Protein AF-0000000085164499 (afdb_homodimer)

Foldseek 3Di:
DDCPVPPPDPPVVVVVLVVVCLVVLPQVSLVVVCVVPVVPLSSLLSNLVSCVVVVVPVVSLVSLVVSLVPDPDPSNVVSVVVNVVSPPPDDPDPQPDDDDDDPPCPVDPQPPVRVVLVVVLVVVLVVVVVCVVVVVLVDDQDDRPDPVSSSVSVVVNSVSVVVVVVVVVVVVVVVVVVVVVVVVVVVVVVVVVLVVQQCVQCVVVVQQALVGARDQDPDPSNVVSVVSNVVSVVLLVVLVVLLVVLVVLVVVLVVLVVVLVVLLVVLVVLLVVLVVVLVVLVVVLVVLVVLLVVLVVLLVVLVVQLVVLVVLLVVLVVVLVVLVVVLVVLVVVLVVLVVLLVVLVVLLVVLVVQLVVLVVQLVVLVVQLVVLVVVPPVRPVSNVVSVVSNVVSVVSNVVSVVSNVVSVVSNVVSVVSSVVSVVVSVVSVVVSVVSVVSSVVSVVSSVVSVVSSVVSVVSNVVSVVSSVVSVVVSVVSVVSNVVSVVSNVVSVVVSVVSVVSSVVSVVSNVVSVSHDHDD/DDPPPVPPDPPVPVVVLVVVCLVVLPQVSLVVVCVVPVPPLSSLLSNLVSCVVVVVPVVSLVSLVVSLVNDPDDSNVVSVVVNVVVVPPDDPDPQPDLDDDDDPPPVDPDDPVVVVLVVVLVVVLVVVVVCVVVVVLVDDQDDGPDVVSVSVSVVVNSVSVVVVVVVVVVVVVVVVVVVVVVVVVVVVVVVVVLVVQQCVQCVVVVQQELVGAGDQDPDPSNVVSVVSNVVSVVLLVVLVVLLVVLVVLVVVLVVLVVVLVVLLVVLVVLLVVLVVVLVVLVVVLVVLVVLLVVLVVLLVVLVVQLVVLVVLLVVLVVVLVVLVVLLVVLVVVLVVLVVLLVVLVVLLVVLVVQLVVLVVQLVVLVVQLVVLVVVPPVRPVSNVVSVVSNVVSVVSNVVSVVSNVVSVVSNVVSVVSSVVSVVVSVVSVVVSVVSVVSSVVSVVSSVVSVVSSVVSVVSNVVSVVSSVVSVVVSVVSVVSSVVSVVSNVVSVVVSVVSVVSSVVSVVSNVVSVSHDHDD

Sequence (1038 aa):
MTSLANSTPPTSSLSDRYFNAILTQDIPTLRALLEEEPTDRLVQLTLATALEQAGDVPAAEALYQAIAEADQGIFGQSARHALALLQTRPAPAPLPSPPRAPLAAIPIPLGRGQIKQLRQGLHTLETWLGQLQQQEWHSPLPEFKDPQLAAIGQGIAVLVAQLQQQQDQIQTLEAQRQEEVQRQRQERMKMQEAVINLLLDIEGAQRGDLTVRAKVDEGEMGSIADAFNATVRSLRQIVVQVQTAANQVQAAAQTTQGAIAGLVAGATQQAADIDRSVEAVEAMAASVQAVAQSAQEAAAIAAEGLTAAQLGDATMDTTVESMENIRLSVAETAKKMKRLAESSQEISKIINIISSISEKTNLLAFNASIEAARAGEHGQGFRVVADEVRRLAERVTDSARDIEQLVTGIQQETAEVLQEMEGSTAQVVKGTQLVSQTKATLQGLARLNQQIDSRLQMISERTASQTSTAAEVTQIMQRVAQMAQTTTSAAAAVVHAMESLVAVAAELQASVSRFRVDAMTSLANSTPPTSSLSDRYFNAILTQDIPTLRALLEEEPTDRLVQLTLATALEQAGDVPAAEALYQAIAEADQGIFGQSARHALALLQTRPAPAPLPSPPRAPLAAIPIPLGRGQIKQLRQGLHTLETWLGQLQQQEWHSPLPEFKDPQLAAIGQGIAVLVAQLQQQQDQIQTLEAQRQEEVQRQRQERMKMQEAVINLLLDIEGAQRGDLTVRAKVDEGEMGSIADAFNATVRSLRQIVVQVQTAANQVQAAAQTTQGAIAGLVAGATQQAADIDRSVEAVEAMAASVQAVAQSAQEAAAIAAEGLTAAQLGDATMDTTVESMENIRLSVAETAKKMKRLAESSQEISKIINIISSISEKTNLLAFNASIEAARAGEHGQGFRVVADEVRRLAERVTDSARDIEQLVTGIQQETAEVLQEMEGSTAQVVKGTQLVSQTKATLQGLARLNQQIDSRLQMISERTASQTSTAAEVTQIMQRVAQMAQTTTSAAAAVVHAMESLVAVAAELQASVSRFRVDA

Structure (mmCIF, N/CA/C/O backbone):
data_AF-0000000085164499-model_v1
#
loop_
_entity.id
_entity.type
_entity.pdbx_description
1 polymer 'Methyl-accepting chemotaxis protein'
#
loop_
_atom_site.group_PDB
_atom_site.id
_atom_site.type_symbol
_atom_site.label_atom_id
_atom_site.label_alt_id
_atom_site.label_comp_id
_atom_site.label_asym_id
_atom_site.label_entity_id
_atom_site.label_seq_id
_atom_site.pdbx_PDB_ins_code
_atom_site.Cartn_x
_atom_site.Cartn_y
_atom_site.Cartn_z
_atom_site.occupancy
_atom_site.B_iso_or_equiv
_atom_site.auth_seq_id
_atom_site.auth_comp_id
_atom_site.auth_asym_id
_atom_site.auth_atom_id
_atom_site.pdbx_PDB_model_num
ATOM 1 N N . MET A 1 1 ? 27.344 44.812 61.594 1 23.03 1 MET A N 1
ATOM 2 C CA . MET A 1 1 ? 25.922 45.062 61.406 1 23.03 1 MET A CA 1
ATOM 3 C C . MET A 1 1 ? 25.609 46.562 61.531 1 23.03 1 MET A C 1
ATOM 5 O O . MET A 1 1 ? 24.438 46.938 61.75 1 23.03 1 MET A O 1
ATOM 9 N N . THR A 1 2 ? 26.547 47.375 61.438 1 26.08 2 THR A N 1
ATOM 10 C CA . THR A 1 2 ? 26.625 48.781 61.812 1 26.08 2 THR A CA 1
ATOM 11 C C . THR A 1 2 ? 25.766 49.625 60.875 1 26.08 2 THR A C 1
ATOM 13 O O . THR A 1 2 ? 25.859 49.5 59.656 1 26.08 2 THR A O 1
ATOM 16 N N . SER A 1 3 ? 24.594 50.031 61.406 1 28.69 3 SER A N 1
ATOM 17 C CA . SER A 1 3 ? 23.375 50.656 60.875 1 28.69 3 SER A CA 1
ATOM 18 C C . SER A 1 3 ? 23.656 52.031 60.312 1 28.69 3 SER A C 1
ATOM 20 O O . SER A 1 3 ? 24 52.969 61.062 1 28.69 3 SER A O 1
ATOM 22 N N . LEU A 1 4 ? 24.438 52.031 59.219 1 31.17 4 LEU A N 1
ATOM 23 C CA . LEU A 1 4 ? 24.812 53.312 58.656 1 31.17 4 LEU A CA 1
ATOM 24 C C . LEU A 1 4 ? 23.578 54.125 58.281 1 31.17 4 LEU A C 1
ATOM 26 O O . LEU A 1 4 ? 22.781 53.719 57.438 1 31.17 4 LEU A O 1
ATOM 30 N N . ALA A 1 5 ? 22.922 54.688 59.375 1 33.41 5 ALA A N 1
ATOM 31 C CA . ALA A 1 5 ? 21.781 55.594 59.375 1 33.41 5 ALA A CA 1
ATOM 32 C C . ALA A 1 5 ? 21.984 56.75 58.406 1 33.41 5 ALA A C 1
ATOM 34 O O . ALA A 1 5 ? 22.906 57.562 58.562 1 33.41 5 ALA A O 1
ATOM 35 N N . ASN A 1 6 ? 21.953 56.5 57.125 1 29.22 6 ASN A N 1
ATOM 36 C CA . ASN A 1 6 ? 22.062 57.5 56.062 1 29.22 6 ASN A CA 1
ATOM 37 C C . ASN A 1 6 ? 21.094 58.656 56.281 1 29.22 6 ASN A C 1
ATOM 39 O O . ASN A 1 6 ? 19.875 58.469 56.281 1 29.22 6 ASN A O 1
ATOM 43 N N . SER A 1 7 ? 21.375 59.562 57.156 1 30.66 7 SER A N 1
ATOM 44 C CA . SER A 1 7 ? 20.672 60.781 57.562 1 30.66 7 SER A CA 1
ATOM 45 C C . SER A 1 7 ? 20.406 61.688 56.344 1 30.66 7 SER A C 1
ATOM 47 O O . SER A 1 7 ? 21.328 62.25 55.75 1 30.66 7 SER A O 1
ATOM 49 N N . THR A 1 8 ? 19.562 61.219 55.438 1 34.62 8 THR A N 1
ATOM 50 C CA . THR A 1 8 ? 19.219 62.094 54.312 1 34.62 8 THR A CA 1
ATOM 51 C C . THR A 1 8 ? 18.812 63.5 54.812 1 34.62 8 THR A C 1
ATOM 53 O O . THR A 1 8 ? 17.953 63.594 55.688 1 34.62 8 THR A O 1
ATOM 56 N N . PRO A 1 9 ? 19.688 64.5 54.812 1 37.12 9 PRO A N 1
ATOM 57 C CA . PRO A 1 9 ? 19.484 65.812 55.375 1 37.12 9 PRO A CA 1
ATOM 58 C C . PRO A 1 9 ? 18.188 66.5 54.906 1 37.12 9 PRO A C 1
ATOM 60 O O . PRO A 1 9 ? 17.719 66.188 53.812 1 37.12 9 PRO A O 1
ATOM 63 N N . PRO A 1 10 ? 17.266 66.875 55.812 1 37.06 10 PRO A N 1
ATOM 64 C CA . PRO A 1 10 ? 15.922 67.438 55.625 1 37.06 10 PRO A CA 1
ATOM 65 C C . PRO A 1 10 ? 15.914 68.688 54.688 1 37.06 10 PRO A C 1
ATOM 67 O O . PRO A 1 10 ? 16.531 69.688 55 1 37.06 10 PRO A O 1
ATOM 70 N N . THR A 1 11 ? 16.062 68.5 53.469 1 38.19 11 THR A N 1
ATOM 71 C CA . THR A 1 11 ? 15.938 69.562 52.438 1 38.19 11 THR A CA 1
ATOM 72 C C . THR A 1 11 ? 14.727 70.438 52.719 1 38.19 11 THR A C 1
ATOM 74 O O . THR A 1 11 ? 14.484 71.438 52.031 1 38.19 11 THR A O 1
ATOM 77 N N . SER A 1 12 ? 13.797 69.938 53.625 1 40.78 12 SER A N 1
ATOM 78 C CA . SER A 1 12 ? 12.555 70.688 53.844 1 40.78 12 SER A CA 1
ATOM 79 C C . SER A 1 12 ? 12.82 72.062 54.531 1 40.78 12 SER A C 1
ATOM 81 O O . SER A 1 12 ? 11.961 72.938 54.531 1 40.78 12 SER A O 1
ATOM 83 N N . SER A 1 13 ? 13.961 72.125 55.219 1 48.22 13 SER A N 1
ATOM 84 C CA . SER A 1 13 ? 14.188 73.25 56.156 1 48.22 13 SER A CA 1
ATOM 85 C C . SER A 1 13 ? 14.484 74.562 55.438 1 48.22 13 SER A C 1
ATOM 87 O O . SER A 1 13 ? 14.195 75.625 55.938 1 48.22 13 SER A O 1
ATOM 89 N N . LEU A 1 14 ? 15.07 74.5 54.281 1 48.88 14 LEU A N 1
ATOM 90 C CA . LEU A 1 14 ? 15.5 75.688 53.594 1 48.88 14 LEU A CA 1
ATOM 91 C C . LEU A 1 14 ? 14.297 76.438 53 1 48.88 14 LEU A C 1
ATOM 93 O O . LEU A 1 14 ? 14.25 77.688 53 1 48.88 14 LEU A O 1
ATOM 97 N N . SER A 1 15 ? 13.406 75.625 52.5 1 52.56 15 SER A N 1
ATOM 98 C CA . SER A 1 15 ? 12.234 76.188 51.875 1 52.56 15 SER A CA 1
ATOM 99 C C . SER A 1 15 ? 11.359 76.875 52.906 1 52.56 15 SER A C 1
ATOM 101 O O . SER A 1 15 ? 10.812 78 52.656 1 52.56 15 SER A O 1
ATOM 103 N N . ASP A 1 16 ? 11.289 76.312 54.062 1 57.59 16 ASP A N 1
ATOM 104 C CA . ASP A 1 16 ? 10.531 76.938 55.156 1 57.59 16 ASP A CA 1
ATOM 105 C C . ASP A 1 16 ? 11.203 78.25 55.625 1 57.59 16 ASP A C 1
ATOM 107 O O . ASP A 1 16 ? 10.523 79.25 55.906 1 57.59 16 ASP A O 1
ATOM 111 N N . ARG A 1 17 ? 12.469 78.312 55.688 1 65.06 17 ARG A N 1
ATOM 112 C CA . ARG A 1 17 ? 13.242 79.438 56.094 1 65.06 17 ARG A CA 1
ATOM 113 C C . ARG A 1 17 ? 13.109 80.625 55.094 1 65.06 17 ARG A C 1
ATOM 115 O O . ARG A 1 17 ? 12.984 81.75 55.469 1 65.06 17 ARG A O 1
ATOM 122 N N . TYR A 1 18 ? 13.117 80.25 53.844 1 64.44 18 TYR A N 1
ATOM 123 C CA . TYR A 1 18 ? 12.961 81.188 52.719 1 64.44 18 TYR A CA 1
ATOM 124 C C . TYR A 1 18 ? 11.602 81.812 52.75 1 64.44 18 TYR A C 1
ATOM 126 O O . TYR A 1 18 ? 11.516 83.062 52.75 1 64.44 18 TYR A O 1
ATOM 134 N N . PHE A 1 19 ? 10.617 81 52.938 1 65.06 19 PHE A N 1
ATOM 135 C CA . PHE A 1 19 ? 9.273 81.562 52.875 1 65.06 19 PHE A CA 1
ATOM 136 C C . PHE A 1 19 ? 8.945 82.312 54.188 1 65.06 19 PHE A C 1
ATOM 138 O O . PHE A 1 19 ? 8.328 83.375 54.156 1 65.06 19 PHE A O 1
ATOM 145 N N . ASN A 1 20 ? 9.445 81.875 55.281 1 66.25 20 ASN A N 1
ATOM 146 C CA . ASN A 1 20 ? 9.219 82.562 56.531 1 66.25 20 ASN A CA 1
ATOM 147 C C . ASN A 1 20 ? 9.938 83.938 56.562 1 66.25 20 ASN A C 1
ATOM 149 O O . ASN A 1 20 ? 9.383 84.875 57.062 1 66.25 20 ASN A O 1
ATOM 153 N N . ALA A 1 21 ? 11.094 84 56.062 1 69.44 21 ALA A N 1
ATOM 154 C CA . ALA A 1 21 ? 11.852 85.25 56.031 1 69.44 21 ALA A CA 1
ATOM 155 C C . ALA A 1 21 ? 11.172 86.25 55.156 1 69.44 21 ALA A C 1
ATOM 157 O O . ALA A 1 21 ? 11.117 87.438 55.5 1 69.44 21 ALA A O 1
ATOM 158 N N . ILE A 1 22 ? 10.539 85.75 54.094 1 67.5 22 ILE A N 1
ATOM 159 C CA . ILE A 1 22 ? 9.867 86.625 53.156 1 67.5 22 ILE A CA 1
ATOM 160 C C . ILE A 1 22 ? 8.555 87.125 53.75 1 67.5 22 ILE A C 1
ATOM 162 O O . ILE A 1 22 ? 8.242 88.312 53.656 1 67.5 22 ILE A O 1
ATOM 166 N N . LEU A 1 23 ? 7.934 86.25 54.594 1 62.91 23 LEU A N 1
ATOM 167 C CA . LEU A 1 23 ? 6.637 86.625 55.188 1 62.91 23 LEU A CA 1
ATOM 168 C C . LEU A 1 23 ? 6.809 87.5 56.406 1 62.91 23 LEU A C 1
ATOM 170 O O . LEU A 1 23 ? 6.027 88.438 56.594 1 62.91 23 LEU A O 1
ATOM 174 N N . THR A 1 24 ? 7.859 87.312 57.156 1 68.25 24 THR A N 1
ATOM 175 C CA . THR A 1 24 ? 8.055 88.062 58.375 1 68.25 24 THR A CA 1
ATOM 176 C C . THR A 1 24 ? 8.953 89.25 58.156 1 68.25 24 THR A C 1
ATOM 178 O O . THR A 1 24 ? 9.148 90.125 59.031 1 68.25 24 THR A O 1
ATOM 181 N N . GLN A 1 25 ? 9.414 89.438 56.938 1 67.12 25 GLN A N 1
ATOM 182 C CA . GLN A 1 25 ? 10.312 90.5 56.531 1 67.12 25 GLN A CA 1
ATOM 183 C C . GLN A 1 25 ? 11.453 90.688 57.531 1 67.12 25 GLN A C 1
ATOM 185 O O . GLN A 1 25 ? 11.797 91.812 57.938 1 67.12 25 GLN A O 1
ATOM 190 N N . ASP A 1 26 ? 11.898 89.625 58.062 1 74.62 26 ASP A N 1
ATOM 191 C CA . ASP A 1 26 ? 13 89.625 59.031 1 74.62 26 ASP A CA 1
ATOM 192 C C . ASP A 1 26 ? 14.32 89.938 58.344 1 74.62 26 ASP A C 1
ATOM 194 O O . ASP A 1 26 ? 14.891 89.125 57.625 1 74.62 26 ASP A O 1
ATOM 198 N N . ILE A 1 27 ? 14.953 91.062 58.562 1 80.31 27 ILE A N 1
ATOM 199 C CA . ILE A 1 27 ? 16.062 91.688 57.844 1 80.31 27 ILE A CA 1
ATOM 200 C C . ILE A 1 27 ? 17.297 90.812 57.969 1 80.31 27 ILE A C 1
ATOM 202 O O . ILE A 1 27 ? 17.953 90.438 56.969 1 80.31 27 ILE A O 1
ATOM 206 N N . PRO A 1 28 ? 17.609 90.188 59.125 1 81.44 28 PRO A N 1
ATOM 207 C CA . PRO A 1 28 ? 18.812 89.375 59.219 1 81.44 28 PRO A CA 1
ATOM 208 C C . PRO A 1 28 ? 18.703 88.062 58.406 1 81.44 28 PRO A C 1
ATOM 210 O O . PRO A 1 28 ? 19.672 87.688 57.75 1 81.44 28 PRO A O 1
ATOM 213 N N . THR A 1 29 ? 17.625 87.5 58.375 1 79.88 29 THR A N 1
ATOM 214 C CA . THR A 1 29 ? 17.453 86.25 57.625 1 79.88 29 THR A CA 1
ATOM 215 C C . THR A 1 29 ? 17.406 86.5 56.125 1 79.88 29 THR A C 1
ATOM 217 O O . THR A 1 29 ? 17.969 85.75 55.344 1 79.88 29 THR A O 1
ATOM 220 N N . LEU A 1 30 ? 16.828 87.562 55.719 1 80.94 30 LEU A N 1
ATOM 221 C CA . LEU A 1 30 ? 16.781 87.875 54.312 1 80.94 30 LEU A CA 1
ATOM 222 C C . LEU A 1 30 ? 18.172 88.25 53.781 1 80.94 30 LEU A C 1
ATOM 224 O O . LEU A 1 30 ? 18.531 87.875 52.688 1 80.94 30 LEU A O 1
ATOM 228 N N . ARG A 1 31 ? 18.984 88.812 54.594 1 83 31 ARG A N 1
ATOM 229 C CA . ARG A 1 31 ? 20.359 89.062 54.219 1 83 31 ARG A CA 1
ATOM 230 C C . ARG A 1 31 ? 21.172 87.812 54.094 1 83 31 ARG A C 1
ATOM 232 O O . ARG A 1 31 ? 21.984 87.688 53.188 1 83 31 ARG A O 1
ATOM 239 N N . ALA A 1 32 ? 20.844 86.875 54.875 1 80.19 32 ALA A N 1
ATOM 240 C CA . ALA A 1 32 ? 21.547 85.562 54.812 1 80.19 32 ALA A CA 1
ATOM 241 C C . ALA A 1 32 ? 21.141 84.812 53.562 1 80.19 32 ALA A C 1
ATOM 243 O O . ALA A 1 32 ? 22 84.188 52.938 1 80.19 32 ALA A O 1
ATOM 244 N N . LEU A 1 33 ? 19.953 84.875 53.25 1 78.69 33 LEU A N 1
ATOM 245 C CA . LEU A 1 33 ? 19.469 84.25 52.062 1 78.69 33 LEU A CA 1
ATOM 246 C C . LEU A 1 33 ? 20.062 84.812 50.812 1 78.69 33 LEU A C 1
ATOM 248 O O . LEU A 1 33 ? 20.375 84.125 49.844 1 78.69 33 LEU A O 1
ATOM 252 N N . LEU A 1 34 ? 20.188 86.125 50.75 1 79.75 34 LEU A N 1
ATOM 253 C CA . LEU A 1 34 ? 20.781 86.812 49.594 1 79.75 34 LEU A CA 1
ATOM 254 C C . LEU A 1 34 ? 22.281 86.562 49.5 1 79.75 34 LEU A C 1
ATOM 256 O O . LEU A 1 34 ? 22.859 86.562 48.406 1 79.75 34 LEU A O 1
ATOM 260 N N . GLU A 1 35 ? 22.906 86.188 50.562 1 80.06 35 GLU A N 1
ATOM 261 C CA . GLU A 1 35 ? 24.297 85.75 50.531 1 80.06 35 GLU A CA 1
ATOM 262 C C . GLU A 1 35 ? 24.422 84.375 49.938 1 80.06 35 GLU A C 1
ATOM 264 O O . GLU A 1 35 ? 25.422 84.062 49.281 1 80.06 35 GLU A O 1
ATOM 269 N N . GLU A 1 36 ? 23.422 83.562 50.062 1 77.19 36 GLU A N 1
ATOM 270 C CA . GLU A 1 36 ? 23.406 82.188 49.469 1 77.19 36 GLU A CA 1
ATOM 271 C C . GLU A 1 36 ? 23.047 82.25 48 1 77.19 36 GLU A C 1
ATOM 273 O O . GLU A 1 36 ? 23.641 81.562 47.188 1 77.19 36 GLU A O 1
ATOM 278 N N . GLU A 1 37 ? 21.969 83.125 47.594 1 74.5 37 GLU A N 1
ATOM 279 C CA . GLU A 1 37 ? 21.594 83.312 46.188 1 74.5 37 GLU A CA 1
ATOM 280 C C . GLU A 1 37 ? 21.406 84.812 45.906 1 74.5 37 GLU A C 1
ATOM 282 O O . GLU A 1 37 ? 20.312 85.312 46 1 74.5 37 GLU A O 1
ATOM 287 N N . PRO A 1 38 ? 22.406 85.438 45.375 1 74.88 38 PRO A N 1
ATOM 288 C CA . PRO A 1 38 ? 22.375 86.875 45.156 1 74.88 38 PRO A CA 1
ATOM 289 C C . PRO A 1 38 ? 21.438 87.312 44.031 1 74.88 38 PRO A C 1
ATOM 291 O O . PRO A 1 38 ? 21.078 88.438 43.906 1 74.88 38 PRO A O 1
ATOM 294 N N . THR A 1 39 ? 21 86.312 43.25 1 74.81 39 THR A N 1
ATOM 295 C CA . THR A 1 39 ? 20.219 86.688 42.062 1 74.81 39 THR A CA 1
ATOM 296 C C . THR A 1 39 ? 18.719 86.5 42.312 1 74.81 39 THR A C 1
ATOM 298 O O . THR A 1 39 ? 17.906 86.625 41.406 1 74.81 39 THR A O 1
ATOM 301 N N . ASP A 1 40 ? 18.297 86.188 43.562 1 73.5 40 ASP A N 1
ATOM 302 C CA . ASP A 1 40 ? 16.875 86 43.875 1 73.5 40 ASP A CA 1
ATOM 303 C C . ASP A 1 40 ? 16.172 87.375 44 1 73.5 40 ASP A C 1
ATOM 305 O O . ASP A 1 40 ? 16.359 88.062 45 1 73.5 40 ASP A O 1
ATOM 309 N N . ARG A 1 41 ? 15.422 87.688 43.094 1 76.5 41 ARG A N 1
ATOM 310 C CA . ARG A 1 41 ? 14.812 89 42.969 1 76.5 41 ARG A CA 1
ATOM 311 C C . ARG A 1 41 ? 13.695 89.188 44 1 76.5 41 ARG A C 1
ATOM 313 O O . ARG A 1 41 ? 13.469 90.312 44.469 1 76.5 41 ARG A O 1
ATOM 320 N N . LEU A 1 42 ? 13.141 88.125 44.438 1 75.69 42 LEU A N 1
ATOM 321 C CA . LEU A 1 42 ? 12.07 88.188 45.406 1 75.69 42 LEU A CA 1
ATOM 322 C C . LEU A 1 42 ? 12.633 88.5 46.812 1 75.69 42 LEU A C 1
ATOM 324 O O . LEU A 1 42 ? 12.078 89.312 47.531 1 75.69 42 LEU A O 1
ATOM 328 N N . VAL A 1 43 ? 13.703 87.875 47.094 1 80.19 43 VAL A N 1
ATOM 329 C CA . VAL A 1 43 ? 14.344 88.125 48.406 1 80.19 43 VAL A CA 1
ATOM 330 C C . VAL A 1 43 ? 14.938 89.5 48.406 1 80.19 43 VAL A C 1
ATOM 332 O O . VAL A 1 43 ? 14.836 90.25 49.406 1 80.19 43 VAL A O 1
ATOM 335 N N . GLN A 1 44 ? 15.43 90 47.281 1 80.94 44 GLN A N 1
ATOM 336 C CA . GLN A 1 44 ? 15.977 91.375 47.156 1 80.94 44 GLN A CA 1
ATOM 337 C C . GLN A 1 44 ? 14.883 92.438 47.344 1 80.94 44 GLN A C 1
ATOM 339 O O . GLN A 1 44 ? 15.07 93.375 48.094 1 80.94 44 GLN A O 1
ATOM 344 N N . LEU A 1 45 ? 13.844 92.062 46.75 1 77.62 45 LEU A N 1
ATOM 345 C CA . LEU A 1 45 ? 12.727 93 46.812 1 77.62 45 LEU A CA 1
ATOM 346 C C . LEU A 1 45 ? 12.109 93 48.219 1 77.62 45 LEU A C 1
ATOM 348 O O . LEU A 1 45 ? 11.766 94.062 48.75 1 77.62 45 LEU A O 1
ATOM 352 N N . THR A 1 46 ? 12.016 91.938 48.844 1 78.12 46 THR A N 1
ATOM 353 C CA . THR A 1 46 ? 11.477 91.812 50.188 1 78.12 46 THR A CA 1
ATOM 354 C C . THR A 1 46 ? 12.414 92.438 51.219 1 78.12 46 THR A C 1
ATOM 356 O O . THR A 1 46 ? 11.961 93.125 52.156 1 78.12 46 THR A O 1
ATOM 359 N N . LEU A 1 47 ? 13.648 92.375 50.969 1 81.81 47 LEU A N 1
ATOM 360 C CA . LEU A 1 47 ? 14.625 93.062 51.844 1 81.81 47 LEU A CA 1
ATOM 361 C C . LEU A 1 47 ? 14.562 94.562 51.656 1 81.81 47 LEU A C 1
ATOM 363 O O . LEU A 1 47 ? 14.602 95.312 52.656 1 81.81 47 LEU A O 1
ATOM 367 N N . ALA A 1 48 ? 14.445 94.938 50.438 1 80.56 48 ALA A N 1
ATOM 368 C CA . ALA A 1 48 ? 14.328 96.375 50.188 1 80.56 48 ALA A CA 1
ATOM 369 C C . ALA A 1 48 ? 13.102 96.938 50.875 1 80.56 48 ALA A C 1
ATOM 371 O O . ALA A 1 48 ? 13.18 98 51.5 1 80.56 48 ALA A O 1
ATOM 372 N N . THR A 1 49 ? 12.039 96.25 50.875 1 77.75 49 THR A N 1
ATOM 373 C CA . THR A 1 49 ? 10.805 96.625 51.5 1 77.75 49 THR A CA 1
ATOM 374 C C . THR A 1 49 ? 10.93 96.625 53.031 1 77.75 49 THR A C 1
ATOM 376 O O . THR A 1 49 ? 10.469 97.5 53.719 1 77.75 49 THR A O 1
ATOM 379 N N . ALA A 1 50 ? 11.562 95.625 53.531 1 78.19 50 ALA A N 1
ATOM 380 C CA . ALA A 1 50 ? 11.781 95.5 54.969 1 78.19 50 ALA A CA 1
ATOM 381 C C . ALA A 1 50 ? 12.695 96.625 55.5 1 78.19 50 ALA A C 1
ATOM 383 O O . ALA A 1 50 ? 12.453 97.188 56.562 1 78.19 50 ALA A O 1
ATOM 384 N N . LEU A 1 51 ? 13.656 97 54.688 1 80 51 LEU A N 1
ATOM 385 C CA . LEU A 1 51 ? 14.578 98.062 55.062 1 80 51 LEU A CA 1
ATOM 386 C C . LEU A 1 51 ? 13.875 99.438 55 1 80 51 LEU A C 1
ATOM 388 O O . LEU A 1 51 ? 14.102 100.312 55.844 1 80 51 LEU A O 1
ATOM 392 N N . GLU A 1 52 ? 13.047 99.562 54.031 1 75.81 52 GLU A N 1
ATOM 393 C CA . GLU A 1 52 ? 12.25 100.75 53.906 1 75.81 52 GLU A CA 1
ATOM 394 C C . GLU A 1 52 ? 11.328 100.938 55.125 1 75.81 52 GLU A C 1
ATOM 396 O O . GLU A 1 52 ? 11.234 102 55.688 1 75.81 52 GLU A O 1
ATOM 401 N N . GLN A 1 53 ? 10.82 99.812 55.625 1 72.19 53 GLN A N 1
ATOM 402 C CA . GLN A 1 53 ? 9.914 99.812 56.75 1 72.19 53 GLN A CA 1
ATOM 403 C C . GLN A 1 53 ? 10.68 100 58.062 1 72.19 53 GLN A C 1
ATOM 405 O O . GLN A 1 53 ? 10.156 100.562 59.031 1 72.19 53 GLN A O 1
ATOM 410 N N . ALA A 1 54 ? 11.898 99.625 58.094 1 70.38 54 ALA A N 1
ATOM 411 C CA . ALA A 1 54 ? 12.758 99.75 59.25 1 70.38 54 ALA A CA 1
ATOM 412 C C . ALA A 1 54 ? 13.398 101.125 59.312 1 70.38 54 ALA A C 1
ATOM 414 O O . ALA A 1 54 ? 14.078 101.5 60.312 1 70.38 54 ALA A O 1
ATOM 415 N N . GLY A 1 55 ? 13.164 102 58.281 1 69.94 55 GLY A N 1
ATOM 416 C CA . GLY A 1 55 ? 13.609 103.375 58.281 1 69.94 55 GLY A CA 1
ATOM 417 C C . GLY A 1 55 ? 14.945 103.562 57.594 1 69.94 55 GLY A C 1
ATOM 418 O O . GLY A 1 55 ? 15.484 104.688 57.562 1 69.94 55 GLY A O 1
ATOM 419 N N . ASP A 1 56 ? 15.531 102.562 57.219 1 75.38 56 ASP A N 1
ATOM 420 C CA . ASP A 1 56 ? 16.781 102.625 56.469 1 75.38 56 ASP A CA 1
ATOM 421 C C . ASP A 1 56 ? 16.547 102.938 55 1 75.38 56 ASP A C 1
ATOM 423 O O . ASP A 1 56 ? 16.688 102 54.156 1 75.38 56 ASP A O 1
ATOM 427 N N . VAL A 1 57 ? 16.188 104.125 54.688 1 76.81 57 VAL A N 1
ATOM 428 C CA . VAL A 1 57 ? 15.734 104.562 53.344 1 76.81 57 VAL A CA 1
ATOM 429 C C . VAL A 1 57 ? 16.906 104.5 52.375 1 76.81 57 VAL A C 1
ATOM 431 O O . VAL A 1 57 ? 16.766 104 51.25 1 76.81 57 VAL A O 1
ATOM 434 N N . PRO A 1 58 ? 18.047 104.875 52.812 1 78.5 58 PRO A N 1
ATOM 435 C CA . PRO A 1 58 ? 19.141 104.812 51.844 1 78.5 58 PRO A CA 1
ATOM 436 C C . PRO A 1 58 ? 19.484 103.438 51.406 1 78.5 58 PRO A C 1
ATOM 438 O O . PRO A 1 58 ? 19.734 103.188 50.219 1 78.5 58 PRO A O 1
ATOM 441 N N . ALA A 1 59 ? 19.469 102.438 52.344 1 81 59 ALA A N 1
ATOM 442 C CA . ALA A 1 59 ? 19.766 101.062 52 1 81 59 ALA A CA 1
ATOM 443 C C . ALA A 1 59 ? 18.656 100.438 51.156 1 81 59 ALA A C 1
ATOM 445 O O . ALA A 1 59 ? 18.922 99.688 50.219 1 81 59 ALA A O 1
ATOM 446 N N . ALA A 1 60 ? 17.5 100.75 51.438 1 80.75 60 ALA A N 1
ATOM 447 C CA . ALA A 1 60 ? 16.359 100.312 50.625 1 80.75 60 ALA A CA 1
ATOM 448 C C . ALA A 1 60 ? 16.422 100.875 49.219 1 80.75 60 ALA A C 1
ATOM 450 O O . ALA A 1 60 ? 16.188 100.188 48.25 1 80.75 60 ALA A O 1
ATOM 451 N N . GLU A 1 61 ? 16.781 102.188 49.062 1 80.06 61 GLU A N 1
ATOM 452 C CA . GLU A 1 61 ? 16.891 102.812 47.781 1 80.06 61 GLU A CA 1
ATOM 453 C C . GLU A 1 61 ? 18 102.188 46.938 1 80.06 61 GLU A C 1
ATOM 455 O O . GLU A 1 61 ? 17.812 102 45.719 1 80.06 61 GLU A O 1
ATOM 460 N N . ALA A 1 62 ? 19.031 101.812 47.594 1 82.06 62 ALA A N 1
ATOM 461 C CA . ALA A 1 62 ? 20.141 101.188 46.875 1 82.06 62 ALA A CA 1
ATOM 462 C C . ALA A 1 62 ? 19.734 99.812 46.344 1 82.06 62 ALA A C 1
ATOM 464 O O . ALA A 1 62 ? 20.078 99.438 45.219 1 82.06 62 ALA A O 1
ATOM 465 N N . LEU A 1 63 ? 19 99.062 47.094 1 81.5 63 LEU A N 1
ATOM 466 C CA . LEU A 1 63 ? 18.547 97.75 46.688 1 81.5 63 LEU A CA 1
ATOM 467 C C . LEU A 1 63 ? 17.484 97.812 45.594 1 81.5 63 LEU A C 1
ATOM 469 O O . LEU A 1 63 ? 17.5 97.062 44.625 1 81.5 63 LEU A O 1
ATOM 473 N N . TYR A 1 64 ? 16.625 98.812 45.75 1 81.25 64 TYR A N 1
ATOM 474 C CA . TYR A 1 64 ? 15.641 99.062 44.688 1 81.25 64 TYR A CA 1
ATOM 475 C C . TYR A 1 64 ? 16.328 99.438 43.406 1 81.25 64 TYR A C 1
ATOM 477 O O . TYR A 1 64 ? 15.945 99 42.312 1 81.25 64 TYR A O 1
ATOM 485 N N . GLN A 1 65 ? 17.312 100.25 43.438 1 80.81 65 GLN A N 1
ATOM 486 C CA . GLN A 1 65 ? 18.062 100.688 42.25 1 80.81 65 GLN A CA 1
ATOM 487 C C . GLN A 1 65 ? 18.766 99.438 41.625 1 80.81 65 GLN A C 1
ATOM 489 O O . GLN A 1 65 ? 18.766 99.312 40.406 1 80.81 65 GLN A O 1
ATOM 494 N N . ALA A 1 66 ? 19.25 98.562 42.438 1 82.69 66 ALA A N 1
ATOM 495 C CA . ALA A 1 66 ? 19.938 97.375 41.938 1 82.69 66 ALA A CA 1
ATOM 496 C C . ALA A 1 66 ? 18.969 96.375 41.25 1 82.69 66 ALA A C 1
ATOM 498 O O . ALA A 1 66 ? 19.281 95.812 40.219 1 82.69 66 ALA A O 1
ATOM 499 N N . ILE A 1 67 ? 17.828 96.312 41.844 1 80.12 67 ILE A N 1
ATOM 500 C CA . ILE A 1 67 ? 16.812 95.438 41.25 1 80.12 67 ILE A CA 1
ATOM 501 C C . ILE A 1 67 ? 16.281 96.062 39.969 1 80.12 67 ILE A C 1
ATOM 503 O O . ILE A 1 67 ? 16.109 95.312 38.969 1 80.12 67 ILE A O 1
ATOM 507 N N . ALA A 1 68 ? 16.062 97.375 39.938 1 79.75 68 ALA A N 1
ATOM 508 C CA . ALA A 1 68 ? 15.547 98.062 38.75 1 79.75 68 ALA A CA 1
ATOM 509 C C . ALA A 1 68 ? 16.531 98 37.594 1 79.75 68 ALA A C 1
ATOM 511 O O . ALA A 1 68 ? 16.109 97.875 36.438 1 79.75 68 ALA A O 1
ATOM 512 N N . GLU A 1 69 ? 17.75 97.938 37.906 1 80.81 69 GLU A N 1
ATOM 513 C CA . GLU A 1 69 ? 18.781 97.875 36.875 1 80.81 69 GLU A CA 1
ATOM 514 C C . GLU A 1 69 ? 19 96.438 36.406 1 80.81 69 GLU A C 1
ATOM 516 O O . GLU A 1 69 ? 19.312 96.188 35.25 1 80.81 69 GLU A O 1
ATOM 521 N N . ALA A 1 70 ? 18.703 95.438 37.25 1 77.75 70 ALA A N 1
ATOM 522 C CA . ALA A 1 70 ? 19.062 94.062 36.938 1 77.75 70 ALA A CA 1
ATOM 523 C C . ALA A 1 70 ? 17.875 93.312 36.344 1 77.75 70 ALA A C 1
ATOM 525 O O . ALA A 1 70 ? 18.047 92.312 35.625 1 77.75 70 ALA A O 1
ATOM 526 N N . ASP A 1 71 ? 16.656 93.75 36.719 1 71.31 71 ASP A N 1
ATOM 527 C CA . ASP A 1 71 ? 15.461 93 36.281 1 71.31 71 ASP A CA 1
ATOM 528 C C . ASP A 1 71 ? 14.523 93.938 35.469 1 71.31 71 ASP A C 1
ATOM 530 O O . ASP A 1 71 ? 14.148 95 35.969 1 71.31 71 ASP A O 1
ATOM 534 N N . GLN A 1 72 ? 14.336 93.625 34.219 1 70.12 72 GLN A N 1
ATOM 535 C CA . GLN A 1 72 ? 13.398 94.375 33.406 1 70.12 72 GLN A CA 1
ATOM 536 C C . GLN A 1 72 ? 11.984 93.812 33.531 1 70.12 72 GLN A C 1
ATOM 538 O O . GLN A 1 72 ? 11.055 94.312 32.875 1 70.12 72 GLN A O 1
ATOM 543 N N . GLY A 1 73 ? 11.844 92.875 34.406 1 64.94 73 GLY A N 1
ATOM 544 C CA . GLY A 1 73 ? 10.547 92.25 34.594 1 64.94 73 GLY A CA 1
ATOM 545 C C . GLY A 1 73 ? 9.766 92.812 35.75 1 64.94 73 GLY A C 1
ATOM 546 O O . GLY A 1 73 ? 9.891 94 36.031 1 64.94 73 GLY A O 1
ATOM 547 N N . ILE A 1 74 ? 8.984 92.125 36.469 1 63 74 ILE A N 1
ATOM 548 C CA . ILE A 1 74 ? 8.023 92.562 37.469 1 63 74 ILE A CA 1
ATOM 549 C C . ILE A 1 74 ? 8.766 93.062 38.688 1 63 74 ILE A C 1
ATOM 551 O O . ILE A 1 74 ? 8.344 94.062 39.312 1 63 74 ILE A O 1
ATOM 555 N N . PHE A 1 75 ? 9.906 92.5 38.969 1 72.25 75 PHE A N 1
ATOM 556 C CA . PHE A 1 75 ? 10.633 92.938 40.156 1 72.25 75 PHE A CA 1
ATOM 557 C C . PHE A 1 75 ? 11.328 94.25 39.906 1 72.25 75 PHE A C 1
ATOM 559 O O . PHE A 1 75 ? 11.359 95.125 40.812 1 72.25 75 PHE A O 1
ATOM 566 N N . GLY A 1 76 ? 11.719 94.375 38.656 1 74 76 GLY A N 1
ATOM 567 C CA . GLY A 1 76 ? 12.289 95.688 38.281 1 74 76 GLY A CA 1
ATOM 568 C C . GLY A 1 76 ? 11.273 96.812 38.281 1 74 76 GLY A C 1
ATOM 569 O O . GLY A 1 76 ? 11.555 97.938 38.75 1 74 76 GLY A O 1
ATOM 570 N N . GLN A 1 77 ? 10.141 96.5 37.75 1 68.44 77 GLN A N 1
ATOM 571 C CA . GLN A 1 77 ? 9.078 97.5 37.719 1 68.44 77 GLN A CA 1
ATOM 572 C C . GLN A 1 77 ? 8.602 97.875 39.125 1 68.44 77 GLN A C 1
ATOM 574 O O . GLN A 1 77 ? 8.375 99.062 39.406 1 68.44 77 GLN A O 1
ATOM 579 N N . SER A 1 78 ? 8.516 96.938 40.031 1 70.38 78 SER A N 1
ATOM 580 C CA . SER A 1 78 ? 8.148 97.188 41.406 1 70.38 78 SER A CA 1
ATOM 581 C C . SER A 1 78 ? 9.203 98 42.125 1 70.38 78 SER A C 1
ATOM 583 O O . SER A 1 78 ? 8.875 98.938 42.875 1 70.38 78 SER A O 1
ATOM 585 N N . ALA A 1 79 ? 10.406 97.812 41.781 1 76.44 79 ALA A N 1
ATOM 586 C CA . ALA A 1 79 ? 11.508 98.562 42.344 1 76.44 79 ALA A CA 1
ATOM 587 C C . ALA A 1 79 ? 11.539 100 41.812 1 76.44 79 ALA A C 1
ATOM 589 O O . ALA A 1 79 ? 11.773 100.938 42.594 1 76.44 79 ALA A O 1
ATOM 590 N N . ARG A 1 80 ? 11.219 100.25 40.594 1 78.5 80 ARG A N 1
ATOM 591 C CA . ARG A 1 80 ? 11.18 101.562 40 1 78.5 80 ARG A CA 1
ATOM 592 C C . ARG A 1 80 ? 10.039 102.375 40.562 1 78.5 80 ARG A C 1
ATOM 594 O O . ARG A 1 80 ? 10.203 103.562 40.844 1 78.5 80 ARG A O 1
ATOM 601 N N . HIS A 1 81 ? 9.008 101.688 40.75 1 68.75 81 HIS A N 1
ATOM 602 C CA . HIS A 1 81 ? 7.855 102.312 41.375 1 68.75 81 HIS A CA 1
ATOM 603 C C . HIS A 1 81 ? 8.133 102.688 42.812 1 68.75 81 HIS A C 1
ATOM 605 O O . HIS A 1 81 ? 7.793 103.812 43.25 1 68.75 81 HIS A O 1
ATOM 611 N N . ALA A 1 82 ? 8.805 101.875 43.594 1 73.12 82 ALA A N 1
ATOM 612 C CA . ALA A 1 82 ? 9.172 102.188 44.969 1 73.12 82 ALA A CA 1
ATOM 613 C C . ALA A 1 82 ? 10.188 103.312 45.062 1 73.12 82 ALA A C 1
ATOM 615 O O . ALA A 1 82 ? 10.094 104.188 45.906 1 73.12 82 ALA A O 1
ATOM 616 N N . LEU A 1 83 ? 11.039 103.438 44.094 1 76.56 83 LEU A N 1
ATOM 617 C CA . LEU A 1 83 ? 12.031 104.5 44.031 1 76.56 83 LEU A CA 1
ATOM 618 C C . LEU A 1 83 ? 11.359 105.875 43.719 1 76.56 83 LEU A C 1
ATOM 620 O O . LEU A 1 83 ? 11.734 106.875 44.312 1 76.56 83 LEU A O 1
ATOM 624 N N . ALA A 1 84 ? 10.359 105.875 42.938 1 71 84 ALA A N 1
ATOM 625 C CA . ALA A 1 84 ? 9.641 107.125 42.562 1 71 84 ALA A CA 1
ATOM 626 C C . ALA A 1 84 ? 8.875 107.625 43.781 1 71 84 ALA A C 1
ATOM 628 O O . ALA A 1 84 ? 8.828 108.875 44 1 71 84 ALA A O 1
ATOM 629 N N . LEU A 1 85 ? 8.484 106.75 44.562 1 64.69 85 LEU A N 1
ATOM 630 C CA . LEU A 1 85 ? 7.719 107.188 45.719 1 64.69 85 LEU A CA 1
ATOM 631 C C . LEU A 1 85 ? 8.625 107.75 46.812 1 64.69 85 LEU A C 1
ATOM 633 O O . LEU A 1 85 ? 8.242 108.688 47.5 1 64.69 85 LEU A O 1
ATOM 637 N N . LEU A 1 86 ? 9.773 107.188 46.938 1 63.94 86 LEU A N 1
ATOM 638 C CA . LEU A 1 86 ? 10.719 107.688 47.938 1 63.94 86 LEU A CA 1
ATOM 639 C C . LEU A 1 86 ? 11.242 109.062 47.562 1 63.94 86 LEU A C 1
ATOM 641 O O . LEU A 1 86 ? 11.531 109.875 48.438 1 63.94 86 LEU A O 1
ATOM 645 N N . GLN A 1 87 ? 11.336 109.5 46.312 1 55.84 87 GLN A N 1
ATOM 646 C CA . GLN A 1 87 ? 11.875 110.75 45.875 1 55.84 87 GLN A CA 1
ATOM 647 C C . GLN A 1 87 ? 10.844 111.875 46 1 55.84 87 GLN A C 1
ATOM 649 O O . GLN A 1 87 ? 11.195 113.062 46.156 1 55.84 87 GLN A O 1
ATOM 654 N N . THR A 1 88 ? 9.633 111.688 45.969 1 49.72 88 THR A N 1
ATOM 655 C CA . THR A 1 88 ? 8.648 112.75 45.938 1 49.72 88 THR A CA 1
ATOM 656 C C . THR A 1 88 ? 8.297 113.188 47.375 1 49.72 88 THR A C 1
ATOM 658 O O . THR A 1 88 ? 7.336 113.938 47.594 1 49.72 88 THR A O 1
ATOM 661 N N . ARG A 1 89 ? 8.859 112.688 48.438 1 47.94 89 ARG A N 1
ATOM 662 C CA . ARG A 1 89 ? 8.5 113.188 49.75 1 47.94 89 ARG A CA 1
ATOM 663 C C . ARG A 1 89 ? 8.93 114.625 49.938 1 47.94 89 ARG A C 1
ATOM 665 O O . ARG A 1 89 ? 10.125 114.938 49.875 1 47.94 89 ARG A O 1
ATOM 672 N N . PRO A 1 90 ? 8.07 115.5 49.625 1 39.31 90 PRO A N 1
ATOM 673 C CA . PRO A 1 90 ? 8.422 116.938 49.812 1 39.31 90 PRO A CA 1
ATOM 674 C C . PRO A 1 90 ? 8.945 117.25 51.219 1 39.31 90 PRO A C 1
ATOM 676 O O . PRO A 1 90 ? 8.508 116.625 52.188 1 39.31 90 PRO A O 1
ATOM 679 N N . ALA A 1 91 ? 10.156 117.812 51.406 1 39.31 91 ALA A N 1
ATOM 680 C CA . ALA A 1 91 ? 10.789 118.312 52.594 1 39.31 91 ALA A CA 1
ATOM 681 C C . ALA A 1 91 ? 9.898 119.375 53.281 1 39.31 91 ALA A C 1
ATOM 683 O O . ALA A 1 91 ? 9.312 120.188 52.594 1 39.31 91 ALA A O 1
ATOM 684 N N . PRO A 1 92 ? 9.344 119.062 54.375 1 36.12 92 PRO A N 1
ATOM 685 C CA . PRO A 1 92 ? 8.562 120.125 55.062 1 36.12 92 PRO A CA 1
ATOM 686 C C . PRO A 1 92 ? 9.273 121.438 55.125 1 36.12 92 PRO A C 1
ATOM 688 O O . PRO A 1 92 ? 10.477 121.5 55.406 1 36.12 92 PRO A O 1
ATOM 691 N N . ALA A 1 93 ? 8.906 122.438 54.312 1 39.03 93 ALA A N 1
ATOM 692 C CA . ALA A 1 93 ? 9.445 123.75 54.312 1 39.03 93 ALA A CA 1
ATOM 693 C C . ALA A 1 93 ? 9.523 124.312 55.75 1 39.03 93 ALA A C 1
ATOM 695 O O . ALA A 1 93 ? 8.609 124.125 56.531 1 39.03 93 ALA A O 1
ATOM 696 N N . PRO A 1 94 ? 10.742 124.625 56.25 1 33.38 94 PRO A N 1
ATOM 697 C CA . PRO A 1 94 ? 10.953 125.188 57.562 1 33.38 94 PRO A CA 1
ATOM 698 C C . PRO A 1 94 ? 10.094 126.438 57.812 1 33.38 94 PRO A C 1
ATOM 700 O O . PRO A 1 94 ? 9.883 127.188 56.906 1 33.38 94 PRO A O 1
ATOM 703 N N . LEU A 1 95 ? 9.195 126.438 58.656 1 35.59 95 LEU A N 1
ATOM 704 C CA . LEU A 1 95 ? 8.352 127.5 59.125 1 35.59 95 LEU A CA 1
ATOM 705 C C . LEU A 1 95 ? 9.195 128.75 59.438 1 35.59 95 LEU A C 1
ATOM 707 O O . LEU A 1 95 ? 10.266 128.625 60.031 1 35.59 95 LEU A O 1
ATOM 711 N N . PRO A 1 96 ? 9.164 129.75 58.562 1 32.16 96 PRO A N 1
ATOM 712 C CA . PRO A 1 96 ? 9.945 130.875 58.906 1 32.16 96 PRO A CA 1
ATOM 713 C C . PRO A 1 96 ? 9.867 131.25 60.375 1 32.16 96 PRO A C 1
ATOM 715 O O . PRO A 1 96 ? 8.859 131 61.031 1 32.16 96 PRO A O 1
ATOM 718 N N . SER A 1 97 ? 11 131.375 61.094 1 33.81 97 SER A N 1
ATOM 719 C CA . SER A 1 97 ? 11.266 131.75 62.5 1 33.81 97 SER A CA 1
ATOM 720 C C . SER A 1 97 ? 10.5 133 62.906 1 33.81 97 SER A C 1
ATOM 722 O O . SER A 1 97 ? 10.43 134 62.156 1 33.81 97 SER A O 1
ATOM 724 N N . PRO A 1 98 ? 9.594 132.875 63.812 1 33.88 98 PRO A N 1
ATOM 725 C CA . PRO A 1 98 ? 8.805 134 64.375 1 33.88 98 PRO A CA 1
ATOM 726 C C . PRO A 1 98 ? 9.656 135.25 64.688 1 33.88 98 PRO A C 1
ATOM 728 O O . PRO A 1 98 ? 10.805 135.125 65.125 1 33.88 98 PRO A O 1
ATOM 731 N N . PRO A 1 99 ? 9.617 136.25 63.875 1 32.44 99 PRO A N 1
ATOM 732 C CA . PRO A 1 99 ? 10.438 137.5 64.25 1 32.44 99 PRO A CA 1
ATOM 733 C C . PRO A 1 99 ? 10.445 137.75 65.75 1 32.44 99 PRO A C 1
ATOM 735 O O . PRO A 1 99 ? 9.523 137.25 66.438 1 32.44 99 PRO A O 1
ATOM 738 N N . ARG A 1 100 ? 11.609 138.25 66.25 1 36.69 100 ARG A N 1
ATOM 739 C CA . ARG A 1 100 ? 12.133 138.5 67.562 1 36.69 100 ARG A CA 1
ATOM 740 C C . ARG A 1 100 ? 11.117 139.25 68.438 1 36.69 100 ARG A C 1
ATOM 742 O O . ARG A 1 100 ? 10.18 139.875 67.875 1 36.69 100 ARG A O 1
ATOM 749 N N . ALA A 1 101 ? 11.562 139.5 69.688 1 36.03 101 ALA A N 1
ATOM 750 C CA . ALA A 1 101 ? 11.07 139.875 71 1 36.03 101 ALA A CA 1
ATOM 751 C C . ALA A 1 101 ? 10.25 141.25 70.938 1 36.03 101 ALA A C 1
ATOM 753 O O . ALA A 1 101 ? 10.547 142.125 70.125 1 36.03 101 ALA A O 1
ATOM 754 N N . PRO A 1 102 ? 9.125 141.125 71.438 1 33.94 102 PRO A N 1
ATOM 755 C CA . PRO A 1 102 ? 8.164 142.125 71.625 1 33.94 102 PRO A CA 1
ATOM 756 C C . PRO A 1 102 ? 8.82 143.375 72.125 1 33.94 102 PRO A C 1
ATOM 758 O O . PRO A 1 102 ? 9.562 143.375 73.125 1 33.94 102 PRO A O 1
ATOM 761 N N . LEU A 1 103 ? 9.375 144.25 71.25 1 31.02 103 LEU A N 1
ATOM 762 C CA . LEU A 1 103 ? 9.891 145.625 71.625 1 31.02 103 LEU A CA 1
ATOM 763 C C . LEU A 1 103 ? 9.016 146.125 72.75 1 31.02 103 LEU A C 1
ATOM 765 O O . LEU A 1 103 ? 7.789 146 72.688 1 31.02 103 LEU A O 1
ATOM 769 N N . ALA A 1 104 ? 9.602 146.375 73.938 1 35.25 104 ALA A N 1
ATOM 770 C CA . ALA A 1 104 ? 9.141 147 75.188 1 35.25 104 ALA A CA 1
ATOM 771 C C . ALA A 1 104 ? 8.242 148.25 74.875 1 35.25 104 ALA A C 1
ATOM 773 O O . ALA A 1 104 ? 8.516 149 74 1 35.25 104 ALA A O 1
ATOM 774 N N . ALA A 1 105 ? 7.016 148.125 75.312 1 39.34 105 ALA A N 1
ATOM 775 C CA . ALA A 1 105 ? 5.914 149.125 75.312 1 39.34 105 ALA A CA 1
ATOM 776 C C . ALA A 1 105 ? 6.383 150.5 75.812 1 39.34 105 ALA A C 1
ATOM 778 O O . ALA A 1 105 ? 6.719 150.625 76.938 1 39.34 105 ALA A O 1
ATOM 779 N N . ILE A 1 106 ? 7.348 151.125 75.062 1 33.91 106 ILE A N 1
ATOM 780 C CA . ILE A 1 106 ? 7.551 152.5 75.625 1 33.91 106 ILE A CA 1
ATOM 781 C C . ILE A 1 106 ? 6.219 153.25 75.688 1 33.91 106 ILE A C 1
ATOM 783 O O . ILE A 1 106 ? 5.5 153.375 74.688 1 33.91 106 ILE A O 1
ATOM 787 N N . PRO A 1 107 ? 5.613 153.5 76.75 1 35.91 107 PRO A N 1
ATOM 788 C CA . PRO A 1 107 ? 4.375 154.25 77.062 1 35.91 107 PRO A CA 1
ATOM 789 C C . PRO A 1 107 ? 4.281 155.625 76.312 1 35.91 107 PRO A C 1
ATOM 791 O O . PRO A 1 107 ? 5.082 156.5 76.562 1 35.91 107 PRO A O 1
ATOM 794 N N . ILE A 1 108 ? 4.477 155.875 75.188 1 37.62 108 ILE A N 1
ATOM 795 C CA . ILE A 1 108 ? 4.426 157.125 74.625 1 37.62 108 ILE A CA 1
ATOM 796 C C . ILE A 1 108 ? 3.033 157.75 74.812 1 37.62 108 ILE A C 1
ATOM 798 O O . ILE A 1 108 ? 2.027 157.125 74.5 1 37.62 108 ILE A O 1
ATOM 802 N N . PRO A 1 109 ? 2.832 158.875 75.5 1 43 109 PRO A N 1
ATOM 803 C CA . PRO A 1 109 ? 1.627 159.625 75.75 1 43 109 PRO A CA 1
ATOM 804 C C . PRO A 1 109 ? 0.843 159.875 74.5 1 43 109 PRO A C 1
ATOM 806 O O . PRO A 1 109 ? 1.409 160.375 73.5 1 43 109 PRO A O 1
ATOM 809 N N . LEU A 1 110 ? -0.089 159.25 74.062 1 47.81 110 LEU A N 1
ATOM 810 C CA . LEU A 1 110 ? -0.784 159.25 72.812 1 47.81 110 LEU A CA 1
ATOM 811 C C . LEU A 1 110 ? -1.722 160.5 72.75 1 47.81 110 LEU A C 1
ATOM 813 O O . LEU A 1 110 ? -2.525 160.75 73.688 1 47.81 110 LEU A O 1
ATOM 817 N N . GLY A 1 111 ? -1.273 161.5 72.25 1 51.28 111 GLY A N 1
ATOM 818 C CA . GLY A 1 111 ? -2.141 162.75 72 1 51.28 111 GLY A CA 1
ATOM 819 C C . GLY A 1 111 ? -3.373 162.25 71.188 1 51.28 111 GLY A C 1
ATOM 820 O O . GLY A 1 111 ? -3.525 161.125 70.75 1 51.28 111 GLY A O 1
ATOM 821 N N . ARG A 1 112 ? -4.445 163.125 71.062 1 58.44 112 ARG A N 1
ATOM 822 C CA . ARG A 1 112 ? -5.773 162.875 70.5 1 58.44 112 ARG A CA 1
ATOM 823 C C . ARG A 1 112 ? -5.695 162.375 69.062 1 58.44 112 ARG A C 1
ATOM 825 O O . ARG A 1 112 ? -6.52 161.5 68.688 1 58.44 112 ARG A O 1
ATOM 832 N N . GLY A 1 113 ? -4.766 162.625 68.375 1 57.66 113 GLY A N 1
ATOM 833 C CA . GLY A 1 113 ? -4.621 162.125 67 1 57.66 113 GLY A CA 1
ATOM 834 C C . GLY A 1 113 ? -4.246 160.75 66.875 1 57.66 113 GLY A C 1
ATOM 835 O O . GLY A 1 113 ? -4.684 160 66 1 57.66 113 GLY A O 1
ATOM 836 N N . GLN A 1 114 ? -3.742 160.25 67.812 1 61.25 114 GLN A N 1
ATOM 837 C CA . GLN A 1 114 ? -3.209 158.875 67.812 1 61.25 114 GLN A CA 1
ATOM 838 C C . GLN A 1 114 ? -4.297 157.875 68.125 1 61.25 114 GLN A C 1
ATOM 840 O O . GLN A 1 114 ? -4.273 156.75 67.562 1 61.25 114 GLN A O 1
ATOM 845 N N . ILE A 1 115 ? -5.277 158.125 68.688 1 68.06 115 ILE A N 1
ATOM 846 C CA . ILE A 1 115 ? -6.395 157.25 69 1 68.06 115 ILE A CA 1
ATOM 847 C C . ILE A 1 115 ? -7.234 157 67.75 1 68.06 115 ILE A C 1
ATOM 849 O O . ILE A 1 115 ? -7.676 155.875 67.562 1 68.06 115 ILE A O 1
ATOM 853 N N . LYS A 1 116 ? -7.387 158.25 67 1 68.12 116 LYS A N 1
ATOM 854 C CA . LYS A 1 116 ? -8.148 158 65.75 1 68.12 116 LYS A CA 1
ATOM 855 C C . LYS A 1 116 ? -7.438 157.125 64.812 1 68.12 116 LYS A C 1
ATOM 857 O O . LYS A 1 116 ? -8.086 156.25 64.125 1 68.12 116 LYS A O 1
ATOM 862 N N . GLN A 1 117 ? -6.227 157.125 64.875 1 70.44 117 GLN A N 1
ATOM 863 C CA . GLN A 1 117 ? -5.438 156.25 64 1 70.44 117 GLN A CA 1
ATOM 864 C C . GLN A 1 117 ? -5.48 154.875 64.438 1 70.44 117 GLN A C 1
ATOM 866 O O . GLN A 1 117 ? -5.539 153.875 63.594 1 70.44 117 GLN A O 1
ATOM 871 N N . LEU A 1 118 ? -5.555 154.5 65.688 1 75.81 118 LEU A N 1
ATOM 872 C CA . LEU A 1 118 ? -5.613 153.25 66.188 1 75.81 118 LEU A CA 1
ATOM 873 C C . LEU A 1 118 ? -6.965 152.5 65.938 1 75.81 118 LEU A C 1
ATOM 875 O O . LEU A 1 118 ? -7.031 151.375 65.562 1 75.81 118 LEU A O 1
ATOM 879 N N . ARG A 1 119 ? -7.918 153.375 66 1 76.75 119 ARG A N 1
ATOM 880 C CA . ARG A 1 119 ? -9.25 152.875 65.75 1 76.75 119 ARG A CA 1
ATOM 881 C C . ARG A 1 119 ? -9.438 152.625 64.25 1 76.75 119 ARG A C 1
ATOM 883 O O . ARG A 1 119 ? -10.078 151.625 63.906 1 76.75 119 ARG A O 1
ATOM 890 N N . GLN A 1 120 ? -8.852 153.5 63.531 1 76.06 120 GLN A N 1
ATOM 891 C CA . GLN A 1 120 ? -8.898 153.25 62.094 1 76.06 120 GLN A CA 1
ATOM 892 C C . GLN A 1 120 ? -8.109 152 61.75 1 76.06 120 GLN A C 1
ATOM 894 O O . GLN A 1 120 ? -8.531 151.25 60.875 1 76.06 120 GLN A O 1
ATOM 899 N N . GLY A 1 121 ? -7.059 151.75 62.406 1 77.56 121 GLY A N 1
ATOM 900 C CA . GLY A 1 121 ? -6.266 150.625 62.219 1 77.56 121 GLY A CA 1
ATOM 901 C C . GLY A 1 121 ? -6.992 149.375 62.625 1 77.56 121 GLY A C 1
ATOM 902 O O . GLY A 1 121 ? -6.922 148.375 61.906 1 77.56 121 GLY A O 1
ATOM 903 N N . LEU A 1 122 ? -7.664 149.375 63.656 1 80.69 122 LEU A N 1
ATOM 904 C CA . LEU A 1 122 ? -8.422 148.25 64.125 1 80.69 122 LEU A CA 1
ATOM 905 C C . LEU A 1 122 ? -9.555 147.875 63.156 1 80.69 122 LEU A C 1
ATOM 907 O O . LEU A 1 122 ? -9.844 146.75 62.938 1 80.69 122 LEU A O 1
ATOM 911 N N . HIS A 1 123 ? -10.055 149 62.656 1 79 123 HIS A N 1
ATOM 912 C CA . HIS A 1 123 ? -11.117 148.75 61.688 1 79 123 HIS A CA 1
ATOM 913 C C . HIS A 1 123 ? -10.562 148.125 60.406 1 79 123 HIS A C 1
ATOM 915 O O . HIS A 1 123 ? -11.195 147.125 59.875 1 79 123 HIS A O 1
ATOM 921 N N . THR A 1 124 ? -9.414 148.5 60 1 78.88 124 THR A N 1
ATOM 922 C CA . THR A 1 124 ? -8.773 147.875 58.844 1 78.88 124 THR A CA 1
ATOM 923 C C . THR A 1 124 ? -8.445 146.375 59.094 1 78.88 124 THR A C 1
ATOM 925 O O . THR A 1 124 ? -8.617 145.5 58.219 1 78.88 124 THR A O 1
ATOM 928 N N . LEU A 1 125 ? -8.016 146.125 60.25 1 82.31 125 LEU A N 1
ATOM 929 C CA . LEU A 1 125 ? -7.688 144.75 60.656 1 82.31 125 LEU A CA 1
ATOM 930 C C . LEU A 1 125 ? -8.938 143.875 60.656 1 82.31 125 LEU A C 1
ATOM 932 O O . LEU A 1 125 ? -8.898 142.75 60.219 1 82.31 125 LEU A O 1
ATOM 936 N N . GLU A 1 126 ? -9.938 144.375 61.125 1 79.75 126 GLU A N 1
ATOM 937 C CA . GLU A 1 126 ? -11.203 143.625 61.188 1 79.75 126 GLU A CA 1
ATOM 938 C C . GLU A 1 126 ? -11.719 143.375 59.781 1 79.75 126 GLU A C 1
ATOM 940 O O . GLU A 1 126 ? -12.188 142.25 59.531 1 79.75 126 GLU A O 1
ATOM 945 N N . THR A 1 127 ? -11.633 144.25 58.906 1 78.94 127 THR A N 1
ATOM 946 C CA . THR A 1 127 ? -12.086 144.125 57.531 1 78.94 127 THR A CA 1
ATOM 947 C C . THR A 1 127 ? -11.219 143 56.844 1 78.94 127 THR A C 1
ATOM 949 O O . THR A 1 127 ? -11.734 142.125 56.125 1 78.94 127 THR A O 1
ATOM 952 N N . TRP A 1 128 ? -9.984 143.125 57.094 1 81 128 TRP A N 1
ATOM 953 C CA . TRP A 1 128 ? -9.047 142.125 56.531 1 81 128 TRP A CA 1
ATOM 954 C C . TRP A 1 128 ? -9.305 140.75 57.062 1 81 128 TRP A C 1
ATOM 956 O O . TRP A 1 128 ? -9.328 139.75 56.312 1 81 128 TRP A O 1
ATOM 966 N N . LEU A 1 129 ? -9.539 140.625 58.312 1 81.56 129 LEU A N 1
ATOM 967 C CA . LEU A 1 129 ? -9.836 139.375 58.938 1 81.56 129 LEU A CA 1
ATOM 968 C C . LEU A 1 129 ? -11.133 138.75 58.406 1 81.56 129 LEU A C 1
ATOM 970 O O . LEU A 1 129 ? -11.242 137.625 58.219 1 81.56 129 LEU A O 1
ATOM 974 N N . GLY A 1 130 ? -12.078 139.75 58.156 1 76.31 130 GLY A N 1
ATOM 975 C CA . GLY A 1 130 ? -13.32 139.25 57.531 1 76.31 130 GLY A CA 1
ATOM 976 C C . GLY A 1 130 ? -13.125 138.625 56.156 1 76.31 130 GLY A C 1
ATOM 977 O O . GLY A 1 130 ? -13.75 137.625 55.812 1 76.31 130 GLY A O 1
ATOM 978 N N . GLN A 1 131 ? -12.211 139.25 55.406 1 76.88 131 GLN A N 1
ATOM 979 C CA . GLN A 1 131 ? -11.898 138.625 54.062 1 76.88 131 GLN A CA 1
ATOM 980 C C . GLN A 1 131 ? -11.211 137.375 54.156 1 76.88 131 GLN A C 1
ATOM 982 O O . GLN A 1 131 ? -11.484 136.375 53.344 1 76.88 131 GLN A O 1
ATOM 987 N N . LEU A 1 132 ? -10.414 137.25 55.188 1 78.44 132 LEU A N 1
ATOM 988 C CA . LEU A 1 132 ? -9.68 136 55.375 1 78.44 132 LEU A CA 1
ATOM 989 C C . LEU A 1 132 ? -10.617 134.875 55.781 1 78.44 132 LEU A C 1
ATOM 991 O O . LEU A 1 132 ? -10.438 133.75 55.344 1 78.44 132 LEU A O 1
ATOM 995 N N . GLN A 1 133 ? -11.625 135.25 56.562 1 74.81 133 GLN A N 1
ATOM 996 C CA . GLN A 1 133 ? -12.594 134.25 57.031 1 74.81 133 GLN A CA 1
ATOM 997 C C . GLN A 1 133 ? -13.438 133.75 55.875 1 74.81 133 GLN A C 1
ATOM 999 O O . GLN A 1 133 ? -13.938 132.625 55.938 1 74.81 133 GLN A O 1
ATOM 1004 N N . GLN A 1 134 ? -13.641 134.625 54.875 1 69.88 134 GLN A N 1
ATOM 1005 C CA . GLN A 1 134 ? -14.43 134.25 53.719 1 69.88 134 GLN A CA 1
ATOM 1006 C C . GLN A 1 134 ? -13.578 133.5 52.719 1 69.88 134 GLN A C 1
ATOM 1008 O O . GLN A 1 134 ? -13.969 133.25 51.562 1 69.88 134 GLN A O 1
ATOM 1013 N N . GLN A 1 135 ? -12.414 133.125 53.094 1 68.75 135 GLN A N 1
ATOM 1014 C CA . GLN A 1 135 ? -11.516 132.25 52.344 1 68.75 135 GLN A CA 1
ATOM 1015 C C . GLN A 1 135 ? -10.82 133 51.219 1 68.75 135 GLN A C 1
ATOM 1017 O O . GLN A 1 135 ? -10.461 132.375 50.188 1 68.75 135 GLN A O 1
ATOM 1022 N N . GLU A 1 136 ? -10.781 134.25 51.312 1 72.56 136 GLU A N 1
ATOM 1023 C CA . GLU A 1 136 ? -9.938 135 50.438 1 72.56 136 GLU A CA 1
ATOM 1024 C C . GLU A 1 136 ? -8.531 135.125 51.031 1 72.56 136 GLU A C 1
ATOM 1026 O O . GLU A 1 136 ? -8.148 136.25 51.438 1 72.56 136 GLU A O 1
ATOM 1031 N N . TRP A 1 137 ? -7.777 134.25 51.156 1 70.5 137 TRP A N 1
ATOM 1032 C CA . TRP A 1 137 ? -6.523 134.125 51.906 1 70.5 137 TRP A CA 1
ATOM 1033 C C . TRP A 1 137 ? -5.414 134.875 51.188 1 70.5 137 TRP A C 1
ATOM 1035 O O . TRP A 1 137 ? -4.355 135.125 51.781 1 70.5 137 TRP A O 1
ATOM 1045 N N . HIS A 1 138 ? -5.727 135.375 50 1 72.31 138 HIS A N 1
ATOM 1046 C CA . HIS A 1 138 ? -4.719 136.125 49.25 1 72.31 138 HIS A CA 1
ATOM 1047 C C . HIS A 1 138 ? -4.848 137.625 49.438 1 72.31 138 HIS A C 1
ATOM 1049 O O . HIS A 1 138 ? -4.113 138.375 48.844 1 72.31 138 HIS A O 1
ATOM 1055 N N . SER A 1 139 ? -5.668 138 50.375 1 74.19 139 SER A N 1
ATOM 1056 C CA . SER A 1 139 ? -5.809 139.5 50.625 1 74.19 139 SER A CA 1
ATOM 1057 C C . SER A 1 139 ? -4.57 140 51.312 1 74.19 139 SER A C 1
ATOM 1059 O O . SER A 1 139 ? -4.105 139.5 52.312 1 74.19 139 SER A O 1
ATOM 1061 N N . PRO A 1 140 ? -3.883 140.875 50.781 1 76.62 140 PRO A N 1
ATOM 1062 C CA . PRO A 1 140 ? -2.617 141.375 51.312 1 76.62 140 PRO A CA 1
ATOM 1063 C C . PRO A 1 140 ? -2.768 142.125 52.688 1 76.62 140 PRO A C 1
ATOM 1065 O O . PRO A 1 140 ? -3.834 142.625 53 1 76.62 140 PRO A O 1
ATOM 1068 N N . LEU A 1 141 ? -1.893 142 53.562 1 78.44 141 LEU A N 1
ATOM 1069 C CA . LEU A 1 141 ? -1.795 142.625 54.875 1 78.44 141 LEU A CA 1
ATOM 1070 C C . LEU A 1 141 ? -1.835 144.125 54.719 1 78.44 141 LEU A C 1
ATOM 1072 O O . LEU A 1 141 ? -1.031 144.625 53.969 1 78.44 141 LEU A O 1
ATOM 1076 N N . PRO A 1 142 ? -2.832 144.75 55.219 1 77.12 142 PRO A N 1
ATOM 1077 C CA . PRO A 1 142 ? -2.883 146.25 55.125 1 77.12 142 PRO A CA 1
ATOM 1078 C C . PRO A 1 142 ? -1.742 146.875 55.906 1 77.12 142 PRO A C 1
ATOM 1080 O O . PRO A 1 142 ? -1.156 146.25 56.812 1 77.12 142 PRO A O 1
ATOM 1083 N N . GLU A 1 143 ? -1.271 148.125 55.625 1 76.12 143 GLU A N 1
ATOM 1084 C CA . GLU A 1 143 ? -0.227 148.875 56.281 1 76.12 143 GLU A CA 1
ATOM 1085 C C . GLU A 1 143 ? -0.771 149.625 57.531 1 76.12 143 GLU A C 1
ATOM 1087 O O . GLU A 1 143 ? -1.799 150.25 57.438 1 76.12 143 GLU A O 1
ATOM 1092 N N . PHE A 1 144 ? -0.275 149.25 58.719 1 75.5 144 PHE A N 1
ATOM 1093 C CA . PHE A 1 144 ? -0.715 149.875 59.969 1 75.5 144 PHE A CA 1
ATOM 1094 C C . PHE A 1 144 ? 0.327 150.875 60.469 1 75.5 144 PHE A C 1
ATOM 1096 O O . PHE A 1 144 ? 1.524 150.625 60.469 1 75.5 144 PHE A O 1
ATOM 1103 N N . LYS A 1 145 ? 0.066 152 60.812 1 73 145 LYS A N 1
ATOM 1104 C CA . LYS A 1 145 ? 0.975 153 61.344 1 73 145 LYS A CA 1
ATOM 1105 C C . LYS A 1 145 ? 1.362 152.75 62.781 1 73 145 LYS A C 1
ATOM 1107 O O . LYS A 1 145 ? 2.484 153 63.219 1 73 145 LYS A O 1
ATOM 1112 N N . ASP A 1 146 ? 0.401 152 63.438 1 76.25 146 ASP A N 1
ATOM 1113 C CA . ASP A 1 146 ? 0.679 151.5 64.812 1 76.25 146 ASP A CA 1
ATOM 1114 C C . ASP A 1 146 ? 1.438 150.25 64.812 1 76.25 146 ASP A C 1
ATOM 1116 O O . ASP A 1 146 ? 1.018 149.25 64.188 1 76.25 146 ASP A O 1
ATOM 1120 N N . PRO A 1 147 ? 2.467 150.25 65.438 1 75.25 147 PRO A N 1
ATOM 1121 C CA . PRO A 1 147 ? 3.326 149 65.438 1 75.25 147 PRO A CA 1
ATOM 1122 C C . PRO A 1 147 ? 2.641 147.75 66 1 75.25 147 PRO A C 1
ATOM 1124 O O . PRO A 1 147 ? 2.875 146.625 65.562 1 75.25 147 PRO A O 1
ATOM 1127 N N . GLN A 1 148 ? 1.716 148 66.875 1 76.69 148 GLN A N 1
ATOM 1128 C CA . GLN A 1 148 ? 1.047 146.875 67.5 1 76.69 148 GLN A CA 1
ATOM 1129 C C . GLN A 1 148 ? 0.027 146.25 66.562 1 76.69 148 GLN A C 1
ATOM 1131 O O . GLN A 1 148 ? -0.084 145 66.5 1 76.69 148 GLN A O 1
ATOM 1136 N N . LEU A 1 149 ? -0.575 147 65.938 1 80.62 149 LEU A N 1
ATOM 1137 C CA . LEU A 1 149 ? -1.525 146.5 64.938 1 80.62 149 LEU A CA 1
ATOM 1138 C C . LEU A 1 149 ? -0.8 145.875 63.812 1 80.62 149 LEU A C 1
ATOM 1140 O O . LEU A 1 149 ? -1.279 144.875 63.281 1 80.62 149 LEU A O 1
ATOM 1144 N N . ALA A 1 150 ? 0.329 146.375 63.531 1 79.5 150 ALA A N 1
ATOM 1145 C CA . ALA A 1 150 ? 1.134 145.75 62.469 1 79.5 150 ALA A CA 1
ATOM 1146 C C . ALA A 1 150 ? 1.594 144.375 62.906 1 79.5 150 ALA A C 1
ATOM 1148 O O . ALA A 1 150 ? 1.594 143.375 62.094 1 79.5 150 ALA A O 1
ATOM 1149 N N . ALA A 1 151 ? 1.819 144.25 64.125 1 79.06 151 ALA A N 1
ATOM 1150 C CA . ALA A 1 151 ? 2.268 142.875 64.688 1 79.06 151 ALA A CA 1
ATOM 1151 C C . ALA A 1 151 ? 1.133 141.875 64.688 1 79.06 151 ALA A C 1
ATOM 1153 O O . ALA A 1 151 ? 1.339 140.75 64.312 1 79.06 151 ALA A O 1
ATOM 1154 N N . ILE A 1 152 ? 0.015 142.25 65 1 80.81 152 ILE A N 1
ATOM 1155 C CA . ILE A 1 152 ? -1.159 141.5 65 1 80.81 152 ILE A CA 1
ATOM 1156 C C . ILE A 1 152 ? -1.505 141 63.562 1 80.81 152 ILE A C 1
ATOM 1158 O O . ILE A 1 152 ? -1.792 139.875 63.312 1 80.81 152 ILE A O 1
ATOM 1162 N N . GLY A 1 153 ? -1.473 142 62.781 1 79.75 153 GLY A N 1
ATOM 1163 C CA . GLY A 1 153 ? -1.695 141.75 61.375 1 79.75 153 GLY A CA 1
ATOM 1164 C C . GLY A 1 153 ? -0.733 140.75 60.812 1 79.75 153 GLY A C 1
ATOM 1165 O O . GLY A 1 153 ? -1.141 139.75 60.094 1 79.75 153 GLY A O 1
ATOM 1166 N N . GLN A 1 154 ? 0.463 140.75 61.125 1 80.12 154 GLN A N 1
ATOM 1167 C CA . GLN A 1 154 ? 1.468 139.875 60.688 1 80.12 154 GLN A CA 1
ATOM 1168 C C . GLN A 1 154 ? 1.201 138.5 61.281 1 80.12 154 GLN A C 1
ATOM 1170 O O . GLN A 1 154 ? 1.394 137.5 60.594 1 80.12 154 GLN A O 1
ATOM 1175 N N . GLY A 1 155 ? 0.816 138.375 62.438 1 78.75 155 GLY A N 1
ATOM 1176 C CA . GLY A 1 155 ? 0.467 137.125 63.094 1 78.75 155 GLY A CA 1
ATOM 1177 C C . GLY A 1 155 ? -0.681 136.5 62.406 1 78.75 155 GLY A C 1
ATOM 1178 O O . GLY A 1 155 ? -0.632 135.25 62.188 1 78.75 155 GLY A O 1
ATOM 1179 N N . ILE A 1 156 ? -1.657 137.125 62.062 1 81.06 156 ILE A N 1
ATOM 1180 C CA . ILE A 1 156 ? -2.799 136.5 61.344 1 81.06 156 ILE A CA 1
ATOM 1181 C C . ILE A 1 156 ? -2.361 136 59.969 1 81.06 156 ILE A C 1
ATOM 1183 O O . ILE A 1 156 ? -2.783 135 59.531 1 81.06 156 ILE A O 1
ATOM 1187 N N . ALA A 1 157 ? -1.53 136.875 59.438 1 79.44 157 ALA A N 1
ATOM 1188 C CA . ALA A 1 157 ? -1.024 136.5 58.125 1 79.44 157 ALA A CA 1
ATOM 1189 C C . ALA A 1 157 ? -0.321 135.125 58.188 1 79.44 157 ALA A C 1
ATOM 1191 O O . ALA A 1 157 ? -0.443 134.25 57.281 1 79.44 157 ALA A O 1
ATOM 1192 N N . VAL A 1 158 ? 0.328 134.875 59.219 1 79.31 158 VAL A N 1
ATOM 1193 C CA . VAL A 1 158 ? 1.03 133.625 59.406 1 79.31 158 VAL A CA 1
ATOM 1194 C C . VAL A 1 158 ? 0.019 132.5 59.531 1 79.31 158 VAL A C 1
ATOM 1196 O O . VAL A 1 158 ? 0.204 131.375 58.969 1 79.31 158 VAL A O 1
ATOM 1199 N N . LEU A 1 159 ? -1.009 132.625 60.156 1 80.62 159 LEU A N 1
ATOM 1200 C CA . LEU A 1 159 ? -2.043 131.625 60.344 1 80.62 159 LEU A CA 1
ATOM 1201 C C . LEU A 1 159 ? -2.711 131.25 59 1 80.62 159 LEU A C 1
ATOM 1203 O O . LEU A 1 159 ? -2.977 130.125 58.719 1 80.62 159 LEU A O 1
ATOM 1207 N N . VAL A 1 160 ? -2.918 132.25 58.312 1 80.25 160 VAL A N 1
ATOM 1208 C CA . VAL A 1 160 ? -3.561 132.125 57.031 1 80.25 160 VAL A CA 1
ATOM 1209 C C . VAL A 1 160 ? -2.623 131.375 56.094 1 80.25 160 VAL A C 1
ATOM 1211 O O . VAL A 1 160 ? -3.061 130.5 55.344 1 80.25 160 VAL A O 1
ATOM 1214 N N . ALA A 1 161 ? -1.394 131.625 56.219 1 79.31 161 ALA A N 1
ATOM 1215 C CA . ALA A 1 161 ? -0.417 130.875 55.406 1 79.31 161 ALA A CA 1
ATOM 1216 C C . ALA A 1 161 ? -0.408 129.375 55.781 1 79.31 161 ALA A C 1
ATOM 1218 O O . ALA A 1 161 ? -0.287 128.5 54.906 1 79.31 161 ALA A O 1
ATOM 1219 N N . GLN A 1 162 ? -0.586 129.125 56.938 1 80.56 162 GLN A N 1
ATOM 1220 C CA . GLN A 1 162 ? -0.641 127.688 57.375 1 80.56 162 GLN A CA 1
ATOM 1221 C C . GLN A 1 162 ? -1.898 127 56.875 1 80.56 162 GLN A C 1
ATOM 1223 O O . GLN A 1 162 ? -1.856 125.812 56.531 1 80.56 162 GLN A O 1
ATOM 1228 N N . LEU A 1 163 ? -2.92 127.625 56.812 1 81.06 163 LEU A N 1
ATOM 1229 C CA . LEU A 1 163 ? -4.176 127.062 56.312 1 81.06 163 LEU A CA 1
ATOM 1230 C C . LEU A 1 163 ? -4.059 126.688 54.844 1 81.06 163 LEU A C 1
ATOM 1232 O O . LEU A 1 163 ? -4.531 125.625 54.406 1 81.06 163 LEU A O 1
ATOM 1236 N N . GLN A 1 164 ? -3.383 127.688 54.219 1 80.31 164 GLN A N 1
ATOM 1237 C CA . GLN A 1 164 ? -3.199 127.438 52.781 1 80.31 164 GLN A CA 1
ATOM 1238 C C . GLN A 1 164 ? -2.299 126.188 52.562 1 80.31 164 GLN A C 1
ATOM 1240 O O . GLN A 1 164 ? -2.572 125.375 51.688 1 80.31 164 GLN A O 1
ATOM 1245 N N . GLN A 1 165 ? -1.371 126.062 53.344 1 81.44 165 GLN A N 1
ATOM 1246 C CA . GLN A 1 165 ? -0.452 124.938 53.219 1 81.44 165 GLN A CA 1
ATOM 1247 C C . GLN A 1 165 ? -1.151 123.625 53.531 1 81.44 165 GLN A C 1
ATOM 1249 O O . GLN A 1 165 ? -0.952 122.625 52.844 1 81.44 165 GLN A O 1
ATOM 1254 N N . GLN A 1 166 ? -1.968 123.625 54.438 1 82.5 166 GLN A N 1
ATOM 1255 C CA . GLN A 1 166 ? -2.682 122.438 54.844 1 82.5 166 GLN A CA 1
ATOM 1256 C C . GLN A 1 166 ? -3.707 122.062 53.781 1 82.5 166 GLN A C 1
ATOM 1258 O O . GLN A 1 166 ? -3.904 120.875 53.5 1 82.5 166 GLN A O 1
ATOM 1263 N N . GLN A 1 167 ? -4.211 123.062 53.156 1 82.75 167 GLN A N 1
ATOM 1264 C CA . GLN A 1 167 ? -5.148 122.75 52.094 1 82.75 167 GLN A CA 1
ATOM 1265 C C . GLN A 1 167 ? -4.441 122.125 50.906 1 82.75 167 GLN A C 1
ATOM 1267 O O . GLN A 1 167 ? -4.965 121.125 50.312 1 82.75 167 GLN A O 1
ATOM 1272 N N . ASP A 1 168 ? -3.242 122.562 50.719 1 81 168 ASP A N 1
ATOM 1273 C CA . ASP A 1 168 ? -2.457 122 49.625 1 81 168 ASP A CA 1
ATOM 1274 C C . ASP A 1 168 ? -2.072 120.562 49.969 1 81 168 ASP A C 1
ATOM 1276 O O . ASP A 1 168 ? -2.1 119.688 49.094 1 81 168 ASP A O 1
ATOM 1280 N N . GLN A 1 169 ? -1.888 120.438 51.188 1 82.44 169 GLN A N 1
ATOM 1281 C CA . GLN A 1 169 ? -1.508 119.062 51.594 1 82.44 169 GLN A CA 1
ATOM 1282 C C . GLN A 1 169 ? -2.684 118.125 51.5 1 82.44 169 GLN A C 1
ATOM 1284 O O . GLN A 1 169 ? -2.512 116.938 51.062 1 82.44 169 GLN A O 1
ATOM 1289 N N . ILE A 1 170 ? -3.789 118.438 51.75 1 81.25 170 ILE A N 1
ATOM 1290 C CA . ILE A 1 170 ? -4.988 117.625 51.656 1 81.25 170 ILE A CA 1
ATOM 1291 C C . ILE A 1 170 ? -5.238 117.25 50.188 1 81.25 170 ILE A C 1
ATOM 1293 O O . ILE A 1 170 ? -5.492 116.125 49.875 1 81.25 170 ILE A O 1
ATOM 1297 N N . GLN A 1 171 ? -4.98 118.25 49.375 1 81.56 171 GLN A N 1
ATOM 1298 C CA . GLN A 1 171 ? -5.23 118 47.969 1 81.56 171 GLN A CA 1
ATOM 1299 C C . GLN A 1 171 ? -4.215 117 47.406 1 81.56 171 GLN A C 1
ATOM 1301 O O . GLN A 1 171 ? -4.574 116.125 46.625 1 81.56 171 GLN A O 1
ATOM 1306 N N . THR A 1 172 ? -3.078 117.125 47.906 1 82.12 172 THR A N 1
ATOM 1307 C CA . THR A 1 172 ? -2.031 116.25 47.406 1 82.12 172 THR A CA 1
ATOM 1308 C C . THR A 1 172 ? -2.258 114.812 47.906 1 82.12 172 THR A C 1
ATOM 1310 O O . THR A 1 172 ? -2.123 113.875 47.125 1 82.12 172 THR A O 1
ATOM 1313 N N . LEU A 1 173 ? -2.684 114.688 49.125 1 80.81 173 LEU A N 1
ATOM 1314 C CA . LEU A 1 173 ? -2.908 113.375 49.688 1 80.81 173 LEU A CA 1
ATOM 1315 C C . LEU A 1 173 ? -4.094 112.688 49 1 80.81 173 LEU A C 1
ATOM 1317 O O . LEU A 1 173 ? -4.051 111.5 48.75 1 80.81 173 LEU A O 1
ATOM 1321 N N . GLU A 1 174 ? -5.035 113.375 48.625 1 80.5 174 GLU A N 1
ATOM 1322 C CA . GLU A 1 174 ? -6.203 112.812 47.938 1 80.5 174 GLU A CA 1
ATOM 1323 C C . GLU A 1 174 ? -5.855 112.375 46.531 1 80.5 174 GLU A C 1
ATOM 1325 O O . GLU A 1 174 ? -6.301 111.312 46.062 1 80.5 174 GLU A O 1
ATOM 1330 N N . ALA A 1 175 ? -4.996 113.125 45.969 1 81.56 175 ALA A N 1
ATOM 1331 C CA . ALA A 1 175 ? -4.59 112.812 44.625 1 81.56 175 ALA A CA 1
ATOM 1332 C C . ALA A 1 175 ? -3.75 111.562 44.625 1 81.56 175 ALA A C 1
ATOM 1334 O O . ALA A 1 175 ? -3.945 110.688 43.75 1 81.56 175 ALA A O 1
ATOM 1335 N N . GLN A 1 176 ? -2.963 111.375 45.594 1 79.88 176 GLN A N 1
ATOM 1336 C CA . GLN A 1 176 ? -2.104 110.188 45.656 1 79.88 176 GLN A CA 1
ATOM 1337 C C . GLN A 1 176 ? -2.916 108.938 45.969 1 79.88 176 GLN A C 1
ATOM 1339 O O . GLN A 1 176 ? -2.668 107.875 45.406 1 79.88 176 GLN A O 1
ATOM 1344 N N . ARG A 1 177 ? -3.834 109.062 46.781 1 76.56 177 ARG A N 1
ATOM 1345 C CA . ARG A 1 177 ? -4.707 107.938 47.125 1 76.56 177 ARG A CA 1
ATOM 1346 C C . ARG A 1 177 ? -5.492 107.438 45.938 1 76.56 177 ARG A C 1
ATOM 1348 O O . ARG A 1 177 ? -5.566 106.25 45.656 1 76.56 177 ARG A O 1
ATOM 1355 N N . GLN A 1 178 ? -5.926 108.375 45.188 1 76.5 178 GLN A N 1
ATOM 1356 C CA . GLN A 1 178 ? -6.727 108 44 1 76.5 178 GLN A CA 1
ATOM 1357 C C . GLN A 1 178 ? -5.875 107.312 42.969 1 76.5 178 GLN A C 1
ATOM 1359 O O . GLN A 1 178 ? -6.305 106.312 42.344 1 76.5 178 GLN A O 1
ATOM 1364 N N . GLU A 1 179 ? -4.68 107.688 42.906 1 79.5 179 GLU A N 1
ATOM 1365 C CA . GLU A 1 179 ? -3.783 107.062 41.906 1 79.5 179 GLU A CA 1
ATOM 1366 C C . GLU A 1 179 ? -3.414 105.688 42.312 1 79.5 179 GLU A C 1
ATOM 1368 O O . GLU A 1 179 ? -3.381 104.75 41.469 1 79.5 179 GLU A O 1
ATOM 1373 N N . GLU A 1 180 ? -3.18 105.438 43.5 1 74.5 180 GLU A N 1
ATOM 1374 C CA . GLU A 1 180 ? -2.789 104.125 44 1 74.5 180 GLU A CA 1
ATOM 1375 C C . GLU A 1 180 ? -3.939 103.125 43.875 1 74.5 180 GLU A C 1
ATOM 1377 O O . GLU A 1 180 ? -3.732 102 43.5 1 74.5 180 GLU A O 1
ATOM 1382 N N . VAL A 1 181 ? -5.094 103.562 44.156 1 71 181 VAL A N 1
ATOM 1383 C CA . VAL A 1 181 ? -6.273 102.688 44.062 1 71 181 VAL A CA 1
ATOM 1384 C C . VAL A 1 181 ? -6.531 102.312 42.594 1 71 181 VAL A C 1
ATOM 1386 O O . VAL A 1 181 ? -6.836 101.188 42.281 1 71 181 VAL A O 1
ATOM 1389 N N . GLN A 1 182 ? -6.211 103.25 41.75 1 75.56 182 GLN A N 1
ATOM 1390 C CA . GLN A 1 182 ? -6.434 103 40.312 1 75.56 182 GLN A CA 1
ATOM 1391 C C . GLN A 1 182 ? -5.402 102 39.781 1 75.56 182 GLN A C 1
ATOM 1393 O O . GLN A 1 182 ? -5.746 101.125 39 1 75.56 182 GLN A O 1
ATOM 1398 N N . ARG A 1 183 ? -4.27 102.125 40.312 1 76.69 183 ARG A N 1
ATOM 1399 C CA . ARG A 1 183 ? -3.213 101.25 39.844 1 76.69 183 ARG A CA 1
ATOM 1400 C C . ARG A 1 183 ? -3.457 99.812 40.344 1 76.69 183 ARG A C 1
ATOM 1402 O O . ARG A 1 183 ? -3.309 98.875 39.562 1 76.69 183 ARG A O 1
ATOM 1409 N N . GLN A 1 184 ? -3.83 99.688 41.5 1 70.94 184 GLN A N 1
ATOM 1410 C CA . GLN A 1 184 ? -4.094 98.312 42.062 1 70.94 184 GLN A CA 1
ATOM 1411 C C . GLN A 1 184 ? -5.301 97.688 41.406 1 70.94 184 GLN A C 1
ATOM 1413 O O . GLN A 1 184 ? -5.305 96.5 41.156 1 70.94 184 GLN A O 1
ATOM 1418 N N . ARG A 1 185 ? -6.223 98.5 41.062 1 71.5 185 ARG A N 1
ATOM 1419 C CA . ARG A 1 185 ? -7.406 98 40.375 1 71.5 185 ARG A CA 1
ATOM 1420 C C . ARG A 1 185 ? -7.051 97.5 38.969 1 71.5 185 ARG A C 1
ATOM 1422 O O . ARG A 1 185 ? -7.527 96.438 38.562 1 71.5 185 ARG A O 1
ATOM 1429 N N . GLN A 1 186 ? -6.094 98.188 38.406 1 76.56 186 GLN A N 1
ATOM 1430 C CA . GLN A 1 186 ? -5.684 97.75 37.062 1 76.56 186 GLN A CA 1
ATOM 1431 C C . GLN A 1 186 ? -4.895 96.438 37.094 1 76.56 186 GLN A C 1
ATOM 1433 O O . GLN A 1 186 ? -5.102 95.562 36.25 1 76.56 186 GLN A O 1
ATOM 1438 N N . GLU A 1 187 ? -4.121 96.25 38.062 1 73.44 187 GLU A N 1
ATOM 1439 C CA . GLU A 1 187 ? -3.326 95.062 38.188 1 73.44 187 GLU A CA 1
AT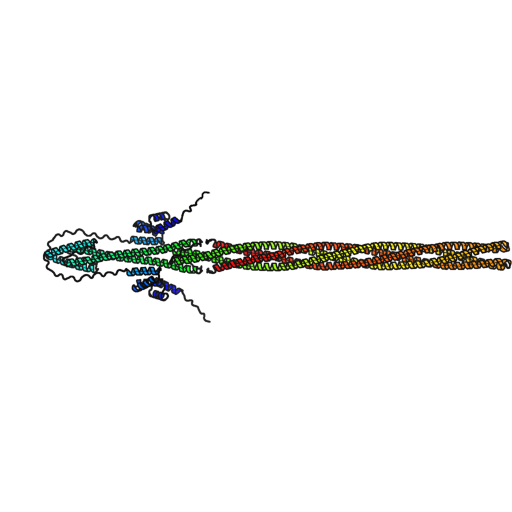OM 1440 C C . GLU A 1 187 ? -4.207 93.875 38.531 1 73.44 187 GLU A C 1
ATOM 1442 O O . GLU A 1 187 ? -4.004 92.75 38.031 1 73.44 187 GLU A O 1
ATOM 1447 N N . ARG A 1 188 ? -5.117 94.125 39.375 1 70.06 188 ARG A N 1
ATOM 1448 C CA . ARG A 1 188 ? -6.055 93.062 39.719 1 70.06 188 ARG A CA 1
ATOM 1449 C C . ARG A 1 188 ? -6.91 92.688 38.531 1 70.06 188 ARG A C 1
ATOM 1451 O O . ARG A 1 188 ? -7.164 91.5 38.344 1 70.06 188 ARG A O 1
ATOM 1458 N N . MET A 1 189 ? -7.234 93.562 37.781 1 73.94 189 MET A N 1
ATOM 1459 C CA . MET A 1 189 ? -8.062 93.312 36.625 1 73.94 189 MET A CA 1
ATOM 1460 C C . MET A 1 189 ? -7.266 92.5 35.562 1 73.94 189 MET A C 1
ATOM 1462 O O . MET A 1 189 ? -7.785 91.625 34.906 1 73.94 189 MET A O 1
ATOM 1466 N N . LYS A 1 190 ? -6.035 92.875 35.5 1 74.88 190 LYS A N 1
ATOM 1467 C CA . LYS A 1 190 ? -5.195 92.188 34.531 1 74.88 190 LYS A CA 1
ATOM 1468 C C . LYS A 1 190 ? -4.977 90.75 34.938 1 74.88 190 LYS A C 1
ATOM 1470 O O . LYS A 1 190 ? -5.016 89.875 34.094 1 74.88 190 LYS A O 1
ATOM 1475 N N . MET A 1 191 ? -4.734 90.5 36.156 1 72.44 191 MET A N 1
ATOM 1476 C CA . MET A 1 191 ? -4.535 89.125 36.625 1 72.44 191 MET A CA 1
ATOM 1477 C C . MET A 1 191 ? -5.816 88.312 36.5 1 72.44 191 MET A C 1
ATOM 1479 O O . MET A 1 191 ? -5.777 87.125 36.094 1 72.44 191 MET A O 1
ATOM 1483 N N . GLN A 1 192 ? -6.879 88.875 36.812 1 72.75 192 GLN A N 1
ATOM 1484 C CA . GLN A 1 192 ? -8.172 88.188 36.719 1 72.75 192 GLN A CA 1
ATOM 1485 C C . GLN A 1 192 ? -8.492 87.875 35.25 1 72.75 192 GLN A C 1
ATOM 1487 O O . GLN A 1 192 ? -9.016 86.812 34.938 1 72.75 192 GLN A O 1
ATOM 1492 N N . GLU A 1 193 ? -8.133 88.812 34.438 1 78.06 193 GLU A N 1
ATOM 1493 C CA . GLU A 1 193 ? -8.344 88.562 33 1 78.06 193 GLU A CA 1
ATOM 1494 C C . GLU A 1 193 ? -7.465 87.438 32.5 1 78.06 193 GLU A C 1
ATOM 1496 O O . GLU A 1 193 ? -7.918 86.625 31.719 1 78.06 193 GLU A O 1
ATOM 1501 N N . ALA A 1 194 ? -6.277 87.438 33.062 1 76.25 194 ALA A N 1
ATOM 1502 C CA . ALA A 1 194 ? -5.359 86.375 32.656 1 76.25 194 ALA A CA 1
ATOM 1503 C C . ALA A 1 194 ? -5.852 85 33.125 1 76.25 194 ALA A C 1
ATOM 1505 O O . ALA A 1 194 ? -5.754 84 32.406 1 76.25 194 ALA A O 1
ATOM 1506 N N . VAL A 1 195 ? -6.359 84.938 34.312 1 76.5 195 VAL A N 1
ATOM 1507 C CA . VAL A 1 195 ? -6.875 83.688 34.875 1 76.5 195 VAL A CA 1
ATOM 1508 C C . VAL A 1 195 ? -8.094 83.188 34.062 1 76.5 195 VAL A C 1
ATOM 1510 O O . VAL A 1 195 ? -8.203 82.062 33.719 1 76.5 195 VAL A O 1
ATOM 1513 N N . ILE A 1 196 ? -8.922 84.125 33.719 1 77.38 196 ILE A N 1
ATOM 1514 C CA . ILE A 1 196 ? -10.133 83.812 32.969 1 77.38 196 ILE A CA 1
ATOM 1515 C C . ILE A 1 196 ? -9.773 83.312 31.578 1 77.38 196 ILE A C 1
ATOM 1517 O O . ILE A 1 196 ? -10.32 82.375 31.078 1 77.38 196 ILE A O 1
ATOM 1521 N N . ASN A 1 197 ? -8.82 84.062 31 1 80.38 197 ASN A N 1
ATOM 1522 C CA . ASN A 1 197 ? -8.391 83.625 29.672 1 80.38 197 ASN A CA 1
ATOM 1523 C C . ASN A 1 197 ? -7.781 82.25 29.688 1 80.38 197 ASN A C 1
ATOM 1525 O O . ASN A 1 197 ? -8.039 81.438 28.781 1 80.38 197 ASN A O 1
ATOM 1529 N N . LEU A 1 198 ? -7.004 81.938 30.656 1 81.62 198 LEU A N 1
ATOM 1530 C CA . LEU A 1 198 ? -6.43 80.625 30.781 1 81.62 198 LEU A CA 1
ATOM 1531 C C . LEU A 1 198 ? -7.523 79.562 30.984 1 81.62 198 LEU A C 1
ATOM 1533 O O . LEU A 1 198 ? -7.488 78.5 30.359 1 81.62 198 LEU A O 1
ATOM 1537 N N . LEU A 1 199 ? -8.469 79.812 31.781 1 81.31 199 LEU A N 1
ATOM 1538 C CA . LEU A 1 199 ? -9.57 78.875 32.031 1 81.31 199 LEU A CA 1
ATOM 1539 C C . LEU A 1 199 ? -10.352 78.625 30.75 1 81.31 199 LEU A C 1
ATOM 1541 O O . LEU A 1 199 ? -10.75 77.5 30.5 1 81.31 199 LEU A O 1
ATOM 1545 N N . LEU A 1 200 ? -10.547 79.625 29.969 1 81.5 200 LEU A N 1
ATOM 1546 C CA . LEU A 1 200 ? -11.258 79.438 28.703 1 81.5 200 LEU A CA 1
ATOM 1547 C C . LEU A 1 200 ? -10.445 78.625 27.719 1 81.5 200 LEU A C 1
ATOM 1549 O O . LEU A 1 200 ? -10.992 77.75 27 1 81.5 200 LEU A O 1
ATOM 1553 N N . ASP A 1 201 ? -9.109 78.812 27.812 1 81.81 201 ASP A N 1
ATOM 1554 C CA . ASP A 1 201 ? -8.227 78.062 26.922 1 81.81 201 ASP A CA 1
ATOM 1555 C C . ASP A 1 201 ? -8.195 76.562 27.281 1 81.81 201 ASP A C 1
ATOM 1557 O O . ASP A 1 201 ? -8.031 75.688 26.406 1 81.81 201 ASP A O 1
ATOM 1561 N N . ILE A 1 202 ? -8.359 76.25 28.516 1 81.5 202 ILE A N 1
ATOM 1562 C CA . ILE A 1 202 ? -8.117 74.875 28.938 1 81.5 202 ILE A CA 1
ATOM 1563 C C . ILE A 1 202 ? -9.453 74.188 29.109 1 81.5 202 ILE A C 1
ATOM 1565 O O . ILE A 1 202 ? -9.484 72.938 29.359 1 81.5 202 ILE A O 1
ATOM 1569 N N . GLU A 1 203 ? -10.578 74.812 29.078 1 80.75 203 GLU A N 1
ATOM 1570 C CA . GLU A 1 203 ? -11.906 74.25 29.266 1 80.75 203 GLU A CA 1
ATOM 1571 C C . GLU A 1 203 ? -12.164 73.125 28.297 1 80.75 203 GLU A C 1
ATOM 1573 O O . GLU A 1 203 ? -12.742 72.125 28.656 1 80.75 203 GLU A O 1
ATOM 1578 N N . GLY A 1 204 ? -11.711 73.25 27.141 1 81.38 204 GLY A N 1
ATOM 1579 C CA . GLY A 1 204 ? -11.891 72.25 26.141 1 81.38 204 GLY A CA 1
ATOM 1580 C C . GLY A 1 204 ? -11.203 70.938 26.484 1 81.38 204 GLY A C 1
ATOM 1581 O O . GLY A 1 204 ? -11.719 69.875 26.188 1 81.38 204 GLY A O 1
ATOM 1582 N N . ALA A 1 205 ? -10.062 71.062 27.062 1 80.38 205 ALA A N 1
ATOM 1583 C CA . ALA A 1 205 ? -9.305 69.875 27.438 1 80.38 205 ALA A CA 1
ATOM 1584 C C . ALA A 1 205 ? -10.078 69 28.453 1 80.38 205 ALA A C 1
ATOM 1586 O O . ALA A 1 205 ? -9.961 67.75 28.469 1 80.38 205 ALA A O 1
ATOM 1587 N N . GLN A 1 206 ? -10.836 69.625 29.312 1 76.88 206 GLN A N 1
ATOM 1588 C CA . GLN A 1 206 ? -11.641 68.875 30.297 1 76.88 206 GLN A CA 1
ATOM 1589 C 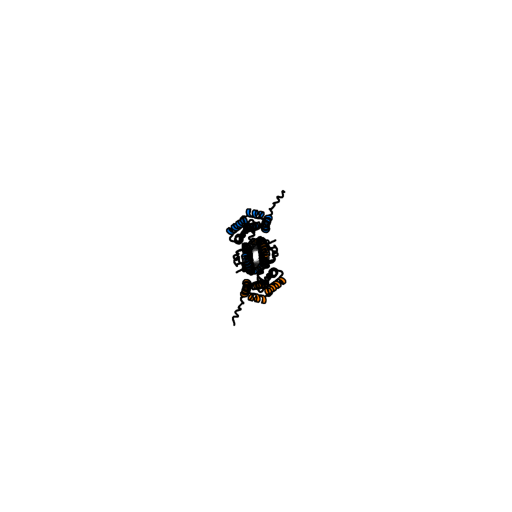C . GLN A 1 206 ? -12.703 68.062 29.625 1 76.88 206 GLN A C 1
ATOM 1591 O O . GLN A 1 206 ? -13.133 67 30.172 1 76.88 206 GLN A O 1
ATOM 1596 N N . ARG A 1 207 ? -13.148 68.5 28.391 1 81.69 207 ARG A N 1
ATOM 1597 C CA . ARG A 1 207 ? -14.172 67.75 27.656 1 81.69 207 ARG A CA 1
ATOM 1598 C C . ARG A 1 207 ? -13.555 66.812 26.641 1 81.69 207 ARG A C 1
ATOM 1600 O O . ARG A 1 207 ? -14.25 66.25 25.781 1 81.69 207 ARG A O 1
ATOM 1607 N N . GLY A 1 208 ? -12.258 66.688 26.719 1 82.81 208 GLY A N 1
ATOM 1608 C CA . GLY A 1 208 ? -11.602 65.688 25.875 1 82.81 208 GLY A CA 1
ATOM 1609 C C . GLY A 1 208 ? -11.008 66.312 24.609 1 82.81 208 GLY A C 1
ATOM 1610 O O . GLY A 1 208 ? -10.422 65.625 23.797 1 82.81 208 GLY A O 1
ATOM 1611 N N . ASP A 1 209 ? -11.109 67.688 24.375 1 86.75 209 ASP A N 1
ATOM 1612 C CA . ASP A 1 209 ? -10.5 68.312 23.219 1 86.75 209 ASP A CA 1
ATOM 1613 C C . ASP A 1 209 ? -9.023 68.625 23.469 1 86.75 209 ASP A C 1
ATOM 1615 O O . ASP A 1 209 ? -8.672 69.562 24.156 1 86.75 209 ASP A O 1
ATOM 1619 N N . LEU A 1 210 ? -8.195 67.75 22.844 1 86.56 210 LEU A N 1
ATOM 1620 C CA . LEU A 1 210 ? -6.758 67.875 23.078 1 86.56 210 LEU A CA 1
ATOM 1621 C C . LEU A 1 210 ? -6.121 68.75 22 1 86.56 210 LEU A C 1
ATOM 1623 O O . LEU A 1 210 ? -4.895 68.812 21.875 1 86.56 210 LEU A O 1
ATOM 1627 N N . THR A 1 211 ? -6.887 69.562 21.297 1 87.38 211 THR A N 1
ATOM 1628 C CA . THR A 1 211 ? -6.352 70.438 20.281 1 87.38 211 THR A CA 1
ATOM 1629 C C . THR A 1 211 ? -6.199 71.875 20.844 1 87.38 211 THR A C 1
ATOM 1631 O O . THR A 1 211 ? -5.598 72.75 20.219 1 87.38 211 THR A O 1
ATOM 1634 N N . VAL A 1 212 ? -6.676 72.062 22.047 1 82.44 212 VAL A N 1
ATOM 1635 C CA . VAL A 1 212 ? -6.66 73.375 22.656 1 82.44 212 VAL A CA 1
ATOM 1636 C C . VAL A 1 212 ? -5.258 73.688 23.172 1 82.44 212 VAL A C 1
ATOM 1638 O O . VAL A 1 212 ? -4.48 72.75 23.469 1 82.44 212 VAL A O 1
ATOM 1641 N N . ARG A 1 213 ? -4.895 75 23.156 1 85.25 213 ARG A N 1
ATOM 1642 C CA . ARG A 1 213 ? -3.631 75.5 23.672 1 85.25 213 ARG A CA 1
ATOM 1643 C C . ARG A 1 213 ? -3.852 76.75 24.516 1 85.25 213 ARG A C 1
ATOM 1645 O O . ARG A 1 213 ? -4.574 77.688 24.109 1 85.25 213 ARG A O 1
ATOM 1652 N N . ALA A 1 214 ? -3.398 76.688 25.75 1 82.06 214 ALA A N 1
ATOM 1653 C CA . ALA A 1 214 ? -3.438 77.875 26.594 1 82.06 214 ALA A CA 1
ATOM 1654 C C . ALA A 1 214 ? -2.43 78.875 26.141 1 82.06 214 ALA A C 1
ATOM 1656 O O . ALA A 1 214 ? -1.274 78.562 25.859 1 82.06 214 ALA A O 1
ATOM 1657 N N . LYS A 1 215 ? -2.9 80.125 25.844 1 80.81 215 LYS A N 1
ATOM 1658 C CA . LYS A 1 215 ? -2.01 81.25 25.469 1 80.81 215 LYS A CA 1
ATOM 1659 C C . LYS A 1 215 ? -1.022 81.562 26.578 1 80.81 215 LYS A C 1
ATOM 1661 O O . LYS A 1 215 ? -1.412 81.688 27.75 1 80.81 215 LYS A O 1
ATOM 1666 N N . VAL A 1 216 ? 0.178 81.438 26.172 1 72.44 216 VAL A N 1
ATOM 1667 C CA . VAL A 1 216 ? 1.245 81.688 27.141 1 72.44 216 VAL A CA 1
ATOM 1668 C C . VAL A 1 216 ? 1.566 83.188 27.156 1 72.44 216 VAL A C 1
ATOM 1670 O O . VAL A 1 216 ? 2.059 83.75 26.156 1 72.44 216 VAL A O 1
ATOM 1673 N N . ASP A 1 217 ? 0.931 83.875 27.984 1 69.94 217 ASP A N 1
ATOM 1674 C CA . ASP A 1 217 ? 1.324 85.25 28.188 1 69.94 217 ASP A CA 1
ATOM 1675 C C . ASP A 1 217 ? 2.459 85.375 29.188 1 69.94 217 ASP A C 1
ATOM 1677 O O . ASP A 1 217 ? 2.863 84.375 29.797 1 69.94 217 ASP A O 1
ATOM 1681 N N . GLU A 1 218 ? 3.135 86.625 29.25 1 63.75 218 GLU A N 1
ATOM 1682 C CA . GLU A 1 218 ? 4.242 86.875 30.156 1 63.75 218 GLU A CA 1
ATOM 1683 C C . GLU A 1 218 ? 3.775 86.875 31.609 1 63.75 218 GLU A C 1
ATOM 1685 O O . GLU A 1 218 ? 2.617 87.188 31.891 1 63.75 218 GLU A O 1
ATOM 1690 N N . GLY A 1 219 ? 4.418 86.188 32.625 1 67.25 219 GLY A N 1
ATOM 1691 C CA . GLY A 1 219 ? 4.195 86.188 34.062 1 67.25 219 GLY A CA 1
ATOM 1692 C C . GLY A 1 219 ? 3.861 84.812 34.656 1 67.25 219 GLY A C 1
ATOM 1693 O O . GLY A 1 219 ? 4.246 83.812 34.094 1 67.25 219 GLY A O 1
ATOM 1694 N N . GLU A 1 220 ? 3.227 84.812 35.781 1 66.75 220 GLU A N 1
ATOM 1695 C CA . GLU A 1 220 ? 2.934 83.625 36.562 1 66.75 220 GLU A CA 1
ATOM 1696 C C . GLU A 1 220 ? 1.879 82.75 35.875 1 66.75 220 GLU A C 1
ATOM 1698 O O . GLU A 1 220 ? 1.979 81.562 35.875 1 66.75 220 GLU A O 1
ATOM 1703 N N . MET A 1 221 ? 0.986 83.438 35.125 1 75.56 221 MET A N 1
ATOM 1704 C CA . MET A 1 221 ? -0.06 82.688 34.438 1 75.56 221 MET A CA 1
ATOM 1705 C C . MET A 1 221 ? 0.499 81.938 33.188 1 75.56 221 MET A C 1
ATOM 1707 O O . MET A 1 221 ? -0.039 80.938 32.781 1 75.56 221 MET A O 1
ATOM 1711 N N . GLY A 1 222 ? 1.619 82.438 32.688 1 79.06 222 GLY A N 1
ATOM 1712 C CA . GLY A 1 222 ? 2.289 81.812 31.578 1 79.06 222 GLY A CA 1
ATOM 1713 C C . GLY A 1 222 ? 2.885 80.438 31.906 1 79.06 222 GLY A C 1
ATOM 1714 O O . GLY A 1 222 ? 2.791 79.5 31.109 1 79.06 222 GLY A O 1
ATOM 1715 N N . SER A 1 223 ? 3.43 80.312 33.156 1 77.38 223 SER A N 1
ATOM 1716 C CA . SER A 1 223 ? 4.031 79.062 33.594 1 77.38 223 SER A CA 1
ATOM 1717 C C . SER A 1 223 ? 2.971 78 33.781 1 77.38 223 SER A C 1
ATOM 1719 O O . SER A 1 223 ? 3.211 76.812 33.469 1 77.38 223 SER A O 1
ATOM 1721 N N . ILE A 1 224 ? 1.815 78.375 34.25 1 79.19 224 ILE A N 1
ATOM 1722 C CA . ILE A 1 224 ? 0.716 77.438 34.406 1 79.19 224 ILE A CA 1
ATOM 1723 C C . ILE A 1 224 ? 0.213 77 33.031 1 79.19 224 ILE A C 1
ATOM 1725 O O . ILE A 1 224 ? -0.033 75.812 32.812 1 79.19 224 ILE A O 1
ATOM 1729 N N . ALA A 1 225 ? 0.077 77.938 32.125 1 83.38 225 ALA A N 1
ATOM 1730 C CA . ALA A 1 225 ? -0.343 77.625 30.75 1 83.38 225 ALA A CA 1
ATOM 1731 C C . ALA A 1 225 ? 0.629 76.688 30.078 1 83.38 225 ALA A C 1
ATOM 1733 O O . ALA A 1 225 ? 0.21 75.75 29.406 1 83.38 225 ALA A O 1
ATOM 1734 N N . ASP A 1 226 ? 1.958 76.75 30.312 1 82.62 226 ASP A N 1
ATOM 1735 C CA . ASP A 1 226 ? 2.984 75.875 29.75 1 82.62 226 ASP A CA 1
ATOM 1736 C C . ASP A 1 226 ? 2.873 74.5 30.297 1 82.62 226 ASP A C 1
ATOM 1738 O O . ASP A 1 226 ? 2.99 73.5 29.547 1 82.62 226 ASP A O 1
ATOM 1742 N N . ALA A 1 227 ? 2.652 74.438 31.578 1 79.06 227 ALA A N 1
ATOM 1743 C CA . ALA A 1 227 ? 2.516 73.125 32.219 1 79.06 227 ALA A CA 1
ATOM 1744 C C . ALA A 1 227 ? 1.283 72.375 31.688 1 79.06 227 ALA A C 1
ATOM 1746 O O . ALA A 1 227 ? 1.336 71.188 31.406 1 79.06 227 ALA A O 1
ATOM 1747 N N . PHE A 1 228 ? 0.179 73.125 31.516 1 82.69 228 PHE A N 1
ATOM 1748 C CA . PHE A 1 228 ? -1.042 72.5 30.969 1 82.69 228 PHE A CA 1
ATOM 1749 C C . PHE A 1 228 ? -0.822 72.062 29.531 1 82.69 228 PHE A C 1
ATOM 1751 O O . PHE A 1 228 ? -1.167 70.938 29.172 1 82.69 228 PHE A O 1
ATOM 1758 N N . ASN A 1 229 ? -0.16 72.938 28.734 1 85.75 229 ASN A N 1
ATOM 1759 C CA . ASN A 1 229 ? 0.093 72.562 27.344 1 85.75 229 ASN A CA 1
ATOM 1760 C C . ASN A 1 229 ? 0.988 71.312 27.219 1 85.75 229 ASN A C 1
ATOM 1762 O O . ASN A 1 229 ? 0.786 70.5 26.344 1 85.75 229 ASN A O 1
ATOM 1766 N N . ALA A 1 230 ? 1.939 71.125 28.109 1 83.56 230 ALA A N 1
ATOM 1767 C CA . ALA A 1 230 ? 2.826 70 28.094 1 83.56 230 ALA A CA 1
ATOM 1768 C C . ALA A 1 230 ? 2.061 68.688 28.422 1 83.56 230 ALA A C 1
ATOM 1770 O O . ALA A 1 230 ? 2.279 67.688 27.797 1 83.56 230 ALA A O 1
ATOM 1771 N N . THR A 1 231 ? 1.17 68.75 29.359 1 82.44 231 THR A N 1
ATOM 1772 C CA . THR A 1 231 ? 0.372 67.625 29.734 1 82.44 231 THR A CA 1
ATOM 1773 C C . THR A 1 231 ? -0.584 67.25 28.609 1 82.44 231 THR A C 1
ATOM 1775 O O . THR A 1 231 ? -0.732 66.062 28.297 1 82.44 231 THR A O 1
ATOM 1778 N N . VAL A 1 232 ? -1.228 68.25 28.016 1 86.56 232 VAL A N 1
ATOM 1779 C CA . VAL A 1 232 ? -2.152 68 26.922 1 86.56 232 VAL A CA 1
ATOM 1780 C C . VAL A 1 232 ? -1.395 67.375 25.734 1 86.56 232 VAL A C 1
ATOM 1782 O O . VAL A 1 232 ? -1.893 66.5 25.062 1 86.56 232 VAL A O 1
ATOM 1785 N N . ARG A 1 233 ? -0.153 67.812 25.484 1 86.56 233 ARG A N 1
ATOM 1786 C CA . ARG A 1 233 ? 0.673 67.312 24.422 1 86.56 233 ARG A CA 1
ATOM 1787 C C . ARG A 1 233 ? 1.017 65.812 24.672 1 86.56 233 ARG A C 1
ATOM 1789 O O . ARG A 1 233 ? 0.947 65 23.766 1 86.56 233 ARG A O 1
ATOM 1796 N N . SER A 1 234 ? 1.385 65.562 25.891 1 85.31 234 SER A N 1
ATOM 1797 C CA . SER A 1 234 ? 1.693 64.188 26.266 1 85.31 234 SER A CA 1
ATOM 1798 C C . SER A 1 234 ? 0.472 63.281 26.109 1 85.31 234 SER A C 1
ATOM 1800 O O . SER A 1 234 ? 0.576 62.188 25.578 1 85.31 234 SER A O 1
ATOM 1802 N N . LEU A 1 235 ? -0.674 63.75 26.516 1 85.5 235 LEU A N 1
ATOM 1803 C CA . LEU A 1 235 ? -1.914 63 26.391 1 85.5 235 LEU A CA 1
ATOM 1804 C C . LEU A 1 235 ? -2.27 62.781 24.922 1 85.5 235 LEU A C 1
ATOM 1806 O O . LEU A 1 235 ? -2.646 61.656 24.531 1 85.5 235 LEU A O 1
ATOM 1810 N N . ARG A 1 236 ? -2.092 63.844 24.125 1 88.5 236 ARG A N 1
ATOM 1811 C CA . ARG A 1 236 ? -2.361 63.719 22.703 1 88.5 236 ARG A CA 1
ATOM 1812 C C . ARG A 1 236 ? -1.465 62.656 22.062 1 88.5 236 ARG A C 1
ATOM 1814 O O . ARG A 1 236 ? -1.933 61.844 21.266 1 88.5 236 ARG A O 1
ATOM 1821 N N . GLN A 1 237 ? -0.189 62.625 22.406 1 87.38 237 GLN A N 1
ATOM 1822 C CA . GLN A 1 237 ? 0.767 61.688 21.844 1 87.38 237 GLN A CA 1
ATOM 1823 C C . GLN A 1 237 ? 0.397 60.25 22.219 1 87.38 237 GLN A C 1
ATOM 1825 O O . GLN A 1 237 ? 0.417 59.344 21.375 1 87.38 237 GLN A O 1
ATOM 1830 N N . ILE A 1 238 ? 0.032 60 23.391 1 85.75 238 ILE A N 1
ATOM 1831 C CA . ILE A 1 238 ? -0.316 58.656 23.828 1 85.75 238 ILE A CA 1
ATOM 1832 C C . ILE A 1 238 ? -1.609 58.188 23.156 1 85.75 238 ILE A C 1
ATOM 1834 O O . ILE A 1 238 ? -1.74 57.031 22.766 1 85.75 238 ILE A O 1
ATOM 1838 N N . VAL A 1 239 ? -2.611 59.094 23.109 1 88.62 239 VAL A N 1
ATOM 1839 C CA . VAL A 1 239 ? -3.881 58.781 22.469 1 88.62 239 VAL A CA 1
ATOM 1840 C C . VAL A 1 239 ? -3.639 58.344 21.031 1 88.62 239 VAL A C 1
ATOM 1842 O O . VAL A 1 239 ? -4.164 57.344 20.562 1 88.62 239 VAL A O 1
ATOM 1845 N N . VAL A 1 240 ? -2.771 59.094 20.297 1 89.62 240 VAL A N 1
ATOM 1846 C CA . VAL A 1 240 ? -2.465 58.75 18.906 1 89.62 240 VAL A CA 1
ATOM 1847 C C . VAL A 1 240 ? -1.752 57.406 18.844 1 89.62 240 VAL A C 1
ATOM 1849 O O . VAL A 1 240 ? -2.061 56.594 17.969 1 89.62 240 VAL A O 1
ATOM 1852 N N . GLN A 1 241 ? -0.871 57.188 19.734 1 86.75 241 GLN A N 1
ATOM 1853 C CA . GLN A 1 241 ? -0.13 55.938 19.75 1 86.75 241 GLN A CA 1
ATOM 1854 C C . GLN A 1 241 ? -1.051 54.75 20.047 1 86.75 241 GLN A C 1
ATOM 1856 O O . GLN A 1 241 ? -0.916 53.688 19.453 1 86.75 241 GLN A O 1
ATOM 1861 N N . VAL A 1 242 ? -1.91 54.938 20.984 1 86.56 242 VAL A N 1
ATOM 1862 C CA . VAL A 1 242 ? -2.867 53.906 21.328 1 86.56 242 VAL A CA 1
ATOM 1863 C C . VAL A 1 242 ? -3.777 53.594 20.141 1 86.56 242 VAL A C 1
ATOM 1865 O O . VAL A 1 242 ? -4.062 52.438 19.828 1 86.56 242 VAL A O 1
ATOM 1868 N N . GLN A 1 243 ? -4.215 54.625 19.438 1 87.62 243 GLN A N 1
ATOM 1869 C CA . GLN A 1 243 ? -5.051 54.438 18.25 1 87.62 243 GLN A CA 1
ATOM 1870 C C . GLN A 1 243 ? -4.309 53.656 17.172 1 87.62 243 GLN A C 1
ATOM 1872 O O . GLN A 1 243 ? -4.863 52.719 16.578 1 87.62 243 GLN A O 1
ATOM 1877 N N . THR A 1 244 ? -3.068 54 16.953 1 87.44 244 THR A N 1
ATOM 1878 C CA . THR A 1 244 ? -2.248 53.312 15.961 1 87.44 244 THR A CA 1
ATOM 1879 C C . THR A 1 244 ? -2.035 51.844 16.359 1 87.44 244 THR A C 1
ATOM 1881 O O . THR A 1 244 ? -2.166 50.969 15.523 1 87.44 244 THR A O 1
ATOM 1884 N N . ALA A 1 245 ? -1.713 51.625 17.594 1 83.88 245 ALA A N 1
ATOM 1885 C CA . ALA A 1 245 ? -1.496 50.281 18.078 1 83.88 245 ALA A CA 1
ATOM 1886 C C . ALA A 1 245 ? -2.762 49.438 17.938 1 83.88 245 ALA A C 1
ATOM 1888 O O . ALA A 1 245 ? -2.697 48.281 17.531 1 83.88 245 ALA A O 1
ATOM 1889 N N . ALA A 1 246 ? -3.891 50 18.297 1 85.56 246 ALA A N 1
ATOM 1890 C CA . ALA A 1 246 ? -5.164 49.281 18.188 1 85.56 246 ALA A CA 1
ATOM 1891 C C . ALA A 1 246 ? -5.441 48.875 16.734 1 85.56 246 ALA A C 1
ATOM 1893 O O . ALA A 1 246 ? -5.895 47.781 16.469 1 85.56 246 ALA A O 1
ATOM 1894 N N . ASN A 1 247 ? -5.098 49.75 15.797 1 87 247 ASN A N 1
ATOM 1895 C CA . ASN A 1 247 ? -5.273 49.469 14.375 1 87 247 ASN A CA 1
ATOM 1896 C C . ASN A 1 247 ? -4.34 48.344 13.914 1 87 247 ASN A C 1
ATOM 1898 O O . ASN A 1 247 ? -4.73 47.5 13.117 1 87 247 ASN A O 1
ATOM 1902 N N . GLN A 1 248 ? -3.211 48.344 14.461 1 84.56 248 GLN A N 1
ATOM 1903 C CA . GLN A 1 248 ? -2.244 47.312 14.094 1 84.56 248 GLN A CA 1
ATOM 1904 C C . GLN A 1 248 ? -2.662 45.969 14.633 1 84.56 248 GLN A C 1
ATOM 1906 O O . GLN A 1 248 ? -2.5 44.938 13.953 1 84.56 248 GLN A O 1
ATOM 1911 N N . VAL A 1 249 ? -3.162 45.938 15.844 1 82.88 249 VAL A N 1
ATOM 1912 C CA . VAL A 1 249 ? -3.652 44.688 16.422 1 82.88 249 VAL A CA 1
ATOM 1913 C C . VAL A 1 249 ? -4.816 44.156 15.586 1 82.88 249 VAL A C 1
ATOM 1915 O O . VAL A 1 249 ? -4.883 42.969 15.297 1 82.88 249 VAL A O 1
ATOM 1918 N N . GLN A 1 250 ? -5.668 45.062 15.141 1 83.25 250 GLN A N 1
ATOM 1919 C CA . GLN A 1 250 ? -6.805 44.656 14.328 1 83.25 250 GLN A CA 1
ATOM 1920 C C . GLN A 1 250 ? -6.344 44.062 12.984 1 83.25 250 GLN A C 1
ATOM 1922 O O . GLN A 1 250 ? -6.879 43.062 12.523 1 83.25 250 GLN A O 1
ATOM 1927 N N . ALA A 1 251 ? -5.371 44.688 12.414 1 84.81 251 ALA A N 1
ATOM 1928 C CA . ALA A 1 251 ? -4.832 44.219 11.141 1 84.81 251 ALA A CA 1
ATOM 1929 C C . ALA A 1 251 ? -4.164 42.844 11.305 1 84.81 251 ALA A C 1
ATOM 1931 O O . ALA A 1 251 ? -4.355 41.969 10.477 1 84.81 251 ALA A O 1
ATOM 1932 N N . ALA A 1 252 ? -3.393 42.688 12.359 1 82.06 252 ALA A N 1
ATOM 1933 C CA . ALA A 1 252 ? -2.738 41.406 12.633 1 82.06 252 ALA A CA 1
ATOM 1934 C C . ALA A 1 252 ? -3.764 40.312 12.898 1 82.06 252 ALA A C 1
ATOM 1936 O O . ALA A 1 252 ? -3.584 39.188 12.461 1 82.06 252 ALA A O 1
ATOM 1937 N N . ALA A 1 253 ? -4.797 40.625 13.609 1 82.38 253 ALA A N 1
ATOM 1938 C CA . ALA A 1 253 ? -5.859 39.688 13.906 1 82.38 253 ALA A CA 1
ATOM 1939 C C . ALA A 1 253 ? -6.547 39.188 12.633 1 82.38 253 ALA A C 1
ATOM 1941 O O . ALA A 1 253 ? -6.832 38 12.477 1 82.38 253 ALA A O 1
ATOM 1942 N N . GLN A 1 254 ? -6.773 40.094 11.695 1 82.69 254 GLN A N 1
ATOM 1943 C CA . GLN A 1 254 ? -7.418 39.75 10.43 1 82.69 254 GLN A CA 1
ATOM 1944 C C . GLN A 1 254 ? -6.531 38.812 9.602 1 82.69 254 GLN A C 1
ATOM 1946 O O . GLN A 1 254 ? -7.008 37.812 9.062 1 82.69 254 GLN A O 1
ATOM 1951 N N . THR A 1 255 ? -5.301 39.156 9.547 1 81.75 255 THR A N 1
ATOM 1952 C CA . THR A 1 255 ? -4.348 38.312 8.812 1 81.75 255 THR A CA 1
ATOM 1953 C C . THR A 1 255 ? -4.246 36.938 9.422 1 81.75 255 THR A C 1
ATOM 1955 O O . THR A 1 255 ? -4.266 35.938 8.703 1 81.75 255 THR A O 1
ATOM 1958 N N . THR A 1 256 ? -4.16 36.844 10.719 1 83.44 256 THR A N 1
ATOM 1959 C CA . THR A 1 256 ? -4.027 35.562 11.422 1 83.44 256 THR A CA 1
ATOM 1960 C C . THR A 1 256 ? -5.293 34.75 11.266 1 83.44 256 THR A C 1
ATOM 1962 O O . THR A 1 256 ? -5.223 33.5 11.109 1 83.44 256 THR A O 1
ATOM 1965 N N . GLN A 1 257 ? -6.43 35.438 11.297 1 82.62 257 GLN A N 1
ATOM 1966 C CA . GLN A 1 257 ? -7.695 34.75 11.141 1 82.62 257 GLN A CA 1
ATOM 1967 C C . GLN A 1 257 ? -7.762 34.031 9.797 1 82.62 257 GLN A C 1
ATOM 1969 O O . GLN A 1 257 ? -8.203 32.875 9.719 1 82.62 257 GLN A O 1
ATOM 1974 N N . GLY A 1 258 ? -7.371 34.625 8.734 1 83.31 258 GLY A N 1
ATOM 1975 C CA . GLY A 1 258 ? -7.336 34 7.422 1 83.31 258 GLY A CA 1
ATOM 1976 C C . GLY A 1 258 ? -6.391 32.812 7.355 1 83.31 258 GLY A C 1
ATOM 1977 O O . GLY A 1 258 ? -6.742 31.766 6.809 1 83.31 258 GLY A O 1
ATOM 1978 N N . ALA A 1 259 ? -5.258 32.969 7.926 1 82.19 259 ALA A N 1
ATOM 1979 C CA . ALA A 1 259 ? -4.262 31.906 7.93 1 82.19 259 ALA A CA 1
ATOM 1980 C C . ALA A 1 259 ? -4.758 30.703 8.727 1 82.19 259 ALA A C 1
ATOM 1982 O O . ALA A 1 259 ? -4.598 29.562 8.289 1 82.19 259 ALA A O 1
ATOM 1983 N N . ILE A 1 260 ? -5.43 30.938 9.797 1 85.25 260 ILE A N 1
ATOM 1984 C CA . ILE A 1 260 ? -5.898 29.875 10.688 1 85.25 260 ILE A CA 1
ATOM 1985 C C . ILE A 1 260 ? -7.074 29.156 10.039 1 85.25 260 ILE A C 1
ATOM 1987 O O . ILE A 1 260 ? -7.191 27.922 10.164 1 85.25 260 ILE A O 1
ATOM 1991 N N . ALA A 1 261 ? -7.891 29.922 9.391 1 83.62 261 ALA A N 1
ATOM 1992 C CA . ALA A 1 261 ? -9.008 29.297 8.695 1 83.62 261 ALA A CA 1
ATOM 1993 C C . ALA A 1 261 ? -8.508 28.281 7.66 1 83.62 261 ALA A C 1
ATOM 1995 O O . ALA A 1 261 ? -9.047 27.172 7.555 1 83.62 261 ALA A O 1
ATOM 1996 N N . GLY A 1 262 ? -7.516 28.641 6.953 1 83.56 262 GLY A N 1
ATOM 1997 C CA . GLY A 1 262 ? -6.898 27.719 6 1 83.56 262 GLY A CA 1
ATOM 1998 C C . GLY A 1 262 ? -6.27 26.516 6.656 1 83.56 262 GLY A C 1
ATOM 1999 O O . GLY A 1 262 ? -6.379 25.391 6.141 1 83.56 262 GLY A O 1
ATOM 2000 N N . LEU A 1 263 ? -5.676 26.703 7.785 1 83.06 263 LEU A N 1
ATOM 2001 C CA . LEU A 1 263 ? -5.047 25.609 8.523 1 83.06 263 LEU A CA 1
ATOM 2002 C C . LEU A 1 263 ? -6.086 24.609 9 1 83.06 263 LEU A C 1
ATOM 2004 O O . LEU A 1 263 ? -5.891 23.391 8.875 1 83.06 263 LEU A O 1
ATOM 2008 N N . VAL A 1 264 ? -7.164 25.156 9.539 1 86.75 264 VAL A N 1
ATOM 2009 C CA . VAL A 1 264 ? -8.219 24.297 10.055 1 86.75 264 VAL A CA 1
ATOM 2010 C C . VAL A 1 264 ? -8.859 23.516 8.906 1 86.75 264 VAL A C 1
ATOM 2012 O O . VAL A 1 264 ? -9.078 22.312 9.016 1 86.75 264 VAL A O 1
ATOM 2015 N N . ALA A 1 265 ? -9.141 24.172 7.805 1 86.69 265 ALA A N 1
ATOM 2016 C CA . ALA A 1 265 ? -9.695 23.516 6.625 1 86.69 265 ALA A CA 1
ATOM 2017 C C . ALA A 1 265 ? -8.742 22.453 6.082 1 86.69 265 ALA A C 1
ATOM 2019 O O . ALA A 1 265 ? -9.164 21.344 5.738 1 86.69 265 ALA A O 1
ATOM 2020 N N . GLY A 1 266 ? -7.508 22.781 6.043 1 85.06 266 GLY A N 1
ATOM 2021 C CA . GLY A 1 266 ? -6.496 21.844 5.598 1 85.06 266 GLY A CA 1
ATOM 2022 C C . GLY A 1 266 ? -6.379 20.625 6.492 1 85.06 266 GLY A C 1
ATOM 2023 O O . GLY A 1 266 ? -6.277 19.5 6.008 1 85.06 266 GLY A O 1
ATOM 2024 N N . ALA A 1 267 ? -6.398 20.812 7.762 1 85.25 267 ALA A N 1
ATOM 2025 C CA . ALA A 1 267 ? -6.309 19.719 8.727 1 85.25 267 ALA A CA 1
ATOM 2026 C C . ALA A 1 267 ? -7.52 18.797 8.617 1 85.25 267 ALA A C 1
ATOM 2028 O O . ALA A 1 267 ? -7.387 17.578 8.719 1 85.25 267 ALA A O 1
ATOM 2029 N N . THR A 1 268 ? -8.672 19.391 8.391 1 88.38 268 THR A N 1
ATOM 2030 C CA . THR A 1 268 ? -9.891 18.609 8.227 1 88.38 268 THR A CA 1
ATOM 2031 C C . THR A 1 268 ? -9.82 17.734 6.973 1 88.38 268 THR A C 1
ATOM 2033 O O . THR A 1 268 ? -10.133 16.547 7.012 1 88.38 268 THR A O 1
ATOM 2036 N N . GLN A 1 269 ? -9.383 18.328 5.902 1 88.56 269 GLN A N 1
ATOM 2037 C CA . GLN A 1 269 ? -9.211 17.578 4.66 1 88.56 269 GLN A CA 1
ATOM 2038 C C . GLN A 1 269 ? -8.164 16.484 4.812 1 88.56 269 GLN A C 1
ATOM 2040 O O . GLN A 1 269 ? -8.336 15.375 4.309 1 88.56 269 GLN A O 1
ATOM 2045 N N . GLN A 1 270 ? -7.09 16.766 5.492 1 86.88 270 GLN A N 1
ATOM 2046 C CA . GLN A 1 270 ? -6.031 15.797 5.746 1 86.88 270 GLN A CA 1
ATOM 2047 C C . GLN A 1 270 ? -6.559 14.602 6.531 1 86.88 270 GLN A C 1
ATOM 2049 O O . GLN A 1 270 ? -6.242 13.453 6.215 1 86.88 270 GLN A O 1
ATOM 2054 N N . ALA A 1 271 ? -7.324 14.914 7.531 1 87.88 271 ALA A N 1
ATOM 2055 C CA . ALA A 1 271 ? -7.902 13.836 8.336 1 87.88 271 ALA A CA 1
ATOM 2056 C C . ALA A 1 271 ? -8.781 12.93 7.48 1 87.88 271 ALA A C 1
ATOM 2058 O O . ALA A 1 271 ? -8.703 11.703 7.59 1 87.88 271 ALA A O 1
ATOM 2059 N N . ALA A 1 272 ? -9.562 13.523 6.586 1 90.75 272 ALA A N 1
ATOM 2060 C CA . ALA A 1 272 ? -10.422 12.75 5.691 1 90.75 272 ALA A CA 1
ATOM 2061 C C . ALA A 1 272 ? -9.594 11.914 4.719 1 90.75 272 ALA A C 1
ATOM 2063 O O . ALA A 1 272 ? -9.906 10.742 4.473 1 90.75 272 ALA A O 1
ATOM 2064 N N . ASP A 1 273 ? -8.555 12.516 4.172 1 90.62 273 ASP A N 1
ATOM 2065 C CA . ASP A 1 273 ? -7.668 11.828 3.24 1 90.62 273 ASP A CA 1
ATOM 2066 C C . ASP A 1 273 ? -6.969 10.648 3.914 1 90.62 273 ASP A C 1
ATOM 2068 O O . ASP A 1 273 ? -6.832 9.578 3.318 1 90.62 273 ASP A O 1
ATOM 2072 N N . ILE A 1 274 ? -6.562 10.805 5.129 1 91.38 274 ILE A N 1
ATOM 2073 C CA . ILE A 1 274 ? -5.875 9.758 5.871 1 91.38 274 ILE A CA 1
ATOM 2074 C C . ILE A 1 274 ? -6.84 8.602 6.145 1 91.38 274 ILE A C 1
ATOM 2076 O O . ILE A 1 274 ? -6.469 7.434 6.02 1 91.38 274 ILE A O 1
ATOM 2080 N N . ASP A 1 275 ? -8.102 8.945 6.5 1 91.94 275 ASP A N 1
ATOM 2081 C CA . ASP A 1 275 ? -9.094 7.902 6.727 1 91.94 275 ASP A CA 1
ATOM 2082 C C . ASP A 1 275 ? -9.289 7.047 5.477 1 91.94 275 ASP A C 1
ATOM 2084 O O . ASP A 1 275 ? -9.312 5.82 5.559 1 91.94 275 ASP A O 1
ATOM 2088 N N . ARG A 1 276 ? -9.406 7.598 4.324 1 93.25 276 ARG A N 1
ATOM 2089 C CA . ARG A 1 276 ? -9.539 6.895 3.055 1 93.25 276 ARG A CA 1
ATOM 2090 C C . ARG A 1 276 ? -8.305 6.051 2.764 1 93.25 276 ARG A C 1
ATOM 2092 O O . ARG A 1 276 ? -8.414 4.922 2.279 1 93.25 276 ARG A O 1
ATOM 2099 N N . SER A 1 277 ? -7.145 6.664 3.07 1 92.75 277 SER A N 1
ATOM 2100 C CA . SER A 1 277 ? -5.898 5.949 2.824 1 92.75 277 SER A CA 1
ATOM 2101 C C . SER A 1 277 ? -5.789 4.707 3.705 1 92.75 277 SER A C 1
ATOM 2103 O O . SER A 1 277 ? -5.359 3.648 3.244 1 92.75 277 SER A O 1
ATOM 2105 N N . VAL A 1 278 ? -6.137 4.895 5.016 1 92.19 278 VAL A N 1
ATOM 2106 C CA . VAL A 1 278 ? -6.098 3.766 5.938 1 92.19 278 VAL A CA 1
ATOM 2107 C C . VAL A 1 278 ? -7.031 2.664 5.441 1 92.19 278 VAL A C 1
ATOM 2109 O O . VAL A 1 278 ? -6.668 1.485 5.441 1 92.19 278 VAL A O 1
ATOM 2112 N N . GLU A 1 279 ? -8.219 2.994 4.957 1 93.31 279 GLU A N 1
ATOM 2113 C CA . GLU A 1 279 ? -9.164 2.021 4.41 1 93.31 279 GLU A CA 1
ATOM 2114 C C . GLU A 1 279 ? -8.586 1.327 3.18 1 93.31 279 GLU A C 1
ATOM 2116 O O . GLU A 1 279 ? -8.719 0.111 3.027 1 93.31 279 GLU A O 1
ATOM 2121 N N . ALA A 1 280 ? -7.988 2.119 2.32 1 91.94 280 ALA A N 1
ATOM 2122 C CA . ALA A 1 280 ? -7.387 1.578 1.104 1 91.94 280 ALA A CA 1
ATOM 2123 C C . ALA A 1 280 ? -6.254 0.611 1.434 1 91.94 280 ALA A C 1
ATOM 2125 O O . ALA A 1 280 ? -6.156 -0.465 0.838 1 91.94 280 ALA A O 1
ATOM 2126 N N . VAL A 1 281 ? -5.426 0.939 2.393 1 91.19 281 VAL A N 1
ATOM 2127 C CA . VAL A 1 281 ? -4.293 0.101 2.775 1 91.19 281 VAL A CA 1
ATOM 2128 C C . VAL A 1 281 ? -4.797 -1.178 3.439 1 91.19 281 VAL A C 1
ATOM 2130 O O . VAL A 1 281 ? -4.23 -2.254 3.238 1 91.19 281 VAL A O 1
ATOM 2133 N N . GLU A 1 282 ? -5.828 -1.063 4.215 1 91.56 282 GLU A N 1
ATOM 2134 C CA . GLU A 1 282 ? -6.418 -2.248 4.828 1 91.56 282 GLU A CA 1
ATOM 2135 C C . GLU A 1 282 ? -6.969 -3.199 3.77 1 91.56 282 GLU A C 1
ATOM 2137 O O . GLU A 1 282 ? -6.781 -4.414 3.861 1 91.56 282 GLU A O 1
ATOM 2142 N N . ALA A 1 283 ? -7.676 -2.68 2.818 1 91.38 283 ALA A N 1
ATOM 2143 C CA . ALA A 1 283 ? -8.172 -3.488 1.709 1 91.38 283 ALA A CA 1
ATOM 2144 C C . ALA A 1 283 ? -7.02 -4.137 0.946 1 91.38 283 ALA A C 1
ATOM 2146 O O . ALA A 1 283 ? -7.102 -5.309 0.563 1 91.38 283 ALA A O 1
ATOM 2147 N N . MET A 1 284 ? -5.98 -3.395 0.754 1 91 284 MET A N 1
ATOM 2148 C CA . MET A 1 284 ? -4.793 -3.916 0.081 1 91 284 MET A CA 1
ATOM 2149 C C . MET A 1 284 ? -4.156 -5.035 0.894 1 91 284 MET A C 1
ATOM 2151 O O . MET A 1 284 ? -3.758 -6.062 0.339 1 91 284 MET A O 1
ATOM 2155 N N . ALA A 1 285 ? -4.051 -4.84 2.182 1 92.31 285 ALA A N 1
ATOM 2156 C CA . ALA A 1 285 ? -3.492 -5.867 3.059 1 92.31 285 ALA A CA 1
ATOM 2157 C C . ALA A 1 285 ? -4.309 -7.152 2.984 1 92.31 285 ALA A C 1
ATOM 2159 O O . ALA A 1 285 ? -3.748 -8.25 2.93 1 92.31 285 ALA A O 1
ATOM 2160 N N . ALA A 1 286 ? -5.602 -7.109 2.943 1 93.88 286 ALA A N 1
ATOM 2161 C CA . ALA A 1 286 ? -6.477 -8.273 2.801 1 93.88 286 ALA A CA 1
ATOM 2162 C C . ALA A 1 286 ? -6.266 -8.953 1.452 1 93.88 286 ALA A C 1
ATOM 2164 O O . ALA A 1 286 ? -6.242 -10.18 1.369 1 93.88 286 ALA A O 1
ATOM 2165 N N . SER A 1 287 ? -6.152 -8.148 0.446 1 96.25 287 SER A N 1
ATOM 2166 C CA . SER A 1 287 ? -5.895 -8.672 -0.892 1 96.25 287 SER A CA 1
ATOM 2167 C C . SER A 1 287 ? -4.566 -9.414 -0.948 1 96.25 287 SER A C 1
ATOM 2169 O O . SER A 1 287 ? -4.465 -10.477 -1.575 1 96.25 287 SER A O 1
ATOM 2171 N N . VAL A 1 288 ? -3.561 -8.836 -0.318 1 95.75 288 VAL A N 1
ATOM 2172 C CA . VAL A 1 288 ? -2.246 -9.469 -0.254 1 95.75 288 VAL A CA 1
ATOM 2173 C C . VAL A 1 288 ? -2.354 -10.812 0.456 1 95.75 288 VAL A C 1
ATOM 2175 O O . VAL A 1 288 ? -1.742 -11.797 0.029 1 95.75 288 VAL A O 1
ATOM 2178 N N . GLN A 1 289 ? -3.119 -10.898 1.514 1 94.81 289 GLN A N 1
ATOM 2179 C CA . GLN A 1 289 ? -3.326 -12.156 2.227 1 94.81 289 GLN A CA 1
ATOM 2180 C C . GLN A 1 289 ? -4.02 -13.188 1.34 1 94.81 289 GLN A C 1
ATOM 2182 O O . GLN A 1 289 ? -3.691 -14.375 1.383 1 94.81 289 GLN A O 1
ATOM 2187 N N . ALA A 1 290 ? -4.965 -12.773 0.568 1 95.81 290 ALA A N 1
ATOM 2188 C CA . ALA A 1 290 ? -5.652 -13.664 -0.364 1 95.81 290 ALA A CA 1
ATOM 2189 C C . ALA A 1 290 ? -4.695 -14.195 -1.424 1 95.81 290 ALA A C 1
ATOM 2191 O O . ALA A 1 290 ? -4.777 -15.359 -1.816 1 95.81 290 ALA A O 1
ATOM 2192 N N . VAL A 1 291 ? -3.848 -13.32 -1.918 1 96.69 291 VAL A N 1
ATOM 2193 C CA . VAL A 1 291 ? -2.83 -13.742 -2.875 1 96.69 291 VAL A CA 1
ATOM 2194 C C . VAL A 1 291 ? -1.933 -14.805 -2.244 1 96.69 291 VAL A C 1
ATOM 2196 O O . VAL A 1 291 ? -1.654 -15.836 -2.859 1 96.69 291 VAL A O 1
ATOM 2199 N N . ALA A 1 292 ? -1.457 -14.555 -1.015 1 95.94 292 ALA A N 1
ATOM 2200 C CA . ALA A 1 292 ? -0.615 -15.523 -0.308 1 95.94 292 ALA A CA 1
ATOM 2201 C C . ALA A 1 292 ? -1.319 -16.859 -0.17 1 95.94 292 ALA A C 1
ATOM 2203 O O . ALA A 1 292 ? -0.712 -17.922 -0.389 1 95.94 292 ALA A O 1
ATOM 2204 N N . GLN A 1 293 ? -2.57 -16.891 0.152 1 96.06 293 GLN A N 1
ATOM 2205 C CA . GLN A 1 293 ? -3.348 -18.125 0.302 1 96.06 293 GLN A CA 1
ATOM 2206 C C . GLN A 1 293 ? -3.486 -18.844 -1.031 1 96.06 293 GLN A C 1
ATOM 2208 O O . GLN A 1 293 ? -3.332 -20.078 -1.095 1 96.06 293 GLN A O 1
ATOM 2213 N N . SER A 1 294 ? -3.832 -18.109 -2.049 1 97.06 294 SER A N 1
ATOM 2214 C CA . SER A 1 294 ? -3.934 -18.688 -3.381 1 97.06 294 SER A CA 1
ATOM 2215 C C . SER A 1 294 ? -2.613 -19.328 -3.809 1 97.06 294 SER A C 1
ATOM 2217 O O . SER A 1 294 ? -2.602 -20.406 -4.406 1 97.06 294 SER A O 1
ATOM 2219 N N . ALA A 1 295 ? -1.534 -18.625 -3.535 1 96.81 295 ALA A N 1
ATOM 2220 C CA . ALA A 1 295 ? -0.214 -19.141 -3.867 1 96.81 295 ALA A CA 1
ATOM 2221 C C . ALA A 1 295 ? 0.071 -20.438 -3.098 1 96.81 295 ALA A C 1
ATOM 2223 O O . ALA A 1 295 ? 0.598 -21.391 -3.66 1 96.81 295 ALA A O 1
ATOM 2224 N N . GLN A 1 296 ? -0.263 -20.5 -1.824 1 96.12 296 GLN A N 1
ATOM 2225 C CA . GLN A 1 296 ? -0.062 -21.688 -1.011 1 96.12 296 GLN A CA 1
ATOM 2226 C C . GLN A 1 296 ? -0.892 -22.859 -1.535 1 96.12 296 GLN A C 1
ATOM 2228 O O . GLN A 1 296 ? -0.408 -23.984 -1.597 1 96.12 296 GLN A O 1
ATOM 2233 N N . GLU A 1 297 ? -2.141 -22.594 -1.89 1 96.94 297 GLU A N 1
ATOM 2234 C CA . GLU A 1 297 ? -2.996 -23.625 -2.463 1 96.94 297 GLU A CA 1
ATOM 2235 C C . GLU A 1 297 ? -2.43 -24.141 -3.783 1 96.94 297 GLU A C 1
ATOM 2237 O O . GLU A 1 297 ? -2.377 -25.359 -4.012 1 96.94 297 GLU A O 1
ATOM 2242 N N . ALA A 1 298 ? -2.031 -23.203 -4.613 1 97.25 298 ALA A N 1
ATOM 2243 C CA . ALA A 1 298 ? -1.439 -23.594 -5.895 1 97.25 298 ALA A CA 1
ATOM 2244 C C . ALA A 1 298 ? -0.177 -24.422 -5.688 1 97.25 298 ALA A C 1
ATOM 2246 O O . ALA A 1 298 ? 0.057 -25.391 -6.41 1 97.25 298 ALA A O 1
ATOM 2247 N N . ALA A 1 299 ? 0.658 -24.047 -4.707 1 96.69 299 ALA A N 1
ATOM 2248 C CA . ALA A 1 299 ? 1.877 -24.781 -4.406 1 96.69 299 ALA A CA 1
ATOM 2249 C C . ALA A 1 299 ? 1.555 -26.203 -3.965 1 96.69 299 ALA A C 1
ATOM 2251 O O . ALA A 1 299 ? 2.229 -27.156 -4.371 1 96.69 299 ALA A O 1
ATOM 2252 N N . ALA A 1 300 ? 0.533 -26.391 -3.152 1 97.19 300 ALA A N 1
ATOM 2253 C CA . ALA A 1 300 ? 0.109 -27.719 -2.717 1 97.19 300 ALA A CA 1
ATOM 2254 C C . ALA A 1 300 ? -0.347 -28.562 -3.9 1 97.19 300 ALA A C 1
ATOM 2256 O O . ALA A 1 300 ? -0.024 -29.75 -3.984 1 97.19 300 ALA A O 1
ATOM 2257 N N . ILE A 1 301 ? -1.109 -27.984 -4.805 1 97.81 301 ILE A N 1
ATOM 2258 C CA . ILE A 1 301 ? -1.577 -28.672 -6.004 1 97.81 301 ILE A CA 1
ATOM 2259 C C . ILE A 1 301 ? -0.384 -29.062 -6.871 1 97.81 301 ILE A C 1
ATOM 2261 O O . ILE A 1 301 ? -0.331 -30.188 -7.391 1 97.81 301 ILE A O 1
ATOM 2265 N N . ALA A 1 302 ? 0.561 -28.125 -7.039 1 97.69 302 ALA A N 1
ATOM 2266 C CA . ALA A 1 302 ? 1.763 -28.422 -7.812 1 97.69 302 ALA A CA 1
ATOM 2267 C C . ALA A 1 302 ? 2.539 -29.594 -7.203 1 97.69 302 ALA A C 1
ATOM 2269 O O . ALA A 1 302 ? 3.057 -30.438 -7.922 1 97.69 302 ALA A O 1
ATOM 2270 N N . ALA A 1 303 ? 2.662 -29.641 -5.852 1 97.19 303 ALA A N 1
ATOM 2271 C CA . ALA A 1 303 ? 3.344 -30.734 -5.164 1 97.19 303 ALA A CA 1
ATOM 2272 C C . ALA A 1 303 ? 2.639 -32.062 -5.418 1 97.19 303 ALA A C 1
ATOM 2274 O O . ALA A 1 303 ? 3.291 -33.094 -5.621 1 97.19 303 ALA A O 1
ATOM 2275 N N . GLU A 1 304 ? 1.317 -32 -5.379 1 97.75 304 GLU A N 1
ATOM 2276 C CA . GLU A 1 304 ? 0.54 -33.188 -5.73 1 97.75 304 GLU A CA 1
ATOM 2277 C C . GLU A 1 304 ? 0.823 -33.656 -7.16 1 97.75 304 GLU A C 1
ATOM 2279 O O . GLU A 1 304 ? 0.957 -34.844 -7.434 1 97.75 304 GLU A O 1
ATOM 2284 N N . GLY A 1 305 ? 0.874 -32.625 -8.023 1 97.94 305 GLY A N 1
ATOM 2285 C CA . GLY A 1 305 ? 1.205 -32.906 -9.406 1 97.94 305 GLY A CA 1
ATOM 2286 C C . GLY A 1 305 ? 2.578 -33.531 -9.57 1 97.94 305 GLY A C 1
ATOM 2287 O O . GLY A 1 305 ? 2.75 -34.469 -10.352 1 97.94 305 GLY A O 1
ATOM 2288 N N . LEU A 1 306 ? 3.582 -33.062 -8.859 1 97.81 306 LEU A N 1
ATOM 2289 C CA . LEU A 1 306 ? 4.934 -33.625 -8.891 1 97.81 306 LEU A CA 1
ATOM 2290 C C . LEU A 1 306 ? 4.934 -35.062 -8.461 1 97.81 306 LEU A C 1
ATOM 2292 O O . LEU A 1 306 ? 5.52 -35.938 -9.133 1 97.81 306 LEU A O 1
ATOM 2296 N N . THR A 1 307 ? 4.203 -35.406 -7.398 1 97.94 307 THR A N 1
ATOM 2297 C CA . THR A 1 307 ? 4.125 -36.781 -6.883 1 97.94 307 THR A CA 1
ATOM 2298 C C . THR A 1 307 ? 3.441 -37.688 -7.887 1 97.94 307 THR A C 1
ATOM 2300 O O . THR A 1 307 ? 3.916 -38.812 -8.148 1 97.94 307 THR A O 1
ATOM 2303 N N . ALA A 1 308 ? 2.33 -37.219 -8.445 1 97.62 308 ALA A N 1
ATOM 2304 C CA . ALA A 1 308 ? 1.603 -38 -9.445 1 97.62 308 ALA A CA 1
ATOM 2305 C C . ALA A 1 308 ? 2.479 -38.281 -10.656 1 97.62 308 ALA A C 1
ATOM 2307 O O . ALA A 1 308 ? 2.486 -39.406 -11.172 1 97.62 308 ALA A O 1
ATOM 2308 N N . ALA A 1 309 ? 3.215 -37.312 -11.156 1 98 309 ALA A N 1
ATOM 2309 C CA . ALA A 1 309 ? 4.094 -37.469 -12.312 1 98 309 ALA A CA 1
ATOM 2310 C C . ALA A 1 309 ? 5.199 -38.469 -12.016 1 98 309 ALA A C 1
ATOM 2312 O O . ALA A 1 309 ? 5.516 -39.312 -12.859 1 98 309 ALA A O 1
ATOM 2313 N N . GLN A 1 310 ? 5.805 -38.438 -10.797 1 97.25 310 GLN A N 1
ATOM 2314 C CA . GLN A 1 310 ? 6.863 -39.375 -10.414 1 97.25 310 GLN A CA 1
ATOM 2315 C C . GLN A 1 310 ? 6.336 -40.781 -10.312 1 97.25 310 GLN A C 1
ATOM 2317 O O . GLN A 1 310 ? 7.008 -41.719 -10.734 1 97.25 310 GLN A O 1
ATOM 2322 N N . LEU A 1 311 ? 5.117 -40.938 -9.805 1 96.06 311 LEU A N 1
ATOM 2323 C CA . LEU A 1 311 ? 4.488 -42.25 -9.75 1 96.06 311 LEU A CA 1
ATOM 2324 C C . LEU A 1 311 ? 4.203 -42.781 -11.156 1 96.06 311 LEU A C 1
ATOM 2326 O O . LEU A 1 311 ? 4.398 -43.969 -11.43 1 96.06 311 LEU A O 1
ATOM 2330 N N . GLY A 1 312 ? 3.703 -41.844 -11.969 1 96.5 312 GLY A N 1
ATOM 2331 C CA . GLY A 1 312 ? 3.49 -42.219 -13.352 1 96.5 312 GLY A CA 1
ATOM 2332 C C . GLY A 1 312 ? 4.762 -42.656 -14.055 1 96.5 312 GLY A C 1
ATOM 2333 O O . GLY A 1 312 ? 4.754 -43.625 -14.812 1 96.5 312 GLY A O 1
ATOM 2334 N N . ASP A 1 313 ? 5.875 -41.969 -13.812 1 96.25 313 ASP A N 1
ATOM 2335 C CA . ASP A 1 313 ? 7.18 -42.312 -14.367 1 96.25 313 ASP A CA 1
ATOM 2336 C C . ASP A 1 313 ? 7.602 -43.719 -13.953 1 96.25 313 ASP A C 1
ATOM 2338 O O . ASP A 1 313 ? 8.062 -44.5 -14.781 1 96.25 313 ASP A O 1
ATOM 2342 N N . ALA A 1 314 ? 7.418 -44.125 -12.664 1 96.25 314 ALA A N 1
ATOM 2343 C CA . ALA A 1 314 ? 7.746 -45.438 -12.156 1 96.25 314 ALA A CA 1
ATOM 2344 C C . ALA A 1 314 ? 6.871 -46.531 -12.805 1 96.25 314 ALA A C 1
ATOM 2346 O O . ALA A 1 314 ? 7.344 -47.625 -13.102 1 96.25 314 ALA A O 1
ATOM 2347 N N . THR A 1 315 ? 5.594 -46.156 -12.992 1 96.62 315 THR A N 1
ATOM 2348 C CA . THR A 1 315 ? 4.672 -47.062 -13.648 1 96.62 315 THR A CA 1
ATOM 2349 C C . THR A 1 315 ? 5.133 -47.375 -15.07 1 96.62 315 THR A C 1
ATOM 2351 O O . THR A 1 315 ? 5.043 -48.5 -15.531 1 96.62 315 THR A O 1
ATOM 2354 N N . MET A 1 316 ? 5.641 -46.375 -15.742 1 96 316 MET A N 1
ATOM 2355 C CA . MET A 1 316 ? 6.113 -46.562 -17.109 1 96 316 MET A CA 1
ATOM 2356 C C . MET A 1 316 ? 7.367 -47.438 -17.141 1 96 316 MET A C 1
ATOM 2358 O O . MET A 1 316 ? 7.57 -48.188 -18.094 1 96 316 MET A O 1
ATOM 2362 N N . ASP A 1 317 ? 8.25 -47.375 -16.062 1 95.38 317 ASP A N 1
ATOM 2363 C CA . ASP A 1 317 ? 9.398 -48.281 -15.977 1 95.38 317 ASP A CA 1
ATOM 2364 C C . ASP A 1 317 ? 8.953 -49.75 -15.938 1 95.38 317 ASP A C 1
ATOM 2366 O O . ASP A 1 317 ? 9.523 -50.594 -16.641 1 95.38 317 ASP A O 1
ATOM 2370 N N . THR A 1 318 ? 7.914 -49.938 -15.18 1 94.69 318 THR A N 1
ATOM 2371 C CA . THR A 1 318 ? 7.375 -51.312 -15.094 1 94.69 318 THR A CA 1
ATOM 2372 C C . THR A 1 318 ? 6.762 -51.719 -16.422 1 94.69 318 THR A C 1
ATOM 2374 O O . THR A 1 318 ? 6.855 -52.906 -16.812 1 94.69 318 THR A O 1
ATOM 2377 N N . THR A 1 319 ? 6.156 -50.781 -17.078 1 94.5 319 THR A N 1
ATOM 2378 C CA . THR A 1 319 ? 5.551 -51.062 -18.375 1 94.5 319 THR A CA 1
ATOM 2379 C C . THR A 1 319 ? 6.613 -51.438 -19.406 1 94.5 319 THR A C 1
ATOM 2381 O O . THR A 1 319 ? 6.426 -52.375 -20.188 1 94.5 319 THR A O 1
ATOM 2384 N N . VAL A 1 320 ? 7.762 -50.719 -19.422 1 92.88 320 VAL A N 1
ATOM 2385 C CA . VAL A 1 320 ? 8.867 -51.031 -20.328 1 92.88 320 VAL A CA 1
ATOM 2386 C C . VAL A 1 320 ? 9.367 -52.438 -20.062 1 92.88 320 VAL A C 1
ATOM 2388 O O . VAL A 1 320 ? 9.641 -53.188 -21.016 1 92.88 320 VAL A O 1
ATOM 2391 N N . GLU A 1 321 ? 9.461 -52.844 -18.812 1 92.12 321 GLU A N 1
ATOM 2392 C CA . GLU A 1 321 ? 9.891 -54.188 -18.453 1 92.12 321 GLU A CA 1
ATOM 2393 C C . GLU A 1 321 ? 8.914 -55.219 -18.984 1 92.12 321 GLU A C 1
ATOM 2395 O O . GLU A 1 321 ? 9.32 -56.281 -19.5 1 92.12 321 GLU A O 1
ATOM 2400 N N . SER A 1 322 ? 7.652 -54.875 -18.828 1 90.19 322 SER A N 1
ATOM 2401 C CA . SER A 1 322 ? 6.625 -55.781 -19.328 1 90.19 322 SER A CA 1
ATOM 2402 C C . SER A 1 322 ? 6.727 -55.969 -20.844 1 90.19 322 SER A C 1
ATOM 2404 O O . SER A 1 322 ? 6.633 -57.062 -21.359 1 90.19 322 SER A O 1
ATOM 2406 N N . MET A 1 323 ? 6.973 -54.906 -21.578 1 90.94 323 MET A N 1
ATOM 2407 C CA . MET A 1 323 ? 7.102 -54.938 -23.031 1 90.94 323 MET A CA 1
ATOM 2408 C C . MET A 1 323 ? 8.328 -55.75 -23.453 1 90.94 323 MET A C 1
ATOM 2410 O O . MET A 1 323 ? 8.281 -56.469 -24.422 1 90.94 323 MET A O 1
ATOM 2414 N N . GLU A 1 324 ? 9.383 -55.625 -22.703 1 91.81 324 GLU A N 1
ATOM 2415 C CA . GLU A 1 324 ? 10.594 -56.406 -22.984 1 91.81 324 GLU A CA 1
ATOM 2416 C C . GLU A 1 324 ? 10.352 -57.906 -22.797 1 91.81 324 GLU A C 1
ATOM 2418 O O . GLU A 1 324 ? 10.844 -58.719 -23.578 1 91.81 324 GLU A O 1
ATOM 2423 N N . ASN A 1 325 ? 9.609 -58.219 -21.781 1 90.88 325 ASN A N 1
ATOM 2424 C CA . ASN A 1 325 ? 9.273 -59.625 -21.547 1 90.88 325 ASN A CA 1
ATOM 2425 C C . ASN A 1 325 ? 8.414 -60.188 -22.688 1 90.88 325 ASN A C 1
ATOM 2427 O O . ASN A 1 325 ? 8.609 -61.344 -23.109 1 90.88 325 ASN A O 1
ATOM 2431 N N . ILE A 1 326 ? 7.527 -59.406 -23.188 1 89 326 ILE A N 1
ATOM 2432 C CA . ILE A 1 326 ? 6.699 -59.812 -24.312 1 89 326 ILE A CA 1
ATOM 2433 C C . ILE A 1 326 ? 7.57 -60.031 -25.547 1 89 326 ILE A C 1
ATOM 2435 O O . ILE A 1 326 ? 7.406 -61 -26.281 1 89 326 ILE A O 1
ATOM 2439 N N . ARG A 1 327 ? 8.484 -59.125 -25.766 1 90.19 327 ARG A N 1
ATOM 2440 C CA . ARG A 1 327 ? 9.391 -59.219 -26.906 1 90.19 327 ARG A CA 1
ATOM 2441 C C . ARG A 1 327 ? 10.195 -60.5 -26.859 1 90.19 327 ARG A C 1
ATOM 2443 O O . ARG A 1 327 ? 10.32 -61.188 -27.875 1 90.19 327 ARG A O 1
ATOM 2450 N N . LEU A 1 328 ? 10.672 -60.906 -25.672 1 91.31 328 LEU A N 1
ATOM 2451 C CA . LEU A 1 328 ? 11.445 -62.125 -25.516 1 91.31 328 LEU A CA 1
ATOM 2452 C C . LEU A 1 328 ? 10.578 -63.375 -25.766 1 91.31 328 LEU A C 1
ATOM 2454 O O . LEU A 1 328 ? 11.016 -64.312 -26.422 1 91.31 328 LEU A O 1
ATOM 2458 N N . SER A 1 329 ? 9.367 -63.219 -25.266 1 89.19 329 SER A N 1
ATOM 2459 C CA . SER A 1 329 ? 8.445 -64.312 -25.453 1 89.19 329 SER A CA 1
ATOM 2460 C C . SER A 1 329 ? 8.133 -64.562 -26.938 1 89.19 329 SER A C 1
ATOM 2462 O O . SER A 1 329 ? 8.117 -65.688 -27.422 1 89.19 329 SER A O 1
ATOM 2464 N N . VAL A 1 330 ? 7.906 -63.469 -27.688 1 90.12 330 VAL A N 1
ATOM 2465 C CA . VAL A 1 330 ? 7.609 -63.531 -29.125 1 90.12 330 VAL A CA 1
ATOM 2466 C C . VAL A 1 330 ? 8.805 -64.062 -29.875 1 90.12 330 VAL A C 1
ATOM 2468 O O . VAL A 1 330 ? 8.648 -64.938 -30.766 1 90.12 330 VAL A O 1
ATOM 2471 N N . ALA A 1 331 ? 10.023 -63.688 -29.484 1 91.25 331 ALA A N 1
ATOM 2472 C CA . ALA A 1 331 ? 11.242 -64.188 -30.141 1 91.25 331 ALA A CA 1
ATOM 2473 C C . ALA A 1 331 ? 11.445 -65.688 -29.906 1 91.25 331 ALA A C 1
ATOM 2475 O O . ALA A 1 331 ? 11.797 -66.375 -30.828 1 91.25 331 ALA A O 1
ATOM 2476 N N . GLU A 1 332 ? 11.195 -66.062 -28.688 1 90.94 332 GLU A N 1
ATOM 2477 C CA . GLU A 1 332 ? 11.359 -67.5 -28.359 1 90.94 332 GLU A CA 1
ATOM 2478 C C . GLU A 1 332 ? 10.328 -68.375 -29.078 1 90.94 332 GLU A C 1
ATOM 2480 O O . GLU A 1 332 ? 10.648 -69.438 -29.562 1 90.94 332 GLU A O 1
ATOM 2485 N N . THR A 1 333 ? 9.141 -67.812 -29.172 1 90.06 333 THR A N 1
ATOM 2486 C CA . THR A 1 333 ? 8.094 -68.562 -29.891 1 90.06 333 THR A CA 1
ATOM 2487 C C . THR A 1 333 ? 8.445 -68.688 -31.375 1 90.06 333 THR A C 1
ATOM 2489 O O . THR A 1 333 ? 8.281 -69.75 -31.953 1 90.06 333 THR A O 1
ATOM 2492 N N . ALA A 1 334 ? 8.961 -67.625 -31.938 1 91.31 334 ALA A N 1
ATOM 2493 C CA . ALA A 1 334 ? 9.359 -67.625 -33.344 1 91.31 334 ALA A CA 1
ATOM 2494 C C . ALA A 1 334 ? 10.445 -68.688 -33.594 1 91.31 334 ALA A C 1
ATOM 2496 O O . ALA A 1 334 ? 10.414 -69.375 -34.594 1 91.31 334 ALA A O 1
ATOM 2497 N N . LYS A 1 335 ? 11.383 -68.812 -32.656 1 92.81 335 LYS A N 1
ATOM 2498 C CA . LYS A 1 335 ? 12.469 -69.75 -32.781 1 92.81 335 LYS A CA 1
ATOM 2499 C C . LYS A 1 335 ? 11.938 -71.188 -32.75 1 92.81 335 LYS A C 1
ATOM 2501 O O . LYS A 1 335 ? 12.336 -72.062 -33.531 1 92.81 335 LYS A O 1
ATOM 2506 N N . LYS A 1 336 ? 11.055 -71.375 -31.828 1 90.62 336 LYS A N 1
ATOM 2507 C CA . LYS A 1 336 ? 10.484 -72.688 -31.672 1 90.62 336 LYS A CA 1
ATOM 2508 C C . LYS A 1 336 ? 9.633 -73.062 -32.875 1 90.62 336 LYS A C 1
ATOM 2510 O O . LYS A 1 336 ? 9.625 -74.25 -33.312 1 90.62 336 LYS A O 1
ATOM 2515 N N . MET A 1 337 ? 8.984 -72.125 -33.5 1 91.06 337 MET A N 1
ATOM 2516 C CA . MET A 1 337 ? 8.164 -72.312 -34.688 1 91.06 337 MET A CA 1
ATOM 2517 C C . MET A 1 337 ? 9.039 -72.688 -35.875 1 91.06 337 MET A C 1
ATOM 2519 O O . MET A 1 337 ? 8.648 -73.5 -36.719 1 91.06 337 MET A O 1
ATOM 2523 N N . LYS A 1 338 ? 10.219 -72.125 -35.938 1 92.44 338 LYS A N 1
ATOM 2524 C CA . LYS A 1 338 ? 11.141 -72.438 -37.031 1 92.44 338 LYS A CA 1
ATOM 2525 C C . LYS A 1 338 ? 11.609 -73.875 -36.938 1 92.44 338 LYS A C 1
ATOM 2527 O O . LYS A 1 338 ? 11.711 -74.562 -37.938 1 92.44 338 LYS A O 1
ATOM 2532 N N . ARG A 1 339 ? 11.789 -74.375 -35.75 1 91.94 339 ARG A N 1
ATOM 2533 C CA . ARG A 1 339 ? 12.188 -75.75 -35.531 1 91.94 339 ARG A CA 1
ATOM 2534 C C . ARG A 1 339 ? 11.055 -76.688 -35.938 1 91.94 339 ARG A C 1
ATOM 2536 O O . ARG A 1 339 ? 11.305 -77.75 -36.531 1 91.94 339 ARG A O 1
ATOM 2543 N N . LEU A 1 340 ? 9.844 -76.25 -35.594 1 91.31 340 LEU A N 1
ATOM 2544 C CA . LEU A 1 340 ? 8.68 -77.062 -35.969 1 91.31 340 LEU A CA 1
ATOM 2545 C C . LEU A 1 340 ? 8.547 -77.125 -37.5 1 91.31 340 LEU A C 1
ATOM 2547 O O . LEU A 1 340 ? 8.227 -78.188 -38.031 1 91.31 340 LEU A O 1
ATOM 2551 N N . ALA A 1 341 ? 8.852 -76.062 -38.156 1 91.31 341 ALA A N 1
ATOM 2552 C CA . ALA A 1 341 ? 8.812 -76.062 -39.625 1 91.31 341 ALA A CA 1
ATOM 2553 C C . ALA A 1 341 ? 9.844 -77 -40.219 1 91.31 341 ALA A C 1
ATOM 2555 O O . ALA A 1 341 ? 9.555 -77.75 -41.156 1 91.31 341 ALA A O 1
ATOM 2556 N N . GLU A 1 342 ? 10.992 -77.062 -39.625 1 94.38 342 GLU A N 1
ATOM 2557 C CA . GLU A 1 342 ? 12.055 -78 -40.094 1 94.38 342 GLU A CA 1
ATOM 2558 C C . GLU A 1 342 ? 11.688 -79.438 -39.844 1 94.38 342 GLU A C 1
ATOM 2560 O O . GLU A 1 342 ? 11.891 -80.25 -40.719 1 94.38 342 GLU A O 1
ATOM 2565 N N . SER A 1 343 ? 11.164 -79.688 -38.719 1 94.06 343 SER A N 1
ATOM 2566 C CA . SER A 1 343 ? 10.75 -81 -38.406 1 94.06 343 SER A CA 1
ATOM 2567 C C . SER A 1 343 ? 9.648 -81.5 -39.344 1 94.06 343 SER A C 1
ATOM 2569 O O . SER A 1 343 ? 9.648 -82.625 -39.781 1 94.06 343 SER A O 1
ATOM 2571 N N . SER A 1 344 ? 8.742 -80.562 -39.656 1 93.44 344 SER A N 1
ATOM 2572 C CA . SER A 1 344 ? 7.641 -80.938 -40.531 1 93.44 344 SER A CA 1
ATOM 2573 C C . SER A 1 344 ? 8.141 -81.188 -41.938 1 93.44 344 SER A C 1
ATOM 2575 O O . SER A 1 344 ? 7.613 -82.062 -42.656 1 93.44 344 SER A O 1
ATOM 2577 N N . GLN A 1 345 ? 9.164 -80.5 -42.344 1 94.62 345 GLN A N 1
ATOM 2578 C CA . GLN A 1 345 ? 9.766 -80.75 -43.656 1 94.62 345 GLN A CA 1
ATOM 2579 C C . GLN A 1 345 ? 10.445 -82.125 -43.688 1 94.62 345 GLN A C 1
ATOM 2581 O O . GLN A 1 345 ? 10.367 -82.812 -44.719 1 94.62 345 GLN A O 1
ATOM 2586 N N . GLU A 1 346 ? 11.055 -82.5 -42.625 1 96.81 346 GLU A N 1
ATOM 2587 C CA . GLU A 1 346 ? 11.711 -83.812 -42.562 1 96.81 346 GLU A CA 1
ATOM 2588 C C . GLU A 1 346 ? 10.688 -84.938 -42.625 1 96.81 346 GLU A C 1
ATOM 2590 O O . GLU A 1 346 ? 10.922 -85.938 -43.25 1 96.81 346 GLU A O 1
ATOM 2595 N N . ILE A 1 347 ? 9.641 -84.625 -42 1 96.56 347 ILE A N 1
ATOM 2596 C CA . ILE A 1 347 ? 8.586 -85.625 -42.031 1 96.56 347 ILE A CA 1
ATOM 2597 C C . ILE A 1 347 ? 8.07 -85.812 -43.469 1 96.56 347 ILE A C 1
ATOM 2599 O O . ILE A 1 347 ? 7.852 -86.938 -43.938 1 96.56 347 ILE A O 1
ATOM 2603 N N . SER A 1 348 ? 7.891 -84.75 -44.125 1 95.5 348 SER A N 1
ATOM 2604 C CA . SER A 1 348 ? 7.426 -84.75 -45.5 1 95.5 348 SER A CA 1
ATOM 2605 C C . SER A 1 348 ? 8.359 -85.625 -46.375 1 95.5 348 SER A C 1
ATOM 2607 O O . SER A 1 348 ? 7.906 -86.375 -47.188 1 95.5 348 SER A O 1
ATOM 2609 N N . LYS A 1 349 ? 9.617 -85.562 -46.125 1 96.81 349 LYS A N 1
ATOM 2610 C CA . LYS A 1 349 ? 10.602 -86.312 -46.906 1 96.81 349 LYS A CA 1
ATOM 2611 C C . LYS A 1 349 ? 10.5 -87.812 -46.594 1 96.81 349 LYS A C 1
ATOM 2613 O O . LYS A 1 349 ? 10.508 -88.625 -47.531 1 96.81 349 LYS A O 1
ATOM 2618 N N . ILE A 1 350 ? 10.359 -88 -45.406 1 97.31 350 ILE A N 1
ATOM 2619 C CA . ILE A 1 350 ? 10.336 -89.438 -44.969 1 97.31 350 ILE A CA 1
ATOM 2620 C C . ILE A 1 350 ? 9.047 -90.062 -45.469 1 97.31 350 ILE A C 1
ATOM 2622 O O . ILE A 1 350 ? 9.055 -91.25 -45.875 1 97.31 350 ILE A O 1
ATOM 2626 N N . ILE A 1 351 ? 8.047 -89.312 -45.406 1 97 351 ILE A N 1
ATOM 2627 C CA . ILE A 1 351 ? 6.766 -89.875 -45.812 1 97 351 ILE A CA 1
ATOM 2628 C C . ILE A 1 351 ? 6.75 -90.125 -47.312 1 97 351 ILE A C 1
ATOM 2630 O O . ILE A 1 351 ? 6.141 -91.125 -47.781 1 97 351 ILE A O 1
ATOM 2634 N N . ASN A 1 352 ? 7.414 -89.438 -48.031 1 95.5 352 ASN A N 1
ATOM 2635 C CA . ASN A 1 352 ? 7.566 -89.688 -49.469 1 95.5 352 ASN A CA 1
ATOM 2636 C C . ASN A 1 352 ? 8.344 -90.938 -49.75 1 95.5 352 ASN A C 1
ATOM 2638 O O . ASN A 1 352 ? 8.016 -91.688 -50.656 1 95.5 352 ASN A O 1
ATOM 2642 N N . ILE A 1 353 ? 9.258 -91.188 -48.906 1 96.19 353 ILE A N 1
ATOM 2643 C CA . ILE A 1 353 ? 10.039 -92.375 -49 1 96.19 353 ILE A CA 1
ATOM 2644 C C . ILE A 1 353 ? 9.156 -93.625 -48.688 1 96.19 353 ILE A C 1
ATOM 2646 O O . ILE A 1 353 ? 9.148 -94.562 -49.438 1 96.19 353 ILE A O 1
ATOM 2650 N N . ILE A 1 354 ? 8.406 -93.375 -47.719 1 96.19 354 ILE A N 1
ATOM 2651 C CA . ILE A 1 354 ? 7.516 -94.438 -47.344 1 96.19 354 ILE A CA 1
ATOM 2652 C C . ILE A 1 354 ? 6.512 -94.75 -48.438 1 96.19 354 ILE A C 1
ATOM 2654 O O . ILE A 1 354 ? 6.262 -95.875 -48.781 1 96.19 354 ILE A O 1
ATOM 2658 N N . SER A 1 355 ? 6.004 -93.75 -49 1 95.19 355 SER A N 1
ATOM 2659 C CA . SER A 1 355 ? 5.051 -93.875 -50.094 1 95.19 355 SER A CA 1
ATOM 2660 C C . SER A 1 355 ? 5.68 -94.562 -51.312 1 95.19 355 SER A C 1
ATOM 2662 O O . SER A 1 355 ? 5.062 -95.438 -51.906 1 95.19 355 SER A O 1
ATOM 2664 N N . SER A 1 356 ? 6.848 -94.312 -51.562 1 95.94 356 SER A N 1
ATOM 2665 C CA . SER A 1 356 ? 7.559 -94.938 -52.688 1 95.94 356 SER A CA 1
ATOM 2666 C C . SER A 1 356 ? 7.828 -96.438 -52.406 1 95.94 356 SER A C 1
ATOM 2668 O O . SER A 1 356 ? 7.695 -97.25 -53.312 1 95.94 356 SER A O 1
ATOM 2670 N N . ILE A 1 357 ? 8.164 -96.625 -51.25 1 96.31 357 ILE A N 1
ATOM 2671 C CA . ILE A 1 357 ? 8.453 -98 -50.875 1 96.31 357 ILE A CA 1
ATOM 2672 C C . ILE A 1 357 ? 7.172 -98.812 -50.906 1 96.31 357 ILE A C 1
ATOM 2674 O O . ILE A 1 357 ? 7.184 -99.938 -51.375 1 96.31 357 ILE A O 1
ATOM 2678 N N . SER A 1 358 ? 6.18 -98.25 -50.469 1 94.5 358 SER A N 1
ATOM 2679 C CA . SER A 1 358 ? 4.902 -98.938 -50.438 1 94.5 358 SER A CA 1
ATOM 2680 C C . SER A 1 358 ? 4.41 -99.188 -51.875 1 94.5 358 SER A C 1
ATOM 2682 O O . SER A 1 358 ? 3.873 -100.25 -52.156 1 94.5 358 SER A O 1
ATOM 2684 N N . GLU A 1 359 ? 4.637 -98.375 -52.719 1 94.75 359 GLU A N 1
ATOM 2685 C CA . GLU A 1 359 ? 4.277 -98.562 -54.125 1 94.75 359 GLU A CA 1
ATOM 2686 C C . GLU A 1 359 ? 5.121 -99.688 -54.781 1 94.75 359 GLU A C 1
ATOM 2688 O O . GLU A 1 359 ? 4.605 -100.5 -55.531 1 94.75 359 GLU A O 1
ATOM 2693 N N . LYS A 1 360 ? 6.277 -99.688 -54.438 1 96.69 360 LYS A N 1
ATOM 2694 C CA . LYS A 1 360 ? 7.172 -100.688 -54.938 1 96.69 360 LYS A CA 1
ATOM 2695 C C . LYS A 1 360 ? 6.785 -102.062 -54.406 1 96.69 360 LYS A C 1
ATOM 2697 O O . LYS A 1 360 ? 6.797 -103.062 -55.125 1 96.69 360 LYS A O 1
ATOM 2702 N N . THR A 1 361 ? 6.469 -101.938 -53.125 1 95.62 361 THR A N 1
ATOM 2703 C CA . THR A 1 361 ? 6.035 -103.188 -52.5 1 95.62 361 THR A CA 1
ATOM 2704 C C . THR A 1 361 ? 4.738 -103.688 -53.125 1 95.62 361 THR A C 1
ATOM 2706 O O . THR A 1 361 ? 4.578 -104.875 -53.375 1 95.62 361 THR A O 1
ATOM 2709 N N . ASN A 1 362 ? 3.908 -102.812 -53.375 1 94.06 362 ASN A N 1
ATOM 2710 C CA . ASN A 1 362 ? 2.652 -103.188 -54.031 1 94.06 362 ASN A CA 1
ATOM 2711 C C . ASN A 1 362 ? 2.891 -103.75 -55.406 1 94.06 362 ASN A C 1
ATOM 2713 O O . ASN A 1 362 ? 2.271 -104.75 -55.781 1 94.06 362 ASN A O 1
ATOM 2717 N N . LEU A 1 363 ? 3.773 -103.375 -56.125 1 94.19 363 LEU A N 1
ATOM 2718 C CA . LEU A 1 363 ? 4.102 -103.812 -57.469 1 94.19 363 LEU A CA 1
ATOM 2719 C C . LEU A 1 363 ? 4.773 -105.188 -57.406 1 94.19 363 LEU A C 1
ATOM 2721 O O . LEU A 1 363 ? 4.484 -106.062 -58.25 1 94.19 363 LEU A O 1
ATOM 2725 N N . LEU A 1 364 ? 5.594 -105.312 -56.5 1 94.25 364 LEU A N 1
ATOM 2726 C CA . LEU A 1 364 ? 6.262 -106.562 -56.312 1 94.25 364 LEU A CA 1
ATOM 2727 C C . LEU A 1 364 ? 5.258 -107.688 -55.938 1 94.25 364 LEU A C 1
ATOM 2729 O O . LEU A 1 364 ? 5.324 -108.75 -56.438 1 94.25 364 LEU A O 1
ATOM 2733 N N . ALA A 1 365 ? 4.395 -107.25 -55.094 1 93.56 365 ALA A N 1
ATOM 2734 C CA . ALA A 1 365 ? 3.365 -108.188 -54.656 1 93.56 365 ALA A CA 1
ATOM 2735 C C . ALA A 1 365 ? 2.414 -108.562 -55.812 1 93.56 365 ALA A C 1
ATOM 2737 O O . ALA A 1 365 ? 1.974 -109.688 -55.938 1 93.56 365 ALA A O 1
ATOM 2738 N N . PHE A 1 366 ? 2.156 -107.75 -56.625 1 91.12 366 PHE A N 1
ATOM 2739 C CA . PHE A 1 366 ? 1.314 -107.938 -57.781 1 91.12 366 PHE A CA 1
ATOM 2740 C C . PHE A 1 366 ? 1.984 -108.938 -58.75 1 91.12 366 PHE A C 1
ATOM 2742 O O . PHE A 1 366 ? 1.376 -109.875 -59.188 1 91.12 366 PHE A O 1
ATOM 2749 N N . ASN A 1 367 ? 3.168 -108.625 -59.031 1 90.75 367 ASN A N 1
ATOM 2750 C CA . ASN A 1 367 ? 3.918 -109.5 -59.938 1 90.75 367 ASN A CA 1
ATOM 2751 C C . ASN A 1 367 ? 4.051 -110.938 -59.375 1 90.75 367 ASN A C 1
ATOM 2753 O O . ASN A 1 367 ? 3.977 -111.938 -60.125 1 90.75 367 ASN A O 1
ATOM 2757 N N . ALA A 1 368 ? 4.223 -110.875 -58.125 1 89.69 368 ALA A N 1
ATOM 2758 C CA . ALA A 1 368 ? 4.316 -112.125 -57.469 1 89.69 368 ALA A CA 1
ATOM 2759 C C . ALA A 1 368 ? 2.986 -112.875 -57.531 1 89.69 368 ALA A C 1
ATOM 2761 O O . ALA A 1 368 ? 2.959 -114.125 -57.656 1 89.69 368 ALA A O 1
ATOM 2762 N N . SER A 1 369 ? 1.953 -112.25 -57.469 1 90.31 369 SER A N 1
ATOM 2763 C CA . SER A 1 369 ? 0.631 -112.875 -57.562 1 90.31 369 SER A CA 1
ATOM 2764 C C . SER A 1 369 ? 0.362 -113.438 -58.969 1 90.31 369 SER A C 1
ATOM 2766 O O . SER A 1 369 ? -0.235 -114.5 -59.125 1 90.31 369 SER A O 1
ATOM 2768 N N . ILE A 1 370 ? 0.804 -112.812 -59.875 1 87.81 370 ILE A N 1
ATOM 2769 C CA . ILE A 1 370 ? 0.646 -113.25 -61.25 1 87.81 370 ILE A CA 1
ATOM 2770 C C . ILE A 1 370 ? 1.468 -114.5 -61.469 1 87.81 370 ILE A C 1
ATOM 2772 O O . ILE A 1 370 ? 0.98 -115.5 -62.062 1 87.81 370 ILE A O 1
ATOM 2776 N N . GLU A 1 371 ? 2.668 -114.5 -61 1 84.31 371 GLU A N 1
ATOM 2777 C CA . GLU A 1 371 ? 3.549 -115.625 -61.188 1 84.31 371 GLU A CA 1
ATOM 2778 C C . GLU A 1 371 ? 3.033 -116.875 -60.406 1 84.31 371 GLU A C 1
ATOM 2780 O O . GLU A 1 371 ? 3.111 -118 -60.906 1 84.31 371 GLU A O 1
ATOM 2785 N N . ALA A 1 372 ? 2.506 -116.562 -59.25 1 86.25 372 ALA A N 1
ATOM 2786 C CA . ALA A 1 372 ? 1.939 -117.625 -58.469 1 86.25 372 ALA A CA 1
ATOM 2787 C C . ALA A 1 372 ? 0.726 -118.25 -59.156 1 86.25 372 ALA A C 1
ATOM 2789 O O . ALA A 1 372 ? 0.504 -119.5 -59.062 1 86.25 372 ALA A O 1
ATOM 2790 N N . ALA A 1 373 ? 0.001 -117.625 -59.844 1 85 373 ALA A N 1
ATOM 2791 C CA . ALA A 1 373 ? -1.145 -118.125 -60.594 1 85 373 ALA A CA 1
ATOM 2792 C C . ALA A 1 373 ? -0.691 -119 -61.781 1 85 373 ALA A C 1
ATOM 2794 O O . ALA A 1 373 ? -1.322 -120 -62.094 1 85 373 ALA A O 1
ATOM 2795 N N . ARG A 1 374 ? 0.31 -118.625 -62.344 1 84.5 374 ARG A N 1
ATOM 2796 C CA . ARG A 1 374 ? 0.854 -119.312 -63.5 1 84.5 374 ARG A CA 1
ATOM 2797 C C . ARG A 1 374 ? 1.389 -120.688 -63.094 1 84.5 374 ARG A C 1
ATOM 2799 O O . ARG A 1 374 ? 1.424 -121.625 -63.906 1 84.5 374 ARG A O 1
ATOM 2806 N N . ALA A 1 375 ? 1.795 -120.75 -61.844 1 80.38 375 ALA A N 1
ATOM 2807 C CA . ALA A 1 375 ? 2.393 -122 -61.344 1 80.38 375 ALA A CA 1
ATOM 2808 C C . ALA A 1 375 ? 1.317 -123 -60.938 1 80.38 375 ALA A C 1
ATOM 2810 O O . ALA A 1 375 ? 1.628 -124.125 -60.562 1 80.38 375 ALA A O 1
ATOM 2811 N N . GLY A 1 376 ? -0.057 -122.688 -61.062 1 79.56 376 GLY A N 1
ATOM 2812 C CA . GLY A 1 376 ? -1.191 -123.562 -60.906 1 79.56 376 GLY A CA 1
ATOM 2813 C C . GLY A 1 376 ? -1.376 -124 -59.469 1 79.56 376 GLY A C 1
ATOM 2814 O O . GLY A 1 376 ? -1.434 -123.188 -58.531 1 79.56 376 GLY A O 1
ATOM 2815 N N . GLU A 1 377 ? -1.298 -125.375 -59.25 1 78.25 377 GLU A N 1
ATOM 2816 C CA . GLU A 1 377 ? -1.585 -126 -57.969 1 78.25 377 GLU A CA 1
ATOM 2817 C C . GLU A 1 377 ? -0.414 -125.812 -57 1 78.25 377 GLU A C 1
ATOM 2819 O O . GLU A 1 377 ? -0.609 -125.688 -55.781 1 78.25 377 GLU A O 1
ATOM 2824 N N . HIS A 1 378 ? 0.771 -125.688 -57.5 1 75.44 378 HIS A N 1
ATOM 2825 C CA . HIS A 1 378 ? 1.978 -125.562 -56.688 1 75.44 378 HIS A CA 1
ATOM 2826 C C . HIS A 1 378 ? 2.188 -124.125 -56.219 1 75.44 378 HIS A C 1
ATOM 2828 O O . HIS A 1 378 ? 2.975 -123.875 -55.281 1 75.44 378 HIS A O 1
ATOM 2834 N N . GLY A 1 379 ? 1.283 -123.25 -56.688 1 81.31 379 GLY A N 1
ATOM 2835 C CA . GLY A 1 379 ? 1.491 -121.812 -56.344 1 81.31 379 GLY A CA 1
ATOM 2836 C C . GLY A 1 379 ? 0.37 -121.25 -55.531 1 81.31 379 GLY A C 1
ATOM 2837 O O . GLY A 1 379 ? 0.365 -120.062 -55.219 1 81.31 379 GLY A O 1
ATOM 2838 N N . GLN A 1 380 ? -0.452 -122 -55.094 1 83.81 380 GLN A N 1
ATOM 2839 C CA . GLN A 1 380 ? -1.652 -121.5 -54.438 1 83.81 380 GLN A CA 1
ATOM 2840 C C . GLN A 1 380 ? -1.31 -120.875 -53.094 1 83.81 380 GLN A C 1
ATOM 2842 O O . GLN A 1 380 ? -1.876 -119.812 -52.719 1 83.81 380 GLN A O 1
ATOM 2847 N N . GLY A 1 381 ? -0.475 -121.375 -52.344 1 83.06 381 GLY A N 1
ATOM 2848 C CA . GLY A 1 381 ? -0.043 -120.812 -51.062 1 83.06 381 GLY A CA 1
ATOM 2849 C C . GLY A 1 381 ? 0.657 -119.5 -51.219 1 83.06 381 GLY A C 1
ATOM 2850 O O . GLY A 1 381 ? 0.402 -118.562 -50.438 1 83.06 381 GLY A O 1
ATOM 2851 N N . PHE A 1 382 ? 1.378 -119.375 -52.312 1 85 382 PHE A N 1
ATOM 2852 C CA . PHE A 1 382 ? 2.127 -118.188 -52.594 1 85 382 PHE A CA 1
ATOM 2853 C C . PHE A 1 382 ? 1.207 -117.062 -53.094 1 85 382 PHE A C 1
ATOM 2855 O O . PHE A 1 382 ? 1.431 -115.875 -52.812 1 85 382 PHE A O 1
ATOM 2862 N N . ARG A 1 383 ? 0.213 -117.438 -53.75 1 89 383 ARG A N 1
ATOM 2863 C CA . ARG A 1 383 ? -0.746 -116.5 -54.25 1 89 383 ARG A CA 1
ATOM 2864 C C . ARG A 1 383 ? -1.472 -115.812 -53.125 1 89 383 ARG A C 1
ATOM 2866 O O . ARG A 1 383 ? -1.666 -114.562 -53.125 1 89 383 ARG A O 1
ATOM 2873 N N . VAL A 1 384 ? -1.706 -116.5 -52.031 1 90.88 384 VAL A N 1
ATOM 2874 C CA . VAL A 1 384 ? -2.4 -115.938 -50.844 1 90.88 384 VAL A CA 1
ATOM 2875 C C . VAL A 1 384 ? -1.494 -114.938 -50.125 1 90.88 384 VAL A C 1
ATOM 2877 O O . VAL A 1 384 ? -1.939 -113.875 -49.719 1 90.88 384 VAL A O 1
ATOM 2880 N N . VAL A 1 385 ? -0.328 -115.312 -50.094 1 91.56 385 VAL A N 1
ATOM 2881 C CA . VAL A 1 385 ? 0.638 -114.438 -49.438 1 91.56 385 VAL A CA 1
ATOM 2882 C C . VAL A 1 385 ? 0.843 -113.188 -50.281 1 91.56 385 VAL A C 1
ATOM 2884 O O . VAL A 1 385 ? 0.868 -112.062 -49.75 1 91.56 385 VAL A O 1
ATOM 2887 N N . ALA A 1 386 ? 0.988 -113.25 -51.531 1 92.44 386 ALA A N 1
ATOM 2888 C CA . ALA A 1 386 ? 1.196 -112.125 -52.438 1 92.44 386 ALA A CA 1
ATOM 2889 C C . ALA A 1 386 ? 0.005 -111.188 -52.406 1 92.44 386 ALA A C 1
ATOM 2891 O O . ALA A 1 386 ? 0.18 -109.938 -52.375 1 92.44 386 ALA A O 1
ATOM 2892 N N . ASP A 1 387 ? -1.143 -111.75 -52.25 1 93.06 387 ASP A N 1
ATOM 2893 C CA . ASP A 1 387 ? -2.348 -110.938 -52.219 1 93.06 387 ASP A CA 1
ATOM 2894 C C . ASP A 1 387 ? -2.457 -110.188 -50.875 1 93.06 387 ASP A C 1
ATOM 2896 O O . ASP A 1 387 ? -2.918 -109.062 -50.844 1 93.06 387 ASP A O 1
ATOM 2900 N N . GLU A 1 388 ? -2.006 -110.812 -49.938 1 94.81 388 GLU A N 1
ATOM 2901 C CA . GLU A 1 388 ? -2.041 -110.188 -48.625 1 94.81 388 GLU A CA 1
ATOM 2902 C C . GLU A 1 388 ? -1.017 -109.062 -48.531 1 94.81 388 GLU A C 1
ATOM 2904 O O . GLU A 1 388 ? -1.307 -108 -48 1 94.81 388 GLU A O 1
ATOM 2909 N N . VAL A 1 389 ? 0.113 -109.25 -49.031 1 95 389 VAL A N 1
ATOM 2910 C CA . VAL A 1 389 ? 1.151 -108.25 -49.062 1 95 389 VAL A CA 1
ATOM 2911 C C . VAL A 1 389 ? 0.699 -107.062 -49.906 1 95 389 VAL A C 1
ATOM 2913 O O . VAL A 1 389 ? 0.967 -105.875 -49.594 1 95 389 VAL A O 1
ATOM 2916 N N . ARG A 1 390 ? 0.034 -107.375 -50.938 1 94.88 390 ARG A N 1
ATOM 2917 C CA . ARG A 1 390 ? -0.494 -106.312 -51.812 1 94.88 390 ARG A CA 1
ATOM 2918 C C . ARG A 1 390 ? -1.489 -105.438 -51.062 1 94.88 390 ARG A C 1
ATOM 2920 O O . ARG A 1 390 ? -1.422 -104.25 -51.156 1 94.88 390 ARG A O 1
ATOM 2927 N N . ARG A 1 391 ? -2.312 -106.062 -50.281 1 95.19 391 ARG A N 1
ATOM 2928 C CA . ARG A 1 391 ? -3.311 -105.312 -49.5 1 95.19 391 ARG A CA 1
ATOM 2929 C C . ARG A 1 391 ? -2.648 -104.5 -48.406 1 95.19 391 ARG A C 1
ATOM 2931 O O . ARG A 1 391 ? -3.051 -103.312 -48.188 1 95.19 391 ARG A O 1
ATOM 2938 N N . LEU A 1 392 ? -1.698 -104.938 -47.875 1 95.25 392 LEU A N 1
ATOM 2939 C CA . LEU A 1 392 ? -0.974 -104.25 -46.844 1 95.25 392 LEU A CA 1
ATOM 2940 C C . LEU A 1 392 ? -0.222 -103.062 -47.438 1 95.25 392 LEU A C 1
ATOM 2942 O O . LEU A 1 392 ? -0.202 -102 -46.844 1 95.25 392 LEU A O 1
ATOM 2946 N N . ALA A 1 393 ? 0.341 -103.25 -48.531 1 95.38 393 ALA A N 1
ATOM 2947 C CA . ALA A 1 393 ? 1.045 -102.188 -49.219 1 95.38 393 ALA A CA 1
ATOM 2948 C C . ALA A 1 393 ? 0.084 -101.062 -49.594 1 95.38 393 ALA A C 1
ATOM 2950 O O . ALA A 1 393 ? 0.426 -99.875 -49.5 1 95.38 393 ALA A O 1
ATOM 2951 N N . GLU A 1 394 ? -1.075 -101.438 -50 1 95.12 394 GLU A N 1
ATOM 2952 C CA . GLU A 1 394 ? -2.092 -100.438 -50.344 1 95.12 394 GLU A CA 1
ATOM 2953 C C . GLU A 1 394 ? -2.516 -99.625 -49.125 1 95.12 394 GLU A C 1
ATOM 2955 O O . GLU A 1 394 ? -2.707 -98.438 -49.188 1 95.12 394 GLU A O 1
ATOM 2960 N N . ARG A 1 395 ? -2.568 -100.25 -48.031 1 95.69 395 ARG A N 1
ATOM 2961 C CA . ARG A 1 395 ? -2.939 -99.562 -46.812 1 95.69 395 ARG A CA 1
ATOM 2962 C C . ARG A 1 395 ? -1.844 -98.625 -46.375 1 95.69 395 ARG A C 1
ATOM 2964 O O . ARG A 1 395 ? -2.133 -97.562 -45.844 1 95.69 395 ARG A O 1
ATOM 2971 N N . VAL A 1 396 ? -0.626 -98.938 -46.531 1 96.31 396 VAL A N 1
ATOM 2972 C CA . VAL A 1 396 ? 0.494 -98.062 -46.188 1 96.31 396 VAL A CA 1
ATOM 2973 C C . VAL A 1 396 ? 0.501 -96.875 -47.094 1 96.31 396 VAL A C 1
ATOM 2975 O O . VAL A 1 396 ? 0.75 -95.75 -46.625 1 96.31 396 VAL A O 1
ATOM 2978 N N . THR A 1 397 ? 0.226 -97.125 -48.344 1 95.31 397 THR A N 1
ATOM 2979 C CA . THR A 1 397 ? 0.178 -96 -49.312 1 95.31 397 THR A CA 1
ATOM 2980 C C . THR A 1 397 ? -0.916 -95 -48.938 1 95.31 397 THR A C 1
ATOM 2982 O O . THR A 1 397 ? -0.695 -93.812 -48.938 1 95.31 397 THR A O 1
ATOM 2985 N N . ASP A 1 398 ? -2.047 -95.562 -48.438 1 95.62 398 ASP A N 1
ATOM 2986 C CA . ASP A 1 398 ? -3.154 -94.688 -48.031 1 95.62 398 ASP A CA 1
ATOM 2987 C C . ASP A 1 398 ? -2.809 -93.938 -46.781 1 95.62 398 ASP A C 1
ATOM 2989 O O . ASP A 1 398 ? -3.078 -92.688 -46.688 1 95.62 398 ASP A O 1
ATOM 2993 N N . SER A 1 399 ? -2.225 -94.562 -45.938 1 96.25 399 SER A N 1
ATOM 2994 C CA . SER A 1 399 ? -1.818 -93.938 -44.688 1 96.25 399 SER A CA 1
ATOM 2995 C C . SER A 1 399 ? -0.755 -92.875 -44.938 1 96.25 399 SER A C 1
ATOM 2997 O O . SER A 1 399 ? -0.779 -91.812 -44.281 1 96.25 399 SER A O 1
ATOM 2999 N N . ALA A 1 400 ? 0.167 -93.125 -45.75 1 95.62 400 ALA A N 1
ATOM 3000 C CA . ALA A 1 400 ? 1.207 -92.188 -46.094 1 95.62 400 ALA A CA 1
ATOM 3001 C C . ALA A 1 400 ? 0.605 -90.938 -46.719 1 95.62 400 ALA A C 1
ATOM 3003 O O . ALA A 1 400 ? 1.059 -89.812 -46.438 1 95.62 400 ALA A O 1
ATOM 3004 N N . ARG A 1 401 ? -0.435 -91.125 -47.5 1 95.44 401 ARG A N 1
ATOM 3005 C CA . ARG A 1 401 ? -1.12 -90 -48.094 1 95.44 401 ARG A CA 1
ATOM 3006 C C . ARG A 1 401 ? -1.819 -89.188 -47.062 1 95.44 401 ARG A C 1
ATOM 3008 O O . ARG A 1 401 ? -1.807 -87.938 -47.125 1 95.44 401 ARG A O 1
ATOM 3015 N N . ASP A 1 402 ? -2.33 -89.812 -46.062 1 96.12 402 ASP A N 1
ATOM 3016 C CA . ASP A 1 402 ? -2.977 -89.062 -44.969 1 96.12 402 ASP A CA 1
ATOM 3017 C C . ASP A 1 402 ? -1.963 -88.25 -44.188 1 96.12 402 ASP A C 1
ATOM 3019 O O . ASP A 1 402 ? -2.227 -87.062 -43.875 1 96.12 402 ASP A O 1
ATOM 3023 N N . ILE A 1 403 ? -0.88 -88.75 -43.969 1 96.56 403 ILE A N 1
ATOM 3024 C CA . ILE A 1 403 ? 0.156 -88 -43.219 1 96.56 403 ILE A CA 1
ATOM 3025 C C . ILE A 1 403 ? 0.672 -86.875 -44.062 1 96.56 403 ILE A C 1
ATOM 3027 O O . ILE A 1 403 ? 0.922 -85.75 -43.5 1 96.56 403 ILE A O 1
ATOM 3031 N N . GLU A 1 404 ? 0.85 -87.125 -45.344 1 95.62 404 GLU A N 1
ATOM 3032 C CA . GLU A 1 404 ? 1.316 -86.062 -46.219 1 95.62 404 GLU A CA 1
ATOM 3033 C C . GLU A 1 404 ? 0.383 -84.875 -46.156 1 95.62 404 GLU A C 1
ATOM 3035 O O . GLU A 1 404 ? 0.841 -83.688 -46.125 1 95.62 404 GLU A O 1
ATOM 3040 N N . GLN A 1 405 ? -0.939 -85.062 -46.094 1 95.94 405 GLN A N 1
ATOM 3041 C CA . GLN A 1 405 ? -1.921 -84 -46 1 95.94 405 GLN A CA 1
ATOM 3042 C C . GLN A 1 405 ? -1.818 -83.25 -44.688 1 95.94 405 GLN A C 1
ATOM 3044 O O . GLN A 1 405 ? -1.867 -82.062 -44.625 1 95.94 405 GLN A O 1
ATOM 3049 N N . LEU A 1 406 ? -1.618 -84 -43.656 1 95.25 406 LEU A N 1
ATOM 3050 C CA . LEU A 1 406 ? -1.501 -83.375 -42.344 1 95.25 406 LEU A CA 1
ATOM 3051 C C . LEU A 1 406 ? -0.228 -82.562 -42.219 1 95.25 406 LEU A C 1
ATOM 3053 O O . LEU A 1 406 ? -0.247 -81.5 -41.656 1 95.25 406 LEU A O 1
ATOM 3057 N N . VAL A 1 407 ? 0.838 -83.062 -42.75 1 95.56 407 VAL A N 1
ATOM 3058 C CA . VAL A 1 407 ? 2.123 -82.375 -42.688 1 95.56 407 VAL A CA 1
ATOM 3059 C C . VAL A 1 407 ? 2.064 -81.062 -43.5 1 95.56 407 VAL A C 1
ATOM 3061 O O . VAL A 1 407 ? 2.623 -80.062 -43.094 1 95.56 407 VAL A O 1
ATOM 3064 N N . THR A 1 408 ? 1.387 -81.188 -44.656 1 94 408 THR A N 1
ATOM 3065 C CA . THR A 1 408 ? 1.203 -80 -45.469 1 94 408 THR A CA 1
ATOM 3066 C C . THR A 1 408 ? 0.422 -78.938 -44.688 1 94 408 THR A C 1
ATOM 3068 O O . THR A 1 408 ? 0.753 -77.75 -44.719 1 94 408 THR A O 1
ATOM 3071 N N . GLY A 1 409 ? -0.54 -79.375 -43.938 1 91.06 409 GLY A N 1
ATOM 3072 C CA . GLY A 1 409 ? -1.287 -78.5 -43.062 1 91.06 409 GLY A CA 1
ATOM 3073 C C . GLY A 1 409 ? -0.441 -77.875 -41.969 1 91.06 409 GLY A C 1
ATOM 3074 O O . GLY A 1 409 ? -0.535 -76.688 -41.688 1 91.06 409 GLY A O 1
ATOM 3075 N N . ILE A 1 410 ? 0.415 -78.625 -41.406 1 91.25 410 ILE A N 1
ATOM 3076 C CA . ILE A 1 410 ? 1.309 -78.125 -40.344 1 91.25 410 ILE A CA 1
ATOM 3077 C C . ILE A 1 410 ? 2.266 -77.062 -40.906 1 91.25 410 ILE A C 1
ATOM 3079 O O . ILE A 1 410 ? 2.508 -76.062 -40.25 1 91.25 410 ILE A O 1
ATOM 3083 N N . GLN A 1 411 ? 2.822 -77.438 -42.062 1 92.31 411 GLN A N 1
ATOM 3084 C CA . GLN A 1 411 ? 3.764 -76.5 -42.688 1 92.31 411 GLN A CA 1
ATOM 3085 C C . GLN A 1 411 ? 3.102 -75.188 -43 1 92.31 411 GLN A C 1
ATOM 3087 O O . GLN A 1 411 ? 3.701 -74.125 -42.781 1 92.31 411 GLN A O 1
ATOM 3092 N N . GLN A 1 412 ? 1.812 -75.188 -43.406 1 92.31 412 GLN A N 1
ATOM 3093 C CA . GLN A 1 412 ? 1.085 -73.938 -43.719 1 92.31 412 GLN A CA 1
ATOM 3094 C C . GLN A 1 412 ? 0.776 -73.125 -42.469 1 92.31 412 GLN A C 1
ATOM 3096 O O . GLN A 1 412 ? 0.98 -71.938 -42.406 1 92.31 412 GLN A O 1
ATOM 3101 N N . GLU A 1 413 ? 0.39 -73.812 -41.438 1 88.94 413 GLU A N 1
ATOM 3102 C CA . GLU A 1 413 ? 0.039 -73.188 -40.188 1 88.94 413 GLU A CA 1
ATOM 3103 C C . GLU A 1 413 ? 1.271 -72.562 -39.5 1 88.94 413 GLU A C 1
ATOM 3105 O O . GLU A 1 413 ? 1.205 -71.5 -38.938 1 88.94 413 GLU A O 1
ATOM 3110 N N . THR A 1 414 ? 2.359 -73.312 -39.562 1 91 414 THR A N 1
ATOM 3111 C CA . THR A 1 414 ? 3.6 -72.812 -38.969 1 91 414 THR A CA 1
ATOM 3112 C C . THR A 1 414 ? 4.07 -71.5 -39.688 1 91 414 THR A C 1
ATOM 3114 O O . THR A 1 414 ? 4.539 -70.562 -39.031 1 91 414 THR A O 1
ATOM 3117 N N . ALA A 1 415 ? 3.898 -71.562 -41.031 1 91.75 415 ALA A N 1
ATOM 3118 C CA . ALA A 1 415 ? 4.273 -70.375 -41.781 1 91.75 415 ALA A CA 1
ATOM 3119 C C . ALA A 1 415 ? 3.412 -69.188 -41.406 1 91.75 415 ALA A C 1
ATOM 3121 O O . ALA A 1 415 ? 3.906 -68.062 -41.344 1 91.75 415 ALA A O 1
ATOM 3122 N N . GLU A 1 416 ? 2.156 -69.375 -41.094 1 90.75 416 GLU A N 1
ATOM 3123 C CA . GLU A 1 416 ? 1.238 -68.312 -40.719 1 90.75 416 GLU A CA 1
ATOM 3124 C C . GLU A 1 416 ? 1.577 -67.812 -39.344 1 90.75 416 GLU A C 1
ATOM 3126 O O . GLU A 1 416 ? 1.52 -66.562 -39.094 1 90.75 416 GLU A O 1
ATOM 3131 N N . VAL A 1 417 ? 1.961 -68.625 -38.438 1 89.12 417 VAL A N 1
ATOM 3132 C CA . VAL A 1 417 ? 2.322 -68.25 -37.094 1 89.12 417 VAL A CA 1
ATOM 3133 C C . VAL A 1 417 ? 3.596 -67.375 -37.125 1 89.12 417 VAL A C 1
ATOM 3135 O O . VAL A 1 417 ? 3.705 -66.375 -36.438 1 89.12 417 VAL A O 1
ATOM 3138 N N . LEU A 1 418 ? 4.531 -67.812 -37.938 1 91.06 418 LEU A N 1
ATOM 3139 C CA . LEU A 1 418 ? 5.777 -67.062 -38.062 1 91.06 418 LEU A CA 1
ATOM 3140 C C . LEU A 1 418 ? 5.52 -65.688 -38.594 1 91.06 418 LEU A C 1
ATOM 3142 O O . LEU A 1 418 ? 6.141 -64.688 -38.125 1 91.06 418 LEU A O 1
ATOM 3146 N N . GLN A 1 419 ? 4.547 -65.5 -39.5 1 90.31 419 GLN A N 1
ATOM 3147 C CA . GLN A 1 419 ? 4.176 -64.188 -40.031 1 90.31 419 GLN A CA 1
ATOM 3148 C C . GLN A 1 419 ? 3.51 -63.344 -38.938 1 90.31 419 GLN A C 1
ATOM 3150 O O . GLN A 1 419 ? 3.791 -62.156 -38.812 1 90.31 419 GLN A O 1
ATOM 3155 N N . GLU A 1 420 ? 2.713 -63.969 -38.125 1 86 420 GLU A N 1
ATOM 3156 C CA . GLU A 1 420 ? 2.041 -63.281 -37.031 1 86 420 GLU A CA 1
ATOM 3157 C C . GLU A 1 420 ? 3.039 -62.812 -35.969 1 86 420 GLU A C 1
ATOM 3159 O O . GLU A 1 420 ? 2.885 -61.719 -35.406 1 86 420 GLU A O 1
ATOM 3164 N N . MET A 1 421 ? 4.047 -63.625 -35.781 1 87.5 421 MET A N 1
ATOM 3165 C CA . MET A 1 421 ? 5.066 -63.25 -34.781 1 87.5 421 MET A CA 1
ATOM 3166 C C . MET A 1 421 ? 5.871 -62.062 -35.25 1 87.5 421 MET A C 1
ATOM 3168 O O . MET A 1 421 ? 6.273 -61.219 -34.438 1 87.5 421 MET A O 1
ATOM 3172 N N . GLU A 1 422 ? 6.07 -61.969 -36.562 1 90 422 GLU A N 1
ATOM 3173 C CA . GLU A 1 422 ? 6.738 -60.781 -37.094 1 90 422 GLU A CA 1
ATOM 3174 C C . GLU A 1 422 ? 5.91 -59.531 -36.844 1 90 422 GLU A C 1
ATOM 3176 O O . GLU A 1 422 ? 6.449 -58.5 -36.5 1 90 422 GLU A O 1
ATOM 3181 N N . GLY A 1 423 ? 4.613 -59.688 -37.062 1 88.19 423 GLY A N 1
ATOM 3182 C CA . GLY A 1 423 ? 3.719 -58.562 -36.781 1 88.19 423 GLY A CA 1
ATOM 3183 C C . GLY A 1 423 ? 3.68 -58.219 -35.281 1 88.19 423 GLY A C 1
ATOM 3184 O O . GLY A 1 423 ? 3.662 -57.031 -34.938 1 88.19 423 GLY A O 1
ATOM 3185 N N . SER A 1 424 ? 3.725 -59.188 -34.469 1 87.75 424 SER A N 1
ATOM 3186 C CA . SER A 1 424 ? 3.717 -58.938 -33.031 1 87.75 424 SER A CA 1
ATOM 3187 C C . SER A 1 424 ? 4.988 -58.25 -32.562 1 87.75 424 SER A C 1
ATOM 3189 O O . SER A 1 424 ? 4.941 -57.344 -31.719 1 87.75 424 SER A O 1
ATOM 3191 N N . THR A 1 425 ? 6.109 -58.688 -33.125 1 89.69 425 THR A N 1
ATOM 3192 C CA . THR A 1 425 ? 7.375 -58.031 -32.781 1 89.69 425 THR A CA 1
ATOM 3193 C C . THR A 1 425 ? 7.332 -56.531 -33.125 1 89.69 425 THR A C 1
ATOM 3195 O O . THR A 1 425 ? 7.781 -55.719 -32.344 1 89.69 425 THR A O 1
ATOM 3198 N N . ALA A 1 426 ? 6.707 -56.188 -34.312 1 91.5 426 ALA A N 1
ATOM 3199 C CA . ALA A 1 426 ? 6.594 -54.812 -34.719 1 91.5 426 ALA A CA 1
ATOM 3200 C C . ALA A 1 426 ? 5.703 -54 -33.781 1 91.5 426 ALA A C 1
ATOM 3202 O O . ALA A 1 426 ? 6 -52.844 -33.438 1 91.5 426 ALA A O 1
ATOM 3203 N N . GLN A 1 427 ? 4.691 -54.688 -33.312 1 88.19 427 GLN A N 1
ATOM 3204 C CA . GLN A 1 427 ? 3.77 -54 -32.406 1 88.19 427 GLN A CA 1
ATOM 3205 C C . GLN A 1 427 ? 4.422 -53.781 -31.031 1 88.19 427 GLN A C 1
ATOM 3207 O O . GLN A 1 427 ? 4.203 -52.719 -30.422 1 88.19 427 GLN A O 1
ATOM 3212 N N . VAL A 1 428 ? 5.211 -54.688 -30.562 1 91 428 VAL A N 1
ATOM 3213 C CA . VAL A 1 428 ? 5.891 -54.531 -29.281 1 91 428 VAL A CA 1
ATOM 3214 C C . VAL A 1 428 ? 6.918 -53.406 -29.359 1 91 428 VAL A C 1
ATOM 3216 O O . VAL A 1 428 ? 7.059 -52.625 -28.422 1 91 428 VAL A O 1
ATOM 3219 N N . VAL A 1 429 ? 7.625 -53.312 -30.484 1 92.94 429 VAL A N 1
ATOM 3220 C CA . VAL A 1 429 ? 8.609 -52.25 -30.688 1 92.94 429 VAL A CA 1
ATOM 3221 C C . VAL A 1 429 ? 7.914 -50.906 -30.688 1 92.94 429 VAL A C 1
ATOM 3223 O O . VAL A 1 429 ? 8.359 -49.969 -30 1 92.94 429 VAL A O 1
ATOM 3226 N N . LYS A 1 430 ? 6.809 -50.781 -31.375 1 92.56 430 LYS A N 1
ATOM 3227 C CA . LYS A 1 430 ? 6.031 -49.562 -31.406 1 92.56 430 LYS A CA 1
ATOM 3228 C C . LYS A 1 430 ? 5.508 -49.219 -30.016 1 92.56 430 LYS A C 1
ATOM 3230 O O . LYS A 1 430 ? 5.594 -48.062 -29.578 1 92.56 430 LYS A O 1
ATOM 3235 N N . GLY A 1 431 ? 4.988 -50.219 -29.359 1 91.19 431 GLY A N 1
ATOM 3236 C CA . GLY A 1 431 ? 4.508 -50 -28.016 1 91.19 431 GLY A CA 1
ATOM 3237 C C . GLY A 1 431 ? 5.586 -49.531 -27.062 1 91.19 431 GLY A C 1
ATOM 3238 O O . GLY A 1 431 ? 5.355 -48.625 -26.25 1 91.19 431 GLY A O 1
ATOM 3239 N N . THR A 1 432 ? 6.754 -50.094 -27.156 1 93.31 432 THR A N 1
ATOM 3240 C CA . THR A 1 432 ? 7.871 -49.688 -26.297 1 93.31 432 THR A CA 1
ATOM 3241 C C . THR A 1 432 ? 8.25 -48.25 -26.547 1 93.31 432 THR A C 1
ATOM 3243 O O . THR A 1 432 ? 8.57 -47.5 -25.609 1 93.31 432 THR A O 1
ATOM 3246 N N . GLN A 1 433 ? 8.195 -47.75 -27.797 1 95.12 433 GLN A N 1
ATOM 3247 C CA . GLN A 1 433 ? 8.484 -46.375 -28.141 1 95.12 433 GLN A CA 1
ATOM 3248 C C . GLN A 1 433 ? 7.457 -45.438 -27.547 1 95.12 433 GLN A C 1
ATOM 3250 O O . GLN A 1 433 ? 7.812 -44.375 -27.016 1 95.12 433 GLN A O 1
ATOM 3255 N N . LEU A 1 434 ? 6.215 -45.812 -27.609 1 94.81 434 LEU A N 1
ATOM 3256 C CA . LEU A 1 434 ? 5.141 -45 -27.062 1 94.81 434 LEU A CA 1
ATOM 3257 C C . LEU A 1 434 ? 5.277 -44.875 -25.547 1 94.81 434 LEU A C 1
ATOM 3259 O O . LEU A 1 434 ? 5.086 -43.781 -24.984 1 94.81 434 LEU A O 1
ATOM 3263 N N . VAL A 1 435 ? 5.617 -45.969 -24.875 1 95.69 435 VAL A N 1
ATOM 3264 C CA . VAL A 1 435 ? 5.805 -45.969 -23.422 1 95.69 435 VAL A CA 1
ATOM 3265 C C . VAL A 1 435 ? 6.992 -45.094 -23.047 1 95.69 435 VAL A C 1
ATOM 3267 O O . VAL A 1 435 ? 6.934 -44.312 -22.078 1 95.69 435 VAL A O 1
ATOM 3270 N N . SER A 1 436 ? 8.062 -45.125 -23.844 1 94.88 436 SER A N 1
ATOM 3271 C CA . SER A 1 436 ? 9.234 -44.312 -23.609 1 94.88 436 SER A CA 1
ATOM 3272 C C . SER A 1 436 ? 8.906 -42.812 -23.766 1 94.88 436 SER A C 1
ATOM 3274 O O . SER A 1 436 ? 9.391 -41.969 -23.016 1 94.88 436 SER A O 1
ATOM 3276 N N . GLN A 1 437 ? 8.102 -42.5 -24.734 1 95.56 437 GLN A N 1
ATOM 3277 C CA . GLN A 1 437 ? 7.66 -41.125 -24.938 1 95.56 437 GLN A CA 1
ATOM 3278 C C . GLN A 1 437 ? 6.832 -40.625 -23.75 1 95.56 437 GLN A C 1
ATOM 3280 O O . GLN A 1 437 ? 6.98 -39.5 -23.312 1 95.56 437 GLN A O 1
ATOM 3285 N N . THR A 1 438 ? 5.984 -41.438 -23.281 1 97.25 438 THR A N 1
ATOM 3286 C CA . THR A 1 438 ? 5.156 -41.062 -22.141 1 97.25 438 THR A CA 1
ATOM 3287 C C . THR A 1 438 ? 6.016 -40.875 -20.891 1 97.25 438 THR A C 1
ATOM 3289 O O . THR A 1 438 ? 5.773 -39.938 -20.109 1 97.25 438 THR A O 1
ATOM 3292 N N . LYS A 1 439 ? 6.984 -41.719 -20.75 1 96.12 439 LYS A N 1
ATOM 3293 C CA . LYS A 1 439 ? 7.926 -41.562 -19.641 1 96.12 439 LYS A CA 1
ATOM 3294 C C . LYS A 1 439 ? 8.594 -40.188 -19.672 1 96.12 439 LYS A C 1
ATOM 3296 O O . LYS A 1 439 ? 8.664 -39.5 -18.656 1 96.12 439 LYS A O 1
ATOM 3301 N N . ALA A 1 440 ? 9.031 -39.719 -20.844 1 96.56 440 ALA A N 1
ATOM 3302 C CA . ALA A 1 440 ? 9.648 -38.406 -21.016 1 96.56 440 ALA A CA 1
ATOM 3303 C C . ALA A 1 440 ? 8.656 -37.312 -20.703 1 96.56 440 ALA A C 1
ATOM 3305 O O . ALA A 1 440 ? 9.031 -36.281 -20.109 1 96.56 440 ALA A O 1
ATOM 3306 N N . THR A 1 441 ? 7.465 -37.531 -21.156 1 97.69 441 THR A N 1
ATOM 3307 C CA . THR A 1 441 ? 6.414 -36.531 -20.875 1 97.69 441 THR A CA 1
ATOM 3308 C C . THR A 1 441 ? 6.203 -36.406 -19.375 1 97.69 441 THR A C 1
ATOM 3310 O O . THR A 1 441 ? 6.133 -35.281 -18.859 1 97.69 441 THR A O 1
ATOM 3313 N N . LEU A 1 442 ? 6.129 -37.531 -18.656 1 97.94 442 LEU A N 1
ATOM 3314 C CA . LEU A 1 442 ? 5.91 -37.5 -17.219 1 97.94 442 LEU A CA 1
ATOM 3315 C C . LEU A 1 442 ? 7.086 -36.875 -16.5 1 97.94 442 LEU A C 1
ATOM 3317 O O . LEU A 1 442 ? 6.895 -36.094 -15.539 1 97.94 442 LEU A O 1
ATOM 3321 N N . GLN A 1 443 ? 8.273 -37.062 -16.969 1 97.38 443 GLN A N 1
ATOM 3322 C CA . GLN A 1 443 ? 9.453 -36.438 -16.391 1 97.38 443 GLN A CA 1
ATOM 3323 C C . GLN A 1 443 ? 9.422 -34.906 -16.641 1 97.38 443 GLN A C 1
ATOM 3325 O O . GLN A 1 443 ? 9.773 -34.125 -15.75 1 97.38 443 GLN A O 1
ATOM 3330 N N . GLY A 1 444 ? 9.031 -34.594 -17.828 1 97.62 444 GLY A N 1
ATOM 3331 C CA . GLY A 1 444 ? 8.844 -33.188 -18.109 1 97.62 444 GLY A CA 1
ATOM 3332 C C . GLY A 1 444 ? 7.805 -32.531 -17.234 1 97.62 444 GLY A C 1
ATOM 3333 O O . GLY A 1 444 ? 8.016 -31.406 -16.734 1 97.62 444 GLY A O 1
ATOM 3334 N N . LEU A 1 445 ? 6.742 -33.156 -16.984 1 97.81 445 LEU A N 1
ATOM 3335 C CA . LEU A 1 445 ? 5.68 -32.656 -16.125 1 97.81 445 LEU A CA 1
ATOM 3336 C C . LEU A 1 445 ? 6.168 -32.469 -14.695 1 97.81 445 LEU A C 1
ATOM 3338 O O . LEU A 1 445 ? 5.797 -31.516 -14.023 1 97.81 445 LEU A O 1
ATOM 3342 N N . ALA A 1 446 ? 6.934 -33.438 -14.219 1 97.75 446 ALA A N 1
ATOM 3343 C CA . ALA A 1 446 ? 7.523 -33.281 -12.891 1 97.75 446 ALA A CA 1
ATOM 3344 C C . ALA A 1 446 ? 8.375 -32.031 -12.789 1 97.75 446 ALA A C 1
ATOM 3346 O O . ALA A 1 446 ? 8.25 -31.266 -11.828 1 97.75 446 ALA A O 1
ATOM 3347 N N . ARG A 1 447 ? 9.18 -31.703 -13.797 1 98 447 ARG A N 1
ATOM 3348 C CA . ARG A 1 447 ? 10.023 -30.516 -13.828 1 98 447 ARG A CA 1
ATOM 3349 C C . ARG A 1 447 ? 9.188 -29.234 -13.867 1 98 447 ARG A C 1
ATOM 3351 O O . ARG A 1 447 ? 9.492 -28.266 -13.188 1 98 447 ARG A O 1
ATOM 3358 N N . LEU A 1 448 ? 8.195 -29.312 -14.688 1 97.62 448 LEU A N 1
ATOM 3359 C CA . LEU A 1 448 ? 7.312 -28.156 -14.805 1 97.62 448 LEU A CA 1
ATOM 3360 C C . LEU A 1 448 ? 6.652 -27.828 -13.461 1 97.62 448 LEU A C 1
ATOM 3362 O O . LEU A 1 448 ? 6.57 -26.672 -13.07 1 97.62 448 LEU A O 1
ATOM 3366 N N . ASN A 1 449 ? 6.191 -28.875 -12.773 1 98.25 449 ASN A N 1
ATOM 3367 C CA . ASN A 1 449 ? 5.57 -28.656 -11.469 1 98.25 449 ASN A CA 1
ATOM 3368 C C . ASN A 1 449 ? 6.566 -28.109 -10.453 1 98.25 449 ASN A C 1
ATOM 3370 O O . ASN A 1 449 ? 6.207 -27.297 -9.602 1 98.25 449 ASN A O 1
ATOM 3374 N N . GLN A 1 450 ? 7.809 -28.516 -10.57 1 97.38 450 GLN A N 1
ATOM 3375 C CA . GLN A 1 450 ? 8.852 -27.969 -9.711 1 97.38 450 GLN A CA 1
ATOM 3376 C C . GLN A 1 450 ? 9.094 -26.484 -10.016 1 97.38 450 GLN A C 1
ATOM 3378 O O . GLN A 1 450 ? 9.297 -25.688 -9.094 1 97.38 450 GLN A O 1
ATOM 3383 N N . GLN A 1 451 ? 9.055 -26.125 -11.234 1 97.44 451 GLN A N 1
ATOM 3384 C CA . GLN A 1 451 ? 9.219 -24.734 -11.633 1 97.44 451 GLN A CA 1
ATOM 3385 C C . GLN A 1 451 ? 8.07 -23.875 -11.125 1 97.44 451 GLN A C 1
ATOM 3387 O O . GLN A 1 451 ? 8.281 -22.75 -10.664 1 97.44 451 GLN A O 1
ATOM 3392 N N . ILE A 1 452 ? 6.902 -24.422 -11.227 1 97.75 452 ILE A N 1
ATOM 3393 C CA . ILE A 1 452 ? 5.738 -23.703 -10.711 1 97.75 452 ILE A CA 1
ATOM 3394 C C . ILE A 1 452 ? 5.902 -23.453 -9.211 1 97.75 452 ILE A C 1
ATOM 3396 O O . ILE A 1 452 ? 5.676 -22.344 -8.727 1 97.75 452 ILE A O 1
ATOM 3400 N N . ASP A 1 453 ? 6.285 -24.469 -8.508 1 97.19 453 ASP A N 1
ATOM 3401 C CA . ASP A 1 453 ? 6.473 -24.359 -7.066 1 97.19 453 ASP A CA 1
ATOM 3402 C C . ASP A 1 453 ? 7.492 -23.281 -6.719 1 97.19 453 ASP A C 1
ATOM 3404 O O . ASP A 1 453 ? 7.301 -22.516 -5.762 1 97.19 453 ASP A O 1
ATOM 3408 N N . SER A 1 454 ? 8.523 -23.188 -7.5 1 96.81 454 SER A N 1
ATOM 3409 C CA . SER A 1 454 ? 9.539 -22.172 -7.27 1 96.81 454 SER A CA 1
ATOM 3410 C C . SER A 1 454 ? 8.969 -20.766 -7.418 1 96.81 454 SER A C 1
ATOM 3412 O O . SER A 1 454 ? 9.266 -19.875 -6.613 1 96.81 454 SER A O 1
ATOM 3414 N N . ARG A 1 455 ? 8.164 -20.578 -8.477 1 96.69 455 ARG A N 1
ATOM 3415 C CA . ARG A 1 455 ? 7.535 -19.281 -8.68 1 96.69 455 ARG A CA 1
ATOM 3416 C C . ARG A 1 455 ? 6.566 -18.953 -7.547 1 96.69 455 ARG A C 1
ATOM 3418 O O . ARG A 1 455 ? 6.504 -17.812 -7.086 1 96.69 455 ARG A O 1
ATOM 3425 N N . LEU A 1 456 ? 5.895 -19.953 -7.039 1 96.56 456 LEU A N 1
ATOM 3426 C CA . LEU A 1 456 ? 4.914 -19.766 -5.977 1 96.56 456 LEU A CA 1
ATOM 3427 C C . LEU A 1 456 ? 5.602 -19.453 -4.652 1 96.56 456 LEU A C 1
ATOM 3429 O O . LEU A 1 456 ? 5.078 -18.688 -3.844 1 96.56 456 LEU A O 1
ATOM 3433 N N . GLN A 1 457 ? 6.754 -20.047 -4.465 1 95.12 457 GLN A N 1
ATOM 3434 C CA . GLN A 1 457 ? 7.527 -19.734 -3.271 1 95.12 457 GLN A CA 1
ATOM 3435 C C . GLN A 1 457 ? 7.988 -18.266 -3.289 1 95.12 457 GLN A C 1
ATOM 3437 O O . GLN A 1 457 ? 7.988 -17.609 -2.252 1 95.12 457 GLN A O 1
ATOM 3442 N N . MET A 1 458 ? 8.312 -17.75 -4.422 1 95.81 458 MET A N 1
ATOM 3443 C CA . MET A 1 458 ? 8.688 -16.344 -4.57 1 95.81 458 MET A CA 1
ATOM 3444 C C . MET A 1 458 ? 7.496 -15.438 -4.266 1 95.81 458 MET A C 1
ATOM 3446 O O . MET A 1 458 ? 7.648 -14.406 -3.605 1 95.81 458 MET A O 1
ATOM 3450 N N . ILE A 1 459 ? 6.348 -15.82 -4.715 1 96.25 459 ILE A N 1
ATOM 3451 C CA . ILE A 1 459 ? 5.133 -15.062 -4.441 1 96.25 459 ILE A CA 1
ATOM 3452 C C . ILE A 1 459 ? 4.883 -15.016 -2.938 1 96.25 459 ILE A C 1
ATOM 3454 O O . ILE A 1 459 ? 4.586 -13.953 -2.383 1 96.25 459 ILE A O 1
ATOM 3458 N N . SER A 1 460 ? 5.012 -16.172 -2.299 1 96.25 460 SER A N 1
ATOM 3459 C CA . SER A 1 460 ? 4.797 -16.25 -0.858 1 96.25 460 SER A CA 1
ATOM 3460 C C . SER A 1 460 ? 5.75 -15.336 -0.1 1 96.25 460 SER A C 1
ATOM 3462 O O . SER A 1 460 ? 5.336 -14.625 0.819 1 96.25 460 SER A O 1
ATOM 3464 N N . GLU A 1 461 ? 6.98 -15.258 -0.464 1 95.44 461 GLU A N 1
ATOM 3465 C CA . GLU A 1 461 ? 7.98 -14.398 0.169 1 95.44 461 GLU A CA 1
ATOM 3466 C C . GLU A 1 461 ? 7.641 -12.93 -0.025 1 95.44 461 GLU A C 1
ATOM 3468 O O . GLU A 1 461 ? 7.723 -12.141 0.919 1 95.44 461 GLU A O 1
ATOM 3473 N N . ARG A 1 462 ? 7.262 -12.594 -1.206 1 96.12 462 ARG A N 1
ATOM 3474 C CA . ARG A 1 462 ? 6.957 -11.203 -1.524 1 96.12 462 ARG A CA 1
ATOM 3475 C C . ARG A 1 462 ? 5.688 -10.742 -0.817 1 96.12 462 ARG A C 1
ATOM 3477 O O . ARG A 1 462 ? 5.605 -9.602 -0.357 1 96.12 462 ARG A O 1
ATOM 3484 N N . THR A 1 463 ? 4.715 -11.625 -0.695 1 96.12 463 THR A N 1
ATOM 3485 C CA . THR A 1 463 ? 3.473 -11.266 -0.019 1 96.12 463 THR A CA 1
ATOM 3486 C C . THR A 1 463 ? 3.711 -11.055 1.474 1 96.12 463 THR A C 1
ATOM 3488 O O . THR A 1 463 ? 3.059 -10.211 2.1 1 96.12 463 THR A O 1
ATOM 3491 N N . ALA A 1 464 ? 4.656 -11.797 2.07 1 93 464 ALA A N 1
ATOM 3492 C CA . ALA A 1 464 ? 5.023 -11.562 3.465 1 93 464 ALA A CA 1
ATOM 3493 C C . ALA A 1 464 ? 5.621 -10.172 3.648 1 93 464 ALA A C 1
ATOM 3495 O O . ALA A 1 464 ? 5.254 -9.453 4.578 1 93 464 ALA A O 1
ATOM 3496 N N . SER A 1 465 ? 6.48 -9.758 2.738 1 93.56 465 SER A N 1
ATOM 3497 C CA . SER A 1 465 ? 7.082 -8.43 2.754 1 93.56 465 SER A CA 1
ATOM 3498 C C . SER A 1 465 ? 6.027 -7.344 2.562 1 93.56 465 SER A C 1
ATOM 3500 O O . SER A 1 465 ? 6.047 -6.324 3.254 1 93.56 465 SER A O 1
ATOM 3502 N N . GLN A 1 466 ? 5.082 -7.574 1.733 1 92.62 466 GLN A N 1
ATOM 3503 C CA . GLN A 1 466 ? 4.008 -6.625 1.456 1 92.62 466 GLN A CA 1
ATOM 3504 C C . GLN A 1 466 ? 3.123 -6.418 2.682 1 92.62 466 GLN A C 1
ATOM 3506 O O . GLN A 1 466 ? 2.715 -5.297 2.979 1 92.62 466 GLN A O 1
ATOM 3511 N N . THR A 1 467 ? 2.861 -7.52 3.352 1 94.12 467 THR A N 1
ATOM 3512 C CA . THR A 1 467 ? 2.062 -7.438 4.57 1 94.12 467 THR A CA 1
ATOM 3513 C C . THR A 1 467 ? 2.756 -6.57 5.613 1 94.12 467 THR A C 1
ATOM 3515 O O . THR A 1 467 ? 2.121 -5.723 6.246 1 94.12 467 THR A O 1
ATOM 3518 N N . SER A 1 468 ? 4.059 -6.684 5.781 1 94.62 468 SER A N 1
ATOM 3519 C CA . SER A 1 468 ? 4.844 -5.879 6.711 1 94.62 468 SER A CA 1
ATOM 3520 C C . SER A 1 468 ? 4.844 -4.406 6.305 1 94.62 468 SER A C 1
ATOM 3522 O O . SER A 1 468 ? 4.688 -3.525 7.152 1 94.62 468 SER A O 1
ATOM 3524 N N . THR A 1 469 ? 5.008 -4.207 5.039 1 93.56 469 THR A N 1
ATOM 3525 C CA . THR A 1 469 ? 5.016 -2.838 4.531 1 93.56 469 THR A CA 1
ATOM 3526 C C . THR A 1 469 ? 3.658 -2.174 4.742 1 93.56 469 THR A C 1
ATOM 3528 O O . THR A 1 469 ? 3.586 -1.008 5.137 1 93.56 469 THR A O 1
ATOM 3531 N N . ALA A 1 470 ? 2.568 -2.898 4.492 1 93.56 470 ALA A N 1
ATOM 3532 C CA . ALA A 1 470 ? 1.223 -2.375 4.715 1 93.56 470 ALA A CA 1
ATOM 3533 C C . ALA A 1 470 ? 1.022 -1.974 6.172 1 93.56 470 ALA A C 1
ATOM 3535 O O . ALA A 1 470 ? 0.427 -0.933 6.461 1 93.56 470 ALA A O 1
ATOM 3536 N N . ALA A 1 471 ? 1.553 -2.748 7.09 1 92.38 471 ALA A N 1
ATOM 3537 C CA . ALA A 1 471 ? 1.463 -2.439 8.516 1 92.38 471 ALA A CA 1
ATOM 3538 C C . ALA A 1 471 ? 2.232 -1.163 8.852 1 92.38 471 ALA A C 1
ATOM 3540 O O . ALA A 1 471 ? 1.752 -0.325 9.617 1 92.38 471 ALA A O 1
ATOM 3541 N N . GLU A 1 472 ? 3.389 -1.007 8.258 1 93.06 472 GLU A N 1
ATOM 3542 C CA . GLU A 1 472 ? 4.203 0.187 8.461 1 93.06 472 GLU A CA 1
ATOM 3543 C C . GLU A 1 472 ? 3.492 1.437 7.949 1 93.06 472 GLU A C 1
ATOM 3545 O O . GLU A 1 472 ? 3.449 2.459 8.641 1 93.06 472 GLU A O 1
ATOM 3550 N N . VAL A 1 473 ? 2.912 1.361 6.809 1 92.31 473 VAL A N 1
ATOM 3551 C CA . VAL A 1 473 ? 2.209 2.492 6.207 1 92.31 473 VAL A CA 1
ATOM 3552 C C . VAL A 1 473 ? 1.001 2.861 7.066 1 92.31 473 VAL A C 1
ATOM 3554 O O . VAL A 1 473 ? 0.738 4.043 7.301 1 92.31 473 VAL A O 1
ATOM 3557 N N . THR A 1 474 ? 0.31 1.885 7.559 1 92.81 474 THR A N 1
ATOM 3558 C CA . THR A 1 474 ? -0.836 2.123 8.43 1 92.81 474 THR A CA 1
ATOM 3559 C C . THR A 1 474 ? -0.413 2.879 9.688 1 92.81 474 THR A C 1
ATOM 3561 O O . THR A 1 474 ? -1.084 3.826 10.102 1 92.81 474 THR A O 1
ATOM 3564 N N . GLN A 1 475 ? 0.71 2.547 10.281 1 93 475 GLN A N 1
ATOM 3565 C CA . GLN A 1 475 ? 1.221 3.217 11.477 1 93 475 GLN A CA 1
ATOM 3566 C C . GLN A 1 475 ? 1.574 4.672 11.18 1 93 475 GLN A C 1
ATOM 3568 O O . GLN A 1 475 ? 1.274 5.562 11.977 1 93 475 GLN A O 1
ATOM 3573 N N . ILE A 1 476 ? 2.174 4.863 10.055 1 91.81 476 ILE A N 1
ATOM 3574 C CA . ILE A 1 476 ? 2.545 6.215 9.656 1 91.81 476 ILE A CA 1
ATOM 3575 C C . ILE A 1 476 ? 1.289 7.062 9.469 1 91.81 476 ILE A C 1
ATOM 3577 O O . ILE A 1 476 ? 1.231 8.211 9.93 1 91.81 476 ILE A O 1
ATOM 3581 N N . MET A 1 477 ? 0.246 6.523 8.883 1 90.31 477 MET A N 1
ATOM 3582 C CA . MET A 1 477 ? -1.007 7.234 8.648 1 90.31 477 MET A CA 1
ATOM 3583 C C . MET A 1 477 ? -1.694 7.582 9.961 1 90.31 477 MET A C 1
ATOM 3585 O O . MET A 1 477 ? -2.279 8.656 10.094 1 90.31 477 MET A O 1
ATOM 3589 N N . GLN A 1 478 ? -1.549 6.703 10.93 1 90.38 478 GLN A N 1
ATOM 3590 C CA . GLN A 1 478 ? -2.113 6.984 12.242 1 90.38 478 GLN A CA 1
ATOM 3591 C C . GLN A 1 478 ? -1.396 8.156 12.906 1 90.38 478 GLN A C 1
ATOM 3593 O O . GLN A 1 478 ? -2.035 9.008 13.531 1 90.38 478 GLN A O 1
ATOM 3598 N N . ARG A 1 479 ? -0.111 8.25 12.742 1 90.31 479 ARG A N 1
ATOM 3599 C CA . ARG A 1 479 ? 0.661 9.367 13.281 1 90.31 479 ARG A CA 1
ATOM 3600 C C . ARG A 1 479 ? 0.287 10.672 12.586 1 90.31 479 ARG A C 1
ATOM 3602 O O . ARG A 1 479 ? 0.162 11.711 13.234 1 90.31 479 ARG A O 1
ATOM 3609 N N . VAL A 1 480 ? 0.056 10.602 11.312 1 88.94 480 VAL A N 1
ATOM 3610 C CA . VAL A 1 480 ? -0.315 11.781 10.539 1 88.94 480 VAL A CA 1
ATOM 3611 C C . VAL A 1 480 ? -1.712 12.25 10.945 1 88.94 480 VAL A C 1
ATOM 3613 O O . VAL A 1 480 ? -1.968 13.453 11.047 1 88.94 480 VAL A O 1
ATOM 3616 N N . ALA A 1 481 ? -2.611 11.289 11.203 1 88.19 481 ALA A N 1
ATOM 3617 C CA . ALA A 1 481 ? -3.941 11.633 11.703 1 88.19 481 ALA A CA 1
ATOM 3618 C C . ALA A 1 481 ? -3.854 12.359 13.039 1 88.19 481 ALA A C 1
ATOM 3620 O O . ALA A 1 481 ? -4.574 13.336 13.273 1 88.19 481 ALA A O 1
ATOM 3621 N N . GLN A 1 482 ? -2.975 11.945 13.898 1 88.88 482 GLN A N 1
ATOM 3622 C CA . GLN A 1 482 ? -2.76 12.602 15.188 1 88.88 482 GLN A CA 1
ATOM 3623 C C . GLN A 1 482 ? -2.219 14.016 15 1 88.88 482 GLN A C 1
ATOM 3625 O O . GLN A 1 482 ? -2.604 14.93 15.734 1 88.88 482 GLN A O 1
ATOM 3630 N N . MET A 1 483 ? -1.391 14.18 14.023 1 85.81 483 MET A N 1
ATOM 3631 C CA . MET A 1 483 ? -0.831 15.5 13.742 1 85.81 483 MET A CA 1
ATOM 3632 C C . MET A 1 483 ? -1.906 16.453 13.227 1 85.81 483 MET A C 1
ATOM 3634 O O . MET A 1 483 ? -1.896 17.641 13.555 1 85.81 483 MET A O 1
ATOM 3638 N N . ALA A 1 484 ? -2.842 15.953 12.422 1 85.56 484 ALA A N 1
ATOM 3639 C CA . ALA A 1 484 ? -3.963 16.766 11.969 1 85.56 484 ALA A CA 1
ATOM 3640 C C . ALA A 1 484 ? -4.805 17.266 13.141 1 85.56 484 ALA A C 1
ATOM 3642 O O . ALA A 1 484 ? -5.223 18.422 13.172 1 85.56 484 ALA A O 1
ATOM 3643 N N . GLN A 1 485 ? -4.969 16.438 14.172 1 87 485 GLN A N 1
ATOM 3644 C CA . GLN A 1 485 ? -5.703 16.797 15.375 1 87 485 GLN A CA 1
ATOM 3645 C C . GLN A 1 485 ? -4.945 17.859 16.188 1 87 485 GLN A C 1
ATOM 3647 O O . GLN A 1 485 ? -5.539 18.812 16.688 1 87 485 GLN A O 1
ATOM 3652 N N . THR A 1 486 ? -3.662 17.656 16.266 1 86 486 THR A N 1
ATOM 3653 C CA . THR A 1 486 ? -2.82 18.625 16.969 1 86 486 THR A CA 1
ATOM 3654 C C . THR A 1 486 ? -2.848 19.984 16.266 1 86 486 THR A C 1
ATOM 3656 O O . THR A 1 486 ? -2.891 21.031 16.922 1 86 486 THR A O 1
ATOM 3659 N N . THR A 1 487 ? -2.877 19.969 14.945 1 85.5 487 THR A N 1
ATOM 3660 C CA . THR A 1 487 ? -2.951 21.188 14.156 1 85.5 487 THR A CA 1
ATOM 3661 C C . THR A 1 487 ? -4.254 21.938 14.438 1 85.5 487 THR A C 1
ATOM 3663 O O . THR A 1 487 ? -4.246 23.156 14.656 1 85.5 487 THR A O 1
ATOM 3666 N N . THR A 1 488 ? -5.344 21.234 14.516 1 87.31 488 THR A N 1
ATOM 3667 C CA . THR A 1 488 ? -6.645 21.828 14.797 1 87.31 488 THR A CA 1
ATOM 3668 C C . THR A 1 488 ? -6.664 22.438 16.203 1 87.31 488 THR A C 1
ATOM 3670 O O . THR A 1 488 ? -7.156 23.547 16.406 1 87.31 488 THR A O 1
ATOM 3673 N N . SER A 1 489 ? -6.047 21.766 17.156 1 88.38 489 SER A N 1
ATOM 3674 C CA . SER A 1 489 ? -5.996 22.234 18.547 1 88.38 489 SER A CA 1
ATOM 3675 C C . SER A 1 489 ? -5.117 23.484 18.656 1 88.38 489 SER A C 1
ATOM 3677 O O . SER A 1 489 ? -5.484 24.438 19.344 1 88.38 489 SER A O 1
ATOM 3679 N N . ALA A 1 490 ? -3.992 23.391 17.969 1 84 490 ALA A N 1
ATOM 3680 C CA . ALA A 1 490 ? -3.094 24.547 17.984 1 84 490 ALA A CA 1
ATOM 3681 C C . ALA A 1 490 ? -3.74 25.75 17.312 1 84 490 ALA A C 1
ATOM 3683 O O . ALA A 1 490 ? -3.592 26.891 17.781 1 84 490 ALA A O 1
ATOM 3684 N N . ALA A 1 491 ? -4.492 25.531 16.234 1 84.69 491 ALA A N 1
ATOM 3685 C CA . ALA A 1 491 ? -5.219 26.609 15.547 1 84.69 491 ALA A CA 1
ATOM 3686 C C . ALA A 1 491 ? -6.262 27.234 16.469 1 84.69 491 ALA A C 1
ATOM 3688 O O . ALA A 1 491 ? -6.398 28.469 16.516 1 84.69 491 ALA A O 1
ATOM 3689 N N . ALA A 1 492 ? -6.926 26.406 17.25 1 86.62 492 ALA A N 1
ATOM 3690 C CA . ALA A 1 492 ? -7.926 26.906 18.203 1 86.62 492 ALA A CA 1
ATOM 3691 C C . ALA A 1 492 ? -7.281 27.781 19.266 1 86.62 492 ALA A C 1
ATOM 3693 O O . ALA A 1 492 ? -7.832 28.828 19.641 1 86.62 492 ALA A O 1
ATOM 3694 N N . ALA A 1 493 ? -6.082 27.391 19.719 1 84.88 493 ALA A N 1
ATOM 3695 C CA . ALA A 1 493 ? -5.363 28.172 20.719 1 84.88 493 ALA A CA 1
ATOM 3696 C C . ALA A 1 493 ? -4.949 29.531 20.172 1 84.88 493 ALA A C 1
ATOM 3698 O O . ALA A 1 493 ? -5.051 30.547 20.859 1 84.88 493 ALA A O 1
ATOM 3699 N N . VAL A 1 494 ? -4.562 29.609 18.938 1 84.62 494 VAL A N 1
ATOM 3700 C CA . VAL A 1 494 ? -4.152 30.844 18.297 1 84.62 494 VAL A CA 1
ATOM 3701 C C . VAL A 1 494 ? -5.363 31.766 18.109 1 84.62 494 VAL A C 1
ATOM 3703 O O . VAL A 1 494 ? -5.281 32.969 18.359 1 84.62 494 VAL A O 1
ATOM 3706 N N . VAL A 1 495 ? -6.484 31.172 17.734 1 85.44 495 VAL A N 1
ATOM 3707 C CA . VAL A 1 495 ? -7.715 31.938 17.547 1 85.44 495 VAL A CA 1
ATOM 3708 C C . VAL A 1 495 ? -8.117 32.562 18.875 1 85.44 495 VAL A C 1
ATOM 3710 O O . VAL A 1 495 ? -8.445 33.75 18.922 1 85.44 495 VAL A O 1
ATOM 3713 N N . HIS A 1 496 ? -8.016 31.812 19.953 1 86.81 496 HIS A N 1
ATOM 3714 C CA . HIS A 1 496 ? -8.375 32.344 21.266 1 86.81 496 HIS A CA 1
ATOM 3715 C C . HIS A 1 496 ? -7.445 33.469 21.688 1 86.81 496 HIS A C 1
ATOM 3717 O O . HIS A 1 496 ? -7.902 34.469 22.219 1 86.81 496 HIS A O 1
ATOM 3723 N N . ALA A 1 497 ? -6.195 33.25 21.453 1 83.69 497 ALA A N 1
ATOM 3724 C CA . ALA A 1 497 ? -5.219 34.281 21.781 1 83.69 497 ALA A CA 1
ATOM 3725 C C . ALA A 1 497 ? -5.488 35.562 20.984 1 83.69 497 ALA A C 1
ATOM 3727 O O . ALA A 1 497 ? -5.43 36.656 21.531 1 83.69 497 ALA A O 1
ATOM 3728 N N . MET A 1 498 ? -5.883 35.438 19.734 1 82.81 498 MET A N 1
ATOM 3729 C CA . MET A 1 498 ? -6.145 36.562 18.859 1 82.81 498 MET A CA 1
ATOM 3730 C C . MET A 1 498 ? -7.426 37.281 19.266 1 82.81 498 MET A C 1
ATOM 3732 O O . MET A 1 498 ? -7.496 38.5 19.219 1 82.81 498 MET A O 1
ATOM 3736 N N . GLU A 1 499 ? -8.406 36.562 19.656 1 85.56 499 GLU A N 1
ATOM 3737 C CA . GLU A 1 499 ? -9.648 37.156 20.141 1 85.56 499 GLU A CA 1
ATOM 3738 C C . GLU A 1 499 ? -9.414 38 21.375 1 85.56 499 GLU A C 1
ATOM 3740 O O . GLU A 1 499 ? -9.969 39.094 21.484 1 85.56 499 GLU A O 1
ATOM 3745 N N . SER A 1 500 ? -8.594 37.469 22.234 1 85.75 500 SER A N 1
ATOM 3746 C CA . SER A 1 500 ? -8.242 38.219 23.422 1 85.75 500 SER A CA 1
ATOM 3747 C C . SER A 1 500 ? -7.52 39.531 23.062 1 85.75 500 SER A C 1
ATOM 3749 O O . SER A 1 500 ? -7.797 40.562 23.641 1 85.75 500 SER A O 1
ATOM 3751 N N . LEU A 1 501 ? -6.699 39.469 22.047 1 83.19 501 LEU A N 1
ATOM 3752 C CA . LEU A 1 501 ? -5.938 40.656 21.625 1 83.19 501 LEU A CA 1
ATOM 3753 C C . LEU A 1 501 ? -6.848 41.688 20.953 1 83.19 501 LEU A C 1
ATOM 3755 O O . LEU A 1 501 ? -6.684 42.875 21.156 1 83.19 501 LEU A O 1
ATOM 3759 N N . VAL A 1 502 ? -7.777 41.219 20.219 1 85.88 502 VAL A N 1
ATOM 3760 C CA . VAL A 1 502 ? -8.742 42.125 19.578 1 85.88 502 VAL A CA 1
ATOM 3761 C C . VAL A 1 502 ? -9.586 42.812 20.656 1 85.88 502 VAL A C 1
ATOM 3763 O O . VAL A 1 502 ? -9.875 44 20.547 1 85.88 502 VAL A O 1
ATOM 3766 N N . ALA A 1 503 ? -9.914 42.125 21.688 1 87.06 503 ALA A N 1
ATOM 3767 C CA . ALA A 1 503 ? -10.68 42.719 22.797 1 87.06 503 ALA A CA 1
ATOM 3768 C C . ALA A 1 503 ? -9.883 43.781 23.516 1 87.06 503 ALA A C 1
ATOM 3770 O O . ALA A 1 503 ? -10.414 44.844 23.844 1 87.06 503 ALA A O 1
ATOM 3771 N N . VAL A 1 504 ? -8.641 43.469 23.688 1 82.44 504 VAL A N 1
ATOM 3772 C CA . VAL A 1 504 ? -7.766 44.438 24.344 1 82.44 504 VAL A CA 1
ATOM 3773 C C . VAL A 1 504 ? -7.637 45.688 23.484 1 82.44 504 VAL A C 1
ATOM 3775 O O . VAL A 1 504 ? -7.695 46.781 23.984 1 82.44 504 VAL A O 1
ATOM 3778 N N . ALA A 1 505 ? -7.496 45.531 22.188 1 84.94 505 ALA A N 1
ATOM 3779 C CA . ALA A 1 505 ? -7.395 46.625 21.25 1 84.94 505 ALA A CA 1
ATOM 3780 C C . ALA A 1 505 ? -8.672 47.469 21.25 1 84.94 505 ALA A C 1
ATOM 3782 O O . ALA A 1 505 ? -8.625 48.688 21.219 1 84.94 505 ALA A O 1
ATOM 3783 N N . ALA A 1 506 ? -9.773 46.844 21.312 1 86.25 506 ALA A N 1
ATOM 3784 C CA . ALA A 1 506 ? -11.055 47.531 21.344 1 86.25 506 ALA A CA 1
ATOM 3785 C C . ALA A 1 506 ? -11.211 48.344 22.625 1 86.25 506 ALA A C 1
ATOM 3787 O O . ALA A 1 506 ? -11.695 49.469 22.594 1 86.25 506 ALA A O 1
ATOM 3788 N N . GLU A 1 507 ? -10.773 47.75 23.703 1 85.62 507 GLU A N 1
ATOM 3789 C CA . GLU A 1 507 ? -10.82 48.469 24.984 1 85.62 507 GLU A CA 1
ATOM 3790 C C . GLU A 1 507 ? -9.922 49.719 24.969 1 85.62 507 GLU A C 1
ATOM 3792 O O . GLU A 1 507 ? -10.305 50.781 25.453 1 85.62 507 GLU A O 1
ATOM 3797 N N . LEU A 1 508 ? -8.773 49.562 24.375 1 83.69 508 LEU A N 1
ATOM 3798 C CA . LEU A 1 508 ? -7.852 50.688 24.234 1 83.69 508 LEU A CA 1
ATOM 3799 C C . LEU A 1 508 ? -8.445 51.781 23.359 1 83.69 508 LEU A C 1
ATOM 3801 O O . LEU A 1 508 ? -8.375 52.969 23.688 1 83.69 508 LEU A O 1
ATOM 3805 N N . GLN A 1 509 ? -9.039 51.375 22.297 1 86 509 GLN A N 1
ATOM 3806 C CA . GLN A 1 509 ? -9.672 52.312 21.375 1 86 509 GLN A CA 1
ATOM 3807 C C . GLN A 1 509 ? -10.805 53.062 22.062 1 86 509 GLN A C 1
ATOM 3809 O O . GLN A 1 509 ? -10.953 54.281 21.875 1 86 509 GLN A O 1
ATOM 3814 N N . ALA A 1 510 ? -11.555 52.406 22.828 1 85.94 510 ALA A N 1
ATOM 3815 C CA . ALA A 1 510 ? -12.672 53.031 23.531 1 85.94 510 ALA A CA 1
ATOM 3816 C C . ALA A 1 510 ? -12.172 54.031 24.562 1 85.94 510 ALA A C 1
ATOM 3818 O O . ALA A 1 510 ? -12.781 55.094 24.734 1 85.94 510 ALA A O 1
ATOM 3819 N N . SER A 1 511 ? -11.062 53.656 25.156 1 82.19 511 SER A N 1
ATOM 3820 C CA . SER A 1 511 ? -10.516 54.531 26.203 1 82.19 511 SER A CA 1
ATOM 3821 C C . SER A 1 511 ? -10.008 55.844 25.609 1 82.19 511 SER A C 1
ATOM 3823 O O . SER A 1 511 ? -10.039 56.875 26.266 1 82.19 511 SER A O 1
ATOM 3825 N N . VAL A 1 512 ? -9.609 55.844 24.344 1 87.31 512 VAL A N 1
ATOM 3826 C CA . VAL A 1 512 ? -8.992 57.031 23.781 1 87.31 512 VAL A CA 1
ATOM 3827 C C . VAL A 1 512 ? -9.969 57.719 22.828 1 87.31 512 VAL A C 1
ATOM 3829 O O . VAL A 1 512 ? -9.727 58.844 22.391 1 87.31 512 VAL A O 1
ATOM 3832 N N . SER A 1 513 ? -11.062 57.156 22.484 1 87.5 513 SER A N 1
ATOM 3833 C CA . SER A 1 513 ? -12.016 57.688 21.531 1 87.5 513 SER A CA 1
ATOM 3834 C C . SER A 1 513 ? -12.672 58.969 22.062 1 87.5 513 SER A C 1
ATOM 3836 O O . SER A 1 513 ? -13.18 59.781 21.281 1 87.5 513 SER A O 1
ATOM 3838 N N . ARG A 1 514 ? -12.68 59.188 23.344 1 82.12 514 ARG A N 1
ATOM 3839 C CA . ARG A 1 514 ? -13.305 60.344 23.938 1 82.12 514 ARG A CA 1
ATOM 3840 C C . ARG A 1 514 ? -12.453 61.594 23.719 1 82.12 514 ARG A C 1
ATOM 3842 O O . ARG A 1 514 ? -12.922 62.719 23.906 1 82.12 514 ARG A O 1
ATOM 3849 N N . PHE A 1 515 ? -11.242 61.406 23.344 1 86.44 515 PHE A N 1
ATOM 3850 C CA . PHE A 1 515 ? -10.336 62.531 23.156 1 86.44 515 PHE A CA 1
ATOM 3851 C C . PHE A 1 515 ? -10.273 62.938 21.688 1 86.44 515 PHE A C 1
ATOM 3853 O O . PHE A 1 515 ? -10.242 62.062 20.797 1 86.44 515 PHE A O 1
ATOM 3860 N N . ARG A 1 516 ? -10.492 64.188 21.375 1 88.75 516 ARG A N 1
ATOM 3861 C CA . ARG A 1 516 ? -10.32 64.688 20.016 1 88.75 516 ARG A CA 1
ATOM 3862 C C . ARG A 1 516 ? -8.883 65.125 19.781 1 88.75 516 ARG A C 1
ATOM 3864 O O . ARG A 1 516 ? -8.367 66 20.5 1 88.75 516 ARG A O 1
ATOM 3871 N N . VAL A 1 517 ? -8.242 64.375 18.906 1 79.94 517 VAL A N 1
ATOM 3872 C CA . VAL A 1 517 ? -6.867 64.75 18.578 1 79.94 517 VAL A CA 1
ATOM 3873 C C . VAL A 1 517 ? -6.789 65.25 17.141 1 79.94 517 VAL A C 1
ATOM 3875 O O . VAL A 1 517 ? -7.652 64.938 16.328 1 79.94 517 VAL A O 1
ATOM 3878 N N . ASP A 1 518 ? -6.211 66.438 16.781 1 69.75 518 ASP A N 1
ATOM 3879 C CA . ASP A 1 518 ? -6.086 66.938 15.406 1 69.75 518 ASP A CA 1
ATOM 3880 C C . ASP A 1 518 ? -5.586 65.812 14.484 1 69.75 518 ASP A C 1
ATOM 3882 O O . ASP A 1 518 ? -4.801 64.938 14.898 1 69.75 518 ASP A O 1
ATOM 3886 N N . ALA A 1 519 ? -6.445 65.688 13.328 1 55.28 519 ALA A N 1
ATOM 3887 C CA . ALA A 1 519 ? -6.039 64.875 12.219 1 55.28 519 ALA A CA 1
ATOM 3888 C C . ALA A 1 519 ? -4.605 65.125 11.789 1 55.28 519 ALA A C 1
ATOM 3890 O O . ALA A 1 519 ? -4.145 66.312 11.898 1 55.28 519 ALA A O 1
ATOM 3891 N N . MET B 1 1 ? -35.906 72.812 -4.992 1 23.81 1 MET B N 1
ATOM 3892 C CA . MET B 1 1 ? -36 72.812 -3.533 1 23.81 1 MET B CA 1
ATOM 3893 C C . MET B 1 1 ? -34.844 73.562 -2.914 1 23.81 1 MET B C 1
ATOM 3895 O O . MET B 1 1 ? -33.719 73.562 -3.434 1 23.81 1 MET B O 1
ATOM 3899 N N . THR B 1 2 ? -35.188 74.562 -2.002 1 26.45 2 THR B N 1
ATOM 3900 C CA . THR B 1 2 ? -34.812 75.812 -1.322 1 26.45 2 THR B CA 1
ATOM 3901 C C . THR B 1 2 ? -33.719 75.5 -0.277 1 26.45 2 THR B C 1
ATOM 3903 O O . THR B 1 2 ? -33.844 74.562 0.503 1 26.45 2 THR B O 1
ATOM 3906 N N . SER B 1 3 ? -32.562 75.938 -0.613 1 29.62 3 SER B N 1
ATOM 3907 C CA . SER B 1 3 ? -31.219 75.812 -0.006 1 29.62 3 SER B CA 1
ATOM 3908 C C . SER B 1 3 ? -31.203 76.438 1.388 1 29.62 3 SER B C 1
ATOM 3910 O O . SER B 1 3 ? -31.312 77.688 1.532 1 29.62 3 SER B O 1
ATOM 3912 N N . LEU B 1 4 ? -32 75.75 2.336 1 30.48 4 LEU B N 1
ATOM 3913 C CA . LEU B 1 4 ? -32.156 76.25 3.695 1 30.48 4 LEU B CA 1
ATOM 3914 C C . LEU B 1 4 ? -30.797 76.438 4.355 1 30.48 4 LEU B C 1
ATOM 3916 O O . LEU B 1 4 ? -30.062 75.5 4.578 1 30.48 4 LEU B O 1
ATOM 3920 N N . ALA B 1 5 ? -30.094 77.562 3.904 1 33.97 5 ALA B N 1
ATOM 3921 C CA . ALA B 1 5 ? -28.828 78.062 4.43 1 33.97 5 ALA B CA 1
ATOM 3922 C C . ALA B 1 5 ? -28.906 78.25 5.945 1 33.97 5 ALA B C 1
ATOM 3924 O O . ALA B 1 5 ? -29.688 79.062 6.438 1 33.97 5 ALA B O 1
ATOM 3925 N N . ASN B 1 6 ? -28.953 77.188 6.742 1 29.8 6 ASN B N 1
ATOM 3926 C CA . ASN B 1 6 ? -28.984 77.125 8.203 1 29.8 6 ASN B CA 1
ATOM 3927 C C . ASN B 1 6 ? -27.938 78.062 8.789 1 29.8 6 ASN B C 1
ATOM 3929 O O . ASN B 1 6 ? -26.734 77.875 8.625 1 29.8 6 ASN B O 1
ATOM 3933 N N . SER B 1 7 ? -28.141 79.375 8.781 1 30.72 7 SER B N 1
ATOM 3934 C CA . SER B 1 7 ? -27.344 80.5 9.32 1 30.72 7 SER B CA 1
ATOM 3935 C C . SER B 1 7 ? -27.078 80.312 10.805 1 30.72 7 SER B C 1
ATOM 3937 O O . SER B 1 7 ? -28.016 80.375 11.617 1 30.72 7 SER B O 1
ATOM 3939 N N . THR B 1 8 ? -26.281 79.312 11.203 1 34.38 8 THR B N 1
ATOM 3940 C CA . THR B 1 8 ? -25.969 79.188 12.617 1 34.38 8 THR B CA 1
ATOM 3941 C C . THR B 1 8 ? -25.531 80.5 13.227 1 34.38 8 THR B C 1
ATOM 3943 O O . THR B 1 8 ? -24.641 81.188 12.703 1 34.38 8 THR B O 1
ATOM 3946 N N . PRO B 1 9 ? -26.422 81.25 13.938 1 37.34 9 PRO B N 1
ATOM 3947 C CA . PRO B 1 9 ? -26.219 82.562 14.484 1 37.34 9 PRO B CA 1
ATOM 3948 C C . PRO B 1 9 ? -24.953 82.688 15.336 1 37.34 9 PRO B C 1
ATOM 3950 O O . PRO B 1 9 ? -24.516 81.688 15.922 1 37.34 9 PRO B O 1
ATOM 3953 N N . PRO B 1 10 ? -24.016 83.625 15.031 1 37.66 10 PRO B N 1
ATOM 3954 C CA . PRO B 1 10 ? -22.703 83.875 15.633 1 37.66 10 PRO B CA 1
ATOM 3955 C C . PRO B 1 10 ? -22.766 84.062 17.141 1 37.66 10 PRO B C 1
ATOM 3957 O O . PRO B 1 10 ? -23.438 85 17.625 1 37.66 10 PRO B O 1
ATOM 3960 N N . THR B 1 11 ? -22.906 83.062 17.938 1 38.81 11 THR B N 1
ATOM 3961 C CA . THR B 1 11 ? -22.812 83.062 19.406 1 38.81 11 THR B CA 1
ATOM 3962 C C . THR B 1 11 ? -21.672 83.938 19.875 1 38.81 11 THR B C 1
ATOM 3964 O O . THR B 1 11 ? -21.469 84.125 21.078 1 38.81 11 THR B O 1
ATOM 3967 N N . SER B 1 12 ? -20.797 84.438 18.938 1 40.81 12 SER B N 1
ATOM 3968 C CA . SER B 1 12 ? -19.609 85.125 19.359 1 40.81 12 SER B CA 1
ATOM 3969 C C . SER B 1 12 ? -19.984 86.5 19.906 1 40.81 12 SER B C 1
ATOM 3971 O O . SER B 1 12 ? -19.188 87.188 20.578 1 40.81 12 SER B O 1
ATOM 3973 N N . SER B 1 13 ? -21.172 87 19.531 1 48.38 13 SER B N 1
ATOM 3974 C CA . SER B 1 13 ? -21.5 88.438 19.719 1 48.38 13 SER B CA 1
ATOM 3975 C C . SER B 1 13 ? -21.828 88.75 21.172 1 48.38 13 SER B C 1
ATOM 3977 O O . SER B 1 13 ? -21.578 89.812 21.656 1 48.38 13 SER B O 1
ATOM 3979 N N . LEU B 1 14 ? -22.391 87.812 21.875 1 49 14 LEU B N 1
ATOM 3980 C CA . LEU B 1 14 ? -22.859 88.062 23.234 1 49 14 LEU B CA 1
ATOM 3981 C C . LEU B 1 14 ? -21.703 88.188 24.203 1 49 14 LEU B C 1
ATOM 3983 O O . LEU B 1 14 ? -21.734 89 25.109 1 49 14 LEU B O 1
ATOM 3987 N N . SER B 1 15 ? -20.734 87.375 23.938 1 52.78 15 SER B N 1
ATOM 3988 C CA . SER B 1 15 ? -19.578 87.375 24.828 1 52.78 15 SER B CA 1
ATOM 3989 C C . SER B 1 15 ? -18.797 88.688 24.703 1 52.78 15 SER B C 1
ATOM 3991 O O . SER B 1 15 ? -18.312 89.25 25.703 1 52.78 15 SER B O 1
ATOM 3993 N N . ASP B 1 16 ? -18.766 89.188 23.516 1 58.06 16 ASP B N 1
ATOM 3994 C CA . ASP B 1 16 ? -18.078 90.5 23.281 1 58.06 16 ASP B CA 1
ATOM 3995 C C . ASP B 1 16 ? -18.844 91.625 23.938 1 58.06 16 ASP B C 1
ATOM 3997 O O . ASP B 1 16 ? -18.234 92.5 24.516 1 58.06 16 ASP B O 1
ATOM 4001 N N . ARG B 1 17 ? -20.109 91.625 23.906 1 65.19 17 ARG B N 1
ATOM 4002 C CA . ARG B 1 17 ? -20.953 92.688 24.484 1 65.19 17 ARG B CA 1
ATOM 4003 C C . ARG B 1 17 ? -20.859 92.688 26.016 1 65.19 17 ARG B C 1
ATOM 4005 O O . ARG B 1 17 ? -20.828 93.75 26.641 1 65.19 17 ARG B O 1
ATOM 4012 N N . TYR B 1 18 ? -20.812 91.5 26.562 1 63.44 18 TYR B N 1
ATOM 4013 C CA . TYR B 1 18 ? -20.688 91.312 28 1 63.44 18 TYR B CA 1
ATOM 4014 C C . TYR B 1 18 ? -19.375 91.875 28.516 1 63.44 18 TYR B C 1
ATOM 4016 O O . TYR B 1 18 ? -19.359 92.688 29.453 1 63.44 18 TYR B O 1
ATOM 4024 N N . PHE B 1 19 ? -18.344 91.5 27.812 1 64.88 19 PHE B N 1
ATOM 4025 C CA . PHE B 1 19 ? -17.031 91.875 28.297 1 64.88 19 PHE B CA 1
ATOM 4026 C C . PHE B 1 19 ? -16.797 93.375 28.016 1 64.88 19 PHE B C 1
ATOM 4028 O O . PHE B 1 19 ? -16.25 94.062 28.844 1 64.88 19 PHE B O 1
ATOM 4035 N N . ASN B 1 20 ? -17.312 93.875 26.969 1 66.31 20 ASN B N 1
ATOM 4036 C CA . ASN B 1 20 ? -17.172 95.312 26.672 1 66.31 20 ASN B CA 1
ATOM 4037 C C . ASN B 1 20 ? -17.953 96.188 27.656 1 66.31 20 ASN B C 1
ATOM 4039 O O . ASN B 1 20 ? -17.484 97.25 28.078 1 66.31 20 ASN B O 1
ATOM 4043 N N . ALA B 1 21 ? -19.094 95.75 28 1 69.88 21 ALA B N 1
ATOM 4044 C CA . ALA B 1 21 ? -19.922 96.5 28.938 1 69.88 21 ALA B CA 1
ATOM 4045 C C . ALA B 1 21 ? -19.281 96.562 30.312 1 69.88 21 ALA B C 1
ATOM 4047 O O . ALA B 1 21 ? -19.312 97.625 30.984 1 69.88 21 ALA B O 1
ATOM 4048 N N . ILE B 1 22 ? -18.594 95.438 30.625 1 67.56 22 ILE B N 1
ATOM 4049 C CA . ILE B 1 22 ? -17.953 95.375 31.938 1 67.56 22 ILE B CA 1
ATOM 4050 C C . ILE B 1 22 ? -16.688 96.25 31.969 1 67.56 22 ILE B C 1
ATOM 4052 O O . ILE B 1 22 ? -16.453 96.938 32.938 1 67.56 22 ILE B O 1
ATOM 4056 N N . LEU B 1 23 ? -16.047 96.375 30.781 1 63.22 23 LEU B N 1
ATOM 4057 C CA . LEU B 1 23 ? -14.789 97.125 30.703 1 63.22 23 LEU B CA 1
ATOM 4058 C C . LEU B 1 23 ? -15.047 98.625 30.578 1 63.22 23 LEU B C 1
ATOM 4060 O O . LEU B 1 23 ? -14.336 99.438 31.172 1 63.22 23 LEU B O 1
ATOM 4064 N N . THR B 1 24 ? -16.125 99 29.922 1 68.69 24 THR B N 1
ATOM 4065 C CA . THR B 1 24 ? -16.391 100.375 29.672 1 68.69 24 THR B CA 1
ATOM 4066 C C . THR B 1 24 ? -17.359 100.938 30.719 1 68.69 24 THR B C 1
ATOM 4068 O O . THR B 1 24 ? -17.625 102.125 30.75 1 68.69 24 THR B O 1
ATOM 4071 N N . GLN B 1 25 ? -17.797 100.125 31.594 1 67.12 25 GLN B N 1
ATOM 4072 C CA . GLN B 1 25 ? -18.734 100.438 32.656 1 67.12 25 GLN B CA 1
ATOM 4073 C C . GLN B 1 25 ? -19.922 101.25 32.094 1 67.12 25 GLN B C 1
ATOM 4075 O O . GLN B 1 25 ? -20.344 102.25 32.688 1 67.12 25 GLN B O 1
ATOM 4080 N N . ASP B 1 26 ? -20.312 100.938 30.922 1 75 26 ASP B N 1
ATOM 4081 C CA . ASP B 1 26 ? -21.438 101.625 30.25 1 75 26 ASP B CA 1
ATOM 4082 C C . ASP B 1 26 ? -22.766 101.25 30.922 1 75 26 ASP B C 1
ATOM 4084 O O . ASP B 1 26 ? -23.266 100.125 30.766 1 75 26 ASP B O 1
ATOM 4088 N N . ILE B 1 27 ? -23.453 102.062 31.609 1 80.38 27 ILE B N 1
ATOM 4089 C CA . ILE B 1 27 ? -24.594 101.812 32.5 1 80.38 27 ILE B CA 1
ATOM 4090 C C . ILE B 1 27 ? -25.766 101.312 31.719 1 80.38 27 ILE B C 1
ATOM 4092 O O . ILE B 1 27 ? -26.375 100.312 32.094 1 80.38 27 ILE B O 1
ATOM 4096 N N . PRO B 1 28 ? -26.062 101.75 30.5 1 81.44 28 PRO B N 1
ATOM 4097 C CA . PRO B 1 28 ? -27.219 101.188 29.781 1 81.44 28 PRO B CA 1
ATOM 4098 C C . PRO B 1 28 ? -27.016 99.75 29.344 1 81.44 28 PRO B C 1
ATOM 4100 O O . PRO B 1 28 ? -27.938 98.938 29.438 1 81.44 28 PRO B O 1
ATOM 4103 N N . THR B 1 29 ? -25.906 99.438 28.938 1 79.88 29 THR B N 1
ATOM 4104 C CA . THR B 1 29 ? -25.641 98.062 28.484 1 79.88 29 THR B CA 1
ATOM 4105 C C . THR B 1 29 ? -25.562 97.125 29.656 1 79.88 29 THR B C 1
ATOM 4107 O O . THR B 1 29 ? -26.062 96 29.578 1 79.88 29 THR B O 1
ATOM 4110 N N . LEU B 1 30 ? -25.031 97.5 30.734 1 80.88 30 LEU B N 1
ATOM 4111 C CA . LEU B 1 30 ? -24.969 96.688 31.922 1 80.88 30 LEU B CA 1
ATOM 4112 C C . LEU B 1 30 ? -26.359 96.438 32.469 1 80.88 30 LEU B C 1
ATOM 4114 O O . LEU B 1 30 ? -26.656 95.312 32.906 1 80.88 30 LEU B O 1
ATOM 4118 N N . ARG B 1 31 ? -27.219 97.312 32.375 1 83.06 31 ARG B N 1
ATOM 4119 C CA . ARG B 1 31 ? -28.609 97.188 32.781 1 83.06 31 ARG B CA 1
ATOM 4120 C C . ARG B 1 31 ? -29.328 96.188 31.875 1 83.06 31 ARG B C 1
ATOM 4122 O O . ARG B 1 31 ? -30.109 95.375 32.344 1 83.06 31 ARG B O 1
ATOM 4129 N N . ALA B 1 32 ? -28.969 96.188 30.656 1 80.25 32 ALA B N 1
ATOM 4130 C CA . ALA B 1 32 ? -29.578 95.25 29.703 1 80.25 32 ALA B CA 1
ATOM 4131 C C . ALA B 1 32 ? -29.109 93.812 29.938 1 80.25 32 ALA B C 1
ATOM 4133 O O . ALA B 1 32 ? -29.906 92.875 29.859 1 80.25 32 ALA B O 1
ATOM 4134 N N . LEU B 1 33 ? -27.922 93.75 30.25 1 78.69 33 LEU B N 1
ATOM 4135 C CA . LEU B 1 33 ? -27.359 92.438 30.531 1 78.69 33 LEU B CA 1
ATOM 4136 C C . LEU B 1 33 ? -27.953 91.812 31.812 1 78.69 33 LEU B C 1
ATOM 4138 O O . LEU B 1 33 ? -28.219 90.625 31.875 1 78.69 33 LEU B O 1
ATOM 4142 N N . LEU B 1 34 ? -28.172 92.625 32.812 1 79.75 34 LEU B N 1
ATOM 4143 C CA . LEU B 1 34 ? -28.766 92.188 34.062 1 79.75 34 LEU B CA 1
ATOM 4144 C C . LEU B 1 34 ? -30.25 91.812 33.875 1 79.75 34 LEU B C 1
ATOM 4146 O O . LEU B 1 34 ? -30.797 91 34.562 1 79.75 34 LEU B O 1
ATOM 4150 N N . GLU B 1 35 ? -30.875 92.375 32.875 1 80.06 35 GLU B N 1
ATOM 4151 C CA . GLU B 1 35 ? -32.219 92 32.531 1 80.06 35 GLU B CA 1
ATOM 4152 C C . GLU B 1 35 ? -32.25 90.625 31.875 1 80.06 35 GLU B C 1
ATOM 4154 O O . GLU B 1 35 ? -33.219 89.875 32.062 1 80.06 35 GLU B O 1
ATOM 4159 N N . GLU B 1 36 ? -31.219 90.25 31.203 1 77.44 36 GLU B N 1
ATOM 4160 C CA . GLU B 1 36 ? -31.109 88.938 30.578 1 77.44 36 GLU B CA 1
ATOM 4161 C C . GLU B 1 36 ? -30.703 87.875 31.594 1 77.44 36 GLU B C 1
ATOM 4163 O O . GLU B 1 36 ? -31.234 86.75 31.578 1 77.44 36 GLU B O 1
ATOM 4168 N N . GLU B 1 37 ? -29.688 88.188 32.531 1 74.75 37 GLU B N 1
ATOM 4169 C CA . GLU B 1 37 ? -29.281 87.312 33.625 1 74.75 37 GLU B CA 1
ATOM 4170 C C . GLU B 1 37 ? -29.188 88.062 34.969 1 74.75 37 GLU B C 1
ATOM 4172 O O . GLU B 1 37 ? -28.125 88.562 35.312 1 74.75 37 GLU B O 1
ATOM 4177 N N . PRO B 1 38 ? -30.188 88 35.719 1 75.12 38 PRO B N 1
ATOM 4178 C CA . PRO B 1 38 ? -30.25 88.812 36.938 1 75.12 38 PRO B CA 1
ATOM 4179 C C . PRO B 1 38 ? -29.312 88.25 38.031 1 75.12 38 PRO B C 1
ATOM 4181 O O . PRO B 1 38 ? -29.016 89 39 1 75.12 38 PRO B O 1
ATOM 4184 N N . THR B 1 39 ? -28.781 87.062 37.844 1 75 39 THR B N 1
ATOM 4185 C CA . THR B 1 39 ? -28 86.438 38.906 1 75 39 THR B CA 1
ATOM 4186 C C . THR B 1 39 ? -26.516 86.625 38.625 1 75 39 THR B C 1
ATOM 4188 O O . THR B 1 39 ? -25.688 86 39.344 1 75 39 THR B O 1
ATOM 4191 N N . ASP B 1 40 ? -26.094 87.375 37.594 1 73.56 40 ASP B N 1
ATOM 4192 C CA . ASP B 1 40 ? -24.672 87.562 37.312 1 73.56 40 ASP B CA 1
ATOM 4193 C C . ASP B 1 40 ? -24.062 88.625 38.281 1 73.56 40 ASP B C 1
ATOM 4195 O O . ASP B 1 40 ? -24.312 89.812 38.156 1 73.56 40 ASP B O 1
ATOM 4199 N N . ARG B 1 41 ? -23.297 88.188 39.125 1 76.56 41 ARG B N 1
ATOM 4200 C CA . ARG B 1 41 ? -22.766 88.938 40.219 1 76.56 41 ARG B CA 1
ATOM 4201 C C . ARG B 1 41 ? -21.688 89.938 39.719 1 76.56 41 ARG B C 1
ATOM 4203 O O . ARG B 1 41 ? -21.547 91 40.281 1 76.56 41 ARG B O 1
ATOM 4210 N N . LEU B 1 42 ? -21.094 89.562 38.656 1 76.06 42 LEU B N 1
ATOM 4211 C CA . LEU B 1 42 ? -20.047 90.438 38.094 1 76.06 42 LEU B CA 1
ATOM 4212 C C . LEU B 1 42 ? -20.656 91.625 37.406 1 76.06 42 LEU B C 1
ATOM 4214 O O . LEU B 1 42 ? -20.188 92.75 37.562 1 76.06 42 LEU B O 1
ATOM 4218 N N . VAL B 1 43 ? -21.703 91.438 36.688 1 80.44 43 VAL B N 1
ATOM 4219 C CA . VAL B 1 43 ? -22.375 92.5 36.031 1 80.44 43 VAL B CA 1
ATOM 4220 C C . VAL B 1 43 ? -23.062 93.375 37.062 1 80.44 43 VAL B C 1
ATOM 4222 O O . VAL B 1 43 ? -23.031 94.625 36.938 1 80.44 43 VAL B O 1
ATOM 4225 N N . GLN B 1 44 ? -23.547 92.812 38.188 1 80.94 44 GLN B N 1
ATOM 4226 C CA . GLN B 1 44 ? -24.172 93.562 39.25 1 80.94 44 GLN B CA 1
ATOM 4227 C C . GLN B 1 44 ? -23.156 94.5 39.969 1 80.94 44 GLN B C 1
ATOM 4229 O O . GLN B 1 44 ? -23.422 95.688 40.219 1 80.94 44 GLN B O 1
ATOM 4234 N N . LEU B 1 45 ? -22.078 93.875 40.156 1 77.81 45 LEU B N 1
ATOM 4235 C CA . LEU B 1 45 ? -21.016 94.625 40.844 1 77.81 45 LEU B CA 1
ATOM 4236 C C . LEU B 1 45 ? -20.438 95.688 39.938 1 77.81 45 LEU B C 1
ATOM 4238 O O . LEU B 1 45 ? -20.172 96.812 40.406 1 77.81 45 LEU B O 1
ATOM 4242 N N . THR B 1 46 ? -20.297 95.5 38.688 1 78.31 46 THR B N 1
ATOM 4243 C CA . THR B 1 46 ? -19.781 96.438 37.75 1 78.31 46 THR B CA 1
ATOM 4244 C C . THR B 1 46 ? -20.797 97.625 37.562 1 78.31 46 THR B C 1
ATOM 4246 O O . THR B 1 46 ? -20.406 98.75 37.469 1 78.31 46 THR B O 1
ATOM 4249 N N . LEU B 1 47 ? -21.984 97.312 37.594 1 81.94 47 LEU B N 1
ATOM 4250 C CA . LEU B 1 47 ? -23.031 98.312 37.5 1 81.94 47 LEU B CA 1
ATOM 4251 C C . LEU B 1 47 ? -23.047 99.188 38.75 1 81.94 47 LEU B C 1
ATOM 4253 O O . LEU B 1 47 ? -23.172 100.375 38.656 1 81.94 47 LEU B O 1
ATOM 4257 N N . ALA B 1 48 ? -22.938 98.5 39.844 1 80.69 48 ALA B N 1
ATOM 4258 C CA . ALA B 1 48 ? -22.891 99.25 41.094 1 80.69 48 ALA B CA 1
ATOM 4259 C C . ALA B 1 48 ? -21.719 100.25 41.125 1 80.69 48 ALA B C 1
ATOM 4261 O O . ALA B 1 48 ? -21.891 101.375 41.531 1 80.69 48 ALA B O 1
ATOM 4262 N N . THR B 1 49 ? -20.641 99.812 40.625 1 77.94 49 THR B N 1
ATOM 4263 C CA . THR B 1 49 ? -19.438 100.688 40.562 1 77.94 49 THR B CA 1
ATOM 4264 C C . THR B 1 49 ? -19.609 101.75 39.531 1 77.94 49 THR B C 1
ATOM 4266 O O . THR B 1 49 ? -19.219 102.938 39.781 1 77.94 49 THR B O 1
ATOM 4269 N N . ALA B 1 50 ? -20.188 101.5 38.469 1 78.25 50 ALA B N 1
ATOM 4270 C CA . ALA B 1 50 ? -20.438 102.5 37.406 1 78.25 50 ALA B CA 1
ATOM 4271 C C . ALA B 1 50 ? -21.438 103.562 37.875 1 78.25 50 ALA B C 1
ATOM 4273 O O . ALA B 1 50 ? -21.25 104.75 37.625 1 78.25 50 ALA B O 1
ATOM 4274 N N . LEU B 1 51 ? -22.391 103.125 38.688 1 79.94 51 LEU B N 1
ATOM 4275 C CA . LEU B 1 51 ? -23.375 104.062 39.219 1 79.94 51 LEU B CA 1
ATOM 4276 C C . LEU B 1 51 ? -22.766 104.938 40.312 1 79.94 51 LEU B C 1
ATOM 4278 O O . LEU B 1 51 ? -23.062 106.125 40.375 1 79.94 51 LEU B O 1
ATOM 4282 N N . GLU B 1 52 ? -21.922 104.312 41.031 1 76 52 GLU B N 1
ATOM 4283 C CA . GLU B 1 52 ? -21.188 105.062 42.062 1 76 52 GLU B CA 1
ATOM 4284 C C . GLU B 1 52 ? -20.328 106.125 41.406 1 76 52 GLU B C 1
ATOM 4286 O O . GLU B 1 52 ? -20.297 107.312 41.875 1 76 52 GLU B O 1
ATOM 4291 N N . GLN B 1 53 ? -19.766 105.812 40.25 1 72.25 53 GLN B N 1
ATOM 4292 C CA . GLN B 1 53 ? -18.891 106.75 39.531 1 72.25 53 GLN B CA 1
ATOM 4293 C C . GLN B 1 53 ? -19.703 107.812 38.812 1 72.25 53 GLN B C 1
ATOM 4295 O O . GLN B 1 53 ? -19.234 108.938 38.625 1 72.25 53 GLN B O 1
ATOM 4300 N N . ALA B 1 54 ? -20.891 107.5 38.5 1 70.56 54 ALA B N 1
ATOM 4301 C CA . ALA B 1 54 ? -21.781 108.438 37.781 1 70.56 54 ALA B CA 1
ATOM 4302 C C . ALA B 1 54 ? -22.516 109.312 38.781 1 70.56 54 ALA B C 1
ATOM 4304 O O . ALA B 1 54 ? -23.234 110.25 38.375 1 70.56 54 ALA B O 1
ATOM 4305 N N . GLY B 1 55 ? -22.281 109.125 40.125 1 70.62 55 GLY B N 1
ATOM 4306 C CA . GLY B 1 55 ? -22.812 110 41.156 1 70.62 55 GLY B CA 1
ATOM 4307 C C . GLY B 1 55 ? -24.141 109.5 41.719 1 70.62 55 GLY B C 1
ATOM 4308 O O . GLY B 1 55 ? -24.734 110.188 42.562 1 70.62 55 GLY B O 1
ATOM 4309 N N . ASP B 1 56 ? -24.656 108.5 41.156 1 75.62 56 ASP B N 1
ATOM 4310 C CA . ASP B 1 56 ? -25.906 107.938 41.688 1 75.62 56 ASP B CA 1
ATOM 4311 C C . ASP B 1 56 ? -25.641 107.062 42.844 1 75.62 56 ASP B C 1
ATOM 4313 O O . ASP B 1 56 ? -25.703 105.812 42.719 1 75.62 56 ASP B O 1
ATOM 4317 N N . VAL B 1 57 ? -25.344 107.625 44 1 77.12 57 VAL B N 1
ATOM 4318 C CA . VAL B 1 57 ? -24.875 106.875 45.188 1 77.12 57 VAL B CA 1
ATOM 4319 C C . VAL B 1 57 ? -26.016 106.062 45.781 1 77.12 57 VAL B C 1
ATOM 4321 O O . VAL B 1 57 ? -25.828 104.875 46.125 1 77.12 57 VAL B O 1
ATOM 4324 N N . PRO B 1 58 ? -27.203 106.562 45.719 1 78.75 58 PRO B N 1
ATOM 4325 C CA . PRO B 1 58 ? -28.25 105.75 46.281 1 78.75 58 PRO B CA 1
ATOM 4326 C C . PRO B 1 58 ? -28.516 104.438 45.469 1 78.75 58 PRO B C 1
ATOM 4328 O O . PRO B 1 58 ? -28.719 103.375 46.062 1 78.75 58 PRO B O 1
ATOM 4331 N N . ALA B 1 59 ? -28.453 104.562 44.156 1 81.06 59 ALA B N 1
ATOM 4332 C CA . ALA B 1 59 ? -28.672 103.375 43.312 1 81.06 59 ALA B CA 1
ATOM 4333 C C . ALA B 1 59 ? -27.5 102.375 43.438 1 81.06 59 ALA B C 1
ATOM 4335 O O . ALA B 1 59 ? -27.703 101.188 43.469 1 81.06 59 ALA B O 1
ATOM 4336 N N . ALA B 1 60 ? -26.375 102.875 43.531 1 80.81 60 ALA B N 1
ATOM 4337 C CA . ALA B 1 60 ? -25.188 102.062 43.75 1 80.81 60 ALA B CA 1
ATOM 4338 C C . ALA B 1 60 ? -25.25 101.375 45.094 1 80.81 60 ALA B C 1
ATOM 4340 O O . ALA B 1 60 ? -24.953 100.188 45.188 1 80.81 60 ALA B O 1
ATOM 4341 N N . GLU B 1 61 ? -25.672 102.062 46.125 1 80.19 61 GLU B N 1
ATOM 4342 C CA . GLU B 1 61 ? -25.797 101.5 47.469 1 80.19 61 GLU B CA 1
ATOM 4343 C C . GLU B 1 61 ? -26.828 100.375 47.5 1 80.19 61 GLU B C 1
ATOM 4345 O O . GLU B 1 61 ? -26.609 99.312 48.156 1 80.19 61 GLU B O 1
ATOM 4350 N N . ALA B 1 62 ? -27.875 100.562 46.781 1 82.25 62 ALA B N 1
ATOM 4351 C CA . ALA B 1 62 ? -28.922 99.562 46.719 1 82.25 62 ALA B CA 1
ATOM 4352 C C . ALA B 1 62 ? -28.422 98.25 46.031 1 82.25 62 ALA B C 1
ATOM 4354 O O . ALA B 1 62 ? -28.719 97.188 46.469 1 82.25 62 ALA B O 1
ATOM 4355 N N . LEU B 1 63 ? -27.641 98.375 45 1 81.5 63 LEU B N 1
ATOM 4356 C CA . LEU B 1 63 ? -27.109 97.25 44.281 1 81.5 63 LEU B CA 1
ATOM 4357 C C . LEU B 1 63 ? -26.016 96.562 45.125 1 81.5 63 LEU B C 1
ATOM 4359 O O . LEU B 1 63 ? -25.953 95.312 45.156 1 81.5 63 LEU B O 1
ATOM 4363 N N . TYR B 1 64 ? -25.234 97.375 45.812 1 81.19 64 TYR B N 1
ATOM 4364 C CA . TYR B 1 64 ? -24.234 96.812 46.688 1 81.19 64 TYR B CA 1
ATOM 4365 C C . TYR B 1 64 ? -24.906 96 47.812 1 81.19 64 TYR B C 1
ATOM 4367 O O . TYR B 1 64 ? -24.469 94.938 48.156 1 81.19 64 TYR B O 1
ATOM 4375 N N . GLN B 1 65 ? -25.938 96.5 48.375 1 81.06 65 GLN B N 1
ATOM 4376 C CA . GLN B 1 65 ? -26.672 95.812 49.438 1 81.06 65 GLN B CA 1
ATOM 4377 C C . GLN B 1 65 ? -27.297 94.562 48.906 1 81.06 65 GLN B C 1
ATOM 4379 O O . GLN B 1 65 ? -27.266 93.5 49.594 1 81.06 65 GLN B O 1
ATOM 4384 N N . ALA B 1 66 ? -27.734 94.5 47.688 1 82.5 66 ALA B N 1
ATOM 4385 C CA . ALA B 1 66 ? -28.359 93.312 47.094 1 82.5 66 ALA B CA 1
ATOM 4386 C C . ALA B 1 66 ? -27.312 92.25 46.844 1 82.5 66 ALA B C 1
ATOM 4388 O O . ALA B 1 66 ? -27.562 91.062 47.094 1 82.5 66 ALA B O 1
ATOM 4389 N N . ILE B 1 67 ? -26.172 92.688 46.406 1 80.25 67 ILE B N 1
ATOM 4390 C CA . ILE B 1 67 ? -25.078 91.75 46.156 1 80.25 67 ILE B CA 1
ATOM 4391 C C . ILE B 1 67 ? -24.562 91.188 47.469 1 80.25 67 ILE B C 1
ATOM 4393 O O . ILE B 1 67 ? -24.328 90 47.625 1 80.25 67 ILE B O 1
ATOM 4397 N N . ALA B 1 68 ? -24.406 92.062 48.531 1 79.81 68 ALA B N 1
ATOM 4398 C CA . ALA B 1 68 ? -23.906 91.625 49.844 1 79.81 68 ALA B CA 1
ATOM 4399 C C . ALA B 1 68 ? -24.844 90.625 50.5 1 79.81 68 ALA B C 1
ATOM 4401 O O . ALA B 1 68 ? -24.391 89.75 51.188 1 79.81 68 ALA B O 1
ATOM 4402 N N . GLU B 1 69 ? -26.094 90.75 50.25 1 80.88 69 GLU B N 1
ATOM 4403 C CA . GLU B 1 69 ? -27.094 89.875 50.844 1 80.88 69 GLU B CA 1
ATOM 4404 C C . GLU B 1 69 ? -27.203 88.562 50.031 1 80.88 69 GLU B C 1
ATOM 4406 O O . GLU B 1 69 ? -27.469 87.5 50.625 1 80.88 69 GLU B O 1
ATOM 4411 N N . ALA B 1 70 ? -26.859 88.562 48.75 1 77.75 70 ALA B N 1
ATOM 4412 C CA . ALA B 1 70 ? -27.125 87.438 47.875 1 77.75 70 ALA B CA 1
ATOM 4413 C C . ALA B 1 70 ? -25.875 86.562 47.75 1 77.75 70 ALA B C 1
ATOM 4415 O O . ALA B 1 70 ? -25.984 85.375 47.469 1 77.75 70 ALA B O 1
ATOM 4416 N N . ASP B 1 71 ? -24.703 87.188 47.844 1 71.44 71 ASP B N 1
ATOM 4417 C CA . ASP B 1 71 ? -23.453 86.438 47.625 1 71.44 71 ASP B CA 1
ATOM 4418 C C . ASP B 1 71 ? -22.562 86.5 48.875 1 71.44 71 ASP B C 1
ATOM 4420 O O . ASP B 1 71 ? -22.266 87.625 49.375 1 71.44 71 ASP B O 1
ATOM 4424 N N . GLN B 1 72 ? -22.312 85.375 49.469 1 70.25 72 GLN B N 1
ATOM 4425 C CA . GLN B 1 72 ? -21.406 85.312 50.625 1 70.25 72 GLN B CA 1
ATOM 4426 C C . GLN B 1 72 ? -19.953 85.125 50.156 1 70.25 72 GLN B C 1
ATOM 4428 O O . GLN B 1 72 ? -19.047 85.062 51 1 70.25 72 GLN B O 1
ATOM 4433 N N . GLY B 1 73 ? -19.766 85.125 48.844 1 65.12 73 GLY B N 1
ATOM 4434 C CA . GLY B 1 73 ? -18.438 85 48.281 1 65.12 73 GLY B CA 1
ATOM 4435 C C . GLY B 1 73 ? -17.719 86.312 48.031 1 65.12 73 GLY B C 1
ATOM 4436 O O . GLY B 1 73 ? -17.938 87.25 48.719 1 65.12 73 GLY B O 1
ATOM 4437 N N . ILE B 1 74 ? -16.922 86.375 47 1 63.72 74 ILE B N 1
ATOM 4438 C CA . ILE B 1 74 ? -16.016 87.5 46.719 1 63.72 74 ILE B CA 1
ATOM 4439 C C . ILE B 1 74 ? -16.812 88.688 46.281 1 63.72 74 ILE B C 1
ATOM 4441 O O . ILE B 1 74 ? -16.484 89.812 46.625 1 63.72 74 ILE B O 1
ATOM 4445 N N . PHE B 1 75 ? -17.922 88.5 45.625 1 72.38 75 PHE B N 1
ATOM 4446 C CA . PHE B 1 75 ? -18.703 89.625 45.156 1 72.38 75 PHE B CA 1
ATOM 4447 C C . PHE B 1 75 ? -19.469 90.25 46.312 1 72.38 75 PHE B C 1
ATOM 4449 O O . PHE B 1 75 ? -19.578 91.5 46.375 1 72.38 75 PHE B O 1
ATOM 4456 N N . GLY B 1 76 ? -19.844 89.375 47.219 1 74.19 76 GLY B N 1
ATOM 4457 C CA . GLY B 1 76 ? -20.484 89.938 48.406 1 74.19 76 GLY B CA 1
ATOM 4458 C C . GLY B 1 76 ? -19.547 90.688 49.312 1 74.19 76 GLY B C 1
ATOM 4459 O O . GLY B 1 76 ? -19.906 91.75 49.844 1 74.19 76 GLY B O 1
ATOM 4460 N N . GLN B 1 77 ? -18.375 90.188 49.469 1 68.69 77 GLN B N 1
ATOM 4461 C CA . GLN B 1 77 ? -17.375 90.875 50.281 1 68.69 77 GLN B CA 1
ATOM 4462 C C . GLN B 1 77 ? -16.969 92.188 49.656 1 68.69 77 GLN B C 1
ATOM 4464 O O . GLN B 1 77 ? -16.812 93.188 50.375 1 68.69 77 GLN B O 1
ATOM 4469 N N . SER B 1 78 ? -16.844 92.25 48.344 1 70.62 78 SER B N 1
ATOM 4470 C CA . SER B 1 78 ? -16.531 93.5 47.625 1 70.62 78 SER B CA 1
ATOM 4471 C C . SER B 1 78 ? -17.656 94.5 47.781 1 70.62 78 SER B C 1
ATOM 4473 O O . SER B 1 78 ? -17.391 95.688 47.969 1 70.62 78 SER B O 1
ATOM 4475 N N . ALA B 1 79 ? -18.844 94.062 47.781 1 76.38 79 ALA B N 1
ATOM 4476 C CA . ALA B 1 79 ? -20 94.938 47.938 1 76.38 79 ALA B CA 1
ATOM 4477 C C . ALA B 1 79 ? -20.109 95.438 49.375 1 76.38 79 ALA B C 1
ATOM 4479 O O . ALA B 1 79 ? -20.422 96.625 49.594 1 76.38 79 ALA B O 1
ATOM 4480 N N . ARG B 1 80 ? -19.766 94.688 50.406 1 78.44 80 ARG B N 1
ATOM 4481 C CA . ARG B 1 80 ? -19.797 95.125 51.812 1 78.44 80 ARG B CA 1
ATOM 4482 C C . ARG B 1 80 ? -18.719 96.125 52.094 1 78.44 80 ARG B C 1
ATOM 4484 O O . ARG B 1 80 ? -18.953 97.125 52.812 1 78.44 80 ARG B O 1
ATOM 4491 N N . HIS B 1 81 ? -17.656 95.875 51.438 1 69.62 81 HIS B N 1
ATOM 4492 C CA . HIS B 1 81 ? -16.547 96.812 51.562 1 69.62 81 HIS B CA 1
ATOM 4493 C C . HIS B 1 81 ? -16.891 98.125 50.906 1 69.62 81 HIS B C 1
ATOM 4495 O O . HIS B 1 81 ? -16.625 99.25 51.469 1 69.62 81 HIS B O 1
ATOM 4501 N N . ALA B 1 82 ? -17.531 98.188 49.75 1 73.31 82 ALA B N 1
ATOM 4502 C CA . ALA B 1 82 ? -17.938 99.438 49.031 1 73.31 82 ALA B CA 1
ATOM 4503 C C . ALA B 1 82 ? -19.031 100.125 49.812 1 73.31 82 ALA B C 1
ATOM 4505 O O . ALA B 1 82 ? -19 101.375 49.906 1 73.31 82 ALA B O 1
ATOM 4506 N N . LEU B 1 83 ? -19.859 99.438 50.531 1 76.62 83 LEU B N 1
ATOM 4507 C CA . LEU B 1 83 ? -20.922 100 51.344 1 76.62 83 LEU B CA 1
ATOM 4508 C C . LEU B 1 83 ? -20.328 100.688 52.594 1 76.62 83 LEU B C 1
ATOM 4510 O O . LEU B 1 83 ? -20.766 101.812 52.969 1 76.62 83 LEU B O 1
ATOM 4514 N N . ALA B 1 84 ? -19.297 100.188 53.156 1 70.81 84 ALA B N 1
ATOM 4515 C CA . ALA B 1 84 ? -18.641 100.75 54.312 1 70.81 84 ALA B CA 1
ATOM 4516 C C . ALA B 1 84 ? -17.938 102.062 53.969 1 70.81 84 ALA B C 1
ATOM 4518 O O . ALA B 1 84 ? -17.984 103 54.75 1 70.81 84 ALA B O 1
ATOM 4519 N N . LEU B 1 85 ? -17.516 102.062 52.812 1 64.94 85 LEU B N 1
ATOM 4520 C CA . LEU B 1 85 ? -16.812 103.25 52.344 1 64.94 85 LEU B CA 1
ATOM 4521 C C . LEU B 1 85 ? -17.781 104.438 52.062 1 64.94 85 LEU B C 1
ATOM 4523 O O . LEU B 1 85 ? -17.469 105.562 52.344 1 64.94 85 LEU B O 1
ATOM 4527 N N . LEU B 1 86 ? -18.891 104.062 51.531 1 64.19 86 LEU B N 1
ATOM 4528 C CA . LEU B 1 86 ? -19.891 105.125 51.219 1 64.19 86 LEU B CA 1
ATOM 4529 C C . LEU B 1 86 ? -20.484 105.688 52.5 1 64.19 86 LEU B C 1
ATOM 4531 O O . LEU B 1 86 ? -20.844 106.875 52.531 1 64.19 86 LEU B O 1
ATOM 4535 N N . GLN B 1 87 ? -20.578 105 53.594 1 56.03 87 GLN B N 1
ATOM 4536 C CA . GLN B 1 87 ? -21.188 105.438 54.844 1 56.03 87 GLN B CA 1
ATOM 4537 C C . GLN B 1 87 ? -20.219 106.312 55.625 1 56.03 87 GLN B C 1
ATOM 4539 O O . GLN B 1 87 ? -20.641 107.188 56.406 1 56.03 87 GLN B O 1
ATOM 4544 N N . THR B 1 88 ? -18.984 106.188 55.531 1 49.69 88 THR B N 1
ATOM 4545 C CA . THR B 1 88 ? -18.062 106.938 56.375 1 49.69 88 THR B CA 1
ATOM 4546 C C . THR B 1 88 ? -17.766 108.312 55.812 1 49.69 88 THR B C 1
ATOM 4548 O O . THR B 1 88 ? -16.844 109 56.25 1 49.69 88 THR B O 1
ATOM 4551 N N . ARG B 1 89 ? -18.328 108.75 54.719 1 47.97 89 ARG B N 1
ATOM 4552 C CA . ARG B 1 89 ? -18.031 110.125 54.25 1 47.97 89 ARG B CA 1
ATOM 4553 C C . ARG B 1 89 ? -18.531 111.188 55.25 1 47.97 89 ARG B C 1
ATOM 4555 O O . ARG B 1 89 ? -19.734 111.25 55.469 1 47.97 89 ARG B O 1
ATOM 4562 N N . PRO B 1 90 ? -17.703 111.562 56.094 1 39.31 90 PRO B N 1
ATOM 4563 C CA . PRO B 1 90 ? -18.125 112.562 57.062 1 39.31 90 PRO B CA 1
ATOM 4564 C C . PRO B 1 90 ? -18.719 113.812 56.375 1 39.31 90 PRO B C 1
ATOM 4566 O O . PRO B 1 90 ? -18.25 114.188 55.281 1 39.31 90 PRO B O 1
ATOM 4569 N N . ALA B 1 91 ? -19.953 114.188 56.594 1 39.38 91 ALA B N 1
ATOM 457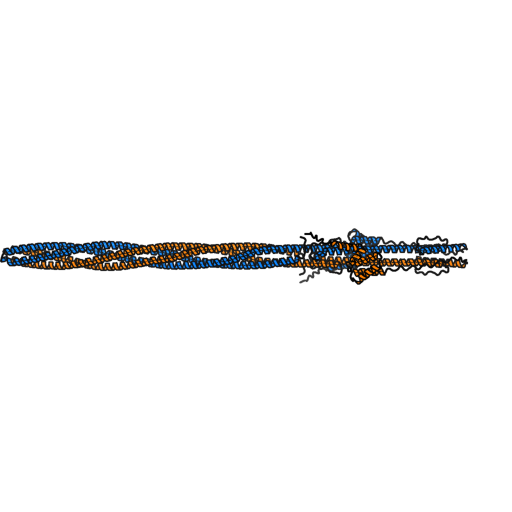0 C CA . ALA B 1 91 ? -20.641 115.438 56.188 1 39.38 91 ALA B CA 1
ATOM 4571 C C . ALA B 1 91 ? -19.828 116.625 56.625 1 39.38 91 ALA B C 1
ATOM 4573 O O . ALA B 1 91 ? -19.281 116.688 57.719 1 39.38 91 ALA B O 1
ATOM 4574 N N . PRO B 1 92 ? -19.266 117.375 55.719 1 35.47 92 PRO B N 1
ATOM 4575 C CA . PRO B 1 92 ? -18.578 118.562 56.125 1 35.47 92 PRO B CA 1
ATOM 4576 C C . PRO B 1 92 ? -19.406 119.438 57.094 1 35.47 92 PRO B C 1
ATOM 4578 O O . PRO B 1 92 ? -20.609 119.625 56.906 1 35.47 92 PRO B O 1
ATOM 4581 N N . ALA B 1 93 ? -19.156 119.438 58.344 1 36.69 93 ALA B N 1
ATOM 4582 C CA . ALA B 1 93 ? -19.812 120.25 59.375 1 36.69 93 ALA B CA 1
ATOM 4583 C C . ALA B 1 93 ? -19.953 121.688 58.906 1 36.69 93 ALA B C 1
ATOM 4585 O O . ALA B 1 93 ? -19.016 122.25 58.312 1 36.69 93 ALA B O 1
ATOM 4586 N N . PRO B 1 94 ? -21.125 122.188 58.656 1 33.31 94 PRO B N 1
ATOM 4587 C CA . PRO B 1 94 ? -21.375 123.562 58.25 1 33.31 94 PRO B CA 1
ATOM 4588 C C . PRO B 1 94 ? -20.625 124.562 59.094 1 33.31 94 PRO B C 1
ATOM 4590 O O . PRO B 1 94 ? -20.453 124.375 60.312 1 33.31 94 PRO B O 1
ATOM 4593 N N . LEU B 1 95 ? -19.688 125.25 58.625 1 34.84 95 LEU B N 1
ATOM 4594 C CA . LEU B 1 95 ? -18.938 126.375 59.25 1 34.84 95 LEU B CA 1
ATOM 4595 C C . LEU B 1 95 ? -19.891 127.312 59.938 1 34.84 95 LEU B C 1
ATOM 4597 O O . LEU B 1 95 ? -20.953 127.688 59.438 1 34.84 95 LEU B O 1
ATOM 4601 N N . PRO B 1 96 ? -19.906 127.312 61.25 1 32.16 96 PRO B N 1
ATOM 4602 C CA . PRO B 1 96 ? -20.797 128.25 61.938 1 32.16 96 PRO B CA 1
ATOM 4603 C C . PRO B 1 96 ? -20.781 129.625 61.312 1 32.16 96 PRO B C 1
ATOM 4605 O O . PRO B 1 96 ? -19.781 130.125 60.719 1 32.16 96 PRO B O 1
ATOM 4608 N N . SER B 1 97 ? -21.906 130.25 60.875 1 34.03 97 SER B N 1
ATOM 4609 C CA . SER B 1 97 ? -22.234 131.5 60.25 1 34.03 97 SER B CA 1
ATOM 4610 C C . SER B 1 97 ? -21.594 132.625 61 1 34.03 97 SER B C 1
ATOM 4612 O O . SER B 1 97 ? -21.594 132.625 62.219 1 34.03 97 SER B O 1
ATOM 4614 N N . PRO B 1 98 ? -20.641 133.375 60.438 1 33.94 98 PRO B N 1
ATOM 4615 C CA . PRO B 1 98 ? -19.969 134.5 61.031 1 33.94 98 PRO B CA 1
ATOM 4616 C C . PRO B 1 98 ? -20.938 135.5 61.688 1 33.94 98 PRO B C 1
ATOM 4618 O O . PRO B 1 98 ? -22.062 135.625 61.219 1 33.94 98 PRO B O 1
ATOM 4621 N N . PRO B 1 99 ? -20.984 135.5 63 1 32.88 99 PRO B N 1
ATOM 4622 C CA . PRO B 1 99 ? -21.906 136.5 63.594 1 32.88 99 PRO B CA 1
ATOM 4623 C C . PRO B 1 99 ? -21.938 137.875 62.844 1 32.88 99 PRO B C 1
ATOM 4625 O O . PRO B 1 99 ? -20.984 138.125 62.156 1 32.88 99 PRO B O 1
ATOM 4628 N N . ARG B 1 100 ? -23.125 138.5 62.812 1 37.44 100 ARG B N 1
ATOM 4629 C CA . ARG B 1 100 ? -23.656 139.625 62.125 1 37.44 100 ARG B CA 1
ATOM 4630 C C . ARG B 1 100 ? -22.703 140.875 62.25 1 37.44 100 ARG B C 1
ATOM 4632 O O . ARG B 1 100 ? -21.812 140.875 63.094 1 37.44 100 ARG B O 1
ATOM 4639 N N . ALA B 1 101 ? -23.203 142 61.75 1 36.59 101 ALA B N 1
ATOM 4640 C CA . ALA B 1 101 ? -22.781 143.25 61.25 1 36.59 101 ALA B CA 1
ATOM 4641 C C . ALA B 1 101 ? -22.031 144.125 62.312 1 36.59 101 ALA B C 1
ATOM 4643 O O . ALA B 1 101 ? -22.391 144 63.469 1 36.59 101 ALA B O 1
ATOM 4644 N N . PRO B 1 102 ? -20.891 144.375 61.969 1 34.38 102 PRO B N 1
ATOM 4645 C CA . PRO B 1 102 ? -20.047 145.25 62.75 1 34.38 102 PRO B CA 1
ATOM 4646 C C . PRO B 1 102 ? -20.812 146.375 63.312 1 34.38 102 PRO B C 1
ATOM 4648 O O . PRO B 1 102 ? -21.562 147.125 62.562 1 34.38 102 PRO B O 1
ATOM 4651 N N . LEU B 1 103 ? -21.375 146.25 64.5 1 31.25 103 LEU B N 1
ATOM 4652 C CA . LEU B 1 103 ? -21.984 147.375 65.188 1 31.25 103 LEU B CA 1
ATOM 4653 C C . LEU B 1 103 ? -21.172 148.75 64.938 1 31.25 103 LEU B C 1
ATOM 4655 O O . LEU B 1 103 ? -19.953 148.625 64.938 1 31.25 103 LEU B O 1
ATOM 4659 N N . ALA B 1 104 ? -21.797 149.75 64.375 1 34.62 104 ALA B N 1
ATOM 4660 C CA . ALA B 1 104 ? -21.391 151.125 64 1 34.62 104 ALA B CA 1
ATOM 4661 C C . ALA B 1 104 ? -20.562 151.75 65.125 1 34.62 104 ALA B C 1
ATOM 4663 O O . ALA B 1 104 ? -20.812 151.5 66.312 1 34.62 104 ALA B O 1
ATOM 4664 N N . ALA B 1 105 ? -19.344 152 64.812 1 37.81 105 ALA B N 1
ATOM 4665 C CA . ALA B 1 105 ? -18.312 152.75 65.562 1 37.81 105 ALA B CA 1
ATOM 4666 C C . ALA B 1 105 ? -18.906 154 66.312 1 37.81 105 ALA B C 1
ATOM 4668 O O . ALA B 1 105 ? -19.391 154.875 65.688 1 37.81 105 ALA B O 1
ATOM 4669 N N . ILE B 1 106 ? -19.922 153.75 67.125 1 34.22 106 ILE B N 1
ATOM 4670 C CA . ILE B 1 106 ? -20.25 155 67.812 1 34.22 106 ILE B CA 1
ATOM 4671 C C . ILE B 1 106 ? -18.984 155.625 68.438 1 34.22 106 ILE B C 1
ATOM 4673 O O . ILE B 1 106 ? -18.25 154.875 69.188 1 34.22 106 ILE B O 1
ATOM 4677 N N . PRO B 1 107 ? -18.438 156.625 67.875 1 36.78 107 PRO B N 1
ATOM 4678 C CA . PRO B 1 107 ? -17.266 157.375 68.312 1 36.78 107 PRO B CA 1
ATOM 4679 C C . PRO B 1 107 ? -17.312 157.75 69.75 1 36.78 107 PRO B C 1
ATOM 4681 O O . PRO B 1 107 ? -18.188 158.5 70.25 1 36.78 107 PRO B O 1
ATOM 4684 N N . ILE B 1 108 ? -17.484 156.875 70.625 1 38.53 108 ILE B N 1
ATOM 4685 C CA . ILE B 1 108 ? -17.531 157.375 72 1 38.53 108 ILE B CA 1
ATOM 4686 C C . ILE B 1 108 ? -16.203 158 72.375 1 38.53 108 ILE B C 1
ATOM 4688 O O . ILE B 1 108 ? -15.141 157.5 72.125 1 38.53 108 ILE B O 1
ATOM 4692 N N . PRO B 1 109 ? -16.156 159.375 72.688 1 42.78 109 PRO B N 1
ATOM 4693 C CA . PRO B 1 109 ? -15.031 160.125 73.125 1 42.78 109 PRO B CA 1
ATOM 4694 C C . PRO B 1 109 ? -14.211 159.375 74.25 1 42.78 109 PRO B C 1
ATOM 4696 O O . PRO B 1 109 ? -14.773 159 75.25 1 42.78 109 PRO B O 1
ATOM 4699 N N . LEU B 1 110 ? -13.273 158.75 73.875 1 47.59 110 LEU B N 1
ATOM 4700 C CA . LEU B 1 110 ? -12.516 157.875 74.812 1 47.59 110 LEU B CA 1
ATOM 4701 C C . LEU B 1 110 ? -11.68 158.75 75.75 1 47.59 110 LEU B C 1
ATOM 4703 O O . LEU B 1 110 ? -10.93 159.625 75.312 1 47.59 110 LEU B O 1
ATOM 4707 N N . GLY B 1 111 ? -12.211 159 76.812 1 50.66 111 GLY B N 1
ATOM 4708 C CA . GLY B 1 111 ? -11.406 159.625 77.875 1 50.66 111 GLY B CA 1
ATOM 4709 C C . GLY B 1 111 ? -10.125 158.875 78.125 1 50.66 111 GLY B C 1
ATOM 4710 O O . GLY B 1 111 ? -9.891 157.75 77.5 1 50.66 111 GLY B O 1
ATOM 4711 N N . ARG B 1 112 ? -9.102 159.25 78.812 1 58.53 112 ARG B N 1
ATOM 4712 C CA . ARG B 1 112 ? -7.746 158.875 79.062 1 58.53 112 ARG B CA 1
ATOM 4713 C C . ARG B 1 112 ? -7.742 157.375 79.5 1 58.53 112 ARG B C 1
ATOM 4715 O O . ARG B 1 112 ? -6.859 156.625 79.125 1 58.53 112 ARG B O 1
ATOM 4722 N N . GLY B 1 113 ? -8.648 157 80.125 1 57.75 113 GLY B N 1
ATOM 4723 C CA . GLY B 1 113 ? -8.719 155.625 80.625 1 57.75 113 GLY B CA 1
ATOM 4724 C C . GLY B 1 113 ? -9.008 154.625 79.562 1 57.75 113 GLY B C 1
ATOM 4725 O O . GLY B 1 113 ? -8.508 153.5 79.625 1 57.75 113 GLY B O 1
ATOM 4726 N N . GLN B 1 114 ? -9.516 155 78.562 1 61.03 114 GLN B N 1
ATOM 4727 C CA . GLN B 1 114 ? -9.977 154 77.562 1 61.03 114 GLN B CA 1
ATOM 4728 C C . GLN B 1 114 ? -8.836 153.625 76.562 1 61.03 114 GLN B C 1
ATOM 4730 O O . GLN B 1 114 ? -8.789 152.5 76.062 1 61.03 114 GLN B O 1
ATOM 4735 N N . ILE B 1 115 ? -7.906 154.375 76.5 1 68.19 115 ILE B N 1
ATOM 4736 C CA . ILE B 1 115 ? -6.746 154.125 75.625 1 68.19 115 ILE B CA 1
ATOM 4737 C C . ILE B 1 115 ? -5.859 153.125 76.25 1 68.19 115 ILE B C 1
ATOM 4739 O O . ILE B 1 115 ? -5.348 152.25 75.562 1 68.19 115 ILE B O 1
ATOM 4743 N N . LYS B 1 116 ? -5.762 153.25 77.688 1 67.94 116 LYS B N 1
ATOM 4744 C CA . LYS B 1 116 ? -4.969 152.25 78.375 1 67.94 116 LYS B CA 1
ATOM 4745 C C . LYS B 1 116 ? -5.594 150.875 78.188 1 67.94 116 LYS B C 1
ATOM 4747 O O . LYS B 1 116 ? -4.883 149.875 78 1 67.94 116 LYS B O 1
ATOM 4752 N N . GLN B 1 117 ? -6.793 150.875 78.125 1 70.44 117 GLN B N 1
ATOM 4753 C CA . GLN B 1 117 ? -7.504 149.625 78.062 1 70.44 117 GLN B CA 1
ATOM 4754 C C . GLN B 1 117 ? -7.383 149 76.625 1 70.44 117 GLN B C 1
ATOM 4756 O O . GLN B 1 117 ? -7.246 147.75 76.5 1 70.44 117 GLN B O 1
ATOM 4761 N N . LEU B 1 118 ? -7.332 149.75 75.625 1 75.69 118 LEU B N 1
ATOM 4762 C CA . LEU B 1 118 ? -7.199 149.375 74.25 1 75.69 118 LEU B CA 1
ATOM 4763 C C . LEU B 1 118 ? -5.805 148.75 74 1 75.69 118 LEU B C 1
ATOM 4765 O O . LEU B 1 118 ? -5.652 147.75 73.312 1 75.69 118 LEU B O 1
ATOM 4769 N N . ARG B 1 119 ? -4.91 149.5 74.625 1 76.94 119 ARG B N 1
ATOM 4770 C CA . ARG B 1 119 ? -3.537 149 74.438 1 76.94 119 ARG B CA 1
ATOM 4771 C C . ARG B 1 119 ? -3.299 147.75 75.188 1 76.94 119 ARG B C 1
ATOM 4773 O O . ARG B 1 119 ? -2.584 146.875 74.688 1 76.94 119 ARG B O 1
ATOM 4780 N N . GLN B 1 120 ? -3.904 147.625 76.312 1 76 120 GLN B N 1
ATOM 4781 C CA . GLN B 1 120 ? -3.807 146.375 77.062 1 76 120 GLN B CA 1
ATOM 4782 C C . GLN B 1 120 ? -4.5 145.25 76.25 1 76 120 GLN B C 1
ATOM 4784 O O . GLN B 1 120 ? -4.008 144.125 76.25 1 76 120 GLN B O 1
ATOM 4789 N N . GLY B 1 121 ? -5.559 145.625 75.688 1 77.19 121 GLY B N 1
ATOM 4790 C CA . GLY B 1 121 ? -6.266 144.625 74.875 1 77.19 121 GLY B CA 1
ATOM 4791 C C . GLY B 1 121 ? -5.469 144.25 73.688 1 77.19 121 GLY B C 1
ATOM 4792 O O . GLY B 1 121 ? -5.457 143 73.312 1 77.19 121 GLY B O 1
ATOM 4793 N N . LEU B 1 122 ? -4.828 145.125 73.062 1 80.56 122 LEU B N 1
ATOM 4794 C CA . LEU B 1 122 ? -4.012 144.75 71.938 1 80.56 122 LEU B CA 1
ATOM 4795 C C . LEU B 1 122 ? -2.83 143.875 72.312 1 80.56 122 LEU B C 1
ATOM 4797 O O . LEU B 1 122 ? -2.465 143 71.562 1 80.56 122 LEU B O 1
ATOM 4801 N N . HIS B 1 123 ? -2.385 144.25 73.5 1 79.06 123 HIS B N 1
ATOM 4802 C CA . HIS B 1 123 ? -1.289 143.375 73.938 1 79.06 123 HIS B CA 1
ATOM 4803 C C . HIS B 1 123 ? -1.761 142 74.25 1 79.06 123 HIS B C 1
ATOM 4805 O O . HIS B 1 123 ? -1.062 141 73.875 1 79.06 123 HIS B O 1
ATOM 4811 N N . THR B 1 124 ? -2.908 141.75 74.75 1 78.81 124 THR B N 1
ATOM 4812 C CA . THR B 1 124 ? -3.477 140.5 75.062 1 78.81 124 THR B CA 1
ATOM 4813 C C . THR B 1 124 ? -3.723 139.75 73.75 1 78.81 124 THR B C 1
ATOM 4815 O O . THR B 1 124 ? -3.473 138.5 73.625 1 78.81 124 THR B O 1
ATOM 4818 N N . LEU B 1 125 ? -4.152 140.375 72.75 1 82.25 125 LEU B N 1
ATOM 4819 C CA . LEU B 1 125 ? -4.41 139.75 71.438 1 82.25 125 LEU B CA 1
ATOM 4820 C C . LEU B 1 125 ? -3.109 139.375 70.812 1 82.25 125 LEU B C 1
ATOM 4822 O O . LEU B 1 125 ? -3.059 138.25 70.188 1 82.25 125 LEU B O 1
ATOM 4826 N N . GLU B 1 126 ? -2.164 140.125 70.938 1 79.69 126 GLU B N 1
ATOM 4827 C CA . GLU B 1 126 ? -0.862 139.75 70.375 1 79.69 126 GLU B CA 1
ATOM 4828 C C . GLU B 1 126 ? -0.281 138.5 71.062 1 79.69 126 GLU B C 1
ATOM 4830 O O . GLU B 1 126 ? 0.26 137.625 70.375 1 79.69 126 GLU B O 1
ATOM 4835 N N . THR B 1 127 ? -0.389 138.375 72.312 1 78.94 127 THR B N 1
ATOM 4836 C CA . THR B 1 127 ? 0.117 137.25 73.062 1 78.94 127 THR B CA 1
ATOM 4837 C C . THR B 1 127 ? -0.663 136 72.688 1 78.94 127 THR B C 1
ATOM 4839 O O . THR B 1 127 ? -0.077 135 72.5 1 78.94 127 THR B O 1
ATOM 4842 N N . TRP B 1 128 ? -1.909 136.25 72.562 1 80.94 128 TRP B N 1
ATOM 4843 C CA . TRP B 1 128 ? -2.766 135.125 72.188 1 80.94 128 TRP B CA 1
ATOM 4844 C C . TRP B 1 128 ? -2.432 134.625 70.75 1 80.94 128 TRP B C 1
ATOM 4846 O O . TRP B 1 128 ? -2.324 133.375 70.5 1 80.94 128 TRP B O 1
ATOM 4856 N N . LEU B 1 129 ? -2.238 135.5 69.875 1 81.62 129 LEU B N 1
ATOM 4857 C CA . LEU B 1 129 ? -1.875 135.25 68.5 1 81.62 129 LEU B CA 1
ATOM 4858 C C . LEU B 1 129 ? -0.528 134.5 68.438 1 81.62 129 LEU B C 1
ATOM 4860 O O . LEU B 1 129 ? -0.336 133.625 67.625 1 81.62 129 LEU B O 1
ATOM 4864 N N . GLY B 1 130 ? 0.352 135 69.312 1 76.56 130 GLY B N 1
ATOM 4865 C CA . GLY B 1 130 ? 1.636 134.25 69.375 1 76.56 130 GLY B CA 1
ATOM 4866 C C . GLY B 1 130 ? 1.515 132.875 69.812 1 76.56 130 GLY B C 1
ATOM 4867 O O . GLY B 1 130 ? 2.207 132 69.312 1 76.56 130 GLY B O 1
ATOM 4868 N N . GLN B 1 131 ? 0.622 132.5 70.688 1 77 131 GLN B N 1
ATOM 4869 C CA . GLN B 1 131 ? 0.379 131.125 71.188 1 77 131 GLN B CA 1
ATOM 4870 C C . GLN B 1 131 ? -0.229 130.25 70.062 1 77 131 GLN B C 1
ATOM 4872 O O . GLN B 1 131 ? 0.133 129.125 69.875 1 77 131 GLN B O 1
ATOM 4877 N N . LEU B 1 132 ? -1.04 131 69.312 1 78.56 132 LEU B N 1
ATOM 4878 C CA . LEU B 1 132 ? -1.702 130.25 68.188 1 78.56 132 LEU B CA 1
ATOM 4879 C C . LEU B 1 132 ? -0.707 130 67.125 1 78.56 132 LEU B C 1
ATOM 4881 O O . LEU B 1 132 ? -0.804 128.875 66.5 1 78.56 132 LEU B O 1
ATOM 4885 N N . GLN B 1 133 ? 0.238 130.875 66.938 1 74.94 133 GLN B N 1
ATOM 4886 C CA . GLN B 1 133 ? 1.256 130.625 65.875 1 74.94 133 GLN B CA 1
ATOM 4887 C C . GLN B 1 133 ? 2.164 129.5 66.25 1 74.94 133 GLN B C 1
ATOM 4889 O O . GLN B 1 133 ? 2.73 128.875 65.375 1 74.94 133 GLN B O 1
ATOM 4894 N N . GLN B 1 134 ? 2.346 129.25 67.562 1 70.5 134 GLN B N 1
ATOM 4895 C CA . GLN B 1 134 ? 3.189 128.125 68 1 70.5 134 GLN B CA 1
ATOM 4896 C C . GLN B 1 134 ? 2.412 126.875 68.062 1 70.5 134 GLN B C 1
ATOM 4898 O O . GLN B 1 134 ? 2.844 125.875 68.688 1 70.5 134 GLN B O 1
ATOM 4903 N N . GLN B 1 135 ? 1.257 126.875 67.562 1 69.5 135 GLN B N 1
ATOM 4904 C CA . GLN B 1 135 ? 0.435 125.688 67.312 1 69.5 135 GLN B CA 1
ATOM 4905 C C . GLN B 1 135 ? -0.279 125.25 68.562 1 69.5 135 GLN B C 1
ATOM 4907 O O . GLN B 1 135 ? -0.577 124.062 68.75 1 69.5 135 GLN B O 1
ATOM 4912 N N . GLU B 1 136 ? -0.385 126.125 69.5 1 72.94 136 GLU B N 1
ATOM 4913 C CA . GLU B 1 136 ? -1.25 125.875 70.625 1 72.94 136 GLU B CA 1
ATOM 4914 C C . GLU B 1 136 ? -2.678 126.375 70.312 1 72.94 136 GLU B C 1
ATOM 4916 O O . GLU B 1 136 ? -3.15 127.312 70.938 1 72.94 136 GLU B O 1
ATOM 4921 N N . TRP B 1 137 ? -3.377 125.812 69.5 1 70.94 137 TRP B N 1
ATOM 4922 C CA . TRP B 1 137 ? -4.645 126.188 68.938 1 70.94 137 TRP B CA 1
ATOM 4923 C C . TRP B 1 137 ? -5.781 126.125 69.938 1 70.94 137 TRP B C 1
ATOM 4925 O O . TRP B 1 137 ? -6.871 126.625 69.688 1 70.94 137 TRP B O 1
ATOM 4935 N N . HIS B 1 138 ? -5.453 125.562 71.062 1 73.44 138 HIS B N 1
ATOM 4936 C CA . HIS B 1 138 ? -6.48 125.375 72.125 1 73.44 138 HIS B CA 1
ATOM 4937 C C . HIS B 1 138 ? -6.465 126.5 73.125 1 73.44 138 HIS B C 1
ATOM 4939 O O . HIS B 1 138 ? -7.227 126.438 74.125 1 73.44 138 HIS B O 1
ATOM 4945 N N . SER B 1 139 ? -5.703 127.5 72.875 1 74.31 139 SER B N 1
ATOM 4946 C CA . SER B 1 139 ? -5.664 128.625 73.812 1 74.31 139 SER B CA 1
ATOM 4947 C C . SER B 1 139 ? -6.957 129.375 73.75 1 74.31 139 SER B C 1
ATOM 4949 O O . SER B 1 139 ? -7.41 129.875 72.688 1 74.31 139 SER B O 1
ATOM 4951 N N . PRO B 1 140 ? -7.656 129.5 74.688 1 77.12 140 PRO B N 1
ATOM 4952 C CA . PRO B 1 140 ? -8.969 130.25 74.75 1 77.12 140 PRO B CA 1
ATOM 4953 C C . PRO B 1 140 ? -8.898 131.625 74.375 1 77.12 140 PRO B C 1
ATOM 4955 O O . PRO B 1 140 ? -7.879 132.375 74.625 1 77.12 140 PRO B O 1
ATOM 4958 N N . LEU B 1 141 ? -9.789 132.25 73.688 1 79 141 LEU B N 1
ATOM 4959 C CA . LEU B 1 141 ? -9.961 133.625 73.312 1 79 141 LEU B CA 1
ATOM 4960 C C . LEU B 1 141 ? -10.023 134.5 74.562 1 79 141 LEU B C 1
ATOM 4962 O O . LEU B 1 141 ? -10.844 134.25 75.5 1 79 141 LEU B O 1
ATOM 4966 N N . PRO B 1 142 ? -9.094 135.375 74.812 1 77.25 142 PRO B N 1
ATOM 4967 C CA . PRO B 1 142 ? -9.133 136.25 76 1 77.25 142 PRO B CA 1
ATOM 4968 C C . PRO B 1 142 ? -10.344 137.125 76 1 77.25 142 PRO B C 1
ATOM 4970 O O . PRO B 1 142 ? -10.906 137.375 74.938 1 77.25 142 PRO B O 1
ATOM 4973 N N . GLU B 1 143 ? -10.867 137.625 77 1 76.44 143 GLU B N 1
ATOM 4974 C CA . GLU B 1 143 ? -11.984 138.625 77.188 1 76.44 143 GLU B CA 1
ATOM 4975 C C . GLU B 1 143 ? -11.523 140 76.938 1 76.44 143 GLU B C 1
ATOM 4977 O O . GLU B 1 143 ? -10.539 140.5 77.562 1 76.44 143 GLU B O 1
ATOM 4982 N N . PHE B 1 144 ? -12.047 140.75 75.875 1 75.69 144 PHE B N 1
ATOM 4983 C CA . PHE B 1 144 ? -11.688 142.125 75.625 1 75.69 144 PHE B CA 1
ATOM 4984 C C . PHE B 1 144 ? -12.805 143 76 1 75.69 144 PHE B C 1
ATOM 4986 O O . PHE B 1 144 ? -13.984 142.75 75.75 1 75.69 144 PHE B O 1
ATOM 4993 N N . LYS B 1 145 ? -12.656 144.125 76.688 1 74.06 145 LYS B N 1
ATOM 4994 C CA . LYS B 1 145 ? -13.641 145.125 77.062 1 74.06 145 LYS B CA 1
ATOM 4995 C C . LYS B 1 145 ? -14.047 146 75.875 1 74.06 145 LYS B C 1
ATOM 4997 O O . LYS B 1 145 ? -15.195 146.375 75.812 1 74.06 145 LYS B O 1
ATOM 5002 N N . ASP B 1 146 ? -13.023 146 74.938 1 76.38 146 ASP B N 1
ATOM 5003 C CA . ASP B 1 146 ? -13.305 146.75 73.75 1 76.38 146 ASP B CA 1
ATOM 5004 C C . ASP B 1 146 ? -13.977 145.875 72.688 1 76.38 146 ASP B C 1
ATOM 5006 O O . ASP B 1 146 ? -13.477 144.875 72.375 1 76.38 146 ASP B O 1
ATOM 5010 N N . PRO B 1 147 ? -15.039 146.375 72.25 1 75.19 147 PRO B N 1
ATOM 5011 C CA . PRO B 1 147 ? -15.82 145.5 71.312 1 75.19 147 PRO B CA 1
ATOM 5012 C C . PRO B 1 147 ? -15.078 145.25 70 1 75.19 147 PRO B C 1
ATOM 5014 O O . PRO B 1 147 ? -15.227 144.125 69.438 1 75.19 147 PRO B O 1
ATOM 5017 N N . GLN B 1 148 ? -14.195 146.125 69.688 1 76.62 148 GLN B N 1
ATOM 5018 C CA . GLN B 1 148 ? -13.469 145.875 68.438 1 76.62 148 GLN B CA 1
ATOM 5019 C C . GLN B 1 148 ? -12.383 144.875 68.562 1 76.62 148 GLN B C 1
ATOM 5021 O O . GLN B 1 148 ? -12.195 144 67.688 1 76.62 148 GLN B O 1
ATOM 5026 N N . LEU B 1 149 ? -11.805 144.875 69.625 1 80.62 149 LEU B N 1
ATOM 5027 C CA . LEU B 1 149 ? -10.797 143.875 69.875 1 80.62 149 LEU B CA 1
ATOM 5028 C C . LEU B 1 149 ? -11.445 142.5 70.062 1 80.62 149 LEU B C 1
ATOM 5030 O O . LEU B 1 149 ? -10.891 141.5 69.625 1 80.62 149 LEU B O 1
ATOM 5034 N N . ALA B 1 150 ? -12.602 142.5 70.625 1 79.62 150 ALA B N 1
ATOM 5035 C CA . ALA B 1 150 ? -13.336 141.25 70.75 1 79.62 150 ALA B CA 1
ATOM 5036 C C . ALA B 1 150 ? -13.719 140.625 69.438 1 79.62 150 ALA B C 1
ATOM 5038 O O . ALA B 1 150 ? -13.633 139.5 69.25 1 79.62 150 ALA B O 1
ATOM 5039 N N . ALA B 1 151 ? -13.969 141.5 68.5 1 79.19 151 ALA B N 1
ATOM 5040 C CA . ALA B 1 151 ? -14.352 141.125 67.188 1 79.19 151 ALA B CA 1
ATOM 5041 C C . ALA B 1 151 ? -13.156 140.5 66.438 1 79.19 151 ALA B C 1
ATOM 5043 O O . ALA B 1 151 ? -13.281 139.5 65.75 1 79.19 151 ALA B O 1
ATOM 5044 N N . ILE B 1 152 ? -12.078 141.125 66.562 1 80.81 152 ILE B N 1
ATOM 5045 C CA . ILE B 1 152 ? -10.852 140.625 65.938 1 80.81 152 ILE B CA 1
ATOM 5046 C C . ILE B 1 152 ? -10.438 139.25 66.562 1 80.81 152 ILE B C 1
ATOM 5048 O O . ILE B 1 152 ? -10.07 138.375 65.875 1 80.81 152 ILE B O 1
ATOM 5052 N N . GLY B 1 153 ? -10.5 139.375 67.875 1 79.88 153 GLY B N 1
ATOM 5053 C CA . GLY B 1 153 ? -10.219 138.125 68.5 1 79.88 153 GLY B CA 1
ATOM 5054 C C . GLY B 1 153 ? -11.102 136.875 68.062 1 79.88 153 GLY B C 1
ATOM 5055 O O . GLY B 1 153 ? -10.609 135.875 67.812 1 79.88 153 GLY B O 1
ATOM 5056 N N . GLN B 1 154 ? -12.32 137.125 67.875 1 80.19 154 GLN B N 1
ATOM 5057 C CA . GLN B 1 154 ? -13.242 136.125 67.438 1 80.19 154 GLN B CA 1
ATOM 5058 C C . GLN B 1 154 ? -12.906 135.75 66 1 80.19 154 GLN B C 1
ATOM 5060 O O . GLN B 1 154 ? -13.016 134.5 65.625 1 80.19 154 GLN B O 1
ATOM 5065 N N . GLY B 1 155 ? -12.547 136.625 65.188 1 78.62 155 GLY B N 1
ATOM 5066 C CA . GLY B 1 155 ? -12.133 136.25 63.844 1 78.62 155 GLY B CA 1
ATOM 5067 C C . GLY B 1 155 ? -10.922 135.375 63.781 1 78.62 155 GLY B C 1
ATOM 5068 O O . GLY B 1 155 ? -10.891 134.5 62.969 1 78.62 155 GLY B O 1
ATOM 5069 N N . ILE B 1 156 ? -9.984 135.625 64.5 1 81 156 ILE B N 1
ATOM 5070 C CA . ILE B 1 156 ? -8.789 134.75 64.562 1 81 156 ILE B CA 1
ATOM 5071 C C . ILE B 1 156 ? -9.156 133.375 65.062 1 81 156 ILE B C 1
ATOM 5073 O O . ILE B 1 156 ? -8.656 132.375 64.562 1 81 156 ILE B O 1
ATOM 5077 N N . ALA B 1 157 ? -10.023 133.5 66 1 79.44 157 ALA B N 1
ATOM 5078 C CA . ALA B 1 157 ? -10.469 132.125 66.562 1 79.44 157 ALA B CA 1
ATOM 5079 C C . ALA B 1 157 ? -11.086 131.375 65.438 1 79.44 157 ALA B C 1
ATOM 5081 O O . ALA B 1 157 ? -10.883 130.125 65.438 1 79.44 157 ALA B O 1
ATOM 5082 N N . VAL B 1 158 ? -11.727 131.875 64.562 1 79.31 158 VAL B N 1
ATOM 5083 C CA . VAL B 1 158 ? -12.352 131.125 63.469 1 79.31 158 VAL B CA 1
ATOM 5084 C C . VAL B 1 158 ? -11.273 130.625 62.531 1 79.31 158 VAL B C 1
ATOM 5086 O O . VAL B 1 158 ? -11.375 129.5 62.062 1 79.31 158 VAL B O 1
ATOM 5089 N N . LEU B 1 159 ? -10.289 131.25 62.281 1 80.44 159 LEU B N 1
ATOM 5090 C CA . LEU B 1 159 ? -9.203 130.75 61.438 1 80.44 159 LEU B CA 1
ATOM 5091 C C . LEU B 1 159 ? -8.469 129.625 62.062 1 80.44 159 LEU B C 1
ATOM 5093 O O . LEU B 1 159 ? -8.117 128.625 61.375 1 80.44 159 LEU B O 1
ATOM 5097 N N . VAL B 1 160 ? -8.305 129.75 63.281 1 80.12 160 VAL B N 1
ATOM 5098 C CA . VAL B 1 160 ? -7.609 128.75 64 1 80.12 160 VAL B CA 1
ATOM 5099 C C . VAL B 1 160 ? -8.469 127.438 64 1 80.12 160 VAL B C 1
ATOM 5101 O O . VAL B 1 160 ? -7.953 126.312 63.812 1 80.12 160 VAL B O 1
ATOM 5104 N N . ALA B 1 161 ? -9.727 127.625 64.125 1 79.5 161 ALA B N 1
ATOM 5105 C CA . ALA B 1 161 ? -10.633 126.5 64 1 79.5 161 ALA B CA 1
ATOM 5106 C C . ALA B 1 161 ? -10.555 125.812 62.656 1 79.5 161 ALA B C 1
ATOM 5108 O O . ALA B 1 161 ? -10.594 124.625 62.562 1 79.5 161 ALA B O 1
ATOM 5109 N N . GLN B 1 162 ? -10.391 126.5 61.688 1 80.5 162 GLN B N 1
ATOM 5110 C CA . GLN B 1 162 ? -10.258 125.938 60.312 1 80.5 162 GLN B CA 1
ATOM 5111 C C . GLN B 1 162 ? -8.938 125.188 60.156 1 80.5 162 GLN B C 1
ATOM 5113 O O . GLN B 1 162 ? -8.891 124.188 59.5 1 80.5 162 GLN B O 1
ATOM 5118 N N . LEU B 1 163 ? -7.969 125.625 60.688 1 81.06 163 LEU B N 1
ATOM 5119 C CA . LEU B 1 163 ? -6.664 125 60.625 1 81.06 163 LEU B CA 1
ATOM 5120 C C . LEU B 1 163 ? -6.711 123.625 61.312 1 81.06 163 LEU B C 1
ATOM 5122 O O . LEU B 1 163 ? -6.16 122.625 60.781 1 81.06 163 LEU B O 1
ATOM 5126 N N . GLN B 1 164 ? -7.43 123.688 62.406 1 80.56 164 GLN B N 1
ATOM 5127 C CA . GLN B 1 164 ? -7.555 122.438 63.156 1 80.56 164 GLN B CA 1
ATOM 5128 C C . GLN B 1 164 ? -8.359 121.438 62.344 1 80.56 164 GLN B C 1
ATOM 5130 O O . GLN B 1 164 ? -8.008 120.25 62.281 1 80.56 164 GLN B O 1
ATOM 5135 N N . GLN B 1 165 ? -9.305 121.938 61.719 1 81.62 165 GLN B N 1
ATOM 5136 C CA . GLN B 1 165 ? -10.148 121 60.906 1 81.62 165 GLN B CA 1
ATOM 5137 C C . GLN B 1 165 ? -9.367 120.438 59.719 1 81.62 165 GLN B C 1
ATOM 5139 O O . GLN B 1 165 ? -9.484 119.25 59.406 1 81.62 165 GLN B O 1
ATOM 5144 N N . GLN B 1 166 ? -8.602 121.188 59.156 1 82.5 166 GLN B N 1
ATOM 5145 C CA . GLN B 1 166 ? -7.816 120.75 58 1 82.5 166 GLN B CA 1
ATOM 5146 C C . GLN B 1 166 ? -6.738 119.75 58.438 1 82.5 166 GLN B C 1
ATOM 5148 O O . GLN B 1 166 ? -6.453 118.812 57.719 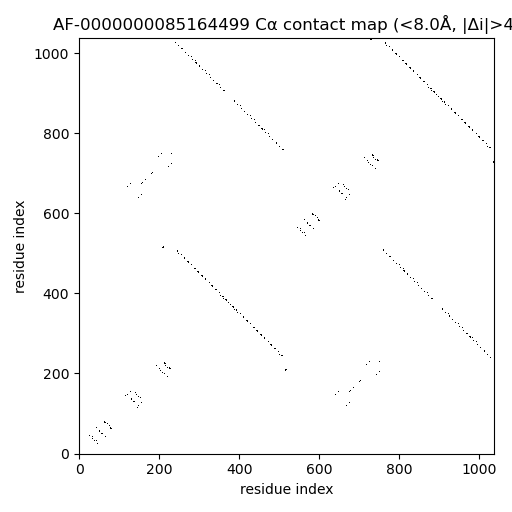1 82.5 166 GLN B O 1
ATOM 5153 N N . GLN B 1 167 ? -6.285 120 59.594 1 82.44 167 GLN B N 1
ATOM 5154 C CA . GLN B 1 167 ? -5.297 119.062 60.094 1 82.44 167 GLN B CA 1
ATOM 5155 C C . GLN B 1 167 ? -5.922 117.688 60.344 1 82.44 167 GLN B C 1
ATOM 5157 O O . GLN B 1 167 ? -5.32 116.625 60.031 1 82.44 167 GLN B O 1
ATOM 5162 N N . ASP B 1 168 ? -7.152 117.75 60.812 1 81.25 168 ASP B N 1
ATOM 5163 C CA . ASP B 1 168 ? -7.863 116.5 61.031 1 81.25 168 ASP B CA 1
ATOM 5164 C C . ASP B 1 168 ? -8.164 115.812 59.719 1 81.25 168 ASP B C 1
ATOM 5166 O O . ASP B 1 168 ? -8.055 114.562 59.625 1 81.25 168 ASP B O 1
ATOM 5170 N N . GLN B 1 169 ? -8.391 116.625 58.812 1 82.31 169 GLN B N 1
ATOM 5171 C CA . GLN B 1 169 ? -8.688 116.062 57.5 1 82.31 169 GLN B CA 1
ATOM 5172 C C . GLN B 1 169 ? -7.449 115.438 56.875 1 82.31 169 GLN B C 1
ATOM 5174 O O . GLN B 1 169 ? -7.531 114.312 56.281 1 82.31 169 GLN B O 1
ATOM 5179 N N . ILE B 1 170 ? -6.387 115.938 57 1 81.06 170 ILE B N 1
ATOM 5180 C CA . ILE B 1 170 ? -5.133 115.375 56.469 1 81.06 170 ILE B CA 1
ATOM 5181 C C . ILE B 1 170 ? -4.816 114.062 57.156 1 81.06 170 ILE B C 1
ATOM 5183 O O . ILE B 1 170 ? -4.477 113.062 56.5 1 81.06 170 ILE B O 1
ATOM 5187 N N . GLN B 1 171 ? -5.109 114.062 58.406 1 81.75 171 GLN B N 1
ATOM 5188 C CA . GLN B 1 171 ? -4.805 112.875 59.156 1 81.75 171 GLN B CA 1
ATOM 5189 C C . GLN B 1 171 ? -5.73 111.75 58.75 1 81.75 171 GLN B C 1
ATOM 5191 O O . GLN B 1 171 ? -5.285 110.562 58.594 1 81.75 171 GLN B O 1
ATOM 5196 N N . THR B 1 172 ? -6.902 112.125 58.469 1 82.25 172 THR B N 1
ATOM 5197 C CA . THR B 1 172 ? -7.871 111.062 58.062 1 82.25 172 THR B CA 1
ATOM 5198 C C . THR B 1 172 ? -7.562 110.562 56.688 1 82.25 172 THR B C 1
ATOM 5200 O O 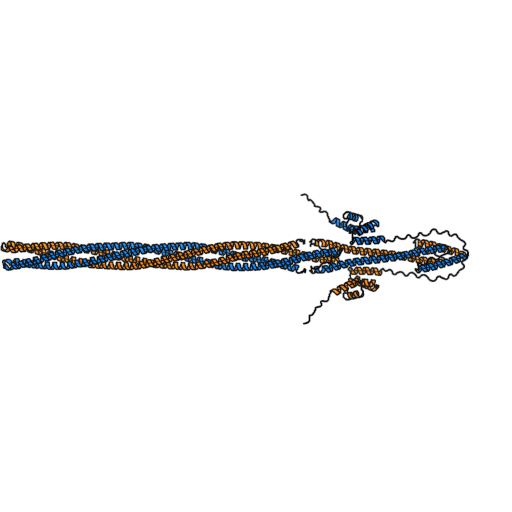. THR B 1 172 ? -7.605 109.312 56.438 1 82.25 172 THR B O 1
ATOM 5203 N N . LEU B 1 173 ? -7.18 111.438 55.812 1 80.62 173 LEU B N 1
ATOM 5204 C CA . LEU B 1 173 ? -6.887 111 54.438 1 80.62 173 LEU B CA 1
ATOM 5205 C C . LEU B 1 173 ? -5.637 110.125 54.406 1 80.62 173 LEU B C 1
ATOM 5207 O O . LEU B 1 173 ? -5.59 109.125 53.656 1 80.62 173 LEU B O 1
ATOM 5211 N N . GLU B 1 174 ? -4.727 110.375 55.188 1 80.44 174 GLU B N 1
ATOM 5212 C CA . GLU B 1 174 ? -3.506 109.562 55.25 1 80.44 174 GLU B CA 1
ATOM 5213 C C . GLU B 1 174 ? -3.779 108.188 55.812 1 80.44 174 GLU B C 1
ATOM 5215 O O . GLU B 1 174 ? -3.256 107.188 55.312 1 80.44 174 GLU B O 1
ATOM 5220 N N . ALA B 1 175 ? -4.68 108.188 56.75 1 81.81 175 ALA B N 1
ATOM 5221 C CA . ALA B 1 175 ? -5.02 106.938 57.344 1 81.81 175 ALA B CA 1
ATOM 5222 C C . ALA B 1 175 ? -5.766 106 56.375 1 81.81 175 ALA B C 1
ATOM 5224 O O . ALA B 1 175 ? -5.484 104.812 56.281 1 81.81 175 ALA B O 1
ATOM 5225 N N . GLN B 1 176 ? -6.59 106.625 55.594 1 79.88 176 GLN B N 1
ATOM 5226 C CA . GLN B 1 176 ? -7.367 105.875 54.625 1 79.88 176 GLN B CA 1
ATOM 5227 C C . GLN B 1 176 ? -6.48 105.375 53.5 1 79.88 176 GLN B C 1
ATOM 5229 O O . GLN B 1 176 ? -6.637 104.188 53.031 1 79.88 176 GLN B O 1
ATOM 5234 N N . ARG B 1 177 ? -5.605 106.125 53.094 1 76.69 177 ARG B N 1
ATOM 5235 C CA . ARG B 1 177 ? -4.672 105.75 52.031 1 76.69 177 ARG B CA 1
ATOM 5236 C C . ARG B 1 177 ? -3.814 104.562 52.5 1 76.69 177 ARG B C 1
ATOM 5238 O O . ARG B 1 177 ? -3.65 103.562 51.75 1 76.69 177 ARG B O 1
ATOM 5245 N N . GLN B 1 178 ? -3.424 104.562 53.688 1 76.56 178 GLN B N 1
ATOM 5246 C CA . GLN B 1 178 ? -2.566 103.5 54.188 1 76.56 178 GLN B CA 1
ATOM 5247 C C . GLN B 1 178 ? -3.336 102.188 54.312 1 76.56 178 GLN B C 1
ATOM 5249 O O . GLN B 1 178 ? -2.82 101.125 53.969 1 76.56 178 GLN B O 1
ATOM 5254 N N . GLU B 1 179 ? -4.566 102.312 54.594 1 79.56 179 GLU B N 1
ATOM 5255 C CA . GLU B 1 179 ? -5.387 101.125 54.75 1 79.56 179 GLU B CA 1
ATOM 5256 C C . GLU B 1 179 ? -5.672 100.5 53.406 1 79.56 179 GLU B C 1
ATOM 5258 O O . GLU B 1 179 ? -5.617 99.25 53.281 1 79.56 179 GLU B O 1
ATOM 5263 N N . GLU B 1 180 ? -5.934 101.25 52.438 1 74.5 180 GLU B N 1
ATOM 5264 C CA . GLU B 1 180 ? -6.246 100.75 51.125 1 74.5 180 GLU B CA 1
ATOM 5265 C C . GLU B 1 180 ? -5.027 100.062 50.469 1 74.5 180 GLU B C 1
ATOM 5267 O O . GLU B 1 180 ? -5.145 99.062 49.844 1 74.5 180 GLU B O 1
ATOM 5272 N N . VAL B 1 181 ? -3.91 100.625 50.656 1 70.88 181 VAL B N 1
ATOM 5273 C CA . VAL B 1 181 ? -2.67 100.125 50.125 1 70.88 181 VAL B CA 1
ATOM 5274 C C . VAL B 1 181 ? -2.348 98.812 50.781 1 70.88 181 VAL B C 1
ATOM 5276 O O . VAL B 1 181 ? -1.952 97.812 50.125 1 70.88 181 VAL B O 1
ATOM 5279 N N . GLN B 1 182 ? -2.711 98.688 52.062 1 76.12 182 GLN B N 1
ATOM 5280 C CA . GLN B 1 182 ? -2.432 97.5 52.781 1 76.12 182 GLN B CA 1
ATOM 5281 C C . GLN B 1 182 ? -3.375 96.375 52.344 1 76.12 182 GLN B C 1
ATOM 5283 O O . GLN B 1 182 ? -2.947 95.188 52.188 1 76.12 182 GLN B O 1
ATOM 5288 N N . ARG B 1 183 ? -4.531 96.75 52.031 1 77 183 ARG B N 1
ATOM 5289 C CA . ARG B 1 183 ? -5.508 95.75 51.625 1 77 183 ARG B CA 1
ATOM 5290 C C . ARG B 1 183 ? -5.18 95.188 50.219 1 77 183 ARG B C 1
ATOM 5292 O O . ARG B 1 183 ? -5.238 94 50 1 77 183 ARG B O 1
ATOM 5299 N N . GLN B 1 184 ? -4.828 96 49.375 1 70.75 184 GLN B N 1
ATOM 5300 C CA . GLN B 1 184 ? -4.488 95.625 48.031 1 70.75 184 GLN B CA 1
ATOM 5301 C C . GLN B 1 184 ? -3.219 94.75 48 1 70.75 184 GLN B C 1
ATOM 5303 O O . GLN B 1 184 ? -3.123 93.812 47.219 1 70.75 184 GLN B O 1
ATOM 5308 N N . ARG B 1 185 ? -2.352 95.125 48.875 1 71.5 185 ARG B N 1
ATOM 5309 C CA . ARG B 1 185 ? -1.118 94.375 48.969 1 71.5 185 ARG B CA 1
ATOM 5310 C C . ARG B 1 185 ? -1.395 92.938 49.5 1 71.5 185 ARG B C 1
ATOM 5312 O O . ARG B 1 185 ? -0.831 92 49 1 71.5 185 ARG B O 1
ATOM 5319 N N . GLN B 1 186 ? -2.381 92.875 50.344 1 76.88 186 GLN B N 1
ATOM 5320 C CA . GLN B 1 186 ? -2.723 91.562 50.875 1 76.88 186 GLN B CA 1
ATOM 5321 C C . GLN B 1 186 ? -3.418 90.688 49.844 1 76.88 186 GLN B C 1
ATOM 5323 O O . GLN B 1 186 ? -3.125 89.5 49.719 1 76.88 186 GLN B O 1
ATOM 5328 N N . GLU B 1 187 ? -4.215 91.25 49.031 1 73.56 187 GLU B N 1
ATOM 5329 C CA . GLU B 1 187 ? -4.922 90.5 48 1 73.56 187 GLU B CA 1
ATOM 5330 C C . GLU B 1 187 ? -3.971 90.062 46.875 1 73.56 187 GLU B C 1
ATOM 5332 O O . GLU B 1 187 ? -4.078 88.938 46.375 1 73.56 187 GLU B O 1
ATOM 5337 N N . ARG B 1 188 ? -3.113 90.938 46.594 1 70.06 188 ARG B N 1
ATOM 5338 C CA . ARG B 1 188 ? -2.113 90.562 45.594 1 70.06 188 ARG B CA 1
ATOM 5339 C C . ARG B 1 188 ? -1.195 89.5 46.094 1 70.06 188 ARG B C 1
ATOM 5341 O O . ARG B 1 188 ? -0.851 88.562 45.312 1 70.06 188 ARG B O 1
ATOM 5348 N N . MET B 1 189 ? -0.91 89.5 47.281 1 74.06 189 MET B N 1
ATOM 5349 C CA . MET B 1 189 ? -0.031 88.5 47.844 1 74.06 189 MET B CA 1
ATOM 5350 C C . MET B 1 189 ? -0.74 87.125 47.938 1 74.06 189 MET B C 1
ATOM 5352 O O . MET B 1 189 ? -0.138 86.125 47.656 1 74.06 189 MET B O 1
ATOM 5356 N N . LYS B 1 190 ? -1.991 87.25 48.188 1 74.75 190 LYS B N 1
ATOM 5357 C CA . LYS B 1 190 ? -2.754 86 48.281 1 74.75 190 LYS B CA 1
ATOM 5358 C C . LYS B 1 190 ? -2.879 85.375 46.906 1 74.75 190 LYS B C 1
ATOM 5360 O O . LYS B 1 190 ? -2.75 84.125 46.781 1 74.75 190 LYS B O 1
ATOM 5365 N N . MET B 1 191 ? -3.148 86.125 45.875 1 72.56 191 MET B N 1
ATOM 5366 C CA . MET B 1 191 ? -3.266 85.562 44.531 1 72.56 191 MET B CA 1
ATOM 5367 C C . MET B 1 191 ? -1.925 85.062 44.031 1 72.56 191 MET B C 1
ATOM 5369 O O . MET B 1 191 ? -1.865 84 43.406 1 72.56 191 MET B O 1
ATOM 5373 N N . GLN B 1 192 ? -0.914 85.75 44.312 1 72.88 192 GLN B N 1
ATOM 5374 C CA . GLN B 1 192 ? 0.426 85.312 43.938 1 72.88 192 GLN B CA 1
ATOM 5375 C C . GLN B 1 192 ? 0.817 84 44.656 1 72.88 192 GLN B C 1
ATOM 5377 O O . GLN B 1 192 ? 1.426 83.125 44.062 1 72.88 192 GLN B O 1
ATOM 5382 N N . GLU B 1 193 ? 0.425 83.938 45.875 1 78.06 193 GLU B N 1
ATOM 5383 C CA . GLU B 1 193 ? 0.693 82.75 46.625 1 78.06 193 GLU B CA 1
ATOM 5384 C C . GLU B 1 193 ? -0.084 81.562 46.062 1 78.06 193 GLU B C 1
ATOM 5386 O O . GLU B 1 193 ? 0.449 80.438 45.969 1 78.06 193 GLU B O 1
ATOM 5391 N N . ALA B 1 194 ? -1.281 81.875 45.656 1 76.19 194 ALA B N 1
ATOM 5392 C CA . ALA B 1 194 ? -2.109 80.812 45.094 1 76.19 194 ALA B CA 1
ATOM 5393 C C . ALA B 1 194 ? -1.539 80.312 43.75 1 76.19 194 ALA B C 1
ATOM 5395 O O . ALA B 1 194 ? -1.54 79.125 43.5 1 76.19 194 ALA B O 1
ATOM 5396 N N . VAL B 1 195 ? -1.076 81.188 42.938 1 76.31 195 VAL B N 1
ATOM 5397 C CA . VAL B 1 195 ? -0.491 80.875 41.656 1 76.31 195 VAL B CA 1
ATOM 5398 C C . VAL B 1 195 ? 0.785 80.062 41.844 1 76.31 195 VAL B C 1
ATOM 5400 O O . VAL B 1 195 ? 0.992 79.062 41.188 1 76.31 195 VAL B O 1
ATOM 5403 N N . ILE B 1 196 ? 1.562 80.438 42.812 1 77.31 196 ILE B N 1
ATOM 5404 C CA . ILE B 1 196 ? 2.82 79.75 43.062 1 77.31 196 ILE B CA 1
ATOM 5405 C C . ILE B 1 196 ? 2.537 78.375 43.625 1 77.31 196 ILE B C 1
ATOM 5407 O O . ILE B 1 196 ? 3.174 77.375 43.219 1 77.31 196 ILE B O 1
ATOM 5411 N N . ASN B 1 197 ? 1.551 78.312 44.5 1 80.44 197 ASN B N 1
ATOM 5412 C CA . ASN B 1 197 ? 1.193 77 45.062 1 80.44 197 ASN B CA 1
ATOM 5413 C C . ASN B 1 197 ? 0.693 76.062 43.969 1 80.44 197 ASN B C 1
ATOM 5415 O O . ASN B 1 197 ? 1.033 74.875 43.969 1 80.44 197 ASN B O 1
ATOM 5419 N N . LEU B 1 198 ? -0.1 76.562 43.094 1 81.56 198 LEU B N 1
ATOM 5420 C CA . LEU B 1 198 ? -0.579 75.75 41.969 1 81.56 198 LEU B CA 1
ATOM 5421 C C . LEU B 1 198 ? 0.58 75.312 41.094 1 81.56 198 LEU B C 1
ATOM 5423 O O . LEU B 1 198 ? 0.644 74.125 40.688 1 81.56 198 LEU B O 1
ATOM 5427 N N . LEU B 1 199 ? 1.479 76.125 40.781 1 81.19 199 LEU B N 1
ATOM 5428 C CA . LEU B 1 199 ? 2.637 75.812 39.969 1 81.19 199 LEU B CA 1
ATOM 5429 C C . LEU B 1 199 ? 3.479 74.75 40.625 1 81.19 199 LEU B C 1
ATOM 5431 O O . LEU B 1 199 ? 3.963 73.812 39.938 1 81.19 199 LEU B O 1
ATOM 5435 N N . LEU B 1 200 ? 3.633 74.75 41.906 1 81.44 200 LEU B N 1
ATOM 5436 C CA . LEU B 1 200 ? 4.395 73.75 42.625 1 81.44 200 LEU B CA 1
ATOM 5437 C C . LEU B 1 200 ? 3.676 72.438 42.594 1 81.44 200 LEU B C 1
ATOM 5439 O O . LEU B 1 200 ? 4.312 71.375 42.438 1 81.44 200 LEU B O 1
ATOM 5443 N N . ASP B 1 201 ? 2.334 72.5 42.625 1 81.75 201 ASP B N 1
ATOM 5444 C CA . ASP B 1 201 ? 1.537 71.25 42.594 1 81.75 201 ASP B CA 1
ATOM 5445 C C . ASP B 1 201 ? 1.604 70.562 41.25 1 81.75 201 ASP B C 1
ATOM 5447 O O . ASP B 1 201 ? 1.526 69.375 41.156 1 81.75 201 ASP B O 1
ATOM 5451 N N . ILE B 1 202 ? 1.747 71.375 40.219 1 81.5 202 ILE B N 1
ATOM 5452 C CA . ILE B 1 202 ? 1.599 70.75 38.906 1 81.5 202 ILE B CA 1
ATOM 5453 C C . ILE B 1 202 ? 2.977 70.5 38.281 1 81.5 202 ILE B C 1
ATOM 5455 O O . ILE B 1 202 ? 3.09 69.938 37.219 1 81.5 202 ILE B O 1
ATOM 5459 N N . GLU B 1 203 ? 4.047 71 38.844 1 80.88 203 GLU B N 1
ATOM 5460 C CA . GLU B 1 203 ? 5.406 70.875 38.344 1 80.88 203 GLU B CA 1
ATOM 5461 C C . GLU B 1 203 ? 5.781 69.438 38.125 1 80.88 203 GLU B C 1
ATOM 5463 O O . GLU B 1 203 ? 6.426 69.062 37.125 1 80.88 203 GLU B O 1
ATOM 5468 N N . GLY B 1 204 ? 5.348 68.625 38.969 1 81.38 204 GLY B N 1
ATOM 5469 C CA . GLY B 1 204 ? 5.641 67.188 38.875 1 81.38 204 GLY B CA 1
ATOM 5470 C C . GLY B 1 204 ? 5.039 66.562 37.625 1 81.38 204 GLY B C 1
ATOM 5471 O O . GLY B 1 204 ? 5.645 65.688 37.031 1 81.38 204 GLY B O 1
ATOM 5472 N N . ALA B 1 205 ? 3.867 67 37.281 1 80.25 205 ALA B N 1
ATOM 5473 C CA . ALA B 1 205 ? 3.193 66.438 36.125 1 80.25 205 ALA B CA 1
ATOM 5474 C C . ALA B 1 205 ? 3.984 66.75 34.844 1 80.25 205 ALA B C 1
ATOM 5476 O O . ALA B 1 205 ? 3.963 65.938 33.906 1 80.25 205 ALA B O 1
ATOM 5477 N N . GLN B 1 206 ? 4.66 67.812 34.781 1 76.94 206 GLN B N 1
ATOM 5478 C CA . GLN B 1 206 ? 5.484 68.188 33.625 1 76.94 206 GLN B CA 1
ATOM 5479 C C . GLN B 1 206 ? 6.637 67.188 33.438 1 76.94 206 GLN B C 1
ATOM 5481 O O . GLN B 1 206 ? 7.121 67 32.344 1 76.94 206 GLN B O 1
ATOM 5486 N N . ARG B 1 207 ? 7.086 66.562 34.594 1 81.56 207 ARG B N 1
ATOM 5487 C CA . ARG B 1 207 ? 8.195 65.625 34.562 1 81.56 207 ARG B CA 1
ATOM 5488 C C . ARG B 1 207 ? 7.68 64.188 34.469 1 81.56 207 ARG B C 1
ATOM 5490 O O . ARG B 1 207 ? 8.445 63.25 34.656 1 81.56 207 ARG B O 1
ATOM 5497 N N . GLY B 1 208 ? 6.398 64.062 34.312 1 83.06 208 GLY B N 1
ATOM 5498 C CA . GLY B 1 208 ? 5.844 62.75 34.094 1 83.06 208 GLY B CA 1
ATOM 5499 C C . GLY B 1 208 ? 5.25 62.156 35.344 1 83.06 208 GLY B C 1
ATOM 5500 O O . GLY B 1 208 ? 4.758 61 35.312 1 83.06 208 GLY B O 1
ATOM 5501 N N . ASP B 1 209 ? 5.25 62.844 36.531 1 86.81 209 ASP B N 1
ATOM 5502 C CA . ASP B 1 209 ? 4.637 62.344 37.75 1 86.81 209 ASP B CA 1
ATOM 5503 C C . ASP B 1 209 ? 3.131 62.625 37.75 1 86.81 209 ASP B C 1
ATOM 5505 O O . ASP B 1 209 ? 2.689 63.75 38.031 1 86.81 209 ASP B O 1
ATOM 5509 N N . LEU B 1 210 ? 2.393 61.531 37.5 1 86.62 210 LEU B N 1
ATOM 5510 C CA . LEU B 1 210 ? 0.945 61.688 37.406 1 86.62 210 LEU B CA 1
ATOM 5511 C C . LEU B 1 210 ? 0.281 61.406 38.75 1 86.62 210 LEU B C 1
ATOM 5513 O O . LEU B 1 210 ? -0.937 61.219 38.812 1 86.62 210 LEU B O 1
ATOM 5517 N N . THR B 1 211 ? 1.01 61.406 39.812 1 87.44 211 THR B N 1
ATOM 5518 C CA . THR B 1 211 ? 0.448 61.188 41.125 1 87.44 211 THR B CA 1
ATOM 5519 C C . THR B 1 211 ? 0.167 62.531 41.812 1 87.44 211 THR B C 1
ATOM 5521 O O . THR B 1 211 ? -0.476 62.562 42.875 1 87.44 211 THR B O 1
ATOM 5524 N N . VAL B 1 212 ? 0.585 63.594 41.188 1 82.5 212 VAL B N 1
ATOM 5525 C CA . VAL B 1 212 ? 0.451 64.938 41.781 1 82.5 212 VAL B CA 1
ATOM 5526 C C . VAL B 1 212 ? -0.989 65.375 41.656 1 82.5 212 VAL B C 1
ATOM 5528 O O . VAL B 1 212 ? -1.71 65 40.719 1 82.5 212 VAL B O 1
ATOM 5531 N N . ARG B 1 213 ? -1.434 66.188 42.625 1 84.94 213 ARG B N 1
ATOM 5532 C CA . ARG B 1 213 ? -2.75 66.812 42.625 1 84.94 213 ARG B CA 1
ATOM 5533 C C . ARG B 1 213 ? -2.652 68.312 43.031 1 84.94 213 ARG B C 1
ATOM 5535 O O . ARG B 1 213 ? -1.99 68.625 44.031 1 84.94 213 ARG B O 1
ATOM 5542 N N . ALA B 1 214 ? -3.154 69.125 42.156 1 82.31 214 ALA B N 1
ATOM 5543 C CA . ALA B 1 214 ? -3.23 70.562 42.5 1 82.31 214 ALA B CA 1
ATOM 5544 C C . ALA B 1 214 ? -4.301 70.812 43.562 1 82.31 214 ALA B C 1
ATOM 5546 O O . ALA B 1 214 ? -5.418 70.312 43.438 1 82.31 214 ALA B O 1
ATOM 5547 N N . LYS B 1 215 ? -3.918 71.438 44.719 1 81.69 215 LYS B N 1
ATOM 5548 C CA . LYS B 1 215 ? -4.875 71.812 45.781 1 81.69 215 LYS B CA 1
ATOM 5549 C C . LYS B 1 215 ? -5.922 72.812 45.25 1 81.69 215 LYS B C 1
ATOM 5551 O O . LYS B 1 215 ? -5.582 73.75 44.594 1 81.69 215 LYS B O 1
ATOM 5556 N N . VAL B 1 216 ? -7.082 72.312 45.375 1 72.69 216 VAL B N 1
ATOM 5557 C CA . VAL B 1 216 ? -8.195 73.125 44.906 1 72.69 216 VAL B CA 1
ATOM 5558 C C . VAL B 1 216 ? -8.625 74.062 46 1 72.69 216 VAL B C 1
ATOM 5560 O O . VAL B 1 216 ? -9.133 73.625 47.031 1 72.69 216 VAL B O 1
ATOM 5563 N N . ASP B 1 217 ? -8.07 75.188 46 1 70.06 217 ASP B N 1
ATOM 5564 C CA . ASP B 1 217 ? -8.562 76.25 46.906 1 70.06 217 ASP B CA 1
ATOM 5565 C C . ASP B 1 217 ? -9.734 77 46.312 1 70.06 217 ASP B C 1
ATOM 5567 O O . ASP B 1 217 ? -10.078 76.75 45.156 1 70.06 217 ASP B O 1
ATOM 5571 N N . GLU B 1 218 ? -10.5 77.75 47.188 1 63.78 218 GLU B N 1
ATOM 5572 C CA . GLU B 1 218 ? -11.656 78.562 46.75 1 63.78 218 GLU B CA 1
ATOM 5573 C C . GLU B 1 218 ? -11.234 79.688 45.844 1 63.78 218 GLU B C 1
ATOM 5575 O O . GLU B 1 218 ? -10.117 80.188 45.938 1 63.78 218 GLU B O 1
ATOM 5580 N N . GLY B 1 219 ? -11.875 79.938 44.594 1 66.88 219 GLY B N 1
ATOM 5581 C CA . GLY B 1 219 ? -11.703 81.062 43.688 1 66.88 219 GLY B CA 1
ATOM 5582 C C . GLY B 1 219 ? -11.289 80.688 42.312 1 66.88 219 GLY B C 1
ATOM 5583 O O . GLY B 1 219 ? -11.578 79.562 41.875 1 66.88 219 GLY B O 1
ATOM 5584 N N . GLU B 1 220 ? -10.688 81.562 41.562 1 66.69 220 GLU B N 1
ATOM 5585 C CA . GLU B 1 220 ? -10.328 81.375 40.156 1 66.69 220 GLU B CA 1
ATOM 5586 C C . GLU B 1 220 ? -9.195 80.375 40 1 66.69 220 GLU B C 1
ATOM 5588 O O . GLU B 1 220 ? -9.203 79.562 39.062 1 66.69 220 GLU B O 1
ATOM 5593 N N . MET B 1 221 ? -8.32 80.312 41.031 1 75.62 221 MET B N 1
ATOM 5594 C CA . MET B 1 221 ? -7.203 79.375 40.938 1 75.62 221 MET B CA 1
ATOM 5595 C C . MET B 1 221 ? -7.668 77.938 41.156 1 75.62 221 MET B C 1
ATOM 5597 O O . MET B 1 221 ? -7.047 77 40.688 1 75.62 221 MET B O 1
ATOM 5601 N N . GLY B 1 222 ? -8.805 77.812 41.812 1 79.12 222 GLY B N 1
ATOM 5602 C CA . GLY B 1 222 ? -9.391 76.5 42.062 1 79.12 222 GLY B CA 1
ATOM 5603 C C . GLY B 1 222 ? -9.891 75.812 40.812 1 79.12 222 GLY B C 1
ATOM 5604 O O . GLY B 1 222 ? -9.703 74.625 40.625 1 79.12 222 GLY B O 1
ATOM 5605 N N . SER B 1 223 ? -10.477 76.625 39.844 1 77.38 223 SER B N 1
ATOM 5606 C CA . SER B 1 223 ? -11 76.062 38.594 1 77.38 223 SER B CA 1
ATOM 5607 C C . SER B 1 223 ? -9.867 75.625 37.688 1 77.38 223 SER B C 1
ATOM 5609 O O . SER B 1 223 ? -10.008 74.625 37 1 77.38 223 SER B O 1
ATOM 5611 N N . ILE B 1 224 ? -8.758 76.312 37.75 1 79.31 224 ILE B N 1
ATOM 5612 C CA . ILE B 1 224 ? -7.598 75.875 36.969 1 79.31 224 ILE B CA 1
ATOM 5613 C C . ILE B 1 224 ? -7.02 74.625 37.531 1 79.31 224 ILE B C 1
ATOM 5615 O O . ILE B 1 224 ? -6.68 73.688 36.781 1 79.31 224 ILE B O 1
ATOM 5619 N N . ALA B 1 225 ? -6.918 74.562 38.875 1 83.5 225 ALA B N 1
ATOM 5620 C CA . ALA B 1 225 ? -6.438 73.312 39.562 1 83.5 225 ALA B CA 1
ATOM 5621 C C . ALA B 1 225 ? -7.312 72.125 39.219 1 83.5 225 ALA B C 1
ATOM 5623 O O . ALA B 1 225 ? -6.805 71.062 38.938 1 83.5 225 ALA B O 1
ATOM 5624 N N . ASP B 1 226 ? -8.648 72.25 39.062 1 82.69 226 ASP B N 1
ATOM 5625 C CA . ASP B 1 226 ? -9.586 71.188 38.75 1 82.69 226 ASP B CA 1
ATOM 5626 C C . ASP B 1 226 ? -9.383 70.688 37.312 1 82.69 226 ASP B C 1
ATOM 5628 O O . ASP B 1 226 ? -9.406 69.5 37.062 1 82.69 226 ASP B O 1
ATOM 5632 N N . ALA B 1 227 ? -9.211 71.688 36.469 1 79.19 227 ALA B N 1
ATOM 5633 C CA . ALA B 1 227 ? -9 71.312 35.062 1 79.19 227 ALA B CA 1
ATOM 5634 C C . ALA B 1 227 ? -7.695 70.5 34.906 1 79.19 227 ALA B C 1
ATOM 5636 O O . ALA B 1 227 ? -7.648 69.5 34.188 1 79.19 227 ALA B O 1
ATOM 5637 N N . PHE B 1 228 ? -6.641 70.938 35.562 1 82.62 228 PHE B N 1
ATOM 5638 C CA . PHE B 1 228 ? -5.363 70.25 35.562 1 82.62 228 PHE B CA 1
ATOM 5639 C C . PHE B 1 228 ? -5.504 68.812 36.125 1 82.62 228 PHE B C 1
ATOM 5641 O O . PHE B 1 228 ? -5.066 67.875 35.531 1 82.62 228 PHE B O 1
ATOM 5648 N N . ASN B 1 229 ? -6.199 68.75 37.25 1 85.94 229 ASN B N 1
ATOM 5649 C CA . ASN B 1 229 ? -6.383 67.438 37.906 1 85.94 229 ASN B CA 1
ATOM 5650 C C . ASN B 1 229 ? -7.18 66.5 37 1 85.94 229 ASN B C 1
ATOM 5652 O O . ASN B 1 229 ? -6.887 65.25 36.969 1 85.94 229 ASN B O 1
ATOM 5656 N N . ALA B 1 230 ? -8.141 66.938 36.25 1 83.56 230 ALA B N 1
ATOM 5657 C CA . ALA B 1 230 ? -8.938 66.125 35.375 1 83.56 230 ALA B CA 1
ATOM 5658 C C . ALA B 1 230 ? -8.094 65.625 34.219 1 83.56 230 ALA B C 1
ATOM 5660 O O . ALA B 1 230 ? -8.211 64.438 33.844 1 83.56 230 ALA B O 1
ATOM 5661 N N . THR B 1 231 ? -7.242 66.438 33.688 1 82.44 231 THR B N 1
ATOM 5662 C CA . THR B 1 231 ? -6.375 66 32.594 1 82.44 231 THR B CA 1
ATOM 5663 C C . THR B 1 231 ? -5.355 65 33.062 1 82.44 231 THR B C 1
ATOM 5665 O O . THR B 1 231 ? -5.109 63.969 32.375 1 82.44 231 THR B O 1
ATOM 5668 N N . VAL B 1 232 ? -4.758 65.25 34.25 1 86.62 232 VAL B N 1
ATOM 5669 C CA . VAL B 1 232 ? -3.781 64.312 34.781 1 86.62 232 VAL B CA 1
ATOM 5670 C C . VAL B 1 232 ? -4.453 62.969 35.094 1 86.62 232 VAL B C 1
ATOM 5672 O O . VAL B 1 232 ? -3.867 61.906 34.844 1 86.62 232 VAL B O 1
ATOM 5675 N N . ARG B 1 233 ? -5.727 62.969 35.531 1 86.5 233 ARG B N 1
ATOM 5676 C CA . ARG B 1 233 ? -6.473 61.75 35.781 1 86.5 233 ARG B CA 1
ATOM 5677 C C . ARG B 1 233 ? -6.715 60.969 34.5 1 86.5 233 ARG B C 1
ATOM 5679 O O . ARG B 1 233 ? -6.551 59.75 34.469 1 86.5 233 ARG B O 1
ATOM 5686 N N . SER B 1 234 ? -7.105 61.688 33.5 1 85.44 234 SER B N 1
ATOM 5687 C CA . SER B 1 234 ? -7.32 61.031 32.219 1 85.44 234 SER B CA 1
ATOM 5688 C C . SER B 1 234 ? -6.027 60.438 31.672 1 85.44 234 SER B C 1
ATOM 5690 O O . SER B 1 234 ? -6.031 59.312 31.172 1 85.44 234 SER B O 1
ATOM 5692 N N . LEU B 1 235 ? -4.934 61.125 31.781 1 85.5 235 LEU B N 1
ATOM 5693 C CA . LEU B 1 235 ? -3.637 60.625 31.344 1 85.5 235 LEU B CA 1
ATOM 5694 C C . LEU B 1 235 ? -3.217 59.406 32.156 1 85.5 235 LEU B C 1
ATOM 5696 O O . LEU B 1 235 ? -2.746 58.406 31.578 1 85.5 235 LEU B O 1
ATOM 5700 N N . ARG B 1 236 ? -3.453 59.469 33.469 1 88.5 236 ARG B N 1
ATOM 5701 C CA . ARG B 1 236 ? -3.129 58.344 34.312 1 88.5 236 ARG B CA 1
ATOM 5702 C C . ARG B 1 236 ? -3.922 57.094 33.906 1 88.5 236 ARG B C 1
ATOM 5704 O O . ARG B 1 236 ? -3.367 56 33.812 1 88.5 236 ARG B O 1
ATOM 5711 N N . GLN B 1 237 ? -5.199 57.25 33.594 1 87.31 237 GLN B N 1
ATOM 5712 C CA . GLN B 1 237 ? -6.062 56.125 33.219 1 87.31 237 GLN B CA 1
ATOM 5713 C C . GLN B 1 237 ? -5.598 55.5 31.891 1 87.31 237 GLN B C 1
ATOM 5715 O O . GLN B 1 237 ? -5.52 54.281 31.781 1 87.31 237 GLN B O 1
ATOM 5720 N N . ILE B 1 238 ? -5.254 56.281 30.969 1 85.75 238 ILE B N 1
ATOM 5721 C CA . ILE B 1 238 ? -4.82 55.781 29.672 1 85.75 238 ILE B CA 1
ATOM 5722 C C . ILE B 1 238 ? -3.477 55.062 29.812 1 85.75 238 ILE B C 1
ATOM 5724 O O . ILE B 1 238 ? -3.244 54.031 29.203 1 85.75 238 ILE B O 1
ATOM 5728 N N . VAL B 1 239 ? -2.543 55.688 30.562 1 88.69 239 VAL B N 1
ATOM 5729 C CA . VAL B 1 239 ? -1.229 55.094 30.766 1 88.69 239 VAL B CA 1
ATOM 5730 C C . VAL B 1 239 ? -1.388 53.688 31.391 1 88.69 239 VAL B C 1
ATOM 5732 O O . VAL B 1 239 ? -0.771 52.75 30.938 1 88.69 239 VAL B O 1
ATOM 5735 N N . VAL B 1 240 ? -2.285 53.562 32.375 1 89.69 240 VAL B N 1
ATOM 5736 C CA . VAL B 1 240 ? -2.516 52.281 33.031 1 89.69 240 VAL B CA 1
ATOM 5737 C C . VAL B 1 240 ? -3.123 51.281 32.031 1 89.69 240 VAL B C 1
ATOM 5739 O O . VAL B 1 240 ? -2.725 50.125 31.984 1 89.69 240 VAL B O 1
ATOM 5742 N N . GLN B 1 241 ? -4.02 51.75 31.25 1 86.75 241 GLN B N 1
ATOM 5743 C CA . GLN B 1 241 ? -4.664 50.906 30.266 1 86.75 241 GLN B CA 1
ATOM 5744 C C . GLN B 1 241 ? -3.67 50.438 29.203 1 86.75 241 GLN B C 1
ATOM 5746 O O . GLN B 1 241 ? -3.703 49.281 28.781 1 86.75 241 GLN B O 1
ATOM 5751 N N . VAL B 1 242 ? -2.859 51.312 28.766 1 86.81 242 VAL B N 1
ATOM 5752 C CA . VAL B 1 242 ? -1.839 50.969 27.781 1 86.81 242 VAL B CA 1
ATOM 5753 C C . VAL B 1 242 ? -0.864 49.969 28.359 1 86.81 242 VAL B C 1
ATOM 5755 O O . VAL B 1 242 ? -0.479 49 27.703 1 86.81 242 VAL B O 1
ATOM 5758 N N . GLN B 1 243 ? -0.482 50.125 29.594 1 87.81 243 GLN B N 1
ATOM 5759 C CA . GLN B 1 243 ? 0.408 49.156 30.25 1 87.81 243 GLN B CA 1
ATOM 5760 C C . GLN B 1 243 ? -0.232 47.781 30.344 1 87.81 243 GLN B C 1
ATOM 5762 O O . GLN B 1 243 ? 0.415 46.781 30.062 1 87.81 243 GLN B O 1
ATOM 5767 N N . THR B 1 244 ? -1.482 47.75 30.719 1 87.62 244 THR B N 1
ATOM 5768 C CA . THR B 1 244 ? -2.211 46.5 30.812 1 87.62 244 THR B CA 1
ATOM 5769 C C . THR B 1 244 ? -2.33 45.812 29.438 1 87.62 244 THR B C 1
ATOM 5771 O O . THR B 1 244 ? -2.1 44.625 29.297 1 87.62 244 THR B O 1
ATOM 5774 N N . ALA B 1 245 ? -2.68 46.594 28.453 1 84 245 ALA B N 1
ATOM 5775 C CA . ALA B 1 245 ? -2.812 46.094 27.094 1 84 245 ALA B CA 1
ATOM 5776 C C . ALA B 1 245 ? -1.483 45.531 26.594 1 84 245 ALA B C 1
ATOM 5778 O O . ALA B 1 245 ? -1.443 44.469 25.969 1 84 245 ALA B O 1
ATOM 5779 N N . ALA B 1 246 ? -0.412 46.25 26.812 1 85.62 246 ALA B N 1
ATOM 5780 C CA . ALA B 1 246 ? 0.914 45.812 26.391 1 85.62 246 ALA B CA 1
ATOM 5781 C C . ALA B 1 246 ? 1.273 44.469 27.031 1 85.62 246 ALA B C 1
ATOM 5783 O O . ALA B 1 246 ? 1.818 43.594 26.375 1 85.62 246 ALA B O 1
ATOM 5784 N N . ASN B 1 247 ? 0.9 44.281 28.297 1 87 247 ASN B N 1
ATOM 5785 C CA . ASN B 1 247 ? 1.146 43.031 29 1 87 247 ASN B CA 1
ATOM 5786 C C . ASN B 1 247 ? 0.318 41.875 28.422 1 87 247 ASN B C 1
ATOM 5788 O O . ASN B 1 247 ? 0.802 40.75 28.297 1 87 247 ASN B O 1
ATOM 5792 N N . GLN B 1 248 ? -0.835 42.219 28.031 1 84.5 248 GLN B N 1
ATOM 5793 C CA . GLN B 1 248 ? -1.707 41.219 27.453 1 84.5 248 GLN B CA 1
ATOM 5794 C C . GLN B 1 248 ? -1.205 40.781 26.078 1 84.5 248 GLN B C 1
ATOM 5796 O O . GLN B 1 248 ? -1.267 39.594 25.75 1 84.5 248 GLN B O 1
ATOM 5801 N N . VAL B 1 249 ? -0.751 41.719 25.297 1 82.81 249 VAL B N 1
ATOM 5802 C CA . VAL B 1 249 ? -0.189 41.375 24 1 82.81 249 VAL B CA 1
ATOM 5803 C C . VAL B 1 249 ? 1.041 40.5 24.172 1 82.81 249 VAL B C 1
ATOM 5805 O O . VAL B 1 249 ? 1.212 39.531 23.453 1 82.81 249 VAL B O 1
ATOM 5808 N N . GLN B 1 250 ? 1.842 40.812 25.172 1 83.44 250 GLN B N 1
ATOM 5809 C CA . GLN B 1 250 ? 3.037 40 25.438 1 83.44 250 GLN B CA 1
ATOM 5810 C C . GLN B 1 250 ? 2.674 38.594 25.844 1 83.44 250 GLN B C 1
ATOM 5812 O O . GLN B 1 250 ? 3.297 37.625 25.406 1 83.44 250 GLN B O 1
ATOM 5817 N N . ALA B 1 251 ? 1.675 38.469 26.656 1 84.94 251 ALA B N 1
ATOM 5818 C CA . ALA B 1 251 ? 1.225 37.156 27.109 1 84.94 251 ALA B CA 1
ATOM 5819 C C . ALA B 1 251 ? 0.655 36.344 25.938 1 84.94 251 ALA B C 1
ATOM 5821 O O . ALA B 1 251 ? 0.945 35.156 25.812 1 84.94 251 ALA B O 1
ATOM 5822 N N . ALA B 1 252 ? -0.139 37 25.109 1 82 252 ALA B N 1
ATOM 5823 C CA . ALA B 1 252 ? -0.705 36.312 23.938 1 82 252 ALA B CA 1
ATOM 5824 C C . ALA B 1 252 ? 0.392 35.875 22.969 1 82 252 ALA B C 1
ATOM 5826 O O . ALA B 1 252 ? 0.315 34.812 22.375 1 82 252 ALA B O 1
ATOM 5827 N N . ALA B 1 253 ? 1.369 36.719 22.766 1 82.44 253 ALA B N 1
ATOM 5828 C CA . ALA B 1 253 ? 2.488 36.406 21.891 1 82.44 253 ALA B CA 1
ATOM 5829 C C . ALA B 1 253 ? 3.26 35.188 22.391 1 82.44 253 ALA B C 1
ATOM 5831 O O . ALA B 1 253 ? 3.643 34.312 21.594 1 82.44 253 ALA B O 1
ATOM 5832 N N . GLN B 1 254 ? 3.445 35.062 23.688 1 82.69 254 GLN B N 1
ATOM 5833 C CA . GLN B 1 254 ? 4.16 33.938 24.266 1 82.69 254 GLN B CA 1
ATOM 5834 C C . GLN B 1 254 ? 3.383 32.656 24.078 1 82.69 254 GLN B C 1
ATOM 5836 O O . GLN B 1 254 ? 3.953 31.625 23.672 1 82.69 254 GLN B O 1
ATOM 5841 N N . THR B 1 255 ? 2.131 32.688 24.312 1 81.69 255 THR B N 1
ATOM 5842 C CA . THR B 1 255 ? 1.272 31.531 24.125 1 81.69 255 THR B CA 1
ATOM 5843 C C . THR B 1 255 ? 1.259 31.094 22.672 1 81.69 255 THR B C 1
ATOM 5845 O O . THR B 1 255 ? 1.387 29.906 22.375 1 81.69 255 THR B O 1
ATOM 5848 N N . THR B 1 256 ? 1.126 32 21.75 1 83.5 256 THR B N 1
ATOM 5849 C CA . THR B 1 256 ? 1.069 31.719 20.328 1 83.5 256 THR B CA 1
ATOM 5850 C C . THR B 1 256 ? 2.402 31.156 19.844 1 83.5 256 THR B C 1
ATOM 5852 O O . THR B 1 256 ? 2.434 30.25 19.016 1 83.5 256 THR B O 1
ATOM 5855 N N . GLN B 1 257 ? 3.477 31.75 20.406 1 82.75 257 GLN B N 1
ATOM 5856 C CA . GLN B 1 257 ? 4.801 31.266 20.016 1 82.75 257 GLN B CA 1
ATOM 5857 C C . GLN B 1 257 ? 4.973 29.797 20.344 1 82.75 257 GLN B C 1
ATOM 5859 O O . GLN B 1 257 ? 5.508 29.031 19.547 1 82.75 257 GLN B O 1
ATOM 5864 N N . GLY B 1 258 ? 4.578 29.344 21.484 1 83.31 258 GLY B N 1
ATOM 5865 C CA . GLY B 1 258 ? 4.641 27.938 21.859 1 83.31 258 GLY B CA 1
ATOM 5866 C C . GLY B 1 258 ? 3.795 27.047 20.969 1 83.31 258 GLY B C 1
ATOM 5867 O O . GLY B 1 258 ? 4.242 25.984 20.547 1 83.31 258 GLY B O 1
ATOM 5868 N N . ALA B 1 259 ? 2.629 27.5 20.688 1 82.25 259 ALA B N 1
ATOM 5869 C CA . ALA B 1 259 ? 1.723 26.734 19.844 1 82.25 259 ALA B CA 1
ATOM 5870 C C . ALA B 1 259 ? 2.281 26.594 18.422 1 82.25 259 ALA B C 1
ATOM 5872 O O . ALA B 1 259 ? 2.225 25.516 17.828 1 82.25 259 ALA B O 1
ATOM 5873 N N . ILE B 1 260 ? 2.895 27.594 17.922 1 85.25 260 ILE B N 1
ATOM 5874 C CA . ILE B 1 260 ? 3.408 27.625 16.562 1 85.25 260 ILE B CA 1
ATOM 5875 C C . ILE B 1 260 ? 4.664 26.766 16.469 1 85.25 260 ILE B C 1
ATOM 5877 O O . ILE B 1 260 ? 4.871 26.062 15.461 1 85.25 260 ILE B O 1
ATOM 5881 N N . ALA B 1 261 ? 5.441 26.828 17.516 1 83.62 261 ALA B N 1
ATOM 5882 C CA . ALA B 1 261 ? 6.629 25.984 17.531 1 83.62 261 ALA B CA 1
ATOM 5883 C C . ALA B 1 261 ? 6.25 24.5 17.422 1 83.62 261 ALA B C 1
ATOM 5885 O O . ALA B 1 261 ? 6.867 23.75 16.656 1 83.62 261 ALA B O 1
ATOM 5886 N N . GLY B 1 262 ? 5.246 24.109 18.109 1 83.56 262 GLY B N 1
ATOM 5887 C CA . GLY B 1 262 ? 4.738 22.75 18.016 1 83.56 262 GLY B CA 1
ATOM 5888 C C . GLY B 1 262 ? 4.18 22.422 16.641 1 83.56 262 GLY B C 1
ATOM 5889 O O . GLY B 1 262 ? 4.391 21.312 16.125 1 83.56 262 GLY B O 1
ATOM 5890 N N . LEU B 1 263 ? 3.533 23.359 16.031 1 83 263 LEU B N 1
ATOM 5891 C CA . LEU B 1 263 ? 2.965 23.156 14.695 1 83 263 LEU B CA 1
ATOM 5892 C C . LEU B 1 263 ? 4.066 22.953 13.664 1 83 263 LEU B C 1
ATOM 5894 O O . LEU B 1 263 ? 3.967 22.062 12.82 1 83 263 LEU B O 1
ATOM 5898 N N . VAL B 1 264 ? 5.07 23.812 13.758 1 86.81 264 VAL B N 1
ATOM 5899 C CA . VAL B 1 264 ? 6.172 23.719 12.805 1 86.81 264 VAL B CA 1
ATOM 5900 C C . VAL B 1 264 ? 6.91 22.406 12.984 1 86.81 264 VAL B C 1
ATOM 5902 O O . VAL B 1 264 ? 7.219 21.719 12.008 1 86.81 264 VAL B O 1
ATOM 5905 N N . ALA B 1 265 ? 7.176 22 14.219 1 86.62 265 ALA B N 1
ATOM 5906 C CA . ALA B 1 265 ? 7.824 20.719 14.508 1 86.62 265 ALA B CA 1
ATOM 5907 C C . ALA B 1 265 ? 6.977 19.547 14.016 1 86.62 265 ALA B C 1
ATOM 5909 O O . ALA B 1 265 ? 7.496 18.609 13.414 1 86.62 265 ALA B O 1
ATOM 5910 N N . GLY B 1 266 ? 5.719 19.641 14.25 1 85 266 GLY B N 1
ATOM 5911 C CA . GLY B 1 266 ? 4.801 18.625 13.781 1 85 266 GLY B CA 1
ATOM 5912 C C . GLY B 1 266 ? 4.75 18.5 12.273 1 85 266 GLY B C 1
ATOM 5913 O O . GLY B 1 266 ? 4.754 17.406 11.727 1 85 266 GLY B O 1
ATOM 5914 N N . ALA B 1 267 ? 4.707 19.594 11.594 1 85.31 267 ALA B N 1
ATOM 5915 C CA . ALA B 1 267 ? 4.672 19.609 10.133 1 85.31 267 ALA B CA 1
ATOM 5916 C C . ALA B 1 267 ? 5.953 19.016 9.547 1 85.31 267 ALA B C 1
ATOM 5918 O O . ALA B 1 267 ? 5.914 18.297 8.547 1 85.31 267 ALA B O 1
ATOM 5919 N N . THR B 1 268 ? 7.07 19.328 10.172 1 88.44 268 THR B N 1
ATOM 5920 C CA . THR B 1 268 ? 8.352 18.797 9.727 1 88.44 268 THR B CA 1
ATOM 5921 C C . THR B 1 268 ? 8.391 17.266 9.883 1 88.44 268 THR B C 1
ATOM 5923 O O . THR B 1 268 ? 8.797 16.562 8.969 1 88.44 268 THR B O 1
ATOM 5926 N N . GLN B 1 269 ? 7.945 16.812 11.016 1 88.62 269 GLN B N 1
ATOM 5927 C CA . GLN B 1 269 ? 7.879 15.367 11.25 1 88.62 269 GLN B CA 1
ATOM 5928 C C . GLN B 1 269 ? 6.91 14.695 10.281 1 88.62 269 GLN B C 1
ATOM 5930 O O . GLN B 1 269 ? 7.191 13.609 9.766 1 88.62 269 GLN B O 1
ATOM 5935 N N . GLN B 1 270 ? 5.797 15.312 10.016 1 86.81 270 GLN B N 1
ATOM 5936 C CA . GLN B 1 270 ? 4.812 14.789 9.078 1 86.81 270 GLN B CA 1
ATOM 5937 C C . GLN B 1 270 ? 5.402 14.656 7.676 1 86.81 270 GLN B C 1
ATOM 5939 O O . GLN B 1 270 ? 5.191 13.648 7 1 86.81 270 GLN B O 1
ATOM 5944 N N . ALA B 1 271 ? 6.109 15.68 7.289 1 87.94 271 ALA B N 1
ATOM 5945 C CA . ALA B 1 271 ? 6.738 15.641 5.973 1 87.94 271 ALA B CA 1
ATOM 5946 C C . ALA B 1 271 ? 7.719 14.477 5.867 1 87.94 271 ALA B C 1
ATOM 5948 O O . ALA B 1 271 ? 7.734 13.758 4.863 1 87.94 271 ALA B O 1
ATOM 5949 N N . ALA B 1 272 ? 8.484 14.227 6.922 1 90.81 272 ALA B N 1
ATOM 5950 C CA . ALA B 1 272 ? 9.43 13.117 6.949 1 90.81 272 ALA B CA 1
ATOM 5951 C C . ALA B 1 272 ? 8.703 11.773 6.914 1 90.81 272 ALA B C 1
ATOM 5953 O O . ALA B 1 272 ? 9.117 10.859 6.199 1 90.81 272 ALA B O 1
ATOM 5954 N N . ASP B 1 273 ? 7.648 11.664 7.691 1 90.62 273 ASP B N 1
ATOM 5955 C CA . ASP B 1 273 ? 6.852 10.445 7.742 1 90.62 273 ASP B CA 1
ATOM 5956 C C . ASP B 1 273 ? 6.227 10.141 6.383 1 90.62 273 ASP B C 1
ATOM 5958 O O . ASP B 1 273 ? 6.191 8.992 5.949 1 90.62 273 ASP B O 1
ATOM 5962 N N . ILE B 1 274 ? 5.758 11.133 5.703 1 91.62 274 ILE B N 1
ATOM 5963 C CA . ILE B 1 274 ? 5.129 10.961 4.395 1 91.62 274 ILE B CA 1
ATOM 5964 C C . ILE B 1 274 ? 6.168 10.508 3.375 1 91.62 274 ILE B C 1
ATOM 5966 O O . ILE B 1 274 ? 5.898 9.625 2.555 1 91.62 274 ILE B O 1
ATOM 5970 N N . ASP B 1 275 ? 7.379 11.102 3.439 1 92.12 275 ASP B N 1
ATOM 5971 C CA . ASP B 1 275 ? 8.445 10.68 2.537 1 92.12 275 ASP B CA 1
ATOM 5972 C C . ASP B 1 275 ? 8.758 9.195 2.707 1 92.12 275 ASP B C 1
ATOM 5974 O O . ASP B 1 275 ? 8.867 8.461 1.721 1 92.12 275 ASP B O 1
ATOM 5978 N N . ARG B 1 276 ? 8.875 8.68 3.883 1 93.25 276 ARG B N 1
ATOM 5979 C CA . ARG B 1 276 ? 9.109 7.27 4.18 1 93.25 276 ARG B CA 1
ATOM 5980 C C . ARG B 1 276 ? 7.949 6.406 3.682 1 93.25 276 ARG B C 1
ATOM 5982 O O . ARG B 1 276 ? 8.164 5.32 3.139 1 93.25 276 ARG B O 1
ATOM 5989 N N . SER B 1 277 ? 6.734 6.941 3.912 1 92.75 277 SER B N 1
ATOM 5990 C CA . SER B 1 277 ? 5.555 6.195 3.482 1 92.75 277 SER B CA 1
ATOM 5991 C C . SER B 1 277 ? 5.512 6.055 1.966 1 92.75 277 SER B C 1
ATOM 5993 O O . SER B 1 277 ? 5.18 4.988 1.444 1 92.75 277 SER B O 1
ATOM 5995 N N . VAL B 1 278 ? 5.793 7.199 1.265 1 92.31 278 VAL B N 1
ATOM 5996 C CA . VAL B 1 278 ? 5.809 7.164 -0.194 1 92.31 278 VAL B CA 1
ATOM 5997 C C . VAL B 1 278 ? 6.84 6.148 -0.679 1 92.31 278 VAL B C 1
ATOM 5999 O O . VAL B 1 278 ? 6.562 5.359 -1.583 1 92.31 278 VAL B O 1
ATOM 6002 N N . GLU B 1 279 ? 8.023 6.086 -0.072 1 93.31 279 GLU B N 1
ATOM 6003 C CA . GLU B 1 279 ? 9.055 5.113 -0.423 1 93.31 279 GLU B CA 1
ATOM 6004 C C . GLU B 1 279 ? 8.578 3.686 -0.17 1 93.31 279 GLU B C 1
ATOM 6006 O O . GLU B 1 279 ? 8.805 2.793 -0.99 1 93.31 279 GLU B O 1
ATOM 6011 N N . ALA B 1 280 ? 7.945 3.498 0.965 1 91.94 280 ALA B N 1
ATOM 6012 C CA . ALA B 1 280 ? 7.434 2.18 1.325 1 91.94 280 ALA B CA 1
ATOM 6013 C C . ALA B 1 280 ? 6.367 1.718 0.336 1 91.94 280 ALA B C 1
ATOM 6015 O O . ALA B 1 280 ? 6.371 0.563 -0.096 1 91.94 280 ALA B O 1
ATOM 6016 N N . VAL B 1 281 ? 5.48 2.598 -0.063 1 91.12 281 VAL B N 1
ATOM 6017 C CA . VAL B 1 281 ? 4.402 2.258 -0.987 1 91.12 281 VAL B CA 1
ATOM 6018 C C . VAL B 1 281 ? 4.98 1.974 -2.373 1 91.12 281 VAL B C 1
ATOM 6020 O O . VAL B 1 281 ? 4.504 1.081 -3.078 1 91.12 281 VAL B O 1
ATOM 6023 N N . GLU B 1 282 ? 5.969 2.713 -2.752 1 91.62 282 GLU B N 1
ATOM 6024 C CA . GLU B 1 282 ? 6.625 2.457 -4.027 1 91.62 282 GLU B CA 1
ATOM 6025 C C . GLU B 1 282 ? 7.285 1.082 -4.047 1 91.62 282 GLU B C 1
ATOM 6027 O O . GLU B 1 282 ? 7.191 0.353 -5.035 1 91.62 282 GLU B O 1
ATOM 6032 N N . ALA B 1 283 ? 7.988 0.753 -3 1 91.31 283 ALA B N 1
ATOM 6033 C CA . ALA B 1 283 ? 8.586 -0.575 -2.877 1 91.31 283 ALA B CA 1
ATOM 6034 C C . ALA B 1 283 ? 7.512 -1.661 -2.914 1 91.31 283 ALA B C 1
ATOM 6036 O O . ALA B 1 283 ? 7.695 -2.701 -3.549 1 91.31 283 ALA B O 1
ATOM 6037 N N . MET B 1 284 ? 6.426 -1.404 -2.268 1 90.88 284 MET B N 1
ATOM 6038 C CA . MET B 1 284 ? 5.305 -2.344 -2.268 1 90.88 284 MET B CA 1
ATOM 6039 C C . MET B 1 284 ? 4.727 -2.498 -3.67 1 90.88 284 MET B C 1
ATOM 6041 O O . MET B 1 284 ? 4.43 -3.613 -4.105 1 90.88 284 MET B O 1
ATOM 6045 N N . ALA B 1 285 ? 4.566 -1.404 -4.363 1 92.44 285 ALA B N 1
ATOM 6046 C CA . ALA B 1 285 ? 4.059 -1.444 -5.73 1 92.44 285 ALA B CA 1
ATOM 6047 C C . ALA B 1 285 ? 4.977 -2.268 -6.633 1 92.44 285 ALA B C 1
ATOM 6049 O O . ALA B 1 285 ? 4.504 -3.062 -7.449 1 92.44 285 ALA B O 1
ATOM 6050 N N . ALA B 1 286 ? 6.27 -2.164 -6.539 1 93.88 286 ALA B N 1
ATOM 6051 C CA . ALA B 1 286 ? 7.234 -2.953 -7.293 1 93.88 286 ALA B CA 1
ATOM 6052 C C . ALA B 1 286 ? 7.129 -4.434 -6.945 1 93.88 286 ALA B C 1
ATOM 6054 O O . ALA B 1 286 ? 7.203 -5.297 -7.824 1 93.88 286 ALA B O 1
ATOM 6055 N N . SER B 1 287 ? 6.98 -4.695 -5.676 1 96.19 287 SER B N 1
ATOM 6056 C CA . SER B 1 287 ? 6.812 -6.066 -5.215 1 96.19 287 SER B CA 1
ATOM 6057 C C . SER B 1 287 ? 5.547 -6.695 -5.793 1 96.19 287 SER B C 1
ATOM 6059 O O . SER B 1 287 ? 5.551 -7.863 -6.188 1 96.19 287 SER B O 1
ATOM 6061 N N . VAL B 1 288 ? 4.477 -5.914 -5.797 1 95.81 288 VAL B N 1
ATOM 6062 C CA . VAL B 1 288 ? 3.217 -6.375 -6.363 1 95.81 288 VAL B CA 1
ATOM 6063 C C . VAL B 1 288 ? 3.402 -6.703 -7.844 1 95.81 288 VAL B C 1
ATOM 6065 O O . VAL B 1 288 ? 2.889 -7.711 -8.336 1 95.81 288 VAL B O 1
ATOM 6068 N N . GLN B 1 289 ? 4.133 -5.895 -8.57 1 94.88 289 GLN B N 1
ATOM 6069 C CA . GLN B 1 289 ? 4.41 -6.148 -9.977 1 94.88 289 GLN B CA 1
ATOM 6070 C C . GLN B 1 289 ? 5.215 -7.434 -10.156 1 94.88 289 GLN B C 1
ATOM 6072 O O . GLN B 1 289 ? 4.98 -8.195 -11.102 1 94.88 289 GLN B O 1
ATOM 6077 N N . ALA B 1 290 ? 6.152 -7.684 -9.312 1 95.81 290 ALA B N 1
ATOM 6078 C CA . ALA B 1 290 ? 6.941 -8.914 -9.352 1 95.81 290 ALA B CA 1
ATOM 6079 C C . ALA B 1 290 ? 6.062 -10.133 -9.102 1 95.81 290 ALA B C 1
ATOM 6081 O O . ALA B 1 290 ? 6.254 -11.18 -9.734 1 95.81 290 ALA B O 1
ATOM 6082 N N . VAL B 1 291 ? 5.172 -10.008 -8.156 1 96.75 291 VAL B N 1
ATOM 6083 C CA . VAL B 1 291 ? 4.227 -11.086 -7.891 1 96.75 291 VAL B CA 1
ATOM 6084 C C . VAL B 1 291 ? 3.393 -11.359 -9.141 1 96.75 291 VAL B C 1
ATOM 6086 O O . VAL B 1 291 ? 3.219 -12.516 -9.531 1 96.75 291 VAL B O 1
ATOM 6089 N N . ALA B 1 292 ? 2.85 -10.312 -9.758 1 96 292 ALA B N 1
ATOM 6090 C CA . ALA B 1 292 ? 2.062 -10.469 -10.984 1 96 292 ALA B CA 1
ATOM 6091 C C . ALA B 1 292 ? 2.863 -11.18 -12.07 1 96 292 ALA B C 1
ATOM 6093 O O . ALA B 1 292 ? 2.348 -12.07 -12.742 1 96 292 ALA B O 1
ATOM 6094 N N . GLN B 1 293 ? 4.102 -10.859 -1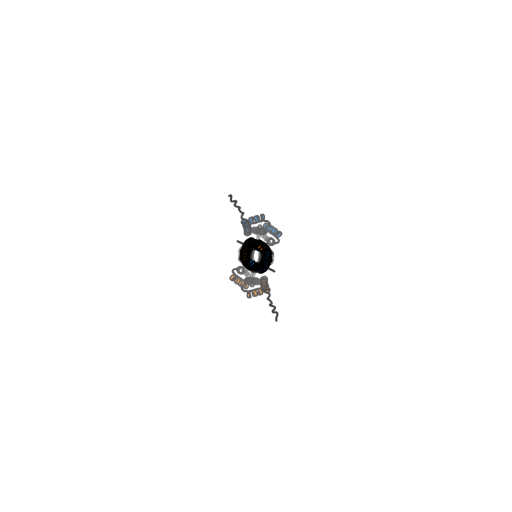2.266 1 96.06 293 GLN B N 1
ATOM 6095 C CA . GLN B 1 293 ? 4.969 -11.477 -13.266 1 96.06 293 GLN B CA 1
ATOM 6096 C C . GLN B 1 293 ? 5.211 -12.945 -12.945 1 96.06 293 GLN B C 1
ATOM 6098 O O . GLN B 1 293 ? 5.152 -13.797 -13.836 1 96.06 293 GLN B O 1
ATOM 6103 N N . SER B 1 294 ? 5.527 -13.203 -11.703 1 97.12 294 SER B N 1
ATOM 6104 C CA . SER B 1 294 ? 5.727 -14.586 -11.281 1 97.12 294 SER B CA 1
ATOM 6105 C C . SER B 1 294 ? 4.477 -15.43 -11.531 1 97.12 294 SER B C 1
ATOM 6107 O O . SER B 1 294 ? 4.57 -16.578 -11.953 1 97.12 294 SER B O 1
ATOM 6109 N N . ALA B 1 295 ? 3.34 -14.844 -11.211 1 96.75 295 ALA B N 1
ATOM 6110 C CA . ALA B 1 295 ? 2.078 -15.539 -11.445 1 96.75 295 ALA B CA 1
ATOM 6111 C C . ALA B 1 295 ? 1.867 -15.812 -12.93 1 96.75 295 ALA B C 1
ATOM 6113 O O . ALA B 1 295 ? 1.438 -16.906 -13.312 1 96.75 295 ALA B O 1
ATOM 6114 N N . GLN B 1 296 ? 2.158 -14.859 -13.789 1 96.06 296 GLN B N 1
ATOM 6115 C CA . GLN B 1 296 ? 2.021 -15.031 -15.234 1 96.06 296 GLN B CA 1
ATOM 6116 C C . GLN B 1 296 ? 2.957 -16.125 -15.75 1 96.06 296 GLN B C 1
ATOM 6118 O O . GLN B 1 296 ? 2.566 -16.938 -16.594 1 96.06 296 GLN B O 1
ATOM 6123 N N . GLU B 1 297 ? 4.191 -16.125 -15.273 1 96.94 297 GLU B N 1
ATOM 6124 C CA . GLU B 1 297 ? 5.148 -17.156 -15.656 1 96.94 297 GLU B CA 1
ATOM 6125 C C . GLU B 1 297 ? 4.672 -18.547 -15.203 1 96.94 297 GLU B C 1
ATOM 6127 O O . GLU B 1 297 ? 4.723 -19.5 -15.977 1 96.94 297 GLU B O 1
ATOM 6132 N N . ALA B 1 298 ? 4.234 -18.594 -13.977 1 97.19 298 ALA B N 1
ATOM 6133 C CA . ALA B 1 298 ? 3.725 -19.859 -13.453 1 97.19 298 ALA B CA 1
ATOM 6134 C C . ALA B 1 298 ? 2.525 -20.344 -14.266 1 97.19 298 ALA B C 1
ATOM 6136 O O . ALA B 1 298 ? 2.395 -21.531 -14.547 1 97.19 298 ALA B O 1
ATOM 6137 N N . ALA B 1 299 ? 1.624 -19.406 -14.641 1 96.69 299 ALA B N 1
ATOM 6138 C CA . ALA B 1 299 ? 0.456 -19.766 -15.445 1 96.69 299 ALA B CA 1
ATOM 6139 C C . ALA B 1 299 ? 0.873 -20.312 -16.797 1 96.69 299 ALA B C 1
ATOM 6141 O O . ALA B 1 299 ? 0.291 -21.297 -17.281 1 96.69 299 ALA B O 1
ATOM 6142 N N . ALA B 1 300 ? 1.874 -19.75 -17.438 1 97.25 300 ALA B N 1
ATOM 6143 C CA . ALA B 1 300 ? 2.387 -20.234 -18.703 1 97.25 300 ALA B CA 1
ATOM 6144 C C . ALA B 1 300 ? 2.951 -21.641 -18.562 1 97.25 300 ALA B C 1
ATOM 6146 O O . ALA B 1 300 ? 2.725 -22.5 -19.422 1 97.25 300 ALA B O 1
ATOM 6147 N N . ILE B 1 301 ? 3.697 -21.891 -17.5 1 97.88 301 ILE B N 1
ATOM 6148 C CA . ILE B 1 301 ? 4.262 -23.203 -17.234 1 97.88 301 ILE B CA 1
ATOM 6149 C C . ILE B 1 301 ? 3.137 -24.219 -17 1 97.88 301 ILE B C 1
ATOM 6151 O O . ILE B 1 301 ? 3.189 -25.328 -17.516 1 97.88 301 ILE B O 1
ATOM 6155 N N . ALA B 1 302 ? 2.127 -23.812 -16.219 1 97.69 302 ALA B N 1
ATOM 6156 C CA . ALA B 1 302 ? 0.98 -24.688 -15.984 1 97.69 302 ALA B CA 1
ATOM 6157 C C . ALA B 1 302 ? 0.277 -25.047 -17.297 1 97.69 302 ALA B C 1
ATOM 6159 O O . ALA B 1 302 ? -0.142 -26.188 -17.5 1 97.69 302 ALA B O 1
ATOM 6160 N N . ALA B 1 303 ? 0.105 -24.047 -18.219 1 97.19 303 ALA B N 1
ATOM 6161 C CA . ALA B 1 303 ? -0.512 -24.297 -19.516 1 97.19 303 ALA B CA 1
ATOM 6162 C C . ALA B 1 303 ? 0.307 -25.281 -20.344 1 97.19 303 ALA B C 1
ATOM 6164 O O . ALA B 1 303 ? -0.253 -26.156 -21.016 1 97.19 303 ALA B O 1
ATOM 6165 N N . GLU B 1 304 ? 1.618 -25.125 -20.281 1 97.81 304 GLU B N 1
ATOM 6166 C CA . GLU B 1 304 ? 2.5 -26.094 -20.922 1 97.81 304 GLU B CA 1
ATOM 6167 C C . GLU B 1 304 ? 2.307 -27.484 -20.328 1 97.81 304 GLU B C 1
ATOM 6169 O O . GLU B 1 304 ? 2.279 -28.469 -21.062 1 97.81 304 GLU B O 1
ATOM 6174 N N . GLY B 1 305 ? 2.197 -27.484 -19 1 97.94 305 GLY B N 1
ATOM 6175 C CA . GLY B 1 305 ? 1.942 -28.766 -18.328 1 97.94 305 GLY B CA 1
ATOM 6176 C C . GLY B 1 305 ? 0.63 -29.391 -18.75 1 97.94 305 GLY B C 1
ATOM 6177 O O . GLY B 1 305 ? 0.562 -30.609 -18.969 1 97.94 305 GLY B O 1
ATOM 6178 N N . LEU B 1 306 ? -0.434 -28.641 -18.891 1 97.81 306 LEU B N 1
ATOM 6179 C CA . LEU B 1 306 ? -1.733 -29.125 -19.344 1 97.81 306 LEU B CA 1
ATOM 6180 C C . LEU B 1 306 ? -1.632 -29.734 -20.734 1 97.81 306 LEU B C 1
ATOM 6182 O O . LEU B 1 306 ? -2.123 -30.844 -20.953 1 97.81 306 LEU B O 1
ATOM 6186 N N . THR B 1 307 ? -0.918 -29.094 -21.656 1 97.94 307 THR B N 1
ATOM 6187 C CA . THR B 1 307 ? -0.748 -29.578 -23.031 1 97.94 307 THR B CA 1
ATOM 6188 C C . THR B 1 307 ? 0.044 -30.875 -23.047 1 97.94 307 THR B C 1
ATOM 6190 O O . THR B 1 307 ? -0.331 -31.828 -23.734 1 97.94 307 THR B O 1
ATOM 6193 N N . ALA B 1 308 ? 1.132 -30.906 -22.266 1 97.62 308 ALA B N 1
ATO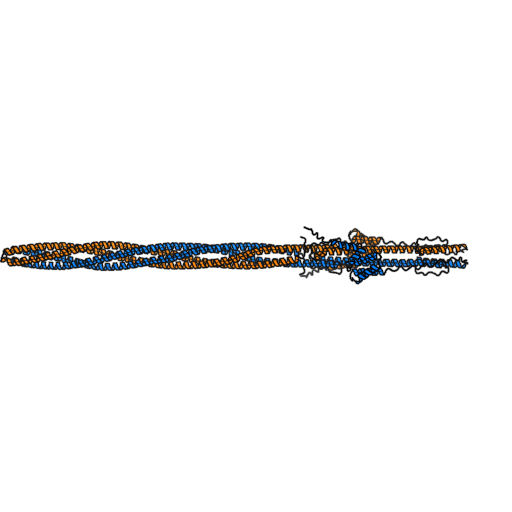M 6194 C CA . ALA B 1 308 ? 1.958 -32.125 -22.188 1 97.62 308 ALA B CA 1
ATOM 6195 C C . ALA B 1 308 ? 1.156 -33.281 -21.656 1 97.62 308 ALA B C 1
ATOM 6197 O O . ALA B 1 308 ? 1.257 -34.406 -22.172 1 97.62 308 ALA B O 1
ATOM 6198 N N . ALA B 1 309 ? 0.359 -33.094 -20.609 1 98.06 309 ALA B N 1
ATOM 6199 C CA . ALA B 1 309 ? -0.459 -34.125 -20.016 1 98.06 309 ALA B CA 1
ATOM 6200 C C . ALA B 1 309 ? -1.488 -34.656 -21.016 1 98.06 309 ALA B C 1
ATOM 6202 O O . ALA B 1 309 ? -1.707 -35.875 -21.109 1 98.06 309 ALA B O 1
ATOM 6203 N N . GLN B 1 310 ? -2.141 -33.75 -21.797 1 97.25 310 GLN B N 1
ATOM 6204 C CA . GLN B 1 310 ? -3.137 -34.156 -22.781 1 97.25 310 GLN B CA 1
ATOM 6205 C C . GLN B 1 310 ? -2.504 -34.969 -23.922 1 97.25 310 GLN B C 1
ATOM 6207 O O . GLN B 1 310 ? -3.08 -35.938 -24.375 1 97.25 310 GLN B O 1
ATOM 6212 N N . LEU B 1 311 ? -1.292 -34.562 -24.312 1 96.12 311 LEU B N 1
ATOM 6213 C CA . LEU B 1 311 ? -0.564 -35.312 -25.328 1 96.12 311 LEU B CA 1
ATOM 6214 C C . LEU B 1 311 ? -0.185 -36.719 -24.797 1 96.12 311 LEU B C 1
ATOM 6216 O O . LEU B 1 311 ? -0.271 -37.688 -25.531 1 96.12 311 LEU B O 1
ATOM 6220 N N . GLY B 1 312 ? 0.267 -36.688 -23.547 1 96.56 312 GLY B N 1
ATOM 6221 C CA . GLY B 1 312 ? 0.562 -37.969 -22.922 1 96.56 312 GLY B CA 1
ATOM 6222 C C . GLY B 1 312 ? -0.643 -38.875 -22.859 1 96.56 312 GLY B C 1
ATOM 6223 O O . GLY B 1 312 ? -0.527 -40.094 -23.094 1 96.56 312 GLY B O 1
ATOM 6224 N N . ASP B 1 313 ? -1.821 -38.344 -22.531 1 96.31 313 ASP B N 1
ATOM 6225 C CA . ASP B 1 313 ? -3.072 -39.094 -22.469 1 96.31 313 ASP B CA 1
ATOM 6226 C C . ASP B 1 313 ? -3.395 -39.719 -23.828 1 96.31 313 ASP B C 1
ATOM 6228 O O . ASP B 1 313 ? -3.756 -40.906 -23.906 1 96.31 313 ASP B O 1
ATOM 6232 N N . ALA B 1 314 ? -3.219 -38.969 -24.953 1 96.25 314 ALA B N 1
ATOM 6233 C CA . ALA B 1 314 ? -3.457 -39.469 -26.312 1 96.25 314 ALA B CA 1
ATOM 6234 C C . ALA B 1 314 ? -2.475 -40.594 -26.672 1 96.25 314 ALA B C 1
ATOM 6236 O O . ALA B 1 314 ? -2.846 -41.562 -27.328 1 96.25 314 ALA B O 1
ATOM 6237 N N . THR B 1 315 ? -1.231 -40.375 -26.219 1 96.62 315 THR B N 1
ATOM 6238 C CA . THR B 1 315 ? -0.215 -41.406 -26.453 1 96.62 315 THR B CA 1
ATOM 6239 C C . THR B 1 315 ? -0.597 -42.719 -25.766 1 96.62 315 THR B C 1
ATOM 6241 O O . THR B 1 315 ? -0.399 -43.781 -26.328 1 96.62 315 THR B O 1
ATOM 6244 N N . MET B 1 316 ? -1.155 -42.625 -24.609 1 96 316 MET B N 1
ATOM 6245 C CA . MET B 1 316 ? -1.56 -43.812 -23.875 1 96 316 MET B CA 1
ATOM 6246 C C . MET B 1 316 ? -2.738 -44.5 -24.547 1 96 316 MET B C 1
ATOM 6248 O O . MET B 1 316 ? -2.848 -45.75 -24.531 1 96 316 MET B O 1
ATOM 6252 N N . ASP B 1 317 ? -3.652 -43.719 -25.234 1 95.38 317 ASP B N 1
ATOM 6253 C CA . ASP B 1 317 ? -4.73 -44.344 -26.016 1 95.38 317 ASP B CA 1
ATOM 6254 C C . ASP B 1 317 ? -4.172 -45.219 -27.141 1 95.38 317 ASP B C 1
ATOM 6256 O O . ASP B 1 317 ? -4.645 -46.344 -27.344 1 95.38 317 ASP B O 1
ATOM 6260 N N . THR B 1 318 ? -3.148 -44.688 -27.75 1 94.69 318 THR B N 1
ATOM 6261 C CA . THR B 1 318 ? -2.506 -45.469 -28.812 1 94.69 318 THR B CA 1
ATOM 6262 C C . THR B 1 318 ? -1.811 -46.688 -28.25 1 94.69 318 THR B C 1
ATOM 6264 O O . THR B 1 318 ? -1.798 -47.75 -28.875 1 94.69 318 THR B O 1
ATOM 6267 N N . THR B 1 319 ? -1.262 -46.531 -27.078 1 94.5 319 THR B N 1
ATOM 6268 C CA . THR B 1 319 ? -0.583 -47.656 -26.438 1 94.5 319 THR B CA 1
ATOM 6269 C C . THR B 1 319 ? -1.577 -48.75 -26.094 1 94.5 319 THR B C 1
ATOM 6271 O O . THR B 1 319 ? -1.285 -49.938 -26.266 1 94.5 319 THR B O 1
ATOM 6274 N N . VAL B 1 320 ? -2.779 -48.375 -25.578 1 92.81 320 VAL B N 1
ATOM 6275 C CA . VAL B 1 320 ? -3.82 -49.375 -25.266 1 92.81 320 VAL B CA 1
ATOM 6276 C C . VAL B 1 320 ? -4.219 -50.125 -26.516 1 92.81 320 VAL B C 1
ATOM 6278 O O . VAL B 1 320 ? -4.398 -51.344 -26.484 1 92.81 320 VAL B O 1
ATOM 6281 N N . GLU B 1 321 ? -4.328 -49.438 -27.641 1 92.06 321 GLU B N 1
ATOM 6282 C CA . GLU B 1 321 ? -4.656 -50.094 -28.922 1 92.06 321 GLU B CA 1
ATOM 6283 C C . GLU B 1 321 ? -3.578 -51.062 -29.328 1 92.06 321 GLU B C 1
ATOM 6285 O O . GLU B 1 321 ? -3.885 -52.188 -29.797 1 92.06 321 GLU B O 1
ATOM 6290 N N . SER B 1 322 ? -2.352 -50.625 -29.109 1 90.19 322 SER B N 1
ATOM 6291 C CA . SER B 1 322 ? -1.237 -51.5 -29.438 1 90.19 322 SER B CA 1
ATOM 6292 C C . SER B 1 322 ? -1.271 -52.781 -28.578 1 90.19 322 SER B C 1
ATOM 6294 O O . SER B 1 322 ? -1.065 -53.875 -29.078 1 90.19 322 SER B O 1
ATOM 6296 N N . MET B 1 323 ? -1.584 -52.688 -27.312 1 90.94 323 MET B N 1
ATOM 6297 C CA . MET B 1 323 ? -1.659 -53.812 -26.391 1 90.94 323 MET B CA 1
ATOM 6298 C C . MET B 1 323 ? -2.797 -54.75 -26.781 1 90.94 323 MET B C 1
ATOM 6300 O O . MET B 1 323 ? -2.652 -55.969 -26.703 1 90.94 323 MET B O 1
ATOM 6304 N N . GLU B 1 324 ? -3.881 -54.188 -27.234 1 91.81 324 GLU B N 1
ATOM 6305 C CA . GLU B 1 324 ? -5.012 -55 -27.672 1 91.81 324 GLU B CA 1
ATOM 6306 C C . GLU B 1 324 ? -4.652 -55.812 -28.922 1 91.81 324 GLU B C 1
ATOM 6308 O O . GLU B 1 324 ? -5.051 -56.969 -29.047 1 91.81 324 GLU B O 1
ATOM 6313 N N . ASN B 1 325 ? -3.926 -55.188 -29.797 1 90.88 325 ASN B N 1
ATOM 6314 C CA . ASN B 1 325 ? -3.48 -55.906 -31 1 90.88 325 ASN B CA 1
ATOM 6315 C C . ASN B 1 325 ? -2.541 -57.062 -30.656 1 90.88 325 ASN B C 1
ATOM 6317 O O . ASN B 1 325 ? -2.627 -58.125 -31.25 1 90.88 325 ASN B O 1
ATOM 6321 N N . ILE B 1 326 ? -1.706 -56.844 -29.688 1 88.88 326 ILE B N 1
ATOM 6322 C CA . ILE B 1 326 ? -0.805 -57.906 -29.234 1 88.88 326 ILE B CA 1
ATOM 6323 C C . ILE B 1 326 ? -1.612 -59.031 -28.625 1 88.88 326 ILE B C 1
ATOM 6325 O O . ILE B 1 326 ? -1.339 -60.219 -28.875 1 88.88 326 ILE B O 1
ATOM 6329 N N . ARG B 1 327 ? -2.588 -58.688 -27.844 1 90.06 327 ARG B N 1
ATOM 6330 C CA . ARG B 1 327 ? -3.447 -59.688 -27.203 1 90.06 327 ARG B CA 1
ATOM 6331 C C . ARG B 1 327 ? -4.137 -60.562 -28.234 1 90.06 327 ARG B C 1
ATOM 6333 O O . ARG B 1 327 ? -4.168 -61.781 -28.109 1 90.06 327 ARG B O 1
ATOM 6340 N N . LEU B 1 328 ? -4.617 -59.969 -29.344 1 91.25 328 LEU B N 1
ATOM 6341 C CA . LEU B 1 328 ? -5.293 -60.719 -30.406 1 91.25 328 LEU B CA 1
ATOM 6342 C C . LEU B 1 328 ? -4.316 -61.625 -31.141 1 91.25 328 LEU B C 1
ATOM 6344 O O . LEU B 1 328 ? -4.648 -62.781 -31.438 1 91.25 328 LEU B O 1
ATOM 6348 N N . SER B 1 329 ? -3.146 -61.062 -31.312 1 89.19 329 SER B N 1
ATOM 6349 C CA . SER B 1 329 ? -2.127 -61.844 -31.984 1 89.19 329 SER B CA 1
ATOM 6350 C C . SER B 1 329 ? -1.739 -63.062 -31.172 1 89.19 329 SER B C 1
ATOM 6352 O O . SER B 1 329 ? -1.61 -64.188 -31.719 1 89.19 329 SER B O 1
ATOM 6354 N N . VAL B 1 330 ? -1.569 -62.938 -29.859 1 90.12 330 VAL B N 1
ATOM 6355 C CA . VAL B 1 330 ? -1.213 -64 -28.953 1 90.12 330 VAL B CA 1
ATOM 6356 C C . VAL B 1 330 ? -2.332 -65.062 -28.938 1 90.12 330 VAL B C 1
ATOM 6358 O O . VAL B 1 330 ? -2.07 -66.25 -29 1 90.12 330 VAL B O 1
ATOM 6361 N N . ALA B 1 331 ? -3.584 -64.625 -28.938 1 91.31 331 ALA B N 1
ATOM 6362 C CA . ALA B 1 331 ? -4.73 -65.5 -28.906 1 91.31 331 ALA B CA 1
ATOM 6363 C C . ALA B 1 331 ? -4.824 -66.312 -30.203 1 91.31 331 ALA B C 1
ATOM 6365 O O . ALA B 1 331 ? -5.082 -67.5 -30.172 1 91.31 331 ALA B O 1
ATOM 6366 N N . GLU B 1 332 ? -4.582 -65.625 -31.312 1 90.94 332 GLU B N 1
ATOM 6367 C CA . GLU B 1 332 ? -4.641 -66.312 -32.594 1 90.94 332 GLU B CA 1
ATOM 6368 C C . GLU B 1 332 ? -3.518 -67.312 -32.75 1 90.94 332 GLU B C 1
ATOM 6370 O O . GLU B 1 332 ? -3.729 -68.438 -33.281 1 90.94 332 GLU B O 1
ATOM 6375 N N . THR B 1 333 ? -2.375 -67 -32.25 1 90.06 333 THR B N 1
ATOM 6376 C CA . THR B 1 333 ? -1.248 -67.875 -32.281 1 90.06 333 THR B CA 1
ATOM 6377 C C . THR B 1 333 ? -1.533 -69.125 -31.438 1 90.06 333 THR B C 1
ATOM 6379 O O . THR B 1 333 ? -1.261 -70.25 -31.844 1 90.06 333 THR B O 1
ATOM 6382 N N . ALA B 1 334 ? -2.111 -68.938 -30.25 1 91.25 334 ALA B N 1
ATOM 6383 C CA . ALA B 1 334 ? -2.455 -70 -29.375 1 91.25 334 ALA B CA 1
ATOM 6384 C C . ALA B 1 334 ? -3.443 -71 -30.047 1 91.25 334 ALA B C 1
ATOM 6386 O O . ALA B 1 334 ? -3.309 -72.188 -29.938 1 91.25 334 ALA B O 1
ATOM 6387 N N . LYS B 1 335 ? -4.402 -70.438 -30.781 1 92.94 335 LYS B N 1
ATOM 6388 C CA . LYS B 1 335 ? -5.398 -71.25 -31.484 1 92.94 335 LYS B CA 1
ATOM 6389 C C . LYS B 1 335 ? -4.754 -72.062 -32.562 1 92.94 335 LYS B C 1
ATOM 6391 O O . LYS B 1 335 ? -5.051 -73.312 -32.719 1 92.94 335 LYS B O 1
ATOM 6396 N N . LYS B 1 336 ? -3.895 -71.438 -33.281 1 90.56 336 LYS B N 1
ATOM 6397 C CA . LYS B 1 336 ? -3.219 -72.125 -34.375 1 90.56 336 LYS B CA 1
ATOM 6398 C C . LYS B 1 336 ? -2.295 -73.25 -33.812 1 90.56 336 LYS B C 1
ATOM 6400 O O . LYS B 1 336 ? -2.178 -74.312 -34.406 1 90.56 336 LYS B O 1
ATOM 6405 N N . MET B 1 337 ? -1.712 -73 -32.656 1 91.12 337 MET B N 1
ATOM 6406 C CA . MET B 1 337 ? -0.835 -74 -32.031 1 91.12 337 MET B CA 1
ATOM 6407 C C . MET B 1 337 ? -1.629 -75.188 -31.547 1 91.12 337 MET B C 1
ATOM 6409 O O . MET B 1 337 ? -1.143 -76.312 -31.594 1 91.12 337 MET B O 1
ATOM 6413 N N . LYS B 1 338 ? -2.846 -75 -31.109 1 92.62 338 LYS B N 1
ATOM 6414 C CA . LYS B 1 338 ? -3.699 -76.125 -30.703 1 92.62 338 LYS B CA 1
ATOM 6415 C C . LYS B 1 338 ? -4.051 -77 -31.875 1 92.62 338 LYS B C 1
ATOM 6417 O O . LYS B 1 338 ? -4.062 -78.25 -31.75 1 92.62 338 LYS B O 1
ATOM 6422 N N . ARG B 1 339 ? -4.234 -76.438 -33.031 1 91.88 339 ARG B N 1
ATOM 6423 C CA . ARG B 1 339 ? -4.52 -77.188 -34.219 1 91.88 339 ARG B CA 1
ATOM 6424 C C . ARG B 1 339 ? -3.305 -78 -34.656 1 91.88 339 ARG B C 1
ATOM 6426 O O . ARG B 1 339 ? -3.443 -79.125 -35.094 1 91.88 339 ARG B O 1
ATOM 6433 N N . LEU B 1 340 ? -2.154 -77.375 -34.469 1 91.44 340 LEU B N 1
ATOM 6434 C CA . LEU B 1 340 ? -0.916 -78.062 -34.781 1 91.44 340 LEU B CA 1
ATOM 6435 C C . LEU B 1 340 ? -0.721 -79.25 -33.875 1 91.44 340 LEU B C 1
ATOM 6437 O O . LEU B 1 340 ? -0.283 -80.312 -34.312 1 91.44 340 LEU B O 1
ATOM 6441 N N . ALA B 1 341 ? -1.085 -79.125 -32.625 1 91.44 341 ALA B N 1
ATOM 6442 C CA . ALA B 1 341 ? -0.995 -80.188 -31.672 1 91.44 341 ALA B CA 1
ATOM 6443 C C . ALA B 1 341 ? -1.919 -81.312 -32.062 1 91.44 341 ALA B C 1
ATOM 6445 O O . ALA B 1 341 ? -1.53 -82.5 -31.984 1 91.44 341 ALA B O 1
ATOM 6446 N N . GLU B 1 342 ? -3.07 -81.062 -32.531 1 94.38 342 GLU B N 1
ATOM 6447 C CA . GLU B 1 342 ? -4.035 -82.062 -32.969 1 94.38 342 GLU B CA 1
ATOM 6448 C C . GLU B 1 342 ? -3.561 -82.812 -34.219 1 94.38 342 GLU B C 1
ATOM 6450 O O . GLU B 1 342 ? -3.656 -84 -34.281 1 94.38 342 GLU B O 1
ATOM 6455 N N . SER B 1 343 ? -3.068 -82 -35.094 1 94.06 343 SER B N 1
ATOM 6456 C CA . SER B 1 343 ? -2.555 -82.625 -36.312 1 94.06 343 SER B CA 1
ATOM 6457 C C . SER B 1 343 ? -1.38 -83.562 -36.031 1 94.06 343 SER B C 1
ATOM 6459 O O . SER B 1 343 ? -1.272 -84.625 -36.594 1 94.06 343 SER B O 1
ATOM 6461 N N . SER B 1 344 ? -0.546 -83.125 -35.094 1 93.56 344 SER B N 1
ATOM 6462 C CA . SER B 1 344 ? 0.614 -83.938 -34.719 1 93.56 344 SER B CA 1
ATOM 6463 C C . SER B 1 344 ? 0.195 -85.25 -34.031 1 93.56 344 SER B C 1
ATOM 6465 O O . SER B 1 344 ? 0.818 -86.25 -34.219 1 93.56 344 SER B O 1
ATOM 6467 N N . GLN B 1 345 ? -0.868 -85.188 -33.312 1 94.75 345 GLN B N 1
ATOM 6468 C CA . GLN B 1 345 ? -1.399 -86.375 -32.656 1 94.75 345 GLN B CA 1
ATOM 6469 C C . GLN B 1 345 ? -1.967 -87.312 -33.688 1 94.75 345 GLN B C 1
ATOM 6471 O O . GLN B 1 345 ? -1.789 -88.562 -33.562 1 94.75 345 GLN B O 1
ATOM 6476 N N . GLU B 1 346 ? -2.586 -86.812 -34.688 1 96.88 346 GLU B N 1
ATOM 6477 C CA . GLU B 1 346 ? -3.133 -87.688 -35.75 1 96.88 346 GLU B CA 1
ATOM 6478 C C . GLU B 1 346 ? -2.021 -88.375 -36.531 1 96.88 346 GLU B C 1
ATOM 6480 O O . GLU B 1 346 ? -2.143 -89.5 -36.906 1 96.88 346 GLU B O 1
ATOM 6485 N N . ILE B 1 347 ? -1.023 -87.625 -36.688 1 96.62 347 ILE B N 1
ATOM 6486 C CA . ILE B 1 347 ? 0.113 -88.188 -37.406 1 96.62 347 ILE B CA 1
ATOM 6487 C C . ILE B 1 347 ? 0.689 -89.375 -36.562 1 96.62 347 ILE B C 1
ATOM 6489 O O . ILE B 1 347 ? 1.019 -90.438 -37.125 1 96.62 347 ILE B O 1
ATOM 6493 N N . SER B 1 348 ? 0.814 -89.125 -35.344 1 95.5 348 SER B N 1
ATOM 6494 C CA . SER B 1 348 ? 1.332 -90.188 -34.438 1 95.5 348 SER B CA 1
ATOM 6495 C C . SER B 1 348 ? 0.503 -91.438 -34.531 1 95.5 348 SER B C 1
ATOM 6497 O O . SER B 1 348 ? 1.054 -92.562 -34.594 1 95.5 348 SER B O 1
ATOM 6499 N N . LYS B 1 349 ? -0.775 -91.375 -34.688 1 96.88 349 LYS B N 1
ATOM 6500 C CA . LYS B 1 349 ? -1.66 -92.5 -34.781 1 96.88 349 LYS B CA 1
ATOM 6501 C C . LYS B 1 349 ? -1.451 -93.25 -36.125 1 96.88 349 LYS B C 1
ATOM 6503 O O . LYS B 1 349 ? -1.36 -94.438 -36.156 1 96.88 349 LYS B O 1
ATOM 6508 N N . ILE B 1 350 ? -1.331 -92.438 -37.062 1 97.25 350 ILE B N 1
ATOM 6509 C CA . ILE B 1 350 ? -1.214 -93.062 -38.406 1 97.25 350 ILE B CA 1
ATOM 6510 C C . ILE B 1 350 ? 0.146 -93.688 -38.531 1 97.25 350 ILE B C 1
ATOM 6512 O O . ILE B 1 350 ? 0.25 -94.812 -39.156 1 97.25 350 ILE B O 1
ATOM 6516 N N . ILE B 1 351 ? 1.074 -93.125 -37.969 1 97.06 351 ILE B N 1
ATOM 6517 C CA . ILE B 1 351 ? 2.416 -93.688 -38.094 1 97.06 351 ILE B CA 1
ATOM 6518 C C . ILE B 1 351 ? 2.506 -95 -37.312 1 97.06 351 ILE B C 1
ATOM 6520 O O . ILE B 1 351 ? 3.211 -95.875 -37.719 1 97.06 351 ILE B O 1
ATOM 6524 N N . ASN B 1 352 ? 1.83 -95.125 -36.312 1 95.56 352 ASN B N 1
ATOM 6525 C CA . ASN B 1 352 ? 1.753 -96.375 -35.562 1 95.56 352 ASN B CA 1
ATOM 6526 C C . ASN B 1 352 ? 1.09 -97.438 -36.406 1 95.56 352 ASN B C 1
ATOM 6528 O O . ASN B 1 352 ? 1.513 -98.625 -36.344 1 95.56 352 ASN B O 1
ATOM 6532 N N . ILE B 1 353 ? 0.149 -97.062 -37.125 1 96.19 353 ILE B N 1
ATOM 6533 C CA . ILE B 1 353 ? -0.521 -98 -38.031 1 96.19 353 ILE B CA 1
ATOM 6534 C C . ILE B 1 353 ? 0.446 -98.438 -39.125 1 96.19 353 ILE B C 1
ATOM 6536 O O . ILE B 1 353 ? 0.56 -99.625 -39.375 1 96.19 353 ILE B O 1
ATOM 6540 N N . ILE B 1 354 ? 1.142 -97.5 -39.531 1 96.06 354 ILE B N 1
ATOM 6541 C CA . ILE B 1 354 ? 2.102 -97.812 -40.594 1 96.06 354 ILE B CA 1
ATOM 6542 C C . ILE B 1 354 ? 3.168 -98.812 -40.031 1 96.06 354 ILE B C 1
ATOM 6544 O O . ILE B 1 354 ? 3.527 -99.75 -40.688 1 96.06 354 ILE B O 1
ATOM 6548 N N . SER B 1 355 ? 3.613 -98.5 -38.906 1 95.12 355 SER B N 1
ATOM 6549 C CA . SER B 1 355 ? 4.617 -99.375 -38.25 1 95.12 355 SER B CA 1
ATOM 6550 C C . SER B 1 355 ? 4.094 -100.75 -38.031 1 95.12 355 SER B C 1
ATOM 6552 O O . SER B 1 355 ? 4.805 -101.75 -38.281 1 95.12 355 SER B O 1
ATOM 6554 N N . SER B 1 356 ? 2.916 -100.938 -37.719 1 95.94 356 SER B N 1
ATOM 6555 C CA . SER B 1 356 ? 2.303 -102.188 -37.5 1 95.94 356 SER B CA 1
ATOM 6556 C C . SER B 1 356 ? 2.141 -103 -38.781 1 95.94 356 SER B C 1
ATOM 6558 O O . SER B 1 356 ? 2.381 -104.188 -38.844 1 95.94 356 SER B O 1
ATOM 6560 N N . ILE B 1 357 ? 1.784 -102.25 -39.688 1 96.31 357 ILE B N 1
ATOM 6561 C CA . ILE B 1 357 ? 1.594 -102.875 -41 1 96.31 357 ILE B CA 1
ATOM 6562 C C . ILE B 1 357 ? 2.939 -103.312 -41.531 1 96.31 357 ILE B C 1
ATOM 6564 O O . ILE B 1 357 ? 3.037 -104.438 -42.125 1 96.31 357 ILE B O 1
ATOM 6568 N N . SER B 1 358 ? 3.859 -102.5 -41.375 1 94.62 358 SER B N 1
ATOM 6569 C CA . SER B 1 358 ? 5.191 -102.875 -41.844 1 94.62 358 SER B CA 1
ATOM 6570 C C . SER B 1 358 ? 5.754 -104.062 -41.125 1 94.62 358 SER B C 1
ATOM 6572 O O . SER B 1 358 ? 6.387 -104.938 -41.719 1 94.62 358 SER B O 1
ATOM 6574 N N . GLU B 1 359 ? 5.496 -104.25 -39.938 1 94.75 359 GLU B N 1
ATOM 6575 C CA . GLU B 1 359 ? 5.922 -105.375 -39.156 1 94.75 359 GLU B CA 1
ATOM 6576 C C . GLU B 1 359 ? 5.195 -106.625 -39.625 1 94.75 359 GLU B C 1
ATOM 6578 O O . GLU B 1 359 ? 5.801 -107.75 -39.719 1 94.75 359 GLU B O 1
ATOM 6583 N N . LYS B 1 360 ? 4.016 -106.5 -39.875 1 96.75 360 LYS B N 1
ATOM 6584 C CA . LYS B 1 360 ? 3.23 -107.625 -40.375 1 96.75 360 LYS B CA 1
ATOM 6585 C C . LYS B 1 360 ? 3.705 -108.062 -41.75 1 96.75 360 LYS B C 1
ATOM 6587 O O . LYS B 1 360 ? 3.799 -109.25 -42.031 1 96.75 360 LYS B O 1
ATOM 6592 N N . THR B 1 361 ? 3.98 -107 -42.469 1 95.62 361 THR B N 1
ATOM 6593 C CA . THR B 1 361 ? 4.488 -107.25 -43.812 1 95.62 361 THR B CA 1
ATOM 6594 C C . THR B 1 361 ? 5.848 -107.938 -43.719 1 95.62 361 THR B C 1
ATOM 6596 O O . THR B 1 361 ? 6.109 -108.875 -44.469 1 95.62 361 THR B O 1
ATOM 6599 N N . ASN B 1 362 ? 6.613 -107.562 -42.906 1 94.19 362 ASN B N 1
ATOM 6600 C CA . ASN B 1 362 ? 7.918 -108.125 -42.688 1 94.19 362 ASN B CA 1
ATOM 6601 C C . ASN B 1 362 ? 7.781 -109.625 -42.219 1 94.19 362 ASN B C 1
ATOM 6603 O O . ASN B 1 362 ? 8.492 -110.5 -42.719 1 94.19 362 ASN B O 1
ATOM 6607 N N . LEU B 1 363 ? 6.895 -109.938 -41.469 1 94.31 363 LEU B N 1
ATOM 6608 C CA . LEU B 1 363 ? 6.656 -111.312 -40.969 1 94.31 363 LEU B CA 1
ATOM 6609 C C . LEU B 1 363 ? 6.102 -112.188 -42.062 1 94.31 363 LEU B C 1
ATOM 6611 O O . LEU B 1 363 ? 6.492 -113.375 -42.188 1 94.31 363 LEU B O 1
ATOM 6615 N N . LEU B 1 364 ? 5.258 -111.625 -42.781 1 94.31 364 LEU B N 1
ATOM 6616 C CA . LEU B 1 364 ? 4.691 -112.375 -43.906 1 94.31 364 LEU B CA 1
ATOM 6617 C C . LEU B 1 364 ? 5.766 -112.688 -44.938 1 94.31 364 LEU B C 1
ATOM 6619 O O . LEU B 1 364 ? 5.809 -113.812 -45.438 1 94.31 364 LEU B O 1
ATOM 6623 N N . ALA B 1 365 ? 6.566 -111.75 -45.125 1 93.62 365 ALA B N 1
ATOM 6624 C CA . ALA B 1 365 ? 7.652 -111.938 -46.094 1 93.62 365 ALA B CA 1
ATOM 6625 C C . ALA B 1 365 ? 8.672 -112.938 -45.562 1 93.62 365 ALA B C 1
ATOM 6627 O O . ALA B 1 365 ? 9.203 -113.75 -46.312 1 93.62 365 ALA B O 1
ATOM 6628 N N . PHE B 1 366 ? 8.883 -113 -44.406 1 91.19 366 PHE B N 1
ATOM 6629 C CA . PHE B 1 366 ? 9.781 -114 -43.781 1 91.19 366 PHE B CA 1
ATOM 6630 C C . PHE B 1 366 ? 9.234 -115.375 -43.906 1 91.19 366 PHE B C 1
ATOM 6632 O O . PHE B 1 366 ? 9.938 -116.312 -44.344 1 91.19 366 PHE B O 1
ATOM 6639 N N . ASN B 1 367 ? 8.047 -115.562 -43.594 1 90.75 367 ASN B N 1
ATOM 6640 C CA . ASN B 1 367 ? 7.406 -116.875 -43.688 1 90.75 367 ASN B CA 1
ATOM 6641 C C . ASN B 1 367 ? 7.371 -117.375 -45.125 1 90.75 367 ASN B C 1
ATOM 6643 O O . ASN B 1 367 ? 7.551 -118.562 -45.375 1 90.75 367 ASN B O 1
ATOM 6647 N N . ALA B 1 368 ? 7.145 -116.375 -45.875 1 89.94 368 ALA B N 1
ATOM 6648 C CA . ALA B 1 368 ? 7.129 -116.688 -47.312 1 89.94 368 ALA B CA 1
ATOM 6649 C C . ALA B 1 368 ? 8.516 -117.125 -47.781 1 89.94 368 ALA B C 1
ATOM 6651 O O . ALA B 1 368 ? 8.648 -118 -48.625 1 89.94 368 ALA B O 1
ATOM 6652 N N . SER B 1 369 ? 9.492 -116.625 -47.281 1 90.44 369 SER B N 1
ATOM 6653 C CA . SER B 1 369 ? 10.859 -116.938 -47.656 1 90.44 369 SER B CA 1
ATOM 6654 C C . SER B 1 369 ? 11.227 -118.312 -47.125 1 90.44 369 SER B C 1
ATOM 6656 O O . SER B 1 369 ? 11.922 -119.062 -47.812 1 90.44 369 SER B O 1
ATOM 6658 N N . ILE B 1 370 ? 10.766 -118.688 -46.094 1 87.88 370 ILE B N 1
ATOM 6659 C CA . ILE B 1 370 ? 11.008 -120 -45.531 1 87.88 370 ILE B CA 1
ATOM 6660 C C . ILE B 1 370 ? 10.305 -121.062 -46.375 1 87.88 370 ILE B C 1
ATOM 6662 O O . ILE B 1 370 ? 10.898 -122.062 -46.688 1 87.88 370 ILE B O 1
ATOM 6666 N N . GLU B 1 371 ? 9.102 -120.75 -46.719 1 84.25 371 GLU B N 1
ATOM 6667 C CA . GLU B 1 371 ? 8.32 -121.75 -47.5 1 84.25 371 GLU B CA 1
ATOM 6668 C C . GLU B 1 371 ? 8.906 -121.875 -48.906 1 84.25 371 GLU B C 1
ATOM 6670 O O . GLU B 1 371 ? 8.945 -123 -49.438 1 84.25 371 GLU B O 1
ATOM 6675 N N . ALA B 1 372 ? 9.367 -120.75 -49.406 1 86.44 372 ALA B N 1
ATOM 6676 C CA . ALA B 1 372 ? 9.992 -120.812 -50.719 1 86.44 372 ALA B CA 1
ATOM 6677 C C . ALA B 1 372 ? 11.273 -121.625 -50.688 1 86.44 372 ALA B C 1
ATOM 6679 O O . ALA B 1 372 ? 11.594 -122.312 -51.656 1 86.44 372 ALA B O 1
ATOM 6680 N N . ALA B 1 373 ? 11.984 -121.688 -49.719 1 85.06 373 ALA B N 1
ATOM 6681 C CA . ALA B 1 373 ? 13.195 -122.5 -49.562 1 85.06 373 ALA B CA 1
ATOM 6682 C C . ALA B 1 373 ? 12.859 -124 -49.469 1 85.06 373 ALA B C 1
ATOM 6684 O O . ALA B 1 373 ? 13.586 -124.812 -50 1 85.06 373 ALA B O 1
ATOM 6685 N N . ARG B 1 374 ? 11.836 -124.25 -48.875 1 84.44 374 ARG B N 1
ATOM 6686 C CA . ARG B 1 374 ? 11.391 -125.625 -48.688 1 84.44 374 ARG B CA 1
ATOM 6687 C C . ARG B 1 374 ? 10.961 -126.25 -50 1 84.44 374 ARG B C 1
ATOM 6689 O O . ARG B 1 374 ? 11.023 -127.5 -50.156 1 84.44 374 ARG B O 1
ATOM 6696 N N . ALA B 1 375 ? 10.523 -125.375 -50.875 1 80.44 375 ALA B N 1
ATOM 6697 C CA . ALA B 1 375 ? 10.016 -125.875 -52.156 1 80.44 375 ALA B CA 1
ATOM 6698 C C . ALA B 1 375 ? 11.156 -126.125 -53.125 1 80.44 375 ALA B C 1
ATOM 6700 O O . ALA B 1 375 ? 10.93 -126.562 -54.25 1 80.44 375 ALA B O 1
ATOM 6701 N N . GLY B 1 376 ? 12.5 -125.938 -52.781 1 79.69 376 GLY B N 1
ATOM 6702 C CA . GLY B 1 376 ? 13.695 -126.25 -53.531 1 79.69 376 GLY B CA 1
ATOM 6703 C C . GLY B 1 376 ? 13.859 -125.438 -54.781 1 79.69 376 GLY B C 1
ATOM 6704 O O . GLY B 1 376 ? 13.812 -124.188 -54.75 1 79.69 376 GLY B O 1
ATOM 6705 N N . GLU B 1 377 ? 13.883 -126.188 -55.969 1 78.12 377 GLU B N 1
ATOM 6706 C CA . GLU B 1 377 ? 14.164 -125.562 -57.25 1 78.12 377 GLU B CA 1
ATOM 6707 C C . GLU B 1 377 ? 12.953 -124.812 -57.781 1 78.12 377 GLU B C 1
ATOM 6709 O O . GLU B 1 377 ? 13.094 -123.812 -58.469 1 78.12 377 GLU B O 1
ATOM 6714 N N . HIS B 1 378 ? 11.797 -125.188 -57.406 1 75.69 378 HIS B N 1
ATOM 6715 C CA . HIS B 1 378 ? 10.555 -124.562 -57.875 1 75.69 378 HIS B CA 1
ATOM 6716 C C . HIS B 1 378 ? 10.211 -123.312 -57.125 1 75.69 378 HIS B C 1
ATOM 6718 O O . HIS B 1 378 ? 9.383 -122.5 -57.562 1 75.69 378 HIS B O 1
ATOM 6724 N N . GLY B 1 379 ? 11.055 -123 -56.094 1 81.31 379 GLY B N 1
ATOM 6725 C CA . GLY B 1 379 ? 10.719 -121.875 -55.25 1 81.31 379 GLY B CA 1
ATOM 6726 C C . GLY B 1 379 ? 11.75 -120.812 -55.312 1 81.31 379 GLY B C 1
ATOM 6727 O O . GLY B 1 379 ? 11.641 -119.812 -54.594 1 81.31 379 GLY B O 1
ATOM 6728 N N . GLN B 1 380 ? 12.617 -120.875 -56.125 1 84.12 380 GLN B N 1
ATOM 6729 C CA . GLN B 1 380 ? 13.742 -119.938 -56.125 1 84.12 380 GLN B CA 1
ATOM 6730 C C . GLN B 1 380 ? 13.297 -118.562 -56.531 1 84.12 380 GLN B C 1
ATOM 6732 O O . GLN B 1 380 ? 13.758 -117.562 -55.969 1 84.12 380 GLN B O 1
ATOM 6737 N N . GLY B 1 381 ? 12.477 -118.438 -57.469 1 82.94 381 GLY B N 1
ATOM 6738 C CA . GLY B 1 381 ? 11.945 -117.125 -57.875 1 82.94 381 GLY B CA 1
ATOM 6739 C C . GLY B 1 381 ? 11.141 -116.438 -56.781 1 82.94 381 GLY B C 1
ATOM 6740 O O . GLY B 1 381 ? 11.289 -115.25 -56.562 1 82.94 381 GLY B O 1
ATOM 6741 N N . PHE B 1 382 ? 10.461 -117.25 -56.031 1 85.25 382 PHE B N 1
ATOM 6742 C CA . PHE B 1 382 ? 9.625 -116.688 -54.969 1 85.25 382 PHE B CA 1
ATOM 6743 C C . PHE B 1 382 ? 10.469 -116.312 -53.75 1 85.25 382 PHE B C 1
ATOM 6745 O O . PHE B 1 382 ? 10.141 -115.375 -53.062 1 85.25 382 PHE B O 1
ATOM 6752 N N . ARG B 1 383 ? 11.508 -117 -53.594 1 89.12 383 ARG B N 1
ATOM 6753 C CA . ARG B 1 383 ? 12.406 -116.688 -52.469 1 89.12 383 ARG B CA 1
ATOM 6754 C C . ARG B 1 383 ? 13.023 -115.25 -52.688 1 89.12 383 ARG B C 1
ATOM 6756 O O . ARG B 1 383 ? 13.125 -114.5 -51.719 1 89.12 383 ARG B O 1
ATOM 6763 N N . VAL B 1 384 ? 13.281 -114.875 -53.906 1 90.94 384 VAL B N 1
ATOM 6764 C CA . VAL B 1 384 ? 13.883 -113.625 -54.219 1 90.94 384 VAL B CA 1
ATOM 6765 C C . VAL B 1 384 ? 12.867 -112.5 -53.969 1 90.94 384 VAL B C 1
ATOM 6767 O O . VAL B 1 384 ? 13.211 -111.438 -53.406 1 90.94 384 VAL B O 1
ATOM 6770 N N . VAL B 1 385 ? 11.734 -112.75 -54.312 1 91.62 385 VAL B N 1
ATOM 6771 C CA . VAL B 1 385 ? 10.672 -111.812 -54.125 1 91.62 385 VAL B CA 1
ATOM 6772 C C . VAL B 1 385 ? 10.398 -111.625 -52.625 1 91.62 385 VAL B C 1
ATOM 6774 O O . VAL B 1 385 ? 10.258 -110.5 -52.125 1 91.62 385 VAL B O 1
ATOM 6777 N N . ALA B 1 386 ? 10.305 -112.688 -51.875 1 92.56 386 ALA B N 1
ATOM 6778 C CA . ALA B 1 386 ? 10.039 -112.625 -50.469 1 92.56 386 ALA B CA 1
ATOM 6779 C C . ALA B 1 386 ? 11.141 -111.875 -49.719 1 92.56 386 ALA B C 1
ATOM 6781 O O . ALA B 1 386 ? 10.867 -111.062 -48.812 1 92.56 386 ALA B O 1
ATOM 6782 N N . ASP B 1 387 ? 12.344 -112 -50.188 1 93.12 387 ASP B N 1
ATOM 6783 C CA . ASP B 1 387 ? 13.477 -111.375 -49.531 1 93.12 387 ASP B CA 1
ATOM 6784 C C . ASP B 1 387 ? 13.469 -109.875 -49.844 1 93.12 387 ASP B C 1
ATOM 6786 O O . ASP B 1 387 ? 13.828 -109.062 -48.969 1 93.12 387 ASP B O 1
ATOM 6790 N N . GLU B 1 388 ? 13.039 -109.625 -50.969 1 94.81 388 GLU B N 1
ATOM 6791 C CA . GLU B 1 388 ? 12.969 -108.188 -51.344 1 94.81 388 GLU B CA 1
ATOM 6792 C C . GLU B 1 388 ? 11.852 -107.5 -50.594 1 94.81 388 GLU B C 1
ATOM 6794 O O . GLU B 1 388 ? 12.031 -106.375 -50.125 1 94.81 388 GLU B O 1
ATOM 6799 N N . VAL B 1 389 ? 10.766 -108.062 -50.438 1 95 389 VAL B N 1
ATOM 6800 C CA . VAL B 1 389 ? 9.648 -107.5 -49.688 1 95 389 VAL B CA 1
ATOM 6801 C C . VAL B 1 389 ? 10.031 -107.375 -48.219 1 95 389 VAL B C 1
ATOM 6803 O O . VAL B 1 389 ? 9.656 -106.375 -47.562 1 95 389 VAL B O 1
ATOM 6806 N N . ARG B 1 390 ? 10.758 -108.312 -47.781 1 94.94 390 ARG B N 1
ATOM 6807 C CA . ARG B 1 390 ? 11.227 -108.25 -46.406 1 94.94 390 ARG B CA 1
ATOM 6808 C C . ARG B 1 390 ? 12.117 -107.062 -46.188 1 94.94 390 ARG B C 1
ATOM 6810 O O . ARG B 1 390 ? 11.953 -106.312 -45.188 1 94.94 390 ARG B O 1
ATOM 6817 N N . ARG B 1 391 ? 12.969 -106.75 -47.125 1 95.25 391 ARG B N 1
ATOM 6818 C CA . ARG B 1 391 ? 13.875 -105.625 -47.031 1 95.25 391 ARG B CA 1
ATOM 6819 C C . ARG B 1 391 ? 13.102 -104.312 -47.094 1 95.25 391 ARG B C 1
ATOM 6821 O O . ARG B 1 391 ? 13.398 -103.375 -46.375 1 95.25 391 ARG B O 1
ATOM 6828 N N . LEU B 1 392 ? 12.172 -104.312 -47.875 1 95.25 392 LEU B N 1
ATOM 6829 C CA . LEU B 1 392 ? 11.352 -103.125 -48.031 1 95.25 392 LEU B CA 1
ATOM 6830 C C . LEU B 1 392 ? 10.531 -102.812 -46.781 1 95.25 392 LEU B C 1
ATOM 6832 O O . LEU B 1 392 ? 10.398 -101.688 -46.344 1 95.25 392 LEU B O 1
ATOM 6836 N N . ALA B 1 393 ? 10.008 -103.875 -46.219 1 95.44 393 ALA B N 1
ATOM 6837 C CA . ALA B 1 393 ? 9.25 -103.75 -44.969 1 95.44 393 ALA B CA 1
ATOM 6838 C C . ALA B 1 393 ? 10.125 -103.188 -43.844 1 95.44 393 ALA B C 1
ATOM 6840 O O . ALA B 1 393 ? 9.68 -102.375 -43.031 1 95.44 393 ALA B O 1
ATOM 6841 N N . GLU B 1 394 ? 11.328 -103.625 -43.844 1 95.19 394 GLU B N 1
ATOM 6842 C CA . GLU B 1 394 ? 12.273 -103.188 -42.812 1 95.19 394 GLU B CA 1
ATOM 6843 C C . GLU B 1 394 ? 12.578 -101.688 -42.969 1 95.19 394 GLU B C 1
ATOM 6845 O O . GLU B 1 394 ? 12.672 -100.938 -42 1 95.19 394 GLU B O 1
ATOM 6850 N N . ARG B 1 395 ? 12.656 -101.312 -44.156 1 95.69 395 ARG B N 1
ATOM 6851 C CA . ARG B 1 395 ? 12.922 -99.875 -44.438 1 95.69 395 ARG B CA 1
ATOM 6852 C C . ARG B 1 395 ? 11.734 -99 -44.031 1 95.69 395 ARG B C 1
ATOM 6854 O O . ARG B 1 395 ? 11.914 -97.938 -43.531 1 95.69 395 ARG B O 1
ATOM 6861 N N . VAL B 1 396 ? 10.547 -99.438 -44.219 1 96.38 396 VAL B N 1
ATOM 6862 C CA . VAL B 1 396 ? 9.344 -98.75 -43.844 1 96.38 396 VAL B CA 1
ATOM 6863 C C . VAL B 1 396 ? 9.273 -98.625 -42.312 1 96.38 396 VAL B C 1
ATOM 6865 O O . VAL B 1 396 ? 8.914 -97.562 -41.781 1 96.38 396 VAL B O 1
ATOM 6868 N N . THR B 1 397 ? 9.617 -99.75 -41.688 1 95.38 397 THR B N 1
ATOM 6869 C CA . THR B 1 397 ? 9.609 -99.75 -40.219 1 95.38 397 THR B CA 1
ATOM 6870 C C . THR B 1 397 ? 10.602 -98.688 -39.656 1 95.38 397 THR B C 1
ATOM 6872 O O . THR B 1 397 ? 10.281 -97.938 -38.75 1 95.38 397 THR B O 1
ATOM 6875 N N . ASP B 1 398 ? 11.758 -98.625 -40.344 1 95.75 398 ASP B N 1
ATOM 6876 C CA . ASP B 1 398 ? 12.773 -97.625 -39.906 1 95.75 398 ASP B CA 1
ATOM 6877 C C . ASP B 1 398 ? 12.32 -96.188 -40.156 1 95.75 398 ASP B C 1
ATOM 6879 O O . ASP B 1 398 ? 12.492 -95.375 -39.312 1 95.75 398 ASP B O 1
ATOM 6883 N N . SER B 1 399 ? 11.758 -96.062 -41.25 1 96.38 399 SER B N 1
ATOM 6884 C CA . SER B 1 399 ? 11.25 -94.75 -41.594 1 96.38 399 SER B CA 1
ATOM 6885 C C . SER B 1 399 ? 10.117 -94.312 -40.656 1 96.38 399 SER B C 1
ATOM 6887 O O . SER B 1 399 ? 10.031 -93.188 -40.281 1 96.38 399 SER B O 1
ATOM 6889 N N . ALA B 1 400 ? 9.258 -95.188 -40.344 1 95.69 400 ALA B N 1
ATOM 6890 C CA . ALA B 1 400 ? 8.156 -94.938 -39.438 1 95.69 400 ALA B CA 1
ATOM 6891 C C . ALA B 1 400 ? 8.672 -94.5 -38.062 1 95.69 400 ALA B C 1
ATOM 6893 O O . ALA B 1 400 ? 8.125 -93.625 -37.406 1 95.69 400 ALA B O 1
ATOM 6894 N N . ARG B 1 401 ? 9.75 -95.188 -37.688 1 95.44 401 ARG B N 1
ATOM 6895 C CA . ARG B 1 401 ? 10.359 -94.875 -36.406 1 95.44 401 ARG B CA 1
ATOM 6896 C C . ARG B 1 401 ? 10.945 -93.438 -36.406 1 95.44 401 ARG B C 1
ATOM 6898 O O . ARG B 1 401 ? 10.836 -92.75 -35.406 1 95.44 401 ARG B O 1
ATOM 6905 N N . ASP B 1 402 ? 11.477 -93.062 -37.531 1 96.25 402 ASP B N 1
ATOM 6906 C CA . ASP B 1 402 ? 12.023 -91.75 -37.656 1 96.25 402 ASP B CA 1
ATOM 6907 C C . ASP B 1 402 ? 10.914 -90.688 -37.562 1 96.25 402 ASP B C 1
ATOM 6909 O O . ASP B 1 402 ? 11.07 -89.625 -36.906 1 96.25 402 ASP B O 1
ATOM 6913 N N . ILE B 1 403 ? 9.867 -90.938 -38.125 1 96.56 403 ILE B N 1
ATOM 6914 C CA . ILE B 1 403 ? 8.75 -90 -38.094 1 96.56 403 ILE B CA 1
ATOM 6915 C C . ILE B 1 403 ? 8.172 -89.875 -36.688 1 96.56 403 ILE B C 1
ATOM 6917 O O . ILE B 1 403 ? 7.816 -88.812 -36.25 1 96.56 403 ILE B O 1
ATOM 6921 N N . GLU B 1 404 ? 8.062 -91.062 -36.094 1 95.62 404 GLU B N 1
ATOM 6922 C CA . GLU B 1 404 ? 7.543 -91.062 -34.719 1 95.62 404 GLU B CA 1
ATOM 6923 C C . GLU B 1 404 ? 8.375 -90.188 -33.812 1 95.62 404 GLU B C 1
ATOM 6925 O O . GLU B 1 404 ? 7.82 -89.438 -32.969 1 95.62 404 GLU B O 1
ATOM 6930 N N . GLN B 1 405 ? 9.711 -90.188 -33.969 1 96.06 405 GLN B N 1
ATOM 6931 C CA . GLN B 1 405 ? 10.594 -89.312 -33.156 1 96.06 405 GLN B CA 1
ATOM 6932 C C . GLN B 1 405 ? 10.383 -87.875 -33.469 1 96.06 405 GLN B C 1
ATOM 6934 O O . GLN B 1 405 ? 10.328 -87 -32.562 1 96.06 405 GLN B O 1
ATOM 6939 N N . LEU B 1 406 ? 10.211 -87.562 -34.688 1 95.31 406 LEU B N 1
ATOM 6940 C CA . LEU B 1 406 ? 9.992 -86.188 -35.125 1 95.31 406 LEU B CA 1
ATOM 6941 C C . LEU B 1 406 ? 8.656 -85.625 -34.594 1 95.31 406 LEU B C 1
ATOM 6943 O O . LEU B 1 406 ? 8.562 -84.5 -34.156 1 95.31 406 LEU B O 1
ATOM 6947 N N . VAL B 1 407 ? 7.652 -86.438 -34.656 1 95.62 407 VAL B N 1
ATOM 6948 C CA . VAL B 1 407 ? 6.312 -86.062 -34.25 1 95.62 407 VAL B CA 1
ATOM 6949 C C . VAL B 1 407 ? 6.297 -85.812 -32.719 1 95.62 407 VAL B C 1
ATOM 6951 O O . VAL B 1 407 ? 5.645 -84.938 -32.25 1 95.62 407 VAL B O 1
ATOM 6954 N N . THR B 1 408 ? 7.023 -86.75 -32.031 1 94 408 THR B N 1
ATOM 6955 C CA . THR B 1 408 ? 7.137 -86.562 -30.594 1 94 408 THR B CA 1
ATOM 6956 C C . THR B 1 408 ? 7.801 -85.25 -30.266 1 94 408 THR B C 1
ATOM 6958 O O . THR B 1 408 ? 7.375 -84.5 -29.344 1 94 408 THR B O 1
ATOM 6961 N N . GLY B 1 409 ? 8.773 -84.875 -31.062 1 91.25 409 GLY B N 1
ATOM 6962 C CA . GLY B 1 409 ? 9.406 -83.562 -30.906 1 91.25 409 GLY B CA 1
ATOM 6963 C C . GLY B 1 409 ? 8.477 -82.375 -31.188 1 91.25 409 GLY B C 1
ATOM 6964 O O . GLY B 1 409 ? 8.461 -81.375 -30.453 1 91.25 409 GLY B O 1
ATOM 6965 N N . ILE B 1 410 ? 7.648 -82.5 -32.156 1 91.5 410 ILE B N 1
ATOM 6966 C CA . ILE B 1 410 ? 6.68 -81.5 -32.531 1 91.5 410 ILE B CA 1
ATOM 6967 C C . ILE B 1 410 ? 5.66 -81.312 -31.406 1 91.5 410 ILE B C 1
ATOM 6969 O O . ILE B 1 410 ? 5.312 -80.188 -31.047 1 91.5 410 ILE B O 1
ATOM 6973 N N . GLN B 1 411 ? 5.18 -82.438 -30.922 1 92.44 411 GLN B N 1
ATOM 6974 C CA . GLN B 1 411 ? 4.191 -82.438 -29.844 1 92.44 411 GLN B CA 1
ATOM 6975 C C . GLN B 1 411 ? 4.754 -81.75 -28.609 1 92.44 411 GLN B C 1
ATOM 6977 O O . GLN B 1 411 ? 4.062 -80.938 -27.984 1 92.44 411 GLN B O 1
ATOM 6982 N N . GLN B 1 412 ? 6.059 -81.938 -28.281 1 92.5 412 GLN B N 1
ATOM 6983 C CA . GLN B 1 412 ? 6.695 -81.312 -27.125 1 92.5 412 GLN B CA 1
ATOM 6984 C C . GLN B 1 412 ? 6.887 -79.812 -27.344 1 92.5 412 GLN B C 1
ATOM 6986 O O . GLN B 1 412 ? 6.582 -79 -26.453 1 92.5 412 GLN B O 1
ATOM 6991 N N . GLU B 1 413 ? 7.293 -79.438 -28.5 1 89.12 413 GLU B N 1
ATOM 6992 C CA . GLU B 1 413 ? 7.539 -78.062 -28.812 1 89.12 413 GLU B CA 1
ATOM 6993 C C . GLU B 1 413 ? 6.238 -77.25 -28.844 1 89.12 413 GLU B C 1
ATOM 6995 O O . GLU B 1 413 ? 6.191 -76.125 -28.391 1 89.12 413 GLU B O 1
ATOM 7000 N N . THR B 1 414 ? 5.219 -77.875 -29.391 1 91.19 414 THR B N 1
ATOM 7001 C CA . THR B 1 414 ? 3.922 -77.188 -29.453 1 91.19 414 THR B CA 1
ATOM 7002 C C . THR B 1 414 ? 3.377 -76.938 -28.047 1 91.19 414 THR B C 1
ATOM 7004 O O . THR B 1 414 ? 2.812 -75.875 -27.766 1 91.19 414 THR B O 1
ATOM 7007 N N . ALA B 1 415 ? 3.598 -77.938 -27.172 1 91.88 415 ALA B N 1
ATOM 7008 C CA . ALA B 1 415 ? 3.156 -77.812 -25.781 1 91.88 415 ALA B CA 1
ATOM 7009 C C . ALA B 1 415 ? 3.902 -76.688 -25.094 1 91.88 415 ALA B C 1
ATOM 7011 O O . ALA B 1 415 ? 3.314 -75.938 -24.312 1 91.88 415 ALA B O 1
ATOM 7012 N N . GLU B 1 416 ? 5.156 -76.5 -25.406 1 90.88 416 GLU B N 1
ATOM 7013 C CA . GLU B 1 416 ? 5.969 -75.438 -24.812 1 90.88 416 GLU B CA 1
ATOM 7014 C C . GLU B 1 416 ? 5.535 -74.062 -25.312 1 90.88 416 GLU B C 1
ATOM 7016 O O . GLU B 1 416 ? 5.484 -73.125 -24.547 1 90.88 416 GLU B O 1
ATOM 7021 N N . VAL B 1 417 ? 5.199 -74 -26.562 1 89.44 417 VAL B N 1
ATOM 7022 C CA . VAL B 1 417 ? 4.754 -72.688 -27.141 1 89.44 417 VAL B CA 1
ATOM 7023 C C . VAL B 1 417 ? 3.422 -72.312 -26.531 1 89.44 417 VAL B C 1
ATOM 7025 O O . VAL B 1 417 ? 3.203 -71.125 -26.234 1 89.44 417 VAL B O 1
ATOM 7028 N N . LEU B 1 418 ? 2.543 -73.312 -26.375 1 91.31 418 LEU B N 1
ATOM 7029 C CA . LEU B 1 418 ? 1.245 -73 -25.781 1 91.31 418 LEU B CA 1
ATOM 7030 C C . LEU B 1 418 ? 1.408 -72.438 -24.359 1 91.31 418 LEU B C 1
ATOM 7032 O O . LEU B 1 418 ? 0.691 -71.562 -23.953 1 91.31 418 LEU B O 1
ATOM 7036 N N . GLN B 1 419 ? 2.393 -72.938 -23.594 1 90.44 419 GLN B N 1
ATOM 7037 C CA . GLN B 1 419 ? 2.674 -72.5 -22.25 1 90.44 419 GLN B CA 1
ATOM 7038 C C . GLN B 1 419 ? 3.227 -71.062 -22.281 1 90.44 419 GLN B C 1
ATOM 7040 O O . GLN B 1 419 ? 2.84 -70.188 -21.484 1 90.44 419 GLN B O 1
ATOM 7045 N N . GLU B 1 420 ? 4.047 -70.75 -23.25 1 86.25 420 GLU B N 1
ATOM 7046 C CA . GLU B 1 420 ? 4.621 -69.438 -23.406 1 86.25 420 GLU B CA 1
ATOM 7047 C C . GLU B 1 420 ? 3.547 -68.438 -23.781 1 86.25 420 GLU B C 1
ATOM 7049 O O . GLU B 1 420 ? 3.59 -67.25 -23.328 1 86.25 420 GLU B O 1
ATOM 7054 N N . MET B 1 421 ? 2.594 -68.875 -24.562 1 87.62 421 MET B N 1
ATOM 7055 C CA . MET B 1 421 ? 1.512 -68 -24.984 1 87.62 421 MET B CA 1
ATOM 7056 C C . MET B 1 421 ? 0.624 -67.625 -23.797 1 87.62 421 MET B C 1
ATOM 7058 O O . MET B 1 421 ? 0.125 -66.5 -23.719 1 87.62 421 MET B O 1
ATOM 7062 N N . GLU B 1 422 ? 0.462 -68.562 -22.891 1 90.06 422 GLU B N 1
ATOM 7063 C CA . GLU B 1 422 ? -0.286 -68.25 -21.688 1 90.06 422 GLU B CA 1
ATOM 7064 C C . GLU B 1 422 ? 0.428 -67.188 -20.844 1 90.06 422 GLU B C 1
ATOM 7066 O O . GLU B 1 422 ? -0.209 -66.312 -20.312 1 90.06 422 GLU B O 1
ATOM 7071 N N . GLY B 1 423 ? 1.739 -67.312 -20.766 1 88.12 423 GLY B N 1
ATOM 7072 C CA . GLY B 1 423 ? 2.525 -66.312 -20.078 1 88.12 423 GLY B CA 1
ATOM 7073 C C . GLY B 1 423 ? 2.484 -65 -20.766 1 88.12 423 GLY B C 1
ATOM 7074 O O . GLY B 1 423 ? 2.387 -63.938 -20.094 1 88.12 423 GLY B O 1
ATOM 7075 N N . SER B 1 424 ? 2.488 -65 -22.031 1 88 424 SER B N 1
ATOM 7076 C CA . SER B 1 424 ? 2.426 -63.75 -22.797 1 88 424 SER B CA 1
ATOM 7077 C C . SER B 1 424 ? 1.084 -63.031 -22.609 1 88 424 SER B C 1
ATOM 7079 O O . SER B 1 424 ? 1.026 -61.812 -22.5 1 88 424 SER B O 1
ATOM 7081 N N . THR B 1 425 ? 0.02 -63.812 -22.625 1 89.75 425 THR B N 1
ATOM 7082 C CA . THR B 1 425 ? -1.309 -63.25 -22.406 1 89.75 425 THR B CA 1
ATOM 7083 C C . THR B 1 425 ? -1.376 -62.562 -21.047 1 89.75 425 THR B C 1
ATOM 7085 O O . THR B 1 425 ? -1.918 -61.469 -20.938 1 89.75 425 THR B O 1
ATOM 7088 N N . ALA B 1 426 ? -0.742 -63.156 -20 1 91.62 426 ALA B N 1
ATOM 7089 C CA . ALA B 1 426 ? -0.729 -62.562 -18.672 1 91.62 426 ALA B CA 1
ATOM 7090 C C . ALA B 1 426 ? 0.058 -61.25 -18.656 1 91.62 426 ALA B C 1
ATOM 7092 O O . ALA B 1 426 ? -0.34 -60.281 -18 1 91.62 426 ALA B O 1
ATOM 7093 N N . GLN B 1 427 ? 1.106 -61.25 -19.406 1 88.19 427 GLN B N 1
ATOM 7094 C CA . GLN B 1 427 ? 1.938 -60.062 -19.469 1 88.19 427 GLN B CA 1
ATOM 7095 C C . GLN B 1 427 ? 1.223 -58.938 -20.203 1 88.19 427 GLN B C 1
ATOM 7097 O O . GLN B 1 427 ? 1.333 -57.75 -19.812 1 88.19 427 GLN B O 1
ATOM 7102 N N . VAL B 1 428 ? 0.492 -59.219 -21.234 1 91.19 428 VAL B N 1
ATOM 7103 C CA . VAL B 1 428 ? -0.242 -58.219 -22 1 91.19 428 VAL B CA 1
ATOM 7104 C C . VAL B 1 428 ? -1.354 -57.625 -21.125 1 91.19 428 VAL B C 1
ATOM 7106 O O . VAL B 1 428 ? -1.592 -56.406 -21.141 1 91.19 428 VAL B O 1
ATOM 7109 N N . VAL B 1 429 ? -2.027 -58.469 -20.344 1 93 429 VAL B N 1
ATOM 7110 C CA . VAL B 1 429 ? -3.086 -58 -19.453 1 93 429 VAL B CA 1
ATOM 7111 C C . VAL B 1 429 ? -2.502 -57.062 -18.391 1 93 429 VAL B C 1
ATOM 7113 O O . VAL B 1 429 ? -3.047 -56 -18.141 1 93 429 VAL B O 1
ATOM 7116 N N . LYS B 1 430 ? -1.384 -57.438 -17.812 1 92.62 430 LYS B N 1
ATOM 7117 C CA . LYS B 1 430 ? -0.708 -56.594 -16.828 1 92.62 430 LYS B CA 1
ATOM 7118 C C . LYS B 1 430 ? -0.266 -55.281 -17.453 1 92.62 430 LYS B C 1
ATOM 7120 O O . LYS B 1 430 ? -0.462 -54.219 -16.875 1 92.62 430 LYS B O 1
ATOM 7125 N N . GLY B 1 431 ? 0.309 -55.406 -18.609 1 91.25 431 GLY B N 1
ATOM 7126 C CA . GLY B 1 431 ? 0.724 -54.188 -19.328 1 91.25 431 GLY B CA 1
ATOM 7127 C C . GLY B 1 431 ? -0.425 -53.25 -19.625 1 91.25 431 GLY B C 1
ATOM 7128 O O . GLY B 1 431 ? -0.297 -52.031 -19.453 1 91.25 431 GLY B O 1
ATOM 7129 N N . THR B 1 432 ? -1.546 -53.781 -20.047 1 93.44 432 THR B N 1
ATOM 7130 C CA . THR B 1 432 ? -2.721 -52.969 -20.344 1 93.44 432 THR B CA 1
ATOM 7131 C C . THR B 1 432 ? -3.207 -52.25 -19.078 1 93.44 432 THR B C 1
ATOM 7133 O O . THR B 1 432 ? -3.621 -51.094 -19.156 1 93.44 432 THR B O 1
ATOM 7136 N N . GLN B 1 433 ? -3.152 -52.875 -17.906 1 95.19 433 GLN B N 1
ATOM 7137 C CA . GLN B 1 433 ? -3.545 -52.281 -16.641 1 95.19 433 GLN B CA 1
ATOM 7138 C C . GLN B 1 433 ? -2.615 -51.125 -16.281 1 95.19 433 GLN B C 1
ATOM 7140 O O . GLN B 1 433 ? -3.074 -50.062 -15.828 1 95.19 433 GLN B O 1
ATOM 7145 N N . LEU B 1 434 ? -1.34 -51.312 -16.469 1 94.81 434 LEU B N 1
ATOM 7146 C CA . LEU B 1 434 ? -0.359 -50.281 -16.172 1 94.81 434 LEU B CA 1
ATOM 7147 C C . LEU B 1 434 ? -0.558 -49.062 -17.062 1 94.81 434 LEU B C 1
ATOM 7149 O O . LEU B 1 434 ? -0.472 -47.938 -16.594 1 94.81 434 LEU B O 1
ATOM 7153 N N . VAL B 1 435 ? -0.838 -49.281 -18.344 1 95.75 435 VAL B N 1
ATOM 7154 C CA . VAL B 1 435 ? -1.078 -48.188 -19.297 1 95.75 435 VAL B CA 1
ATOM 7155 C C . VAL B 1 435 ? -2.348 -47.438 -18.906 1 95.75 435 VAL B C 1
ATOM 7157 O O . VAL B 1 435 ? -2.385 -46.219 -18.969 1 95.75 435 VAL B O 1
ATOM 7160 N N . SER B 1 436 ? -3.383 -48.156 -18.469 1 95 436 SER B N 1
ATOM 7161 C CA . SER B 1 436 ? -4.625 -47.531 -18.031 1 95 436 SER B CA 1
ATOM 7162 C C . SER B 1 436 ? -4.406 -46.688 -16.797 1 95 436 SER B C 1
ATOM 7164 O O . SER B 1 436 ? -4.988 -45.594 -16.672 1 95 436 SER B O 1
ATOM 7166 N N . GLN B 1 437 ? -3.602 -47.156 -15.898 1 95.56 437 GLN B N 1
ATOM 7167 C CA . GLN B 1 437 ? -3.26 -46.375 -14.711 1 95.56 437 GLN B CA 1
ATOM 7168 C C . GLN B 1 437 ? -2.518 -45.094 -15.078 1 95.56 437 GLN B C 1
ATOM 7170 O O . GLN B 1 437 ? -2.775 -44.031 -14.5 1 95.56 437 GLN B O 1
ATOM 7175 N N . THR B 1 438 ? -1.625 -45.188 -15.953 1 97.25 438 THR B N 1
ATOM 7176 C CA . THR B 1 438 ? -0.873 -44 -16.406 1 97.25 438 THR B CA 1
ATOM 7177 C C . THR B 1 438 ? -1.794 -43 -17.078 1 97.25 438 THR B C 1
ATOM 7179 O O . THR B 1 438 ? -1.652 -41.781 -16.875 1 97.25 438 THR B O 1
ATOM 7182 N N . LYS B 1 439 ? -2.701 -43.5 -17.844 1 96.12 439 LYS B N 1
ATOM 7183 C CA . LYS B 1 439 ? -3.693 -42.656 -18.484 1 96.12 439 LYS B CA 1
ATOM 7184 C C . LYS B 1 439 ? -4.469 -41.844 -17.438 1 96.12 439 LYS B C 1
ATOM 7186 O O . LYS B 1 439 ? -4.625 -40.625 -17.578 1 96.12 439 LYS B O 1
ATOM 7191 N N . ALA B 1 440 ? -4.887 -42.5 -16.359 1 96.56 440 ALA B N 1
ATOM 7192 C CA . ALA B 1 440 ? -5.598 -41.812 -15.266 1 96.56 440 ALA B CA 1
ATOM 7193 C C . ALA B 1 440 ? -4.715 -40.781 -14.594 1 96.56 440 ALA B C 1
ATOM 7195 O O . ALA B 1 440 ? -5.188 -39.688 -14.234 1 96.56 440 ALA B O 1
ATOM 7196 N N . THR B 1 441 ? -3.486 -41.156 -14.422 1 97.69 441 THR B N 1
ATOM 7197 C CA . THR B 1 441 ? -2.531 -40.219 -13.828 1 97.69 441 THR B CA 1
ATOM 7198 C C . THR B 1 441 ? -2.387 -38.969 -14.688 1 97.69 441 THR B C 1
ATOM 7200 O O . THR B 1 441 ? -2.426 -37.875 -14.172 1 97.69 441 THR B O 1
ATOM 7203 N N . LEU B 1 442 ? -2.25 -39.156 -16 1 97.94 442 LEU B N 1
ATOM 7204 C CA . LEU B 1 442 ? -2.088 -38.062 -16.922 1 97.94 442 LEU B CA 1
ATOM 7205 C C . LEU B 1 442 ? -3.34 -37.188 -16.953 1 97.94 442 LEU B C 1
ATOM 7207 O O . LEU B 1 442 ? -3.244 -35.938 -16.984 1 97.94 442 LEU B O 1
ATOM 7211 N N . GLN B 1 443 ? -4.488 -37.75 -16.844 1 97.44 443 GLN B N 1
ATOM 7212 C CA . GLN B 1 443 ? -5.734 -37 -16.766 1 97.44 443 GLN B CA 1
ATOM 7213 C C . GLN B 1 443 ? -5.809 -36.188 -15.461 1 97.44 443 GLN B C 1
ATOM 7215 O O . GLN B 1 443 ? -6.254 -35.062 -15.461 1 97.44 443 GLN B O 1
ATOM 7220 N N . GLY B 1 444 ? -5.398 -36.875 -14.43 1 97.69 444 GLY B N 1
ATOM 7221 C CA . GLY B 1 444 ? -5.312 -36.156 -13.164 1 97.69 444 GLY B CA 1
ATOM 7222 C C . GLY B 1 444 ? -4.367 -34.969 -13.203 1 97.69 444 GLY B C 1
ATOM 7223 O O . GLY B 1 444 ? -4.684 -33.906 -12.68 1 97.69 444 GLY B O 1
ATOM 7224 N N . LEU B 1 445 ? -3.268 -35.125 -13.812 1 97.88 445 LEU B N 1
ATOM 7225 C CA . LEU B 1 445 ? -2.281 -34.062 -13.938 1 97.88 445 LEU B CA 1
ATOM 7226 C C . LEU B 1 445 ? -2.836 -32.906 -14.758 1 97.88 445 LEU B C 1
ATOM 7228 O O . LEU B 1 445 ? -2.568 -31.734 -14.453 1 97.88 445 LEU B O 1
ATOM 7232 N N . ALA B 1 446 ? -3.543 -33.219 -15.812 1 97.81 446 ALA B N 1
ATOM 7233 C CA . ALA B 1 446 ? -4.191 -32.156 -16.594 1 97.81 446 ALA B CA 1
ATOM 7234 C C . ALA B 1 446 ? -5.141 -31.328 -15.742 1 97.81 446 ALA B C 1
ATOM 7236 O O . ALA B 1 446 ? -5.113 -30.094 -15.781 1 97.81 446 ALA B O 1
ATOM 7237 N N . ARG B 1 447 ? -5.926 -31.938 -14.852 1 98.06 447 ARG B N 1
ATOM 7238 C CA . ARG B 1 447 ? -6.863 -31.25 -13.969 1 98.06 447 ARG B CA 1
ATOM 7239 C C . ARG B 1 447 ? -6.129 -30.406 -12.945 1 98.06 447 ARG 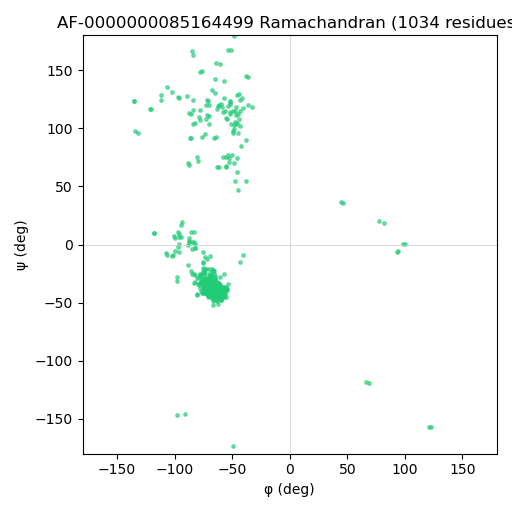B C 1
ATOM 7241 O O . ARG B 1 447 ? -6.535 -29.281 -12.656 1 98.06 447 ARG B O 1
ATOM 7248 N N . LEU B 1 448 ? -5.102 -31 -12.43 1 97.69 448 LEU B N 1
ATOM 7249 C CA . LEU B 1 448 ? -4.312 -30.266 -11.445 1 97.69 448 LEU B CA 1
ATOM 7250 C C . LEU B 1 448 ? -3.729 -28.984 -12.047 1 97.69 448 LEU B C 1
ATOM 7252 O O . LEU B 1 448 ? -3.748 -27.938 -11.422 1 97.69 448 LEU B O 1
ATOM 7256 N N . ASN B 1 449 ? -3.211 -29.094 -13.266 1 98.25 449 ASN B N 1
ATOM 7257 C CA . ASN B 1 449 ? -2.654 -27.922 -13.93 1 98.25 449 ASN B CA 1
ATOM 7258 C C . ASN B 1 449 ? -3.729 -26.875 -14.211 1 98.25 449 ASN B C 1
ATOM 7260 O O . ASN B 1 449 ? -3.465 -25.688 -14.141 1 98.25 449 ASN B O 1
ATOM 7264 N N . GLN B 1 450 ? -4.934 -27.312 -14.484 1 97.5 450 GLN B N 1
ATOM 7265 C CA . GLN B 1 450 ? -6.047 -26.391 -14.656 1 97.5 450 GLN B CA 1
ATOM 7266 C C . GLN B 1 450 ? -6.387 -25.688 -13.352 1 97.5 450 GLN B C 1
ATOM 7268 O O . GLN B 1 450 ? -6.691 -24.484 -13.352 1 97.5 450 GLN B O 1
ATOM 7273 N N . GLN B 1 451 ? -6.34 -26.375 -12.281 1 97.5 451 GLN B N 1
ATOM 7274 C CA . GLN B 1 451 ? -6.602 -25.797 -10.969 1 97.5 451 GLN B CA 1
ATOM 7275 C C . GLN B 1 451 ? -5.539 -24.766 -10.609 1 97.5 451 GLN B C 1
ATOM 7277 O O . GLN B 1 451 ? -5.859 -23.703 -10.062 1 97.5 451 GLN B O 1
ATOM 7282 N N . ILE B 1 452 ? -4.332 -25.094 -10.922 1 97.75 452 ILE B N 1
ATOM 7283 C CA . ILE B 1 452 ? -3.246 -24.156 -10.672 1 97.75 452 ILE B CA 1
ATOM 7284 C C . ILE B 1 452 ? -3.484 -22.875 -11.469 1 97.75 452 ILE B C 1
ATOM 7286 O O . ILE B 1 452 ? -3.367 -21.766 -10.93 1 97.75 452 ILE B O 1
ATOM 7290 N N . ASP B 1 453 ? -3.814 -23.016 -12.711 1 97.25 453 ASP B N 1
ATOM 7291 C CA . ASP B 1 453 ? -4.062 -21.859 -13.578 1 97.25 453 ASP B CA 1
ATOM 7292 C C . ASP B 1 453 ? -5.172 -20.984 -13.016 1 97.25 453 ASP B C 1
ATOM 7294 O O . ASP B 1 453 ? -5.078 -19.75 -13.055 1 97.25 453 ASP B O 1
ATOM 7298 N N . SER B 1 454 ? -6.184 -21.594 -12.461 1 96.88 454 SER B N 1
ATOM 7299 C CA . SER B 1 454 ? -7.289 -20.844 -11.875 1 96.88 454 SER B CA 1
ATOM 7300 C C . SER B 1 454 ? -6.82 -20 -10.695 1 96.88 454 SER B C 1
ATOM 7302 O O . SER B 1 454 ? -7.215 -18.844 -10.555 1 96.88 454 SER B O 1
ATOM 7304 N N . ARG B 1 455 ? -5.992 -20.625 -9.844 1 96.81 455 ARG B N 1
ATOM 7305 C CA . ARG B 1 455 ? -5.453 -19.891 -8.703 1 96.81 455 ARG B CA 1
ATOM 7306 C C . ARG B 1 455 ? -4.559 -18.75 -9.164 1 96.81 455 ARG B C 1
ATOM 7308 O O . ARG B 1 455 ? -4.602 -17.656 -8.594 1 96.81 455 ARG B O 1
ATOM 7315 N N . LEU B 1 456 ? -3.834 -18.953 -10.227 1 96.62 456 LEU B N 1
ATOM 7316 C CA . LEU B 1 456 ? -2.91 -17.953 -10.742 1 96.62 456 LEU B CA 1
ATOM 7317 C C . LEU B 1 456 ? -3.668 -16.797 -11.398 1 96.62 456 LEU B C 1
ATOM 7319 O O . LEU B 1 456 ? -3.238 -15.641 -11.312 1 96.62 456 LEU B O 1
ATOM 7323 N N . GLN B 1 457 ? -4.781 -17.125 -12 1 95.19 457 GLN B N 1
ATOM 7324 C CA . GLN B 1 457 ? -5.621 -16.078 -12.562 1 95.19 457 GLN B CA 1
ATOM 7325 C C . GLN B 1 457 ? -6.191 -15.18 -11.469 1 95.19 457 GLN B C 1
ATOM 7327 O O . GLN B 1 457 ? -6.281 -13.961 -11.633 1 95.19 457 GLN B O 1
ATOM 7332 N N . MET B 1 458 ? -6.504 -15.734 -10.344 1 95.88 458 MET B N 1
ATOM 7333 C CA . MET B 1 458 ? -6.98 -14.969 -9.195 1 95.88 458 MET B CA 1
ATOM 7334 C C . MET B 1 458 ? -5.879 -14.055 -8.656 1 95.88 458 MET B C 1
ATOM 7336 O O . MET B 1 458 ? -6.137 -12.898 -8.312 1 95.88 458 MET B O 1
ATOM 7340 N N . ILE B 1 459 ? -4.695 -14.562 -8.617 1 96.25 459 ILE B N 1
ATOM 7341 C CA . ILE B 1 459 ? -3.553 -13.766 -8.172 1 96.25 459 ILE B CA 1
ATOM 7342 C C . ILE B 1 459 ? -3.359 -12.578 -9.109 1 96.25 459 ILE B C 1
ATOM 7344 O O . ILE B 1 459 ? -3.17 -11.445 -8.656 1 96.25 459 ILE B O 1
ATOM 7348 N N . SER B 1 460 ? -3.416 -12.836 -10.414 1 96.31 460 SER B N 1
ATOM 7349 C CA . SER B 1 460 ? -3.246 -11.781 -11.406 1 96.31 460 SER B CA 1
ATOM 7350 C C . SER B 1 460 ? -4.293 -10.688 -11.234 1 96.31 460 SER B C 1
ATOM 7352 O O . SER B 1 460 ? -3.973 -9.5 -11.281 1 96.31 460 SER B O 1
ATOM 7354 N N . GLU B 1 461 ? -5.512 -11.016 -10.969 1 95.56 461 GLU B N 1
ATOM 7355 C CA . GLU B 1 461 ? -6.594 -10.062 -10.766 1 95.56 461 GLU B CA 1
ATOM 7356 C C . GLU B 1 461 ? -6.367 -9.227 -9.508 1 95.56 461 GLU B C 1
ATOM 7358 O O . GLU B 1 461 ? -6.543 -8.008 -9.523 1 95.56 461 GLU B O 1
ATOM 7363 N N . ARG B 1 462 ? -5.973 -9.867 -8.469 1 96.31 462 ARG B N 1
ATOM 7364 C CA . ARG B 1 462 ? -5.77 -9.188 -7.199 1 96.31 462 ARG B CA 1
ATOM 7365 C C . ARG B 1 462 ? -4.562 -8.258 -7.262 1 96.31 462 ARG B C 1
ATOM 7367 O O . ARG B 1 462 ? -4.59 -7.16 -6.691 1 96.31 462 ARG B O 1
ATOM 7374 N N . THR B 1 463 ? -3.533 -8.656 -7.984 1 96.19 463 THR B N 1
ATOM 7375 C CA . THR B 1 463 ? -2.35 -7.816 -8.102 1 96.19 463 THR B CA 1
ATOM 7376 C C . THR B 1 463 ? -2.656 -6.566 -8.922 1 96.19 463 THR B C 1
ATOM 7378 O O . THR B 1 463 ? -2.094 -5.496 -8.664 1 96.19 463 THR B O 1
ATOM 7381 N N . ALA B 1 464 ? -3.564 -6.664 -9.906 1 93 464 ALA B N 1
ATOM 7382 C CA . ALA B 1 464 ? -4 -5.484 -10.648 1 93 464 ALA B CA 1
ATOM 7383 C C . ALA B 1 464 ? -4.711 -4.492 -9.734 1 93 464 ALA B C 1
ATOM 7385 O O . ALA B 1 464 ? -4.438 -3.289 -9.773 1 93 464 ALA B O 1
ATOM 7386 N N . SER B 1 465 ? -5.562 -4.984 -8.852 1 93.69 465 SER B N 1
ATOM 7387 C CA . SER B 1 465 ? -6.266 -4.164 -7.875 1 93.69 465 SER B CA 1
ATOM 7388 C C . SER B 1 465 ? -5.293 -3.525 -6.887 1 93.69 465 SER B C 1
ATOM 7390 O O . SER B 1 465 ? -5.418 -2.344 -6.562 1 93.69 465 SER B O 1
ATOM 7392 N N . GLN B 1 466 ? -4.309 -4.238 -6.496 1 92.75 466 GLN B N 1
ATOM 7393 C CA . GLN B 1 466 ? -3.303 -3.752 -5.555 1 92.75 466 GLN B CA 1
ATOM 7394 C C . GLN B 1 466 ? -2.484 -2.617 -6.164 1 92.75 466 GLN B C 1
ATOM 7396 O O . GLN B 1 466 ? -2.176 -1.636 -5.484 1 92.75 466 GLN B O 1
ATOM 7401 N N . THR B 1 467 ? -2.16 -2.787 -7.426 1 94.19 467 THR B N 1
ATOM 7402 C CA . THR B 1 467 ? -1.414 -1.745 -8.125 1 94.19 467 THR B CA 1
ATOM 7403 C C . THR B 1 467 ? -2.211 -0.445 -8.164 1 94.19 467 THR B C 1
ATOM 7405 O O . THR B 1 467 ? -1.669 0.631 -7.906 1 94.19 467 THR B O 1
ATOM 7408 N N . SER B 1 468 ? -3.502 -0.501 -8.414 1 94.62 468 SER B N 1
ATOM 7409 C CA . SER B 1 468 ? -4.383 0.663 -8.43 1 94.62 468 SER B CA 1
ATOM 7410 C C . SER B 1 468 ? -4.484 1.303 -7.051 1 94.62 468 SER B C 1
ATOM 7412 O O . SER B 1 468 ? -4.426 2.527 -6.922 1 94.62 468 SER B O 1
ATOM 7414 N N . THR B 1 469 ? -4.609 0.463 -6.078 1 93.62 469 THR B N 1
ATOM 7415 C CA . THR B 1 469 ? -4.707 0.957 -4.711 1 93.62 469 THR B CA 1
ATOM 7416 C C . THR B 1 469 ? -3.416 1.651 -4.289 1 93.62 469 THR B C 1
ATOM 7418 O O . THR B 1 469 ? -3.451 2.709 -3.656 1 93.62 469 THR B O 1
ATOM 7421 N N . ALA B 1 470 ? -2.266 1.084 -4.641 1 93.69 470 ALA B N 1
ATOM 7422 C CA . ALA B 1 470 ? -0.974 1.692 -4.332 1 93.69 470 ALA B CA 1
ATOM 7423 C C . ALA B 1 470 ? -0.855 3.076 -4.969 1 93.69 470 ALA B C 1
ATOM 7425 O O . ALA B 1 470 ? -0.36 4.012 -4.336 1 93.69 470 ALA B O 1
ATOM 7426 N N . ALA B 1 471 ? -1.349 3.232 -6.168 1 92.5 471 ALA B N 1
ATOM 7427 C CA . ALA B 1 471 ? -1.33 4.523 -6.852 1 92.5 471 ALA B CA 1
ATOM 7428 C C . ALA B 1 471 ? -2.209 5.539 -6.129 1 92.5 471 ALA B C 1
ATOM 7430 O O . ALA B 1 471 ? -1.823 6.699 -5.973 1 92.5 471 ALA B O 1
ATOM 7431 N N . GLU B 1 472 ? -3.357 5.102 -5.672 1 93.06 472 GLU B N 1
ATOM 7432 C CA . GLU B 1 472 ? -4.273 5.965 -4.93 1 93.06 472 GLU B CA 1
ATOM 7433 C C . GLU B 1 472 ? -3.645 6.438 -3.621 1 93.06 472 GLU B C 1
ATOM 7435 O O . GLU B 1 472 ? -3.709 7.621 -3.289 1 93.06 472 GLU B O 1
ATOM 7440 N N . VAL B 1 473 ? -3.02 5.559 -2.92 1 92.44 473 VAL B N 1
ATOM 7441 C CA . VAL B 1 473 ? -2.387 5.883 -1.646 1 92.44 473 VAL B CA 1
ATOM 7442 C C . VAL B 1 473 ? -1.241 6.867 -1.876 1 92.44 473 VAL B C 1
ATOM 7444 O O . VAL B 1 473 ? -1.082 7.832 -1.122 1 92.44 473 VAL B O 1
ATOM 7447 N N . THR B 1 474 ? -0.495 6.676 -2.902 1 92.81 474 THR B N 1
ATOM 7448 C CA . THR B 1 474 ? 0.597 7.578 -3.246 1 92.81 474 THR B CA 1
ATOM 7449 C C . THR B 1 474 ? 0.072 8.992 -3.502 1 92.81 474 THR B C 1
ATOM 7451 O O . THR B 1 474 ? 0.652 9.969 -3.031 1 92.81 474 THR B O 1
ATOM 7454 N N . GLN B 1 475 ? -1.047 9.141 -4.188 1 93.12 475 GLN B N 1
ATOM 7455 C CA . GLN B 1 475 ? -1.651 10.438 -4.469 1 93.12 475 GLN B CA 1
ATOM 7456 C C . GLN B 1 475 ? -2.104 11.125 -3.184 1 93.12 475 GLN B C 1
ATOM 7458 O O . GLN B 1 475 ? -1.904 12.328 -3.016 1 93.12 475 GLN B O 1
ATOM 7463 N N . ILE B 1 476 ? -2.668 10.344 -2.326 1 91.75 476 ILE B N 1
ATOM 7464 C CA . ILE B 1 476 ? -3.127 10.883 -1.051 1 91.75 476 ILE B CA 1
ATOM 7465 C C . ILE B 1 476 ? -1.933 11.391 -0.244 1 91.75 476 ILE B C 1
ATOM 7467 O O . ILE B 1 476 ? -1.979 12.477 0.33 1 91.75 476 ILE B O 1
ATOM 7471 N N . MET B 1 477 ? -0.835 10.672 -0.242 1 90.31 477 MET B N 1
ATOM 7472 C CA . MET B 1 477 ? 0.368 11.047 0.496 1 90.31 477 MET B CA 1
ATOM 7473 C C . MET B 1 477 ? 0.978 12.32 -0.068 1 90.31 477 MET B C 1
ATOM 7475 O O . MET B 1 477 ? 1.472 13.164 0.684 1 90.31 477 MET B O 1
ATOM 7479 N N . GLN B 1 478 ? 0.873 12.477 -1.366 1 90.5 478 GLN B N 1
ATOM 7480 C CA . GLN B 1 478 ? 1.365 13.703 -1.987 1 90.5 478 GLN B CA 1
ATOM 7481 C C . GLN B 1 478 ? 0.536 14.914 -1.558 1 90.5 478 GLN B C 1
ATOM 7483 O O . GLN B 1 478 ? 1.083 15.984 -1.289 1 90.5 478 GLN B O 1
ATOM 7488 N N . ARG B 1 479 ? -0.749 14.75 -1.428 1 90.31 479 ARG B N 1
ATOM 7489 C CA . ARG B 1 479 ? -1.625 15.82 -0.957 1 90.31 479 ARG B CA 1
ATOM 7490 C C . ARG B 1 479 ? -1.329 16.172 0.498 1 90.31 479 ARG B C 1
ATOM 7492 O O . ARG B 1 479 ? -1.307 17.344 0.868 1 90.31 479 ARG B O 1
ATOM 7499 N N . VAL B 1 480 ? -1.045 15.164 1.287 1 89 480 VAL B N 1
ATOM 7500 C CA . VAL B 1 480 ? -0.74 15.375 2.699 1 89 480 VAL B CA 1
ATOM 7501 C C . VAL B 1 480 ? 0.603 16.094 2.836 1 89 480 VAL B C 1
ATOM 7503 O O . VAL B 1 480 ? 0.763 16.969 3.691 1 89 480 VAL B O 1
ATOM 7506 N N . ALA B 1 481 ? 1.559 15.742 1.972 1 88.31 481 ALA B N 1
ATOM 7507 C CA . ALA B 1 481 ? 2.84 16.438 1.956 1 88.31 481 ALA B CA 1
ATOM 7508 C C . ALA B 1 481 ? 2.65 17.922 1.639 1 88.31 481 ALA B C 1
ATOM 7510 O O . ALA B 1 481 ? 3.283 18.781 2.258 1 88.31 481 ALA B O 1
ATOM 7511 N N . GLN B 1 482 ? 1.782 18.234 0.736 1 88.94 482 GLN B N 1
ATOM 7512 C CA . GLN B 1 482 ? 1.472 19.625 0.388 1 88.94 482 GLN B CA 1
ATOM 7513 C C . GLN B 1 482 ? 0.829 20.359 1.563 1 88.94 482 GLN B C 1
ATOM 7515 O O . GLN B 1 482 ? 1.116 21.531 1.802 1 88.94 482 GLN B O 1
ATOM 7520 N N . MET B 1 483 ? 0.021 19.656 2.297 1 85.88 483 MET B N 1
ATOM 7521 C CA . MET B 1 483 ? -0.63 20.25 3.457 1 85.88 483 MET B CA 1
ATOM 7522 C C . MET B 1 483 ? 0.386 20.562 4.555 1 85.88 483 MET B C 1
ATOM 7524 O O . MET B 1 483 ? 0.271 21.578 5.246 1 85.88 483 MET B O 1
ATOM 7528 N N . ALA B 1 484 ? 1.384 19.688 4.734 1 85.56 484 ALA B N 1
ATOM 7529 C CA . ALA B 1 484 ? 2.455 19.953 5.691 1 85.56 484 ALA B CA 1
ATOM 7530 C C . ALA B 1 484 ? 3.211 21.234 5.332 1 85.56 484 ALA B C 1
ATOM 7532 O O . ALA B 1 484 ? 3.535 22.031 6.207 1 85.56 484 ALA B O 1
ATOM 7533 N N . GLN B 1 485 ? 3.41 21.5 4.043 1 87.06 485 GLN B N 1
ATOM 7534 C CA . GLN B 1 485 ? 4.07 22.703 3.572 1 87.06 485 GLN B CA 1
ATOM 7535 C C . GLN B 1 485 ? 3.205 23.938 3.818 1 87.06 485 GLN B C 1
ATOM 7537 O O . GLN B 1 485 ? 3.707 24.984 4.242 1 87.06 485 GLN B O 1
ATOM 7542 N N . THR B 1 486 ? 1.939 23.781 3.578 1 86.06 486 THR B N 1
ATOM 7543 C CA . THR B 1 486 ? 1.002 24.875 3.822 1 86.06 486 THR B CA 1
ATOM 7544 C C . THR B 1 486 ? 0.949 25.219 5.309 1 86.06 486 THR B C 1
ATOM 7546 O O . THR B 1 486 ? 0.89 26.391 5.676 1 86.06 486 THR B O 1
ATOM 7549 N N . THR B 1 487 ? 1.024 24.203 6.145 1 85.5 487 THR B N 1
ATOM 7550 C CA . THR B 1 487 ? 1.029 24.406 7.59 1 85.5 487 THR B CA 1
ATOM 7551 C C . THR B 1 487 ? 2.262 25.203 8.023 1 85.5 487 THR B C 1
ATOM 7553 O O . THR B 1 487 ? 2.154 26.141 8.797 1 85.5 487 THR B O 1
ATOM 7556 N N . THR B 1 488 ? 3.398 24.875 7.477 1 87.44 488 THR B N 1
ATOM 7557 C CA . THR B 1 488 ? 4.637 25.578 7.793 1 87.44 488 THR B CA 1
ATOM 7558 C C . THR B 1 488 ? 4.562 27.031 7.336 1 87.44 488 THR B C 1
ATOM 7560 O O . THR B 1 488 ? 4.957 27.953 8.07 1 87.44 488 THR B O 1
ATOM 7563 N N . SER B 1 489 ? 3.969 27.297 6.18 1 88.38 489 SER B N 1
ATOM 7564 C CA . SER B 1 489 ? 3.832 28.641 5.645 1 88.38 489 SER B CA 1
ATOM 7565 C C . SER B 1 489 ? 2.857 29.469 6.473 1 88.38 489 SER B C 1
ATOM 7567 O O . SER B 1 489 ? 3.127 30.641 6.781 1 88.38 489 SER B O 1
ATOM 7569 N N . ALA B 1 490 ? 1.764 28.812 6.82 1 84.12 490 ALA B N 1
ATOM 7570 C CA . ALA B 1 490 ? 0.778 29.484 7.648 1 84.12 490 ALA B CA 1
ATOM 7571 C C . ALA B 1 490 ? 1.351 29.812 9.023 1 84.12 490 ALA B C 1
ATOM 7573 O O . ALA B 1 490 ? 1.097 30.891 9.57 1 84.12 490 ALA B O 1
ATOM 7574 N N . ALA B 1 491 ? 2.154 28.906 9.594 1 84.81 491 ALA B N 1
ATOM 7575 C CA . ALA B 1 491 ? 2.818 29.125 10.875 1 84.81 491 ALA B CA 1
ATOM 7576 C C . ALA B 1 491 ? 3.773 30.312 10.797 1 84.81 491 ALA B C 1
ATOM 7578 O O . ALA B 1 491 ? 3.811 31.156 11.703 1 84.81 491 ALA B O 1
ATOM 7579 N N . ALA B 1 492 ? 4.473 30.438 9.688 1 86.56 492 ALA B N 1
ATOM 7580 C CA . ALA B 1 492 ? 5.395 31.547 9.492 1 86.56 492 ALA B CA 1
ATOM 7581 C C . ALA B 1 492 ? 4.648 32.875 9.438 1 86.56 492 ALA B C 1
ATOM 7583 O O . ALA B 1 492 ? 5.102 33.875 10.008 1 86.56 492 ALA B O 1
ATOM 7584 N N . ALA B 1 493 ? 3.473 32.875 8.805 1 85 493 ALA B N 1
ATOM 7585 C CA . ALA B 1 493 ? 2.658 34.094 8.711 1 85 493 ALA B CA 1
ATOM 7586 C C . ALA B 1 493 ? 2.156 34.531 10.086 1 85 493 ALA B C 1
ATOM 7588 O O . ALA B 1 493 ? 2.156 35.719 10.414 1 85 493 ALA B O 1
ATOM 7589 N N . VAL B 1 494 ? 1.803 33.594 10.93 1 84.69 494 VAL B N 1
ATOM 7590 C CA . VAL B 1 494 ? 1.32 33.875 12.281 1 84.69 494 VAL B CA 1
ATOM 7591 C C . VAL B 1 494 ? 2.463 34.438 13.133 1 84.69 494 VAL B C 1
ATOM 7593 O O . VAL B 1 494 ? 2.277 35.375 13.891 1 84.69 494 VAL B O 1
ATOM 7596 N N . VAL B 1 495 ? 3.643 33.844 12.969 1 85.56 495 VAL B N 1
ATOM 7597 C CA . VAL B 1 495 ? 4.812 34.281 13.711 1 85.56 495 VAL B CA 1
ATOM 7598 C C . VAL B 1 495 ? 5.121 35.75 13.352 1 85.56 495 VAL B C 1
ATOM 7600 O O . VAL B 1 495 ? 5.352 36.562 14.234 1 85.56 495 VAL B O 1
ATOM 7603 N N . HIS B 1 496 ? 5.043 36.062 12.078 1 86.94 496 HIS B N 1
ATOM 7604 C CA . HIS B 1 496 ? 5.316 37.406 11.625 1 86.94 496 HIS B CA 1
ATOM 7605 C C . HIS B 1 496 ? 4.289 38.406 12.172 1 86.94 496 HIS B C 1
ATOM 7607 O O . HIS B 1 496 ? 4.648 39.5 12.633 1 86.94 496 HIS B O 1
ATOM 7613 N N . ALA B 1 497 ? 3.066 37.969 12.109 1 83.81 497 ALA B N 1
ATOM 7614 C CA . ALA B 1 497 ? 2.006 38.812 12.656 1 83.81 497 ALA B CA 1
ATOM 7615 C C . ALA B 1 497 ? 2.199 39.062 14.148 1 83.81 497 ALA B C 1
ATOM 7617 O O . ALA B 1 497 ? 2.039 40.188 14.633 1 83.81 497 ALA B O 1
ATOM 7618 N N . MET B 1 498 ? 2.645 38.062 14.883 1 82.88 498 MET B N 1
ATOM 7619 C CA . MET B 1 498 ? 2.848 38.156 16.328 1 82.88 498 MET B CA 1
ATOM 7620 C C . MET B 1 498 ? 4.055 39.031 16.656 1 82.88 498 MET B C 1
ATOM 7622 O O . MET B 1 498 ? 4.031 39.781 17.625 1 82.88 498 MET B O 1
ATOM 7626 N N . GLU B 1 499 ? 5.078 38.938 15.875 1 85.62 499 GLU B N 1
ATOM 7627 C CA . GLU B 1 499 ? 6.258 39.781 16.062 1 85.62 499 GLU B CA 1
ATOM 7628 C C . GLU B 1 499 ? 5.91 41.25 15.914 1 85.62 499 GLU B C 1
ATOM 7630 O O . GLU B 1 499 ? 6.371 42.094 16.688 1 85.62 499 GLU B O 1
ATOM 7635 N N . SER B 1 500 ? 5.098 41.5 14.914 1 85.81 500 SER B N 1
ATOM 7636 C CA . SER B 1 500 ? 4.648 42.875 14.703 1 85.81 500 SER B CA 1
ATOM 7637 C C . SER B 1 500 ? 3.846 43.375 15.898 1 85.81 500 SER B C 1
ATOM 7639 O O . SER B 1 500 ? 4.02 44.5 16.344 1 85.81 500 SER B O 1
ATOM 7641 N N . LEU B 1 501 ? 3.062 42.5 16.484 1 83.19 501 LEU B N 1
ATOM 7642 C CA . LEU B 1 501 ? 2.23 42.875 17.625 1 83.19 501 LEU B CA 1
ATOM 7643 C C . LEU B 1 501 ? 3.082 43.094 18.875 1 83.19 501 LEU B C 1
ATOM 7645 O O . LEU B 1 501 ? 2.82 44.031 19.656 1 83.19 501 LEU B O 1
ATOM 7649 N N . VAL B 1 502 ? 4.082 42.312 19.047 1 85.88 502 VAL B N 1
ATOM 7650 C CA . VAL B 1 502 ? 5 42.5 20.172 1 85.88 502 VAL B CA 1
ATOM 7651 C C . VAL B 1 502 ? 5.746 43.812 20.031 1 85.88 502 VAL B C 1
ATOM 7653 O O . VAL B 1 502 ? 5.945 44.531 21.016 1 85.88 502 VAL B O 1
ATOM 7656 N N . ALA B 1 503 ? 6.082 44.188 18.859 1 87.06 503 ALA B N 1
ATOM 7657 C CA . ALA B 1 503 ? 6.758 45.469 18.609 1 87.06 503 ALA B CA 1
ATOM 7658 C C . ALA B 1 503 ? 5.848 46.656 18.938 1 87.06 503 ALA B C 1
ATOM 7660 O O . ALA B 1 503 ? 6.285 47.625 19.547 1 87.06 503 ALA B O 1
ATOM 7661 N N . VAL B 1 504 ? 4.641 46.469 18.516 1 82.56 504 VAL B N 1
ATOM 7662 C CA . VAL B 1 504 ? 3.666 47.531 18.797 1 82.56 504 VAL B CA 1
ATOM 7663 C C . VAL B 1 504 ? 3.473 47.656 20.312 1 82.56 504 VAL B C 1
ATOM 7665 O O . VAL B 1 504 ? 3.426 48.781 20.844 1 82.56 504 VAL B O 1
ATOM 7668 N N . ALA B 1 505 ? 3.395 46.562 21.031 1 84.88 505 ALA B N 1
ATOM 7669 C CA . ALA B 1 505 ? 3.242 46.562 22.484 1 84.88 505 ALA B CA 1
ATOM 7670 C C . ALA B 1 505 ? 4.453 47.188 23.156 1 84.88 505 ALA B C 1
ATOM 7672 O O . ALA B 1 505 ? 4.305 47.969 24.125 1 84.88 505 ALA B O 1
ATOM 7673 N N . ALA B 1 506 ? 5.594 46.938 22.672 1 86.38 506 ALA B N 1
ATOM 7674 C CA . ALA B 1 506 ? 6.82 47.5 23.219 1 86.38 506 ALA B CA 1
ATOM 7675 C C . ALA B 1 506 ? 6.855 49 23.016 1 86.38 506 ALA B C 1
ATOM 7677 O O . ALA B 1 506 ? 7.254 49.75 23.922 1 86.38 506 ALA B O 1
ATOM 7678 N N . GLU B 1 507 ? 6.434 49.438 21.859 1 85.81 507 GLU B N 1
ATOM 7679 C CA . GLU B 1 507 ? 6.379 50.844 21.578 1 85.81 507 GLU B CA 1
ATOM 7680 C C . GLU B 1 507 ? 5.387 51.562 22.484 1 85.81 507 GLU B C 1
ATOM 7682 O O . GLU B 1 507 ? 5.668 52.656 22.984 1 85.81 507 GLU B O 1
ATOM 7687 N N . LEU B 1 508 ? 4.273 50.938 22.734 1 83.81 508 LEU B N 1
ATOM 7688 C CA . LEU B 1 508 ? 3.271 51.5 23.641 1 83.81 508 LEU B CA 1
ATOM 7689 C C . LEU B 1 508 ? 3.811 51.562 25.062 1 83.81 508 LEU B C 1
ATOM 7691 O O . LEU B 1 508 ? 3.633 52.594 25.734 1 83.81 508 LEU B O 1
ATOM 7695 N N . GLN B 1 509 ? 4.48 50.562 25.469 1 86.19 509 GLN B N 1
ATOM 7696 C CA . GLN B 1 509 ? 5.07 50.5 26.797 1 86.19 509 GLN B CA 1
ATOM 7697 C C . GLN B 1 509 ? 6.121 51.594 26.969 1 86.19 509 GLN B C 1
ATOM 7699 O O . GLN B 1 509 ? 6.18 52.281 28 1 86.19 509 GLN B O 1
ATOM 7704 N N . ALA B 1 510 ? 6.887 51.812 26 1 86.12 510 ALA B N 1
ATOM 7705 C CA . ALA B 1 510 ? 7.922 52.844 26.031 1 86.12 510 ALA B CA 1
ATOM 7706 C C . ALA B 1 510 ? 7.312 54.25 26.125 1 86.12 510 ALA B C 1
ATOM 7708 O O . ALA B 1 510 ? 7.832 55.125 26.828 1 86.12 510 ALA B O 1
ATOM 7709 N N . SER B 1 511 ? 6.211 54.375 25.406 1 82.38 511 SER B N 1
ATOM 7710 C CA . SER B 1 511 ? 5.559 55.688 25.375 1 82.38 511 SER B CA 1
ATOM 7711 C C . SER B 1 511 ? 4.973 56.031 26.734 1 82.38 511 SER B C 1
ATOM 7713 O O . SER B 1 511 ? 4.898 57.219 27.094 1 82.38 511 SER B O 1
ATOM 7715 N N . VAL B 1 512 ? 4.621 55.031 27.547 1 87.44 512 VAL B N 1
ATOM 7716 C CA . VAL B 1 512 ? 3.936 55.344 28.797 1 87.44 512 VAL B CA 1
ATOM 7717 C C . VAL B 1 512 ? 4.891 55.125 29.969 1 87.44 512 VAL B C 1
ATOM 7719 O O . VAL B 1 512 ? 4.582 55.5 31.109 1 87.44 512 VAL B O 1
ATOM 7722 N N . SER B 1 513 ? 6.039 54.594 29.781 1 87.69 513 SER B N 1
ATOM 7723 C CA . SER B 1 513 ? 6.988 54.281 30.844 1 87.69 513 SER B CA 1
ATOM 7724 C C . SER B 1 513 ? 7.531 55.562 31.484 1 87.69 513 SER B C 1
ATOM 7726 O O . SER B 1 513 ? 7.996 55.531 32.625 1 87.69 513 SER B O 1
ATOM 7728 N N . ARG B 1 514 ? 7.477 56.688 30.828 1 82.31 514 ARG B N 1
ATOM 7729 C CA . ARG B 1 514 ? 7.988 57.938 31.344 1 82.31 514 ARG B CA 1
ATOM 7730 C C . ARG B 1 514 ? 7.055 58.5 32.406 1 82.31 514 ARG B C 1
ATOM 7732 O O . ARG B 1 514 ? 7.434 59.438 33.156 1 82.31 514 ARG B O 1
ATOM 7739 N N . PHE B 1 515 ? 5.887 58.031 32.469 1 86.44 515 PHE B N 1
ATOM 7740 C CA . PHE B 1 515 ? 4.91 58.531 33.406 1 86.44 515 PHE B CA 1
ATOM 7741 C C . PHE B 1 515 ? 4.863 57.688 34.656 1 86.44 515 PHE B C 1
ATOM 7743 O O . PHE B 1 515 ? 4.926 56.469 34.562 1 86.44 515 PHE B O 1
ATOM 7750 N N . ARG B 1 516 ? 5.008 58.25 35.812 1 89.06 516 ARG B N 1
ATOM 7751 C CA . ARG B 1 516 ? 4.84 57.562 37.094 1 89.06 516 ARG B CA 1
ATOM 7752 C C . ARG B 1 516 ? 3.381 57.562 37.531 1 89.06 516 ARG B C 1
ATOM 7754 O O . ARG B 1 516 ? 2.779 58.625 37.688 1 89.06 516 ARG B O 1
ATOM 7761 N N . VAL B 1 517 ? 2.818 56.375 37.531 1 80.19 517 VAL B N 1
ATOM 7762 C CA . VAL B 1 517 ? 1.428 56.25 37.938 1 80.19 517 VAL B CA 1
ATOM 7763 C C . VAL B 1 517 ? 1.354 55.5 39.25 1 80.19 517 VAL B C 1
ATOM 7765 O O . VAL B 1 517 ? 2.258 54.719 39.594 1 80.19 517 VAL B O 1
ATOM 7768 N N . ASP B 1 518 ? 0.747 55.969 40.406 1 69.19 518 ASP B N 1
ATOM 7769 C CA . ASP B 1 518 ? 0.627 55.219 41.656 1 69.19 518 ASP B CA 1
ATOM 7770 C C . ASP B 1 518 ? 0.206 53.781 41.375 1 69.19 518 ASP B C 1
ATOM 7772 O O . ASP B 1 518 ? -0.545 53.5 40.438 1 69.19 518 ASP B O 1
ATOM 7776 N N . ALA B 1 519 ? 1.08 52.875 42.062 1 55.25 519 ALA B N 1
ATOM 7777 C CA . ALA B 1 519 ? 0.732 51.469 42.125 1 55.25 519 ALA B CA 1
ATOM 7778 C C . ALA B 1 519 ? -0.703 51.281 42.625 1 55.25 519 ALA B C 1
ATOM 7780 O O . ALA B 1 519 ? -1.208 52.062 43.406 1 55.25 519 ALA B O 1
#

Solvent-accessible surface area (backbone atoms only — not comparable to full-atom values): 52728 Å² total; per-residue (Å²): 135,81,76,78,74,75,73,74,74,73,73,65,56,59,60,52,52,54,52,48,26,60,73,66,42,38,60,72,54,35,54,52,48,41,72,76,43,75,81,45,58,66,56,48,50,40,40,22,52,34,29,44,74,71,64,40,49,68,62,14,48,52,42,24,52,52,36,35,74,72,28,92,50,71,60,7,52,53,20,48,53,53,50,55,57,66,67,65,62,76,73,80,75,78,71,80,74,76,80,80,75,81,76,76,80,73,84,64,85,72,58,80,68,50,56,58,51,50,52,52,42,50,50,51,50,42,53,51,44,52,40,40,72,72,67,42,70,79,64,74,80,78,90,48,90,48,69,65,56,38,51,42,51,50,46,50,51,52,53,49,51,50,41,52,50,42,51,51,48,38,52,50,53,52,51,51,39,54,50,52,54,50,50,52,51,50,52,50,48,50,52,51,50,49,52,50,51,40,46,63,27,44,51,43,42,67,71,26,31,46,69,57,61,35,72,66,48,94,64,77,66,15,58,49,23,49,43,51,41,50,46,40,49,53,42,41,52,50,41,52,50,47,47,51,42,26,51,48,42,49,51,35,41,54,55,39,49,56,41,39,52,51,46,44,54,46,27,53,51,44,39,53,47,40,53,53,39,48,52,48,44,52,54,40,42,52,46,41,50,50,38,34,50,36,31,52,52,31,32,54,44,26,51,51,38,28,53,47,23,52,51,38,33,54,46,36,54,53,37,49,52,38,42,51,52,45,46,50,50,46,51,52,42,42,54,54,42,53,50,45,42,52,46,36,52,52,41,50,54,46,40,51,50,42,32,52,50,21,50,50,44,25,50,51,18,48,54,44,28,53,54,18,57,73,52,48,83,84,13,51,72,51,27,54,50,19,51,48,45,26,54,51,20,51,50,40,34,52,47,32,51,52,41,49,54,43,38,52,49,42,45,52,52,39,53,51,44,48,53,49,38,53,52,42,50,53,42,42,53,52,37,46,51,47,45,52,51,39,32,52,44,25,51,48,41,25,52,42,24,52,51,34,34,54,34,30,51,53,36,42,55,46,33,54,53,40,47,53,46,42,53,51,43,47,53,48,44,52,54,46,41,51,47,27,52,49,46,42,53,38,41,52,53,41,51,51,39,39,52,53,43,44,51,44,24,50,52,50,39,60,71,38,64,64,45,45,61,80,130,140,82,81,78,73,80,72,76,76,74,73,65,58,59,59,52,53,54,52,47,26,60,73,66,42,40,60,71,55,34,53,52,48,38,70,76,43,76,81,46,58,65,56,48,51,39,40,22,50,34,29,44,73,71,65,40,50,68,63,15,48,54,43,25,51,51,36,36,74,72,30,93,49,72,60,8,52,54,21,50,53,54,50,55,56,67,68,64,61,74,72,79,73,78,74,79,75,76,78,80,73,81,74,75,80,70,82,63,83,68,56,80,68,50,56,58,52,49,51,51,41,48,50,52,51,40,55,52,43,52,41,41,72,71,66,42,72,80,62,73,82,76,92,48,92,46,69,65,57,38,51,41,50,52,46,50,50,51,53,50,52,50,38,52,49,42,52,52,48,39,53,50,52,51,51,51,40,53,50,53,54,51,50,53,50,50,52,52,49,50,52,52,48,50,53,51,51,40,45,63,29,44,50,44,41,66,70,27,32,46,69,56,61,34,74,66,50,93,64,75,67,16,56,48,22,49,44,52,41,49,45,40,49,51,42,41,52,50,42,52,49,45,47,53,42,26,51,49,43,49,52,34,42,53,54,41,48,55,42,40,51,51,45,44,54,47,26,54,51,45,40,53,49,40,54,54,38,48,53,48,45,50,53,40,42,53,46,39,51,50,37,35,50,36,32,52,53,31,32,52,44,26,52,50,40,27,53,47,22,52,50,38,33,55,47,36,55,52,39,50,52,39,41,52,52,44,47,50,51,46,53,52,44,42,53,53,42,53,52,43,42,52,46,37,52,52,41,51,53,46,40,50,50,41,34,51,49,21,51,50,42,26,51,52,18,49,54,43,28,54,52,18,57,72,52,48,85,85,14,51,71,52,27,55,52,19,52,49,46,27,54,50,19,51,51,41,34,52,45,31,53,52,41,49,54,44,38,52,49,42,46,53,51,38,53,51,44,49,54,48,39,54,53,41,50,53,43,42,53,52,37,45,53,46,45,52,52,38,32,52,43,25,51,50,42,26,52,41,25,50,53,34,35,53,36,29,51,52,36,42,56,46,33,54,52,41,48,53,47,42,52,52,42,47,53,47,44,53,53,46,42,51,47,27,52,49,46,43,52,38,42,51,52,41,51,52,38,38,52,53,44,46,50,44,26,50,53,51,38,60,71,40,63,64,43,46,61,78,129

pLDDT: mean 81.57, std 15.49, range [23.03, 98.25]

Secondary structure (DSSP, 8-state):
----------THHHHHHHHHHHHHT-HHHHHHHHHH-TT-HHHHHHHHHHHHHHT-HHHHHHHHHHHHHH-SSHHHHHHHHHHHHHHT-----------------------HHHHHHHHHHHHHHHHHHHHHHTT-TT------SSHHHHHHHHHHHHHHHHHHHHHHHHHHHHHHHHHHHHHHHHHHHHHHHHHHHHHHHHHHHHTTBTT------SSHHHHHHHHHHHHHHHHHHHHHHHHHHHHHHHHHHHHHHHHHHHHHHHHHHHHHHHHHHHHHHHHHHHHHHHHHHHHHHHHHHHHHHHHHHHHHHHHHHHHHHHHHHHHHHHHHHHHHHHHHHHHHHHHHHHHHHHHHHHHHHHHHHHHHHHHHHHTGGGGHHHHHHHHHHHHHHHHHHHHHHHHHHHHHHHHHHHHHHHHHHHHHHHHHHHHHHHHHHHHHHHHHHHHHHHHHHHHHHHHHHHHHHHHHHHHHHHHHHHHHHHHHHHHHHHHHHHHHHHHHHHHHHHHHHHHHTTSB---/----------THHHHHHHHHHHHHT-HHHHHHHHHH-TT-HHHHHHHHHHHHHHT-HHHHHHHHHHHHHH-SSHHHHHHHHHHHHHHT-----------------------HHHHHHHHHHHHHHHHHHHHHHTT-TT------SSHHHHHHHHHHHHHHHHHHHHHHHHHHHHHHHHHHHHHHHHHHHHHHHHHHHHHHHHHHHHTTBTT------SSHHHHHHHHHHHHHHHHHHHHHHHHHHHHHHHHHHHHHHHHHHHHHHHHHHHHHHHHHHHHHHHHHHHHHHHHHHHHHHHHHHHHHHHHHHHHHHHHHHHHHHHHHHHHHHHHHHHHHHHHHHHHHHHHHHHHHHHHHHHHHHHHHHHHHHHHHHHTGGGGHHHHHHHHHHHHHHHHHHHHHHHHHHHHHHHHHHHHHHHHHHHHHHHHHHHHHHHHHHHHHHHHHHHHHHHHHHHHHHHHHHHHHHHHHHHHHHHHHHHHHHHHHHHHHHHHHHHHHHHHHHHHHHHHHHHHHTTSB---

InterPro domains:
  IPR003660 HAMP domain [PS50885] (207-240)
  IPR004089 Methyl-accepting chemotaxis protein (MCP) signalling domain [PF00015] (327-483)
  IPR004089 Methyl-accepting chemotaxis protein (MCP) signalling domain [PS50111] (245-481)
  IPR004089 Methyl-accepting chemotaxis protein (MCP) signalling domain [SM00283] (255-516)
  IPR004090 Chemotaxis methyl-accepting receptor [PR00260] (276-305)
  IPR004090 Chemotaxis methyl-accepting receptor [PR00260] (353-380)
  IPR004090 Chemotaxis methyl-accepting receptor [PR00260] (382-411)

Organism: Thermosynechococcus vestitus (strain NIES-2133 / IAM M-273 / BP-1) (NCBI:txid197221)

Radius of gyration: 90.17 Å; Cα contacts (8 Å, |Δi|>4): 1108; chains: 2; bounding box: 63×289×144 Å

Nearest PDB structures (foldseek):
  3ja6-assembly1_I  TM=9.018E-01  e=1.653E-10  Escherichia coli
  3ja6-assembly1_H  TM=8.062E-01  e=1.229E-09  Escherichia coli
  3g6b-assembly1_A  TM=9.198E-01  e=1.620E-05  Thermotoga maritima
  3g67-assembly1_B  TM=8.416E-01  e=2.130E-05  Thermotoga maritima
  7a0g-assembly1_FFF  TM=3.162E-01  e=2.620E-02  Serratia marcescens